Protein 4Q1V (pdb70)

Solvent-accessible surface area: 54930 Å² total

Foldseek 3Di:
DFADALLCFPFQRPNDFAWDDQAQFAFLFQWTWGWWQFDIWTANLQARDIHFDTQVLLQVQCVVVVNDGDRTDRADDRPHNPAQWWDDDPQKIWIARRVVGHTPDIAHEDPQWAPWDADPLVRWIWTDHDQWIDIGHDTLDDDDPQKHKFAFDPVCFLQTHTFWDAANNRQKIKGKMGLVADWDWFWAPVDPDIDTDTDHFHFPFDTFIWIKMAGPVVSDIDIAPPDGRGQKDWAAWDAQNVRQKIWTWIAGLLQAKIWIWIAGNVHNYTFTQKMWAPQHFRNNHHWAAQPQDSQKIWGWGQQQFATFTKIDGNCRSVDWDKAHHNLRIIMIHGDDMGTLDDDQKYFPFFQQDQNVQQWTKTKIFAAQWIDIWIARPPPSDILDDSVVTDRKDWDWHARNNRQWIFIWIFAAQFQIWTFIAGRVNRDTSGTPDRIDDSCPPHAFDKDKDWDDALVRPDTKIKIKAARVDDLVAAAAEEEEEQQAEPADQQHRGYNRNDGSLQSCSNVGYMIYIHQQLYDRRTDVSNLPCQLAQPVSSLRRVVSVLVVLVVRSRYDQQRYEYEYAESSLLLLCVLVVQVGHAEYEHELYAQFLQQAHSVSCSSNHCVVRVPNRCNSRNLNSLLSHDHEYEYEYESAASRRHCCRVVSVCSNVVSVHDYHYHYHYPAYSDDRHNCVSVVSVVVVVRSVVGD/DFADALLCFPAQRPNDFAWDDQAQFAFLFQWTWGWWQFDIWTANLQARDIHFDTQCLLQVQCVVVVNDGDRTPRADDRPHNPAQWWHDDPQKIWIARGVVGHTPDIAHEDPQWAPWDADPLVRWIWTDHPQWIDIRHDTLDDDDPFKHKFAFDPVCFLQTHTFWDAANNRQKIKGKMGLVADWDWFWAPVDPDTDTDTDHFHFPFDTFMWIKMAGPVVSDIDIAPPDGRGQKDWAAWDAQNVRQKIWTWIAGLLQQKIWIWIAGNVHNYTFTQKMWAPQHFRNNHHWAAQPQDSQKIWGWGQQQFATFTKIDGNCRSVDWDKAHHNLRIIMIHGDDMDTLDDDQKYWPFFQQDQNVQQWTKTKIFAAQWIDIWIARPPPSDILDDSVVTDRKDWDWHARNNRQWIFIWIFAAQFQIWTFIAGRNNRDTSGTPDRIDDSCPPHAFDKDKDWDDALVRPDTKIKIKAARVDDLVAAAAEEEEEQQAEPADQQHRGYNRNDRSLQSCSNVGYMIYIHQQLYDRRTDVSNLPCQLAQPPSSLRRVVSVLVVLVVRSRYPQQRYAYEYEESSLLLLCVLVVQVRHAAYEHELYAQFLQQAHSVSCSSNHCVVRVPNRCNSRSLNSLLSHPHEYEYEYESAESRRHCCRVVVVCSNVVSVHDYHYYYHYPAYSDDRHNCNSVVSVVVVVRSVVGD

CATH classification: 2.140.10.30 (+1 more: 3.40.50.1820)

Structure (mmCIF, N/CA/C/O backbone):
data_4Q1V
#
_entry.id   4Q1V
#
_cell.length_a   92.487
_cell.length_b   133.703
_cell.length_c   159.127
_cell.angle_alpha   90.000
_cell.angle_beta   90.000
_cell.angle_gamma   90.000
#
_symmetry.space_group_name_H-M   'P 21 21 21'
#
loop_
_entity.id
_entity.type
_entity.pdbx_description
1 polymer 'putative dipeptidyl aminopeptidase IV'
2 non-polymer DI(HYDROXYETHYL)ETHER
3 non-polymer 'MAGNESIUM ION'
4 water water
#
loop_
_atom_site.group_PDB
_atom_site.id
_atom_site.type_symbol
_atom_site.label_atom_id
_atom_site.label_alt_id
_atom_site.label_comp_id
_atom_site.label_asym_id
_atom_site.label_entity_id
_atom_site.label_seq_id
_atom_site.pdbx_PDB_ins_code
_atom_site.Cartn_x
_atom_site.Cartn_y
_atom_site.Cartn_z
_atom_site.occupancy
_atom_site.B_iso_or_equiv
_atom_site.auth_seq_id
_atom_site.auth_comp_id
_atom_site.auth_asym_id
_atom_site.auth_atom_id
_atom_site.pdbx_PDB_model_num
ATOM 1 N N . THR A 1 4 ? 95.070 42.831 26.959 1.00 61.53 26 THR A N 1
ATOM 2 C CA . THR A 1 4 ? 95.484 42.494 28.330 1.00 60.65 26 THR A CA 1
ATOM 3 C C . THR A 1 4 ? 95.982 43.736 29.107 1.00 60.27 26 THR A C 1
ATOM 4 O O . THR A 1 4 ? 95.864 43.731 30.337 1.00 61.62 26 THR A O 1
ATOM 8 N N . LYS A 1 5 ? 96.561 44.766 28.418 1.00 50.33 27 LYS A N 1
ATOM 9 C CA . LYS A 1 5 ? 97.043 45.971 29.109 1.00 46.52 27 LYS A CA 1
ATOM 10 C C . LYS A 1 5 ? 95.871 46.898 29.468 1.00 44.53 27 LYS A C 1
ATOM 11 O O . LYS A 1 5 ? 94.946 47.088 28.683 1.00 44.42 27 LYS A O 1
ATOM 17 N N . LYS A 1 6 ? 95.896 47.416 30.690 1.00 37.25 28 LYS A N 1
ATOM 18 C CA . LYS A 1 6 ? 94.889 48.319 31.228 1.00 35.55 28 LYS A CA 1
ATOM 19 C C . LYS A 1 6 ? 95.444 49.755 31.278 1.00 38.65 28 LYS A C 1
ATOM 20 O O . LYS A 1 6 ? 96.614 49.927 31.662 1.00 37.08 28 LYS A O 1
ATOM 26 N N . PRO A 1 7 ? 94.648 50.810 30.930 1.00 33.71 29 PRO A N 1
ATOM 27 C CA . PRO A 1 7 ? 95.186 52.178 31.027 1.00 32.31 29 PRO A CA 1
ATOM 28 C C . PRO A 1 7 ? 95.374 52.595 32.500 1.00 34.13 29 PRO A C 1
ATOM 29 O O . PRO A 1 7 ? 94.703 52.103 33.395 1.00 33.66 29 PRO A O 1
ATOM 33 N N . THR A 1 8 ? 96.350 53.464 32.720 1.00 30.65 30 THR A N 1
ATOM 34 C CA A THR A 1 8 ? 96.789 54.012 34.002 0.50 30.23 30 THR A CA 1
ATOM 35 C CA B THR A 1 8 ? 96.698 53.978 34.044 0.50 30.13 30 THR A CA 1
ATOM 36 C C . THR A 1 8 ? 96.009 55.306 34.230 1.00 33.10 30 THR A C 1
ATOM 37 O O . THR A 1 8 ? 95.420 55.821 33.277 1.00 32.99 30 THR A O 1
ATOM 44 N N . LEU A 1 9 ? 96.067 55.870 35.443 1.00 28.74 31 LEU A N 1
ATOM 45 C CA . LEU A 1 9 ? 95.472 57.168 35.745 1.00 28.63 31 LEU A CA 1
ATOM 46 C C . LEU A 1 9 ? 96.202 58.284 34.920 1.00 32.52 31 LEU A C 1
ATOM 47 O O . LEU A 1 9 ? 95.582 59.284 34.566 1.00 33.75 31 LEU A O 1
ATOM 52 N N . GLU A 1 10 ? 97.487 58.075 34.569 1.00 26.90 32 GLU A N 1
ATOM 53 C CA . GLU A 1 10 ? 98.259 59.005 33.733 1.00 25.55 32 GLU A CA 1
ATOM 54 C C . GLU A 1 10 ? 97.691 59.061 32.310 1.00 29.96 32 GLU A C 1
ATOM 55 O O . GLU A 1 10 ? 97.807 60.091 31.661 1.00 30.14 32 GLU A O 1
ATOM 61 N N . GLU A 1 11 ? 97.039 57.973 31.855 1.00 26.22 33 GLU A N 1
ATOM 62 C CA . GLU A 1 11 ? 96.429 57.869 30.535 1.00 26.91 33 GLU A CA 1
ATOM 63 C C . GLU A 1 11 ? 94.935 58.208 30.519 1.00 30.19 33 GLU A C 1
ATOM 64 O O . GLU A 1 11 ? 94.411 58.556 29.461 1.00 30.04 33 GLU A O 1
ATOM 70 N N . LEU A 1 12 ? 94.261 58.111 31.674 1.00 25.54 34 LEU A N 1
ATOM 71 C CA . LEU A 1 12 ? 92.822 58.309 31.800 1.00 24.52 34 LEU A CA 1
ATOM 72 C C . LEU A 1 12 ? 92.414 59.616 32.428 1.00 28.38 34 LEU A C 1
ATOM 73 O O . LEU A 1 12 ? 91.250 59.978 32.293 1.00 26.88 34 LEU A O 1
ATOM 78 N N . ILE A 1 13 ? 93.320 60.316 33.142 1.00 27.55 35 ILE A N 1
ATOM 79 C CA . ILE A 1 13 ? 92.944 61.563 33.831 1.00 27.47 35 ILE A CA 1
ATOM 80 C C . ILE A 1 13 ? 93.561 62.789 33.158 1.00 32.10 35 ILE A C 1
ATOM 81 O O . ILE A 1 13 ? 94.787 62.828 33.006 1.00 31.11 35 ILE A O 1
ATOM 86 N N . PRO A 1 14 ? 92.730 63.809 32.789 1.00 31.99 36 PRO A N 1
ATOM 87 C CA . PRO A 1 14 ? 93.299 65.065 32.218 1.00 32.76 36 PRO A CA 1
ATOM 88 C C . PRO A 1 14 ? 94.232 65.703 33.252 1.00 37.74 36 PRO A C 1
ATOM 89 O O . PRO A 1 14 ? 93.848 65.842 34.430 1.00 38.10 36 PRO A O 1
ATOM 93 N N . GLY A 1 15 ? 95.477 65.947 32.820 1.00 32.06 37 GLY A N 1
ATOM 94 C CA . GLY A 1 15 ? 96.581 66.387 33.662 1.00 30.67 37 GLY A CA 1
ATOM 95 C C . GLY A 1 15 ? 97.656 65.308 33.693 1.00 34.47 37 GLY A C 1
ATOM 96 O O . GLY A 1 15 ? 98.811 65.577 34.080 1.00 35.27 37 GLY A O 1
ATOM 97 N N . GLY A 1 16 ? 97.267 64.090 33.274 1.00 28.11 38 GLY A N 1
ATOM 98 C CA . GLY A 1 16 ? 98.162 62.949 33.127 1.00 27.99 38 GLY A CA 1
ATOM 99 C C . GLY A 1 16 ? 99.228 63.187 32.066 1.00 32.97 38 GLY A C 1
ATOM 100 O O . GLY A 1 16 ? 98.985 63.872 31.062 1.00 31.74 38 GLY A O 1
ATOM 101 N N . GLU A 1 17 ? 100.434 62.633 32.298 1.00 32.10 39 GLU A N 1
ATOM 102 C CA . GLU A 1 17 ? 101.602 62.765 31.426 1.00 32.56 39 GLU A CA 1
ATOM 103 C C . GLU A 1 17 ? 101.331 62.196 30.041 1.00 38.82 39 GLU A C 1
ATOM 104 O O . GLU A 1 17 ? 101.872 62.727 29.063 1.00 41.51 39 GLU A O 1
ATOM 110 N N . SER A 1 18 ? 100.512 61.117 29.950 1.00 31.75 40 SER A N 1
ATOM 111 C CA . SER A 1 18 ? 100.222 60.416 28.693 1.00 30.34 40 SER A CA 1
ATOM 112 C C . SER A 1 18 ? 98.709 60.278 28.452 1.00 34.10 40 SER A C 1
ATOM 113 O O . SER A 1 18 ? 98.231 59.263 27.938 1.00 32.41 40 SER A O 1
ATOM 116 N N . TYR A 1 19 ? 97.967 61.337 28.793 1.00 31.28 41 TYR A N 1
ATOM 117 C CA . TYR A 1 19 ? 96.518 61.396 28.677 1.00 30.56 41 TYR A CA 1
ATOM 118 C C . TYR A 1 19 ? 96.055 61.078 27.234 1.00 34.56 41 TYR A C 1
ATOM 119 O O . TYR A 1 19 ? 96.475 61.756 26.295 1.00 33.46 41 TYR A O 1
ATOM 128 N N . LEU A 1 20 ? 95.215 60.026 27.081 1.00 30.64 42 LEU A N 1
ATOM 129 C CA . LEU A 1 20 ? 94.713 59.584 25.778 1.00 30.50 42 LEU A CA 1
ATOM 130 C C . LEU A 1 20 ? 93.414 60.288 25.415 1.00 40.43 42 LEU A C 1
ATOM 131 O O . LEU A 1 20 ? 92.456 60.323 26.206 1.00 41.18 42 LEU A O 1
ATOM 136 N N . TYR A 1 21 ? 93.366 60.834 24.211 1.00 39.70 43 TYR A N 1
ATOM 137 C CA . TYR A 1 21 ? 92.145 61.478 23.757 1.00 41.26 43 TYR A CA 1
ATOM 138 C C . TYR A 1 21 ? 91.989 61.255 22.261 1.00 43.00 43 TYR A C 1
ATOM 139 O O . TYR A 1 21 ? 92.974 61.046 21.552 1.00 41.49 43 TYR A O 1
ATOM 148 N N . ALA A 1 22 ? 90.739 61.226 21.801 1.00 40.40 44 ALA A N 1
ATOM 149 C CA . ALA A 1 22 ? 90.398 61.018 20.390 1.00 39.51 44 ALA A CA 1
ATOM 150 C C . ALA A 1 22 ? 90.868 62.190 19.538 1.00 43.99 44 ALA A C 1
ATOM 151 O O . ALA A 1 22 ? 90.776 63.347 19.969 1.00 44.69 44 ALA A O 1
ATOM 153 N N . GLU A 1 23 ? 91.392 61.890 18.338 1.00 39.95 45 GLU A N 1
ATOM 154 C CA . GLU A 1 23 ? 91.867 62.906 17.393 1.00 39.48 45 GLU A CA 1
ATOM 155 C C . GLU A 1 23 ? 90.756 63.921 17.076 1.00 41.94 45 GLU A C 1
ATOM 156 O O . GLU A 1 23 ? 89.558 63.602 17.119 1.00 42.30 45 GLU A O 1
ATOM 162 N N . ASN A 1 24 ? 91.179 65.149 16.800 1.00 36.91 46 ASN A N 1
ATOM 163 C CA . ASN A 1 24 ? 90.318 66.287 16.538 1.00 36.29 46 ASN A CA 1
ATOM 164 C C . ASN A 1 24 ? 90.857 67.158 15.392 1.00 39.82 46 ASN A C 1
ATOM 165 O O . ASN A 1 24 ? 92.022 67.004 14.998 1.00 38.96 46 ASN A O 1
ATOM 170 N N . LEU A 1 25 ? 90.014 68.106 14.904 1.00 34.55 47 LEU A N 1
ATOM 171 C CA . LEU A 1 25 ? 90.376 69.115 13.919 1.00 33.37 47 LEU A CA 1
ATOM 172 C C . LEU A 1 25 ? 90.200 70.470 14.579 1.00 40.03 47 LEU A C 1
ATOM 173 O O . LEU A 1 25 ? 89.084 70.990 14.616 1.00 41.49 47 LEU A O 1
ATOM 178 N N . TYR A 1 26 ? 91.279 71.041 15.119 1.00 36.81 48 TYR A N 1
ATOM 179 C CA . TYR A 1 26 ? 91.208 72.342 15.796 1.00 36.82 48 TYR A CA 1
ATOM 180 C C . TYR A 1 26 ? 91.175 73.494 14.789 1.00 39.96 48 TYR A C 1
ATOM 181 O O . TYR A 1 26 ? 91.813 73.435 13.728 1.00 39.37 48 TYR A O 1
ATOM 190 N N . GLY A 1 27 ? 90.418 74.523 15.149 1.00 35.33 49 GLY A N 1
ATOM 191 C CA . GLY A 1 27 ? 90.281 75.759 14.393 1.00 34.67 49 GLY A CA 1
ATOM 192 C C . GLY A 1 27 ? 89.417 75.684 13.151 1.00 38.95 49 GLY A C 1
ATOM 193 O O . GLY A 1 27 ? 89.416 76.630 12.351 1.00 39.69 49 GLY A O 1
ATOM 194 N N . LEU A 1 28 ? 88.673 74.569 12.979 1.00 34.01 50 LEU A N 1
ATOM 195 C CA . LEU A 1 28 ? 87.787 74.307 11.849 1.00 33.83 50 LEU A CA 1
ATOM 196 C C . LEU A 1 28 ? 86.644 75.334 11.877 1.00 38.64 50 LEU A C 1
ATOM 197 O O . LEU A 1 28 ? 85.927 75.435 12.873 1.00 40.10 50 LEU A O 1
ATOM 202 N N . GLN A 1 29 ? 86.560 76.182 10.832 1.00 32.79 51 GLN A N 1
ATOM 203 C CA . GLN A 1 29 ? 85.618 77.283 10.803 1.00 30.92 51 GLN A CA 1
ATOM 204 C C . GLN A 1 29 ? 85.187 77.652 9.397 1.00 32.66 51 GLN A C 1
ATOM 205 O O . GLN A 1 29 ? 85.493 76.943 8.446 1.00 32.33 51 GLN A O 1
ATOM 211 N N . TRP A 1 30 ? 84.494 78.797 9.276 1.00 27.92 52 TRP A N 1
ATOM 212 C CA . TRP A 1 30 ? 83.983 79.295 8.014 1.00 27.73 52 TRP A CA 1
ATOM 213 C C . TRP A 1 30 ? 84.598 80.620 7.609 1.00 33.77 52 TRP A C 1
ATOM 214 O O . TRP A 1 30 ? 84.711 81.534 8.420 1.00 34.15 52 TRP A O 1
ATOM 225 N N . TRP A 1 31 ? 84.922 80.729 6.328 1.00 32.32 53 TRP A N 1
ATOM 226 C CA . TRP A 1 31 ? 85.304 81.956 5.642 1.00 33.37 53 TRP A CA 1
ATOM 227 C C . TRP A 1 31 ? 84.200 82.127 4.598 1.00 37.18 53 TRP A C 1
ATOM 228 O O . TRP A 1 31 ? 84.275 81.523 3.524 1.00 37.03 53 TRP A O 1
ATOM 239 N N . GLY A 1 32 ? 83.125 82.809 4.987 1.00 33.35 54 GLY A N 1
ATOM 240 C CA . GLY A 1 32 ? 81.929 82.924 4.166 1.00 33.52 54 GLY A CA 1
ATOM 241 C C . GLY A 1 32 ? 81.229 81.577 4.138 1.00 37.70 54 GLY A C 1
ATOM 242 O O . GLY A 1 32 ? 80.844 81.065 5.194 1.00 39.08 54 GLY A O 1
ATOM 243 N N . ASP A 1 33 ? 81.163 80.948 2.954 1.00 33.76 55 ASP A N 1
ATOM 244 C CA . ASP A 1 33 ? 80.586 79.618 2.773 1.00 34.64 55 ASP A CA 1
ATOM 245 C C . ASP A 1 33 ? 81.640 78.583 2.350 1.00 39.78 55 ASP A C 1
ATOM 246 O O . ASP A 1 33 ? 81.295 77.541 1.789 1.00 40.57 55 ASP A O 1
ATOM 251 N N . GLU A 1 34 ? 82.916 78.874 2.639 1.00 35.70 56 GLU A N 1
ATOM 252 C CA . GLU A 1 34 ? 84.055 77.994 2.425 1.00 35.43 56 GLU A CA 1
ATOM 253 C C . GLU A 1 34 ? 84.549 77.525 3.776 1.00 35.74 56 GLU A C 1
ATOM 254 O O . GLU A 1 34 ? 84.668 78.324 4.712 1.00 35.54 56 GLU A O 1
ATOM 260 N N . CYS A 1 35 ? 84.782 76.238 3.896 1.00 31.50 57 CYS A N 1
ATOM 261 C CA . CYS A 1 35 ? 85.239 75.641 5.147 1.00 33.00 57 CYS A CA 1
ATOM 262 C C . CYS A 1 35 ? 86.777 75.685 5.228 1.00 35.57 57 CYS A C 1
ATOM 263 O O . CYS A 1 35 ? 87.464 75.246 4.308 1.00 33.55 57 CYS A O 1
ATOM 266 N N . ILE A 1 36 ? 87.298 76.245 6.320 1.00 31.75 58 ILE A N 1
ATOM 267 C CA . ILE A 1 36 ? 88.736 76.381 6.541 1.00 31.35 58 ILE A CA 1
ATOM 268 C C . ILE A 1 36 ? 89.225 75.315 7.513 1.00 35.06 58 ILE A C 1
ATOM 269 O O . ILE A 1 36 ? 88.789 75.281 8.662 1.00 34.45 58 ILE A O 1
ATOM 274 N N . LYS A 1 37 ? 90.161 74.478 7.070 1.00 32.94 59 LYS A N 1
ATOM 275 C CA . LYS A 1 37 ? 90.763 73.442 7.915 1.00 32.30 59 LYS A CA 1
ATOM 276 C C . LYS A 1 37 ? 92.254 73.815 8.206 1.00 36.99 59 LYS A C 1
ATOM 277 O O . LYS A 1 37 ? 93.143 73.549 7.387 1.00 36.96 59 LYS A O 1
ATOM 283 N N . PRO A 1 38 ? 92.526 74.456 9.367 1.00 33.14 60 PRO A N 1
ATOM 284 C CA . PRO A 1 38 ? 93.916 74.749 9.749 1.00 32.16 60 PRO A CA 1
ATOM 285 C C . PRO A 1 38 ? 94.697 73.479 10.077 1.00 37.69 60 PRO A C 1
ATOM 286 O O . PRO A 1 38 ? 94.119 72.425 10.305 1.00 38.64 60 PRO A O 1
ATOM 290 N N . GLY A 1 39 ? 96.012 73.602 10.079 1.00 32.81 61 GLY A N 1
ATOM 291 C CA . GLY A 1 39 ? 96.944 72.540 10.416 1.00 30.93 61 GLY A CA 1
ATOM 292 C C . GLY A 1 39 ? 98.122 73.181 11.108 1.00 33.99 61 GLY A C 1
ATOM 293 O O . GLY A 1 39 ? 98.074 74.374 11.424 1.00 33.45 61 GLY A O 1
ATOM 294 N N . VAL A 1 40 ? 99.187 72.416 11.345 1.00 30.89 62 VAL A N 1
ATOM 295 C CA . VAL A 1 40 ? 100.406 72.958 11.954 1.00 30.15 62 VAL A CA 1
ATOM 296 C C . VAL A 1 40 ? 101.178 73.752 10.870 1.00 34.28 62 VAL A C 1
ATOM 297 O O . VAL A 1 40 ? 101.716 74.810 11.175 1.00 34.63 62 VAL A O 1
ATOM 301 N N . ASP A 1 41 ? 101.169 73.280 9.600 1.00 30.66 63 ASP A N 1
ATOM 302 C CA . ASP A 1 41 ? 101.973 73.887 8.542 1.00 30.65 63 ASP A CA 1
ATOM 303 C C . ASP A 1 41 ? 101.185 74.439 7.355 1.00 35.58 63 ASP A C 1
ATOM 304 O O . ASP A 1 41 ? 101.729 75.224 6.587 1.00 34.63 63 ASP A O 1
ATOM 309 N N . THR A 1 42 ? 99.927 74.053 7.196 1.00 34.47 64 THR A N 1
ATOM 310 C CA . THR A 1 42 ? 99.079 74.526 6.088 1.00 34.72 64 THR A CA 1
ATOM 311 C C . THR A 1 42 ? 97.662 74.845 6.540 1.00 36.34 64 THR A C 1
ATOM 312 O O . THR A 1 42 ? 97.210 74.387 7.588 1.00 34.01 64 THR A O 1
ATOM 316 N N . LEU A 1 43 ? 96.985 75.662 5.738 1.00 34.11 65 LEU A N 1
ATOM 317 C CA . LEU A 1 43 ? 95.570 75.997 5.838 1.00 34.08 65 LEU A CA 1
ATOM 318 C C . LEU A 1 43 ? 94.920 75.513 4.546 1.00 35.89 65 LEU A C 1
ATOM 319 O O . LEU A 1 43 ? 95.402 75.829 3.459 1.00 34.30 65 LEU A O 1
ATOM 324 N N . TYR A 1 44 ? 93.887 74.695 4.663 1.00 33.23 66 TYR A N 1
ATOM 325 C CA . TYR A 1 44 ? 93.155 74.228 3.504 1.00 34.09 66 TYR A CA 1
ATOM 326 C C . TYR A 1 44 ? 91.743 74.841 3.499 1.00 39.72 66 TYR A C 1
ATOM 327 O O . TYR A 1 44 ? 91.218 75.295 4.532 1.00 38.10 66 TYR A O 1
ATOM 336 N N . SER A 1 45 ? 91.164 74.885 2.304 1.00 37.82 67 SER A N 1
ATOM 337 C CA . SER A 1 45 ? 89.825 75.364 2.042 1.00 37.85 67 SER A CA 1
ATOM 338 C C . SER A 1 45 ? 89.058 74.193 1.546 1.00 42.21 67 SER A C 1
ATOM 339 O O . SER A 1 45 ? 89.604 73.426 0.762 1.00 43.25 67 SER A O 1
ATOM 342 N N . ILE A 1 46 ? 87.836 73.977 2.039 1.00 38.05 68 ILE A N 1
ATOM 343 C CA . ILE A 1 46 ? 87.036 72.842 1.580 1.00 36.47 68 ILE A CA 1
ATOM 344 C C . ILE A 1 46 ? 85.744 73.358 0.990 1.00 41.13 68 ILE A C 1
ATOM 345 O O . ILE A 1 46 ? 85.030 74.142 1.632 1.00 40.36 68 ILE A O 1
ATOM 350 N N . GLN A 1 47 ? 85.474 72.949 -0.263 1.00 37.90 69 GLN A N 1
ATOM 351 C CA . GLN A 1 47 ? 84.240 73.294 -0.933 1.00 37.36 69 GLN A CA 1
ATOM 352 C C . GLN A 1 47 ? 83.162 72.382 -0.335 1.00 40.06 69 GLN A C 1
ATOM 353 O O . GLN A 1 47 ? 83.276 71.160 -0.475 1.00 38.93 69 GLN A O 1
ATOM 359 N N . PRO A 1 48 ? 82.154 72.934 0.386 1.00 35.38 70 PRO A N 1
ATOM 360 C CA . PRO A 1 48 ? 81.155 72.058 1.033 1.00 35.50 70 PRO A CA 1
ATOM 361 C C . PRO A 1 48 ? 80.300 71.216 0.076 1.00 43.39 70 PRO A C 1
ATOM 362 O O . PRO A 1 48 ? 80.016 70.079 0.415 1.00 42.85 70 PRO A O 1
ATOM 366 N N . LYS A 1 49 ? 79.891 71.743 -1.100 1.00 42.36 71 LYS A N 1
ATOM 367 C CA . LYS A 1 49 ? 79.057 70.983 -2.036 1.00 42.46 71 LYS A CA 1
ATOM 368 C C . LYS A 1 49 ? 79.700 69.644 -2.423 1.00 44.98 71 LYS A C 1
ATOM 369 O O . LYS A 1 49 ? 79.059 68.599 -2.312 1.00 43.00 71 LYS A O 1
ATOM 375 N N . THR A 1 50 ? 80.992 69.687 -2.773 1.00 43.03 72 THR A N 1
ATOM 376 C CA . THR A 1 50 ? 81.790 68.558 -3.269 1.00 43.20 72 THR A CA 1
ATOM 377 C C . THR A 1 50 ? 82.668 67.849 -2.224 1.00 47.83 72 THR A C 1
ATOM 378 O O . THR A 1 50 ? 82.871 66.639 -2.338 1.00 49.33 72 THR A O 1
ATOM 382 N N . GLY A 1 51 ? 83.232 68.602 -1.281 1.00 42.19 73 GLY A N 1
ATOM 383 C CA . GLY A 1 51 ? 84.162 68.074 -0.292 1.00 41.11 73 GLY A CA 1
ATOM 384 C C . GLY A 1 51 ? 85.601 68.213 -0.749 1.00 44.63 73 GLY A C 1
ATOM 385 O O . GLY A 1 51 ? 86.504 67.720 -0.071 1.00 44.96 73 GLY A O 1
ATOM 386 N N . LYS A 1 52 ? 85.826 68.900 -1.896 1.00 40.51 74 LYS A N 1
ATOM 387 C CA . LYS A 1 52 ? 87.136 69.112 -2.498 1.00 40.49 74 LYS A CA 1
ATOM 388 C C . LYS A 1 52 ? 87.973 70.059 -1.653 1.00 45.24 74 LYS A C 1
ATOM 389 O O . LYS A 1 52 ? 87.548 71.191 -1.391 1.00 43.02 74 LYS A O 1
ATOM 395 N N . GLU A 1 53 ? 89.174 69.574 -1.241 1.00 44.14 75 GLU A N 1
ATOM 396 C CA . GLU A 1 53 ? 90.178 70.301 -0.452 1.00 45.11 75 GLU A CA 1
ATOM 397 C C . GLU A 1 53 ? 91.097 71.092 -1.385 1.00 47.85 75 GLU A C 1
ATOM 398 O O . GLU A 1 53 ? 91.592 70.530 -2.351 1.00 46.16 75 GLU A O 1
ATOM 404 N N . THR A 1 54 ? 91.288 72.399 -1.116 1.00 46.40 76 THR A N 1
ATOM 405 C CA . THR A 1 54 ? 92.162 73.317 -1.863 1.00 47.16 76 THR A CA 1
ATOM 406 C C . THR A 1 54 ? 93.135 73.982 -0.895 1.00 54.04 76 THR A C 1
ATOM 407 O O . THR A 1 54 ? 92.705 74.551 0.111 1.00 52.66 76 THR A O 1
ATOM 419 N N . VAL A 1 56 ? 95.293 76.848 0.646 1.00 48.71 78 VAL A N 1
ATOM 420 C CA . VAL A 1 56 ? 95.181 78.298 0.698 1.00 47.51 78 VAL A CA 1
ATOM 421 C C . VAL A 1 56 ? 96.578 78.878 0.903 1.00 50.37 78 VAL A C 1
ATOM 422 O O . VAL A 1 56 ? 97.054 79.649 0.062 1.00 50.87 78 VAL A O 1
ATOM 426 N N . ILE A 1 57 ? 97.236 78.498 2.029 1.00 42.51 79 ILE A N 1
ATOM 427 C CA . ILE A 1 57 ? 98.515 79.059 2.419 1.00 39.77 79 ILE A CA 1
ATOM 428 C C . ILE A 1 57 ? 99.305 78.112 3.339 1.00 39.13 79 ILE A C 1
ATOM 429 O O . ILE A 1 57 ? 98.745 77.210 3.958 1.00 37.90 79 ILE A O 1
ATOM 434 N N . THR A 1 58 ? 100.624 78.323 3.387 1.00 33.51 80 THR A N 1
ATOM 435 C CA . THR A 1 58 ? 101.552 77.597 4.244 1.00 31.43 80 THR A CA 1
ATOM 436 C C . THR A 1 58 ? 102.054 78.527 5.336 1.00 32.71 80 THR A C 1
ATOM 437 O O . THR A 1 58 ? 102.090 79.757 5.130 1.00 32.31 80 THR A O 1
ATOM 441 N N . ARG A 1 59 ? 102.467 77.941 6.482 1.00 28.25 81 ARG A N 1
ATOM 442 C CA A ARG A 1 59 ? 103.028 78.667 7.620 0.50 27.92 81 ARG A CA 1
ATOM 443 C CA B ARG A 1 59 ? 103.016 78.694 7.606 0.50 27.37 81 ARG A CA 1
ATOM 444 C C . ARG A 1 59 ? 104.337 79.343 7.205 1.00 32.46 81 ARG A C 1
ATOM 445 O O . ARG A 1 59 ? 104.580 80.475 7.616 1.00 33.94 81 ARG A O 1
ATOM 460 N N . GLU A 1 60 ? 105.172 78.649 6.372 1.00 29.34 82 GLU A N 1
ATOM 461 C CA . GLU A 1 60 ? 106.456 79.185 5.857 1.00 29.85 82 GLU A CA 1
ATOM 462 C C . GLU A 1 60 ? 106.210 80.500 5.121 1.00 31.95 82 GLU A C 1
ATOM 463 O O . GLU A 1 60 ? 106.956 81.453 5.342 1.00 32.59 82 GLU A O 1
ATOM 469 N N . GLN A 1 61 ? 105.178 80.540 4.248 1.00 26.63 83 GLN A N 1
ATOM 470 C CA . GLN A 1 61 ? 104.805 81.734 3.473 1.00 26.23 83 GLN A CA 1
ATOM 471 C C . GLN A 1 61 ? 104.463 82.892 4.406 1.00 30.83 83 GLN A C 1
ATOM 472 O O . GLN A 1 61 ? 105.035 83.973 4.247 1.00 31.48 83 GLN A O 1
ATOM 478 N N . ILE A 1 62 ? 103.628 82.635 5.436 1.00 27.17 84 ILE A N 1
ATOM 479 C CA . ILE A 1 62 ? 103.200 83.647 6.399 1.00 26.54 84 ILE A CA 1
ATOM 480 C C . ILE A 1 62 ? 104.411 84.135 7.220 1.00 31.90 84 ILE A C 1
ATOM 481 O O . ILE A 1 62 ? 104.655 85.339 7.276 1.00 32.54 84 ILE A O 1
ATOM 486 N N . ASN A 1 63 ? 105.205 83.215 7.778 1.00 29.07 85 ASN A N 1
ATOM 487 C CA . ASN A 1 63 ? 106.377 83.555 8.598 1.00 29.47 85 ASN A CA 1
ATOM 488 C C . ASN A 1 63 ? 107.418 84.349 7.821 1.00 36.18 85 ASN A C 1
ATOM 489 O O . ASN A 1 63 ? 108.072 85.232 8.401 1.00 36.21 85 ASN A O 1
ATOM 494 N N . LYS A 1 64 ? 107.523 84.088 6.497 1.00 32.43 86 LYS A N 1
ATOM 495 C CA . LYS A 1 64 ? 108.393 84.851 5.616 1.00 31.24 86 LYS A CA 1
ATOM 496 C C . LYS A 1 64 ? 107.960 86.334 5.667 1.00 34.93 86 LYS A C 1
ATOM 497 O O . LYS A 1 64 ? 108.786 87.178 5.990 1.00 34.44 86 LYS A O 1
ATOM 503 N N . VAL A 1 65 ? 106.649 86.626 5.445 1.00 30.85 87 VAL A N 1
ATOM 504 C CA . VAL A 1 65 ? 106.097 87.994 5.442 1.00 29.75 87 VAL A CA 1
ATOM 505 C C . VAL A 1 65 ? 106.149 88.613 6.869 1.00 33.37 87 VAL A C 1
ATOM 506 O O . VAL A 1 65 ? 106.480 89.791 7.005 1.00 32.13 87 VAL A O 1
ATOM 510 N N . LEU A 1 66 ? 105.904 87.819 7.912 1.00 30.99 88 LEU A N 1
ATOM 511 C CA . LEU A 1 66 ? 105.980 88.329 9.280 1.00 31.79 88 LEU A CA 1
ATOM 512 C C . LEU A 1 66 ? 107.405 88.798 9.619 1.00 39.82 88 LEU A C 1
ATOM 513 O O . LEU A 1 66 ? 107.542 89.863 10.213 1.00 40.40 88 LEU A O 1
ATOM 518 N N . GLU A 1 67 ? 108.451 88.046 9.202 1.00 38.44 89 GLU A N 1
ATOM 519 C CA . GLU A 1 67 ? 109.869 88.396 9.421 1.00 39.54 89 GLU A CA 1
ATOM 520 C C . GLU A 1 67 ? 110.277 89.678 8.649 1.00 46.90 89 GLU A C 1
ATOM 521 O O . GLU A 1 67 ? 111.095 90.457 9.150 1.00 46.93 89 GLU A O 1
ATOM 527 N N . GLU A 1 68 ? 109.697 89.910 7.463 1.00 45.70 90 GLU A N 1
ATOM 528 C CA . GLU A 1 68 ? 109.933 91.135 6.685 1.00 46.97 90 GLU A CA 1
ATOM 529 C C . GLU A 1 68 ? 109.316 92.358 7.409 1.00 52.41 90 GLU A C 1
ATOM 530 O O . GLU A 1 68 ? 109.718 93.488 7.146 1.00 52.77 90 GLU A O 1
ATOM 536 N N . ASN A 1 69 ? 108.344 92.119 8.314 1.00 48.94 91 ASN A N 1
ATOM 537 C CA . ASN A 1 69 ? 107.632 93.149 9.071 1.00 48.81 91 ASN A CA 1
ATOM 538 C C . ASN A 1 69 ? 108.056 93.181 10.539 1.00 54.23 91 ASN A C 1
ATOM 539 O O . ASN A 1 69 ? 107.524 93.989 11.315 1.00 53.57 91 ASN A O 1
ATOM 544 N N . LYS A 1 70 ? 108.996 92.273 10.922 1.00 51.50 92 LYS A N 1
ATOM 545 C CA . LYS A 1 70 ? 109.514 92.062 12.282 1.00 51.00 92 LYS A CA 1
ATOM 546 C C . LYS A 1 70 ? 108.318 91.900 13.267 1.00 53.20 92 LYS A C 1
ATOM 547 O O . LYS A 1 70 ? 108.267 92.510 14.347 1.00 53.00 92 LYS A O 1
ATOM 553 N N . ALA A 1 71 ? 107.332 91.093 12.837 1.00 47.37 93 ALA A N 1
ATOM 554 C CA . ALA A 1 71 ? 106.081 90.895 13.548 1.00 46.74 93 ALA A CA 1
ATOM 555 C C . ALA A 1 71 ? 106.071 89.613 14.378 1.00 50.30 93 ALA A C 1
ATOM 556 O O . ALA A 1 71 ? 105.131 89.381 15.152 1.00 50.90 93 ALA A O 1
ATOM 558 N N . GLY A 1 72 ? 107.115 88.807 14.225 1.00 45.17 94 GLY A N 1
ATOM 559 C CA . GLY A 1 72 ? 107.251 87.559 14.956 1.00 44.66 94 GLY A CA 1
ATOM 560 C C . GLY A 1 72 ? 107.155 86.318 14.094 1.00 47.78 94 GLY A C 1
ATOM 561 O O . GLY A 1 72 ? 107.497 86.350 12.906 1.00 46.95 94 GLY A O 1
ATOM 562 N N . LYS A 1 73 ? 106.679 85.213 14.710 1.00 43.37 95 LYS A N 1
ATOM 563 C CA . LYS A 1 73 ? 106.597 83.899 14.092 1.00 42.79 95 LYS A CA 1
ATOM 564 C C . LYS A 1 73 ? 105.435 83.068 14.662 1.00 46.35 95 LYS A C 1
ATOM 565 O O . LYS A 1 73 ? 105.205 83.074 15.879 1.00 45.77 95 LYS A O 1
ATOM 571 N N . LEU A 1 74 ? 104.724 82.333 13.775 1.00 41.34 96 LEU A N 1
ATOM 572 C CA . LEU A 1 74 ? 103.658 81.411 14.162 1.00 40.70 96 LEU A CA 1
ATOM 573 C C . LEU A 1 74 ? 104.245 80.019 14.330 1.00 45.56 96 LEU A C 1
ATOM 574 O O . LEU A 1 74 ? 105.102 79.614 13.532 1.00 45.83 96 LEU A O 1
ATOM 579 N N . SER A 1 75 ? 103.796 79.290 15.362 1.00 41.16 97 SER A N 1
ATOM 580 C CA . SER A 1 75 ? 104.245 77.921 15.627 1.00 39.96 97 SER A CA 1
ATOM 581 C C . SER A 1 75 ? 103.308 76.925 14.956 1.00 39.10 97 SER A C 1
ATOM 582 O O . SER A 1 75 ? 103.675 75.770 14.753 1.00 38.16 97 SER A O 1
ATOM 585 N N . HIS A 1 76 ? 102.086 77.381 14.633 1.00 33.32 98 HIS A N 1
ATOM 586 C CA . HIS A 1 76 ? 101.019 76.603 13.998 1.00 32.47 98 HIS A CA 1
ATOM 587 C C . HIS A 1 76 ? 99.935 77.563 13.486 1.00 34.00 98 HIS A C 1
ATOM 588 O O . HIS A 1 76 ? 99.936 78.748 13.844 1.00 33.16 98 HIS A O 1
ATOM 595 N N . LEU A 1 77 ? 99.007 77.051 12.663 1.00 29.61 99 LEU A N 1
ATOM 596 C CA . LEU A 1 77 ? 97.941 77.869 12.084 1.00 29.21 99 LEU A CA 1
ATOM 597 C C . LEU A 1 77 ? 96.590 77.588 12.738 1.00 35.43 99 LEU A C 1
ATOM 598 O O . LEU A 1 77 ? 95.581 78.039 12.223 1.00 34.81 99 LEU A O 1
ATOM 603 N N . TYR A 1 78 ? 96.559 76.903 13.902 1.00 34.07 100 TYR A N 1
ATOM 604 C CA . TYR A 1 78 ? 95.287 76.579 14.555 1.00 33.90 100 TYR A CA 1
ATOM 605 C C . TYR A 1 78 ? 94.573 77.793 15.193 1.00 37.36 100 TYR A C 1
ATOM 606 O O . TYR A 1 78 ? 93.362 77.723 15.388 1.00 38.41 100 TYR A O 1
ATOM 615 N N . SER A 1 79 ? 95.280 78.884 15.490 1.00 31.51 101 SER A N 1
ATOM 616 C CA . SER A 1 79 ? 94.636 80.002 16.162 1.00 31.58 101 SER A CA 1
ATOM 617 C C . SER A 1 79 ? 94.242 81.152 15.228 1.00 36.21 101 SER A C 1
ATOM 618 O O . SER A 1 79 ? 93.890 82.239 15.689 1.00 36.61 101 SER A O 1
ATOM 621 N N . VAL A 1 80 ? 94.229 80.897 13.930 1.00 32.86 102 VAL A N 1
ATOM 622 C CA A VAL A 1 80 ? 93.850 81.889 12.934 0.50 32.68 102 VAL A CA 1
ATOM 623 C CA B VAL A 1 80 ? 93.830 81.914 12.956 0.50 32.40 102 VAL A CA 1
ATOM 624 C C . VAL A 1 80 ? 92.299 82.018 12.905 1.00 37.11 102 VAL A C 1
ATOM 625 O O . VAL A 1 80 ? 91.592 81.034 13.179 1.00 37.59 102 VAL A O 1
ATOM 632 N N . ARG A 1 81 ? 91.786 83.216 12.565 1.00 31.91 103 ARG A N 1
ATOM 633 C CA . ARG A 1 81 ? 90.344 83.454 12.407 1.00 30.77 103 ARG A CA 1
ATOM 634 C C . ARG A 1 81 ? 90.122 84.158 11.073 1.00 33.48 103 ARG A C 1
ATOM 635 O O . ARG A 1 81 ? 91.003 84.864 10.580 1.00 31.63 103 ARG A O 1
ATOM 643 N N . PHE A 1 82 ? 88.927 83.987 10.521 1.00 31.92 104 PHE A N 1
ATOM 644 C CA . PHE A 1 82 ? 88.495 84.594 9.264 1.00 31.99 104 PHE A CA 1
ATOM 645 C C . PHE A 1 82 ? 87.176 85.356 9.493 1.00 37.28 104 PHE A C 1
ATOM 646 O O . PHE A 1 82 ? 86.149 84.933 8.980 1.00 37.20 104 PHE A O 1
ATOM 654 N N . PRO A 1 83 ? 87.175 86.482 10.246 1.00 36.32 105 PRO A N 1
ATOM 655 C CA . PRO A 1 83 ? 85.906 87.206 10.499 1.00 36.99 105 PRO A CA 1
ATOM 656 C C . PRO A 1 83 ? 85.326 88.066 9.338 1.00 43.05 105 PRO A C 1
ATOM 657 O O . PRO A 1 83 ? 84.228 88.602 9.517 1.00 44.36 105 PRO A O 1
ATOM 661 N N . TRP A 1 84 ? 86.001 88.188 8.166 1.00 38.67 106 TRP A N 1
ATOM 662 C CA . TRP A 1 84 ? 85.444 88.930 7.018 1.00 37.95 106 TRP A CA 1
ATOM 663 C C . TRP A 1 84 ? 85.045 87.966 5.914 1.00 46.60 106 TRP A C 1
ATOM 664 O O . TRP A 1 84 ? 85.873 87.203 5.436 1.00 47.94 106 TRP A O 1
ATOM 675 N N . THR A 1 85 ? 83.789 88.007 5.497 1.00 45.40 107 THR A N 1
ATOM 676 C CA . THR A 1 85 ? 83.243 87.154 4.445 1.00 46.19 107 THR A CA 1
ATOM 677 C C . THR A 1 85 ? 83.759 87.556 3.056 1.00 54.27 107 THR A C 1
ATOM 678 O O . THR A 1 85 ? 83.980 86.686 2.207 1.00 55.39 107 THR A O 1
ATOM 682 N N . ASP A 1 86 ? 83.938 88.871 2.834 1.00 52.60 108 ASP A N 1
ATOM 683 C CA . ASP A 1 86 ? 84.283 89.485 1.550 1.00 53.62 108 ASP A CA 1
ATOM 684 C C . ASP A 1 86 ? 85.760 89.925 1.400 1.00 56.19 108 ASP A C 1
ATOM 685 O O . ASP A 1 86 ? 86.201 90.206 0.279 1.00 57.15 108 ASP A O 1
ATOM 690 N N . LYS A 1 87 ? 86.516 89.988 2.501 1.00 49.14 109 LYS A N 1
ATOM 691 C CA . LYS A 1 87 ? 87.931 90.333 2.446 1.00 46.59 109 LYS A CA 1
ATOM 692 C C . LYS A 1 87 ? 88.739 89.055 2.574 1.00 47.01 109 LYS A C 1
ATOM 693 O O . LYS A 1 87 ? 88.407 88.224 3.421 1.00 46.49 109 LYS A O 1
ATOM 699 N N . ALA A 1 88 ? 89.801 88.885 1.754 1.00 41.23 110 ALA A N 1
ATOM 700 C CA . ALA A 1 88 ? 90.699 87.719 1.813 1.00 38.72 110 ALA A CA 1
ATOM 701 C C . ALA A 1 88 ? 91.733 87.953 2.896 1.00 41.14 110 ALA A C 1
ATOM 702 O O . ALA A 1 88 ? 92.933 87.935 2.627 1.00 41.77 110 ALA A O 1
ATOM 704 N N . GLN A 1 89 ? 91.250 88.215 4.129 1.00 35.98 111 GLN A N 1
ATOM 705 C CA . GLN A 1 89 ? 92.021 88.547 5.320 1.00 34.73 111 GLN A CA 1
ATOM 706 C C . GLN A 1 89 ? 91.840 87.523 6.446 1.00 40.50 111 GLN A C 1
ATOM 707 O O . GLN A 1 89 ? 90.769 86.923 6.593 1.00 39.50 111 GLN A O 1
ATOM 721 N N . LEU A 1 91 ? 93.037 86.825 10.854 1.00 35.68 113 LEU A N 1
ATOM 722 C CA . LEU A 1 91 ? 93.413 87.456 12.114 1.00 34.16 113 LEU A CA 1
ATOM 723 C C . LEU A 1 91 ? 94.110 86.440 12.982 1.00 36.88 113 LEU A C 1
ATOM 724 O O . LEU A 1 91 ? 93.649 85.297 13.100 1.00 35.40 113 LEU A O 1
ATOM 729 N N . PHE A 1 92 ? 95.219 86.861 13.593 1.00 34.40 114 PHE A N 1
ATOM 730 C CA . PHE A 1 92 ? 95.949 86.045 14.548 1.00 35.04 114 PHE A CA 1
ATOM 731 C C . PHE A 1 92 ? 96.660 86.928 15.554 1.00 41.41 114 PHE A C 1
ATOM 732 O O . PHE A 1 92 ? 96.716 88.141 15.386 1.00 40.36 114 PHE A O 1
ATOM 740 N N . THR A 1 93 ? 97.157 86.312 16.634 1.00 42.59 115 THR A N 1
ATOM 741 C CA . THR A 1 93 ? 97.910 86.970 17.697 1.00 43.52 115 THR A CA 1
ATOM 742 C C . THR A 1 93 ? 99.267 86.275 17.883 1.00 47.56 115 THR A C 1
ATOM 743 O O . THR A 1 93 ? 99.316 85.051 17.935 1.00 47.23 115 THR A O 1
ATOM 747 N N . ILE A 1 94 ? 100.355 87.061 17.937 1.00 45.32 116 ILE A N 1
ATOM 748 C CA . ILE A 1 94 ? 101.714 86.610 18.240 1.00 46.09 116 ILE A CA 1
ATOM 749 C C . ILE A 1 94 ? 102.169 87.432 19.440 1.00 54.38 116 ILE A C 1
ATOM 750 O O . ILE A 1 94 ? 102.389 88.640 19.290 1.00 55.14 116 ILE A O 1
ATOM 755 N N . ALA A 1 95 ? 102.289 86.789 20.633 1.00 52.81 117 ALA A N 1
ATOM 756 C CA . ALA A 1 95 ? 102.752 87.406 21.897 1.00 53.00 117 ALA A CA 1
ATOM 757 C C . ALA A 1 95 ? 101.978 88.710 22.227 1.00 58.13 117 ALA A C 1
ATOM 758 O O . ALA A 1 95 ? 102.577 89.783 22.437 1.00 58.10 117 ALA A O 1
ATOM 760 N N . GLY A 1 96 ? 100.650 88.595 22.232 1.00 54.30 118 GLY A N 1
ATOM 761 C CA . GLY A 1 96 ? 99.757 89.714 22.519 1.00 53.74 118 GLY A CA 1
ATOM 762 C C . GLY A 1 96 ? 99.498 90.685 21.374 1.00 54.78 118 GLY A C 1
ATOM 763 O O . GLY A 1 96 ? 98.634 91.548 21.502 1.00 55.85 118 GLY A O 1
ATOM 764 N N . LYS A 1 97 ? 100.231 90.568 20.260 1.00 46.95 119 LYS A N 1
ATOM 765 C CA . LYS A 1 97 ? 100.087 91.460 19.115 1.00 44.94 119 LYS A CA 1
ATOM 766 C C . LYS A 1 97 ? 99.097 90.870 18.102 1.00 46.24 119 LYS A C 1
ATOM 767 O O . LYS A 1 97 ? 99.269 89.734 17.650 1.00 45.65 119 LYS A O 1
ATOM 773 N N . PHE A 1 98 ? 98.036 91.629 17.788 1.00 39.99 120 PHE A N 1
ATOM 774 C CA . PHE A 1 98 ? 97.024 91.268 16.792 1.00 38.06 120 PHE A CA 1
ATOM 775 C C . PHE A 1 98 ? 97.571 91.572 15.406 1.00 38.16 120 PHE A C 1
ATOM 776 O O . PHE A 1 98 ? 98.096 92.668 15.196 1.00 36.32 120 PHE A O 1
ATOM 784 N N . ILE A 1 99 ? 97.458 90.629 14.456 1.00 33.46 121 ILE A N 1
ATOM 785 C CA . ILE A 1 99 ? 97.941 90.869 13.089 1.00 32.36 121 ILE A CA 1
ATOM 786 C C . ILE A 1 99 ? 96.812 90.596 12.096 1.00 33.04 121 ILE A C 1
ATOM 787 O O . ILE A 1 99 ? 96.160 89.553 12.161 1.00 32.43 121 ILE A O 1
ATOM 792 N N . VAL A 1 100 ? 96.600 91.524 11.171 1.00 27.93 122 VAL A N 1
ATOM 793 C CA . VAL A 1 100 ? 95.649 91.313 10.085 1.00 26.95 122 VAL A CA 1
ATOM 794 C C . VAL A 1 100 ? 96.512 91.011 8.874 1.00 32.03 122 VAL A C 1
ATOM 795 O O . VAL A 1 100 ? 97.424 91.796 8.580 1.00 31.07 122 VAL A O 1
ATOM 799 N N . TYR A 1 101 ? 96.285 89.833 8.228 1.00 28.91 123 TYR A N 1
ATOM 800 C CA . TYR A 1 101 ? 97.073 89.358 7.091 1.00 28.89 123 TYR A CA 1
ATOM 801 C C . TYR A 1 101 ? 96.214 89.079 5.852 1.00 34.18 123 TYR A C 1
ATOM 802 O O . TYR A 1 101 ? 95.241 88.313 5.921 1.00 32.76 123 TYR A O 1
ATOM 811 N N . ASN A 1 102 ? 96.625 89.632 4.701 1.00 33.02 124 ASN A N 1
ATOM 812 C CA . ASN A 1 102 ? 95.946 89.351 3.432 1.00 34.14 124 ASN A CA 1
ATOM 813 C C . ASN A 1 102 ? 96.559 88.091 2.811 1.00 38.04 124 ASN A C 1
ATOM 814 O O . ASN A 1 102 ? 97.769 88.077 2.564 1.00 35.44 124 ASN A O 1
ATOM 819 N N . PHE A 1 103 ? 95.747 87.034 2.555 1.00 35.87 125 PHE A N 1
ATOM 820 C CA . PHE A 1 103 ? 96.334 85.793 2.033 1.00 35.93 125 PHE A CA 1
ATOM 821 C C . PHE A 1 103 ? 96.351 85.701 0.496 1.00 42.42 125 PHE A C 1
ATOM 822 O O . PHE A 1 103 ? 96.895 84.724 -0.026 1.00 43.54 125 PHE A O 1
ATOM 830 N N . LYS A 1 104 ? 95.852 86.733 -0.217 1.00 40.08 126 LYS A N 1
ATOM 831 C CA . LYS A 1 104 ? 95.921 86.779 -1.684 1.00 40.97 126 LYS A CA 1
ATOM 832 C C . LYS A 1 104 ? 97.183 87.486 -2.126 1.00 45.75 126 LYS A C 1
ATOM 833 O O . LYS A 1 104 ? 97.791 87.063 -3.096 1.00 45.13 126 LYS A O 1
ATOM 839 N N . ASN A 1 105 ? 97.552 88.587 -1.441 1.00 43.83 127 ASN A N 1
ATOM 840 C CA . ASN A 1 105 ? 98.721 89.413 -1.761 1.00 43.73 127 ASN A CA 1
ATOM 841 C C . ASN A 1 105 ? 99.932 89.107 -0.870 1.00 45.62 127 ASN A C 1
ATOM 842 O O . ASN A 1 105 ? 101.014 89.647 -1.132 1.00 46.44 127 ASN A O 1
ATOM 847 N N . ASN A 1 106 ? 99.741 88.298 0.206 1.00 38.93 128 ASN A N 1
ATOM 848 C CA . ASN A 1 106 ? 100.738 87.959 1.240 1.00 36.80 128 ASN A CA 1
ATOM 849 C C . ASN A 1 106 ? 101.321 89.223 1.875 1.00 38.82 128 ASN A C 1
ATOM 850 O O . ASN A 1 106 ? 102.521 89.501 1.790 1.00 39.00 128 ASN A O 1
ATOM 855 N N . GLN A 1 107 ? 100.441 90.007 2.494 1.00 34.32 129 GLN A N 1
ATOM 856 C CA . GLN A 1 107 ? 100.820 91.267 3.118 1.00 34.03 129 GLN A CA 1
ATOM 857 C C . GLN A 1 107 ? 100.236 91.431 4.499 1.00 37.50 129 GLN A C 1
ATOM 858 O O . GLN A 1 107 ? 99.079 91.070 4.737 1.00 37.53 129 GLN A O 1
ATOM 864 N N . VAL A 1 108 ? 101.006 92.049 5.391 1.00 33.56 130 VAL A N 1
ATOM 865 C CA . VAL A 1 108 ? 100.500 92.434 6.705 1.00 33.21 130 VAL A CA 1
ATOM 866 C C . VAL A 1 108 ? 99.655 93.710 6.484 1.00 37.48 130 VAL A C 1
ATOM 867 O O . VAL A 1 108 ? 100.170 94.701 5.965 1.00 36.97 130 VAL A O 1
ATOM 871 N N . VAL A 1 109 ? 98.354 93.655 6.815 1.00 35.29 131 VAL A N 1
ATOM 872 C CA . VAL A 1 109 ? 97.415 94.773 6.638 1.00 34.86 131 VAL A CA 1
ATOM 873 C C . VAL A 1 109 ? 97.555 95.763 7.807 1.00 40.18 131 VAL A C 1
ATOM 874 O O . VAL A 1 109 ? 97.659 96.973 7.575 1.00 41.87 131 VAL A O 1
ATOM 878 N N . SER A 1 110 ? 97.608 95.243 9.048 1.00 35.34 132 SER A N 1
ATOM 879 C CA . SER A 1 110 ? 97.765 96.036 10.263 1.00 34.17 132 SER A CA 1
ATOM 880 C C . SER A 1 110 ? 98.199 95.171 11.451 1.00 37.73 132 SER A C 1
ATOM 881 O O . SER A 1 110 ? 98.056 93.949 11.445 1.00 37.28 132 SER A O 1
ATOM 884 N N . THR A 1 111 ? 98.764 95.828 12.461 1.00 35.19 133 THR A N 1
ATOM 885 C CA . THR A 1 111 ? 99.197 95.240 13.727 1.00 34.76 133 THR A CA 1
ATOM 886 C C . THR A 1 111 ? 98.711 96.138 14.831 1.00 38.23 133 THR A C 1
ATOM 887 O O . THR A 1 111 ? 98.698 97.369 14.684 1.00 36.83 133 THR A O 1
ATOM 891 N N . PHE A 1 112 ? 98.304 95.528 15.939 1.00 35.22 134 PHE A N 1
ATOM 892 C CA . PHE A 1 112 ? 97.899 96.280 17.100 1.00 35.00 134 PHE A CA 1
ATOM 893 C C . PHE A 1 112 ? 98.287 95.479 18.317 1.00 37.66 134 PHE A C 1
ATOM 894 O O . PHE A 1 112 ? 97.977 94.297 18.420 1.00 35.73 134 PHE A O 1
ATOM 902 N N . LYS A 1 113 ? 98.973 96.133 19.242 1.00 36.77 135 LYS A N 1
ATOM 903 C CA . LYS A 1 113 ? 99.402 95.506 20.483 1.00 37.29 135 LYS A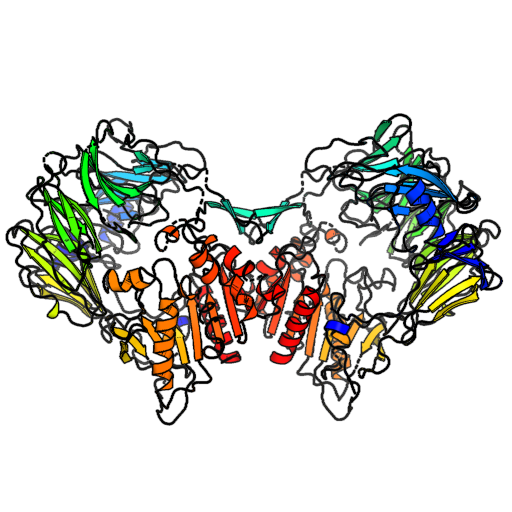 CA 1
ATOM 904 C C . LYS A 1 113 ? 98.715 96.212 21.672 1.00 41.68 135 LYS A C 1
ATOM 905 O O . LYS A 1 113 ? 99.112 97.326 22.044 1.00 41.13 135 LYS A O 1
ATOM 911 N N . PRO A 1 114 ? 97.688 95.572 22.288 1.00 38.82 136 PRO A N 1
ATOM 912 C CA . PRO A 1 114 ? 97.072 96.160 23.485 1.00 39.35 136 PRO A CA 1
ATOM 913 C C . PRO A 1 114 ? 98.085 96.297 24.639 1.00 46.41 136 PRO A C 1
ATOM 914 O O . PRO A 1 114 ? 99.144 95.670 24.582 1.00 46.29 136 PRO A O 1
ATOM 918 N N . LYS A 1 115 ? 97.764 97.098 25.688 1.00 44.93 137 LYS A N 1
ATOM 919 C CA . LYS A 1 115 ? 98.621 97.287 26.872 1.00 45.02 137 LYS A CA 1
ATOM 920 C C . LYS A 1 115 ? 98.904 95.950 27.558 1.00 49.95 137 LYS A C 1
ATOM 921 O O . LYS A 1 115 ? 98.104 95.025 27.449 1.00 50.05 137 LYS A O 1
ATOM 927 N N . ASP A 1 116 ? 100.049 95.844 28.245 1.00 47.93 138 ASP A N 1
ATOM 928 C CA . ASP A 1 116 ? 100.500 94.616 28.904 1.00 48.24 138 ASP A CA 1
ATOM 929 C C . ASP A 1 116 ? 99.583 94.214 30.047 1.00 49.70 138 ASP A C 1
ATOM 930 O O . ASP A 1 116 ? 99.164 95.046 30.858 1.00 47.99 138 ASP A O 1
ATOM 935 N N . GLY A 1 117 ? 99.262 92.927 30.072 1.00 45.34 139 GLY A N 1
ATOM 936 C CA . GLY A 1 117 ? 98.356 92.342 31.055 1.00 43.90 139 GLY A CA 1
ATOM 937 C C . GLY A 1 117 ? 96.916 92.269 30.578 1.00 43.13 139 GLY A C 1
ATOM 938 O O . GLY A 1 117 ? 96.020 92.055 31.390 1.00 42.02 139 GLY A O 1
ATOM 939 N N . ALA A 1 118 ? 96.694 92.441 29.259 1.00 38.03 140 ALA A N 1
ATOM 940 C CA . ALA A 1 118 ? 95.380 92.428 28.613 1.00 37.91 140 ALA A CA 1
ATOM 941 C C . ALA A 1 118 ? 94.707 91.075 28.724 1.00 43.59 140 ALA A C 1
ATOM 942 O O . ALA A 1 118 ? 95.351 90.048 28.485 1.00 45.99 140 ALA A O 1
ATOM 944 N N . ASN A 1 119 ? 93.419 91.081 29.124 1.00 37.94 141 ASN A N 1
ATOM 945 C CA . ASN A 1 119 ? 92.545 89.904 29.230 1.00 37.35 141 ASN A CA 1
ATOM 946 C C . ASN A 1 119 ? 91.207 90.185 28.563 1.00 39.43 141 ASN A C 1
ATOM 947 O O . ASN A 1 119 ? 90.890 91.348 28.302 1.00 39.48 141 ASN A O 1
ATOM 952 N N . ASN A 1 120 ? 90.385 89.134 28.379 1.00 33.94 142 ASN A N 1
ATOM 953 C CA . ASN A 1 120 ? 89.006 89.177 27.869 1.00 32.87 142 ASN A CA 1
ATOM 954 C C . ASN A 1 120 ? 88.895 89.984 26.557 1.00 36.52 142 ASN A C 1
ATOM 955 O O . ASN A 1 120 ? 87.941 90.744 26.371 1.00 36.48 142 ASN A O 1
ATOM 960 N N . GLU A 1 121 ? 89.884 89.818 25.664 1.00 32.64 143 GLU A N 1
ATOM 961 C CA . GLU A 1 121 ? 89.965 90.535 24.406 1.00 33.29 143 GLU A CA 1
ATOM 962 C C . GLU A 1 121 ? 88.763 90.200 23.549 1.00 41.17 143 GLU A C 1
ATOM 963 O O . GLU A 1 121 ? 88.419 89.028 23.387 1.00 42.40 143 GLU A O 1
ATOM 969 N N . ASP A 1 122 ? 88.063 91.242 23.088 1.00 38.21 144 ASP A N 1
ATOM 970 C CA . ASP A 1 122 ? 86.884 91.094 22.252 1.00 37.36 144 ASP A CA 1
ATOM 971 C C . ASP A 1 122 ? 87.053 92.001 21.051 1.00 40.08 144 ASP A C 1
ATOM 972 O O . ASP A 1 122 ? 86.907 93.217 21.152 1.00 39.22 144 ASP A O 1
ATOM 977 N N . TYR A 1 123 ? 87.449 91.391 19.930 1.00 36.46 145 TYR A N 1
ATOM 978 C CA . TYR A 1 123 ? 87.698 92.039 18.649 1.00 36.28 145 TYR A CA 1
ATOM 979 C C . TYR A 1 123 ? 86.425 92.154 17.810 1.00 41.34 145 TYR A C 1
ATOM 980 O O . TYR A 1 123 ? 85.665 91.181 17.672 1.00 41.09 145 TYR A O 1
ATOM 989 N N . CYS A 1 124 ? 86.217 93.339 17.217 1.00 37.78 146 CYS A N 1
ATOM 990 C CA . CYS A 1 124 ? 85.088 93.581 16.325 1.00 37.42 146 CYS A CA 1
ATOM 991 C C . CYS A 1 124 ? 85.591 93.825 14.908 1.00 36.25 146 CYS A C 1
ATOM 992 O O . CYS A 1 124 ? 86.058 94.910 14.589 1.00 31.29 146 CYS A O 1
ATOM 995 N N . ALA A 1 125 ? 85.534 92.784 14.081 1.00 36.14 147 ALA A N 1
ATOM 996 C CA . ALA A 1 125 ? 85.998 92.774 12.696 1.00 37.21 147 ALA A CA 1
ATOM 997 C C . ALA A 1 125 ? 85.382 93.885 11.812 1.00 41.79 147 ALA A C 1
ATOM 998 O O . ALA A 1 125 ? 86.062 94.379 10.912 1.00 43.08 147 ALA A O 1
ATOM 1000 N N . ALA A 1 126 ? 84.124 94.275 12.076 1.00 37.56 148 ALA A N 1
ATOM 1001 C CA . ALA A 1 126 ? 83.400 95.299 11.306 1.00 37.60 148 ALA A CA 1
ATOM 1002 C C . ALA A 1 126 ? 84.001 96.689 11.470 1.00 43.76 148 ALA A C 1
ATOM 1003 O O . ALA A 1 126 ? 84.019 97.455 10.510 1.00 45.56 148 ALA A O 1
ATOM 1005 N N . SER A 1 127 ? 84.504 97.013 12.657 1.00 39.61 149 SER A N 1
ATOM 1006 C CA . SER A 1 127 ? 85.063 98.330 12.914 1.00 39.23 149 SER A CA 1
ATOM 1007 C C . SER A 1 127 ? 86.581 98.315 13.141 1.00 40.35 149 SER A C 1
ATOM 1008 O O . SER A 1 127 ? 87.206 99.368 13.081 1.00 39.48 149 SER A O 1
ATOM 1011 N N . GLY A 1 128 ? 87.142 97.153 13.453 1.00 36.15 150 GLY A N 1
ATOM 1012 C CA . GLY A 1 128 ? 88.564 97.007 13.759 1.00 35.36 150 GLY A CA 1
ATOM 1013 C C . GLY A 1 128 ? 88.916 97.363 15.196 1.00 38.85 150 GLY A C 1
ATOM 1014 O O . GLY A 1 128 ? 90.091 97.368 15.554 1.00 40.93 150 GLY A O 1
ATOM 1015 N N . ASN A 1 129 ? 87.912 97.657 16.032 1.00 33.27 151 ASN A N 1
ATOM 1016 C CA . ASN A 1 129 ? 88.097 97.995 17.446 1.00 32.18 151 ASN A CA 1
ATOM 1017 C C . ASN A 1 129 ? 88.231 96.728 18.283 1.00 34.42 151 ASN A C 1
ATOM 1018 O O . ASN A 1 129 ? 87.650 95.691 17.944 1.00 32.89 151 ASN A O 1
ATOM 1023 N N . VAL A 1 130 ? 89.013 96.821 19.374 1.00 30.18 152 VAL A N 1
ATOM 1024 C CA . VAL A 1 130 ? 89.250 95.720 20.308 1.00 28.85 152 VAL A CA 1
ATOM 1025 C C . VAL A 1 130 ? 89.036 96.237 21.725 1.00 30.95 152 VAL A C 1
ATOM 1026 O O . VAL A 1 130 ? 89.556 97.297 22.077 1.00 31.60 152 VAL A O 1
ATOM 1030 N N . ALA A 1 131 ? 88.224 95.513 22.509 1.00 24.23 153 ALA A N 1
ATOM 1031 C CA . ALA A 1 131 ? 87.975 95.826 23.905 1.00 22.47 153 ALA A CA 1
ATOM 1032 C C . ALA A 1 131 ? 88.628 94.752 24.683 1.00 30.71 153 ALA A C 1
ATOM 1033 O O . ALA A 1 131 ? 88.649 93.596 24.244 1.00 31.34 153 ALA A O 1
ATOM 1035 N N . TYR A 1 132 ? 89.231 95.122 25.804 1.00 28.21 154 TYR A N 1
ATOM 1036 C CA . TYR A 1 132 ? 89.949 94.189 26.659 1.00 28.34 154 TYR A CA 1
ATOM 1037 C C . TYR A 1 132 ? 90.047 94.799 28.051 1.00 32.39 154 TYR A C 1
ATOM 1038 O O . TYR A 1 132 ? 89.822 95.996 28.219 1.00 30.86 154 TYR A O 1
ATOM 1047 N N . THR A 1 133 ? 90.394 93.982 29.040 1.00 30.67 155 THR A N 1
ATOM 1048 C CA . THR A 1 133 ? 90.498 94.478 30.399 1.00 31.31 155 THR A CA 1
ATOM 1049 C C . THR A 1 133 ? 91.921 94.328 30.932 1.00 36.69 155 THR A C 1
ATOM 1050 O O . THR A 1 133 ? 92.672 93.430 30.517 1.00 35.45 155 THR A O 1
ATOM 1054 N N . ILE A 1 134 ? 92.268 95.255 31.838 1.00 34.65 156 ILE A N 1
ATOM 1055 C CA A ILE A 1 134 ? 93.527 95.336 32.581 0.50 35.14 156 ILE A CA 1
ATOM 1056 C CA B ILE A 1 134 ? 93.522 95.277 32.588 0.50 34.99 156 ILE A CA 1
ATOM 1057 C C . ILE A 1 134 ? 93.102 95.457 34.035 1.00 39.49 156 ILE A C 1
ATOM 1058 O O . ILE A 1 134 ? 92.567 96.507 34.427 1.00 37.13 156 ILE A O 1
ATOM 1067 N N . ASP A 1 135 ? 93.268 94.374 34.807 1.00 38.59 157 ASP A N 1
ATOM 1068 C CA . ASP A 1 135 ? 92.855 94.264 36.202 1.00 38.21 157 ASP A CA 1
ATOM 1069 C C . ASP A 1 135 ? 91.307 94.423 36.249 1.00 36.85 157 ASP A C 1
ATOM 1070 O O . ASP A 1 135 ? 90.611 93.613 35.617 1.00 35.12 157 ASP A O 1
ATOM 1075 N N . ASN A 1 136 ? 90.791 95.487 36.915 1.00 30.04 158 ASN A N 1
ATOM 1076 C CA . ASN A 1 136 ? 89.351 95.726 37.097 1.00 28.55 158 ASN A CA 1
ATOM 1077 C C . ASN A 1 136 ? 88.751 96.729 36.071 1.00 31.51 158 ASN A C 1
ATOM 1078 O O . ASN A 1 136 ? 87.542 96.955 36.074 1.00 31.08 158 ASN A O 1
ATOM 1083 N N . ASN A 1 137 ? 89.584 97.296 35.189 1.00 28.59 159 ASN A N 1
ATOM 1084 C CA . ASN A 1 137 ? 89.174 98.337 34.247 1.00 28.30 159 ASN A CA 1
ATOM 1085 C C . ASN A 1 137 ? 89.093 97.864 32.819 1.00 30.33 159 ASN A C 1
ATOM 1086 O O . ASN A 1 137 ? 89.775 96.919 32.432 1.00 29.02 159 ASN A O 1
ATOM 1091 N N . LEU A 1 138 ? 88.254 98.570 32.033 1.00 25.69 160 LEU A N 1
ATOM 1092 C CA . LEU A 1 138 ? 87.975 98.305 30.621 1.00 23.91 160 LEU A CA 1
ATOM 1093 C C . LEU A 1 138 ? 88.751 99.272 29.717 1.00 30.26 160 LEU A C 1
ATOM 1094 O O . LEU A 1 138 ? 88.909 100.471 30.013 1.00 28.93 160 LEU A O 1
ATOM 1099 N N . TYR A 1 139 ? 89.223 98.719 28.605 1.00 28.49 161 TYR A N 1
ATOM 1100 C CA . TYR A 1 139 ? 90.000 99.416 27.593 1.00 28.29 161 TYR A CA 1
ATOM 1101 C C . TYR A 1 139 ? 89.465 99.124 26.221 1.00 30.78 161 TYR A C 1
ATOM 1102 O O . TYR A 1 139 ? 89.044 98.006 25.949 1.00 29.66 161 TYR A O 1
ATOM 1111 N N . VAL A 1 140 ? 89.492 100.128 25.355 1.00 28.08 162 VAL A N 1
ATOM 1112 C CA . VAL A 1 140 ? 89.171 99.994 23.943 1.00 27.79 162 VAL A CA 1
ATOM 1113 C C . VAL A 1 140 ? 90.370 100.579 23.186 1.00 35.39 162 VAL A C 1
ATOM 1114 O O . VAL A 1 140 ? 90.676 101.774 23.325 1.00 36.18 162 VAL A O 1
ATOM 1118 N N . ASN A 1 141 ? 91.041 99.731 22.389 1.00 32.89 163 ASN A N 1
ATOM 1119 C CA . ASN A 1 141 ? 92.203 100.095 21.584 1.00 32.42 163 ASN A CA 1
ATOM 1120 C C . ASN A 1 141 ? 93.326 100.598 22.519 1.00 37.90 163 ASN A C 1
ATOM 1121 O O . ASN A 1 141 ? 93.740 99.853 23.407 1.00 36.72 163 ASN A O 1
ATOM 1126 N N . GLU A 1 142 ? 93.777 101.855 22.359 1.00 36.84 164 GLU A N 1
ATOM 1127 C CA . GLU A 1 142 ? 94.873 102.443 23.149 1.00 37.34 164 GLU A CA 1
ATOM 1128 C C . GLU A 1 142 ? 94.391 103.175 24.433 1.00 42.13 164 GLU A C 1
ATOM 1129 O O . GLU A 1 142 ? 95.224 103.568 25.248 1.00 44.22 164 GLU A O 1
ATOM 1135 N N . LYS A 1 143 ? 93.074 103.343 24.612 1.00 36.85 165 LYS A N 1
ATOM 1136 C CA . LYS A 1 143 ? 92.481 104.129 25.695 1.00 36.00 165 LYS A CA 1
ATOM 1137 C C . LYS A 1 143 ? 91.745 103.320 26.760 1.00 40.42 165 LYS A C 1
ATOM 1138 O O . LYS A 1 143 ? 91.109 102.294 26.479 1.00 39.85 165 LYS A O 1
ATOM 1144 N N . ALA A 1 144 ? 91.762 103.864 27.986 1.00 35.79 166 ALA A N 1
ATOM 1145 C CA . ALA A 1 144 ? 91.026 103.345 29.121 1.00 34.30 166 ALA A CA 1
ATOM 1146 C C . ALA A 1 144 ? 89.616 103.874 29.049 1.00 36.20 166 ALA A C 1
ATOM 1147 O O . ALA A 1 144 ? 89.443 105.087 28.900 1.00 35.75 166 ALA A O 1
ATOM 1149 N N . VAL A 1 145 ? 88.606 102.979 29.104 1.00 32.41 167 VAL A N 1
ATOM 1150 C CA . VAL A 1 145 ? 87.198 103.381 29.115 1.00 32.09 167 VAL A CA 1
ATOM 1151 C C . VAL A 1 145 ? 86.844 103.799 30.549 1.00 37.40 167 VAL A C 1
ATOM 1152 O O . VAL A 1 145 ? 86.068 104.728 30.758 1.00 37.67 167 VAL A O 1
ATOM 1156 N N . THR A 1 146 ? 87.407 103.073 31.528 1.00 35.15 168 THR A N 1
ATOM 1157 C CA . THR A 1 146 ? 87.179 103.268 32.958 1.00 34.83 168 THR A CA 1
ATOM 1158 C C . THR A 1 146 ? 88.502 103.410 33.740 1.00 40.03 168 THR A C 1
ATOM 1159 O O . THR A 1 146 ? 89.546 102.893 33.330 1.00 37.95 168 THR A O 1
ATOM 1163 N N . ASN A 1 147 ? 88.419 104.099 34.892 1.00 40.02 169 ASN A N 1
ATOM 1164 C CA . ASN A 1 147 ? 89.480 104.307 35.888 1.00 40.97 169 ASN A CA 1
ATOM 1165 C C . ASN A 1 147 ? 88.815 104.184 37.247 1.00 44.96 169 ASN A C 1
ATOM 1166 O O . ASN A 1 147 ? 88.559 105.178 37.923 1.00 44.94 169 ASN A O 1
ATOM 1171 N N . GLU A 1 148 ? 88.445 102.948 37.593 1.00 41.48 170 GLU A N 1
ATOM 1172 C CA . GLU A 1 148 ? 87.676 102.637 38.776 1.00 41.70 170 GLU A CA 1
ATOM 1173 C C . GLU A 1 148 ? 88.511 102.050 39.911 1.00 45.38 170 GLU A C 1
ATOM 1174 O O . GLU A 1 148 ? 89.446 101.281 39.663 1.00 46.35 170 GLU A O 1
ATOM 1180 N N . PRO A 1 149 ? 88.151 102.381 41.172 1.00 40.65 171 PRO A N 1
ATOM 1181 C CA . PRO A 1 149 ? 88.883 101.811 42.319 1.00 40.92 171 PRO A CA 1
ATOM 1182 C C . PRO A 1 149 ? 88.561 100.325 42.579 1.00 46.38 171 PRO A C 1
ATOM 1183 O O . PRO A 1 149 ? 87.657 99.765 41.944 1.00 45.05 171 PRO A O 1
ATOM 1187 N N A GLU A 1 150 ? 89.220 99.760 43.626 0.50 43.57 172 GLU A N 1
ATOM 1188 N N B GLU A 1 150 ? 89.347 99.654 43.443 0.50 43.95 172 GLU A N 1
ATOM 1189 C CA A GLU A 1 150 ? 89.028 98.412 44.169 0.50 42.62 172 GLU A CA 1
ATOM 1190 C CA B GLU A 1 150 ? 89.093 98.244 43.753 0.50 43.18 172 GLU A CA 1
ATOM 1191 C C A GLU A 1 150 ? 87.562 98.252 44.534 0.50 43.71 172 GLU A C 1
ATOM 1192 C C B GLU A 1 150 ? 87.727 98.163 44.475 0.50 44.04 172 GLU A C 1
ATOM 1193 O O A GLU A 1 150 ? 87.004 99.138 45.193 0.50 42.34 172 GLU A O 1
ATOM 1194 O O B GLU A 1 150 ? 87.392 99.035 45.283 0.50 42.76 172 GLU A O 1
ATOM 1205 N N . GLY A 1 151 ? 86.936 97.171 44.070 1.00 39.17 173 GLY A N 1
ATOM 1206 C CA . GLY A 1 151 ? 85.535 96.934 44.428 1.00 37.28 173 GLY A CA 1
ATOM 1207 C C . GLY A 1 151 ? 84.598 97.175 43.253 1.00 36.86 173 GLY A C 1
ATOM 1208 O O . GLY A 1 151 ? 83.443 96.748 43.288 1.00 35.86 173 GLY A O 1
ATOM 1209 N N . ILE A 1 152 ? 85.093 97.880 42.207 1.00 31.32 174 ILE A N 1
ATOM 1210 C CA . ILE A 1 152 ? 84.382 98.124 40.959 1.00 30.95 174 ILE A CA 1
ATOM 1211 C C . ILE A 1 152 ? 85.069 97.307 39.878 1.00 34.26 174 ILE A C 1
ATOM 1212 O O . ILE A 1 152 ? 86.281 97.388 39.746 1.00 34.35 174 ILE A O 1
ATOM 1217 N N . VAL A 1 153 ? 84.303 96.508 39.126 1.00 30.98 175 VAL A N 1
ATOM 1218 C CA . VAL A 1 153 ? 84.797 95.635 38.041 1.00 29.40 175 VAL A CA 1
ATOM 1219 C C . VAL A 1 153 ? 84.072 96.023 36.776 1.00 34.07 175 VAL A C 1
ATOM 1220 O O . VAL A 1 153 ? 82.835 95.983 36.745 1.00 31.92 175 VAL A O 1
ATOM 1224 N N . CYS A 1 154 ? 84.833 96.401 35.730 1.00 33.90 176 CYS A N 1
ATOM 1225 C CA . CYS A 1 154 ? 84.263 96.862 34.464 1.00 34.59 176 CYS A CA 1
ATOM 1226 C C . CYS A 1 154 ? 84.636 95.984 33.305 1.00 35.29 176 CYS A C 1
ATOM 1227 O O . CYS A 1 154 ? 85.778 95.532 33.216 1.00 36.13 176 CYS A O 1
ATOM 1230 N N . GLY A 1 155 ? 83.671 95.790 32.412 1.00 29.53 177 GLY A N 1
ATOM 1231 C CA . GLY A 1 155 ? 83.812 95.025 31.172 1.00 29.00 177 GLY A CA 1
ATOM 1232 C C . GLY A 1 155 ? 84.006 93.534 31.348 1.00 33.51 177 GLY A C 1
ATOM 1233 O O . GLY A 1 155 ? 84.461 92.842 30.429 1.00 32.60 177 GLY A O 1
ATOM 1234 N N . GLN A 1 156 ? 83.658 93.029 32.527 1.00 30.54 178 GLN A N 1
ATOM 1235 C CA . GLN A 1 156 ? 83.828 91.611 32.843 1.00 30.84 178 GLN A CA 1
ATOM 1236 C C . GLN A 1 156 ? 82.489 91.004 33.250 1.00 34.99 178 GLN A C 1
ATOM 1237 O O . GLN A 1 156 ? 81.518 91.730 33.467 1.00 33.33 178 GLN A O 1
ATOM 1243 N N . THR A 1 157 ? 82.443 89.671 33.333 1.00 32.54 179 THR A N 1
ATOM 1244 C CA . THR A 1 157 ? 81.253 88.892 33.675 1.00 32.33 179 THR A CA 1
ATOM 1245 C C . THR A 1 157 ? 80.726 89.324 35.072 1.00 33.84 179 THR A C 1
ATOM 1246 O O . THR A 1 157 ? 81.486 89.788 35.907 1.00 33.32 179 THR A O 1
ATOM 1250 N N . VAL A 1 158 ? 79.414 89.298 35.239 1.00 29.10 180 VAL A N 1
ATOM 1251 C CA . VAL A 1 158 ? 78.731 89.720 36.451 1.00 28.63 180 VAL A CA 1
ATOM 1252 C C . VAL A 1 158 ? 77.774 88.628 36.871 1.00 28.80 180 VAL A C 1
ATOM 1253 O O . VAL A 1 158 ? 77.653 87.624 36.168 1.00 27.00 180 VAL A O 1
ATOM 1257 N N . HIS A 1 159 ? 77.088 88.833 38.009 1.00 24.64 181 HIS A N 1
ATOM 1258 C CA . HIS A 1 159 ? 76.106 87.890 38.596 1.00 24.37 181 HIS A CA 1
ATOM 1259 C C . HIS A 1 159 ? 76.648 86.453 38.647 1.00 29.81 181 HIS A C 1
ATOM 1260 O O . HIS A 1 159 ? 75.931 85.488 38.384 1.00 29.86 181 HIS A O 1
ATOM 1267 N N . ARG A 1 160 ? 77.947 86.338 38.913 1.00 28.14 182 ARG A N 1
ATOM 1268 C CA . ARG A 1 160 ? 78.678 85.081 39.064 1.00 28.18 182 ARG A CA 1
ATOM 1269 C C . ARG A 1 160 ? 78.398 84.074 37.909 1.00 31.16 182 ARG A C 1
ATOM 1270 O O . ARG A 1 160 ? 78.236 82.870 38.150 1.00 30.31 182 ARG A O 1
ATOM 1278 N N . ASN A 1 161 ? 78.376 84.592 36.657 1.00 27.65 183 ASN A N 1
ATOM 1279 C CA . ASN A 1 161 ? 78.176 83.833 35.406 1.00 28.84 183 ASN A CA 1
ATOM 1280 C C . ASN A 1 161 ? 76.806 83.141 35.290 1.00 32.70 183 ASN A C 1
ATOM 1281 O O . ASN A 1 161 ? 76.670 82.163 34.539 1.00 32.79 183 ASN A O 1
ATOM 1286 N N . GLU A 1 162 ? 75.794 83.669 35.994 1.00 27.96 184 GLU A N 1
ATOM 1287 C CA . GLU A 1 162 ? 74.427 83.143 35.945 1.00 26.19 184 GLU A CA 1
ATOM 1288 C C . GLU A 1 162 ? 73.686 83.784 34.769 1.00 27.71 184 GLU A C 1
ATOM 1289 O O . GLU A 1 162 ? 74.208 84.728 34.160 1.00 26.49 184 GLU A O 1
ATOM 1295 N N . PHE A 1 163 ? 72.480 83.262 34.438 1.00 23.35 185 PHE A N 1
ATOM 1296 C CA . PHE A 1 163 ? 71.602 83.745 33.371 1.00 23.14 185 PHE A CA 1
ATOM 1297 C C . PHE A 1 163 ? 72.299 83.821 32.025 1.00 30.30 185 PHE A C 1
ATOM 1298 O O . PHE A 1 163 ? 71.963 84.693 31.228 1.00 31.11 185 PHE A O 1
ATOM 1306 N N . GLY A 1 164 ? 73.246 82.905 31.786 1.00 28.33 186 GLY A N 1
ATOM 1307 C CA . GLY A 1 164 ? 74.024 82.815 30.555 1.00 27.32 186 GLY A CA 1
ATOM 1308 C C . GLY A 1 164 ? 75.077 83.891 30.336 1.00 30.87 186 GLY A C 1
ATOM 1309 O O . GLY A 1 164 ? 75.573 84.023 29.211 1.00 31.98 186 GLY A O 1
ATOM 1310 N N . ILE A 1 165 ? 75.436 84.665 31.384 1.00 25.63 187 ILE A N 1
ATOM 1311 C CA . ILE A 1 165 ? 76.471 85.722 31.298 1.00 25.45 187 ILE A CA 1
ATOM 1312 C C . ILE A 1 165 ? 77.883 85.066 31.299 1.00 29.77 187 ILE A C 1
ATOM 1313 O O . ILE A 1 165 ? 78.249 84.414 32.256 1.00 27.66 187 ILE A O 1
ATOM 1318 N N . ASN A 1 166 ? 78.647 85.225 30.233 1.00 29.21 188 ASN A N 1
ATOM 1319 C CA . ASN A 1 166 ? 79.970 84.621 30.170 1.00 31.24 188 ASN A CA 1
ATOM 1320 C C . ASN A 1 166 ? 81.063 85.673 29.827 1.00 38.15 188 ASN A C 1
ATOM 1321 O O . ASN A 1 166 ? 82.245 85.334 29.793 1.00 40.69 188 ASN A O 1
ATOM 1326 N N . LYS A 1 167 ? 80.664 86.938 29.618 1.00 31.77 189 LYS A N 1
ATOM 1327 C CA . LYS A 1 167 ? 81.530 88.071 29.291 1.00 30.13 189 LYS A CA 1
ATOM 1328 C C . LYS A 1 167 ? 80.821 89.393 29.714 1.00 33.04 189 LYS A C 1
ATOM 1329 O O . LYS A 1 167 ? 79.647 89.357 30.098 1.00 33.74 189 LYS A O 1
ATOM 1335 N N . GLY A 1 168 ? 81.529 90.521 29.642 1.00 27.25 190 GLY A N 1
ATOM 1336 C CA . GLY A 1 168 ? 81.002 91.824 30.026 1.00 25.84 190 GLY A CA 1
ATOM 1337 C C . GLY A 1 168 ? 81.196 92.919 29.007 1.00 29.27 190 GLY A C 1
ATOM 1338 O O . GLY A 1 168 ? 81.107 94.097 29.367 1.00 28.64 190 GLY A O 1
ATOM 1339 N N . THR A 1 169 ? 81.471 92.537 27.730 1.00 25.56 191 THR A N 1
ATOM 1340 C CA . THR A 1 169 ? 81.656 93.442 26.573 1.00 24.63 191 THR A CA 1
ATOM 1341 C C . THR A 1 169 ? 80.726 92.983 25.456 1.00 27.86 191 THR A C 1
ATOM 1342 O O . THR A 1 169 ? 80.658 91.789 25.167 1.00 26.75 191 THR A O 1
ATOM 1346 N N . PHE A 1 170 ? 79.972 93.915 24.861 1.00 24.44 192 PHE A N 1
ATOM 1347 C CA . PHE A 1 170 ? 78.984 93.607 23.820 1.00 23.43 192 PHE A CA 1
ATOM 1348 C C . PHE A 1 170 ? 79.032 94.672 22.708 1.00 29.24 192 PHE A C 1
ATOM 1349 O O . PHE A 1 170 ? 78.464 95.755 22.853 1.00 27.61 192 PHE A O 1
ATOM 1357 N N A TRP A 1 171 ? 79.707 94.358 21.601 0.50 27.88 193 TRP A N 1
ATOM 1358 N N B TRP A 1 171 ? 79.722 94.365 21.605 0.50 27.84 193 TRP A N 1
ATOM 1359 C CA A TRP A 1 171 ? 79.825 95.281 20.474 0.50 28.42 193 TRP A CA 1
ATOM 1360 C CA B TRP A 1 171 ? 79.842 95.287 20.473 0.50 28.36 193 TRP A CA 1
ATOM 1361 C C A TRP A 1 171 ? 78.519 95.418 19.689 0.50 32.31 193 TRP A C 1
ATOM 1362 C C B TRP A 1 171 ? 78.529 95.424 19.700 0.50 32.31 193 TRP A C 1
ATOM 1363 O O A TRP A 1 171 ? 77.791 94.440 19.508 0.50 31.16 193 TRP A O 1
ATOM 1364 O O B TRP A 1 171 ? 77.801 94.442 19.536 0.50 31.19 193 TRP A O 1
ATOM 1385 N N . SER A 1 172 ? 78.256 96.642 19.189 1.00 29.03 194 SER A N 1
ATOM 1386 C CA A SER A 1 172 ? 77.134 96.974 18.313 0.50 29.18 194 SER A CA 1
ATOM 1387 C CA B SER A 1 172 ? 77.095 96.924 18.354 0.50 28.24 194 SER A CA 1
ATOM 1388 C C . SER A 1 172 ? 77.238 96.136 17.035 1.00 34.51 194 SER A C 1
ATOM 1389 O O . SER A 1 172 ? 78.365 95.789 16.652 1.00 33.99 194 SER A O 1
ATOM 1394 N N . PRO A 1 173 ? 76.131 95.786 16.329 1.00 33.27 195 PRO A N 1
ATOM 1395 C CA . PRO A 1 173 ? 76.293 94.992 15.095 1.00 33.57 195 PRO A CA 1
ATOM 1396 C C . PRO A 1 173 ? 77.373 95.498 14.119 1.00 40.65 195 PRO A C 1
ATOM 1397 O O . PRO A 1 173 ? 78.052 94.654 13.523 1.00 41.98 195 PRO A O 1
ATOM 1401 N N . LYS A 1 174 ? 77.576 96.846 13.978 1.00 37.67 196 LYS A N 1
ATOM 1402 C CA . LYS A 1 174 ? 78.595 97.407 13.061 1.00 36.74 196 LYS A CA 1
ATOM 1403 C C . LYS A 1 174 ? 79.875 97.821 13.807 1.00 39.05 196 LYS A C 1
ATOM 1404 O O . LYS A 1 174 ? 80.793 98.341 13.181 1.00 41.07 196 LYS A O 1
ATOM 1410 N N . GLY A 1 175 ? 79.929 97.589 15.114 1.00 33.32 197 GLY A N 1
ATOM 1411 C CA . GLY A 1 175 ? 81.087 97.899 15.957 1.00 32.53 197 GLY A CA 1
ATOM 1412 C C . GLY A 1 175 ? 81.360 99.354 16.309 1.00 34.33 197 GLY A C 1
ATOM 1413 O O . GLY A 1 175 ? 82.494 99.701 16.669 1.00 34.10 197 GLY A O 1
ATOM 1414 N N . ASN A 1 176 ? 80.337 100.214 16.252 1.00 29.08 198 ASN A N 1
ATOM 1415 C CA . ASN A 1 176 ? 80.489 101.640 16.565 1.00 28.64 198 ASN A CA 1
ATOM 1416 C C . ASN A 1 176 ? 80.260 101.961 18.041 1.00 34.23 198 ASN A C 1
ATOM 1417 O O . ASN A 1 176 ? 80.663 103.035 18.493 1.00 35.76 198 ASN A O 1
ATOM 1422 N N . LEU A 1 177 ? 79.571 101.082 18.782 1.00 30.13 199 LEU A N 1
ATOM 1423 C CA . LEU A 1 177 ? 79.313 101.295 20.206 1.00 28.76 199 LEU A CA 1
ATOM 1424 C C . LEU A 1 177 ? 79.599 100.030 20.958 1.00 30.66 199 LEU A C 1
ATOM 1425 O O . LEU A 1 177 ? 79.441 98.937 20.435 1.00 29.99 199 LEU A O 1
ATOM 1430 N N . LEU A 1 178 ? 80.037 100.170 22.189 1.00 28.51 200 LEU A N 1
ATOM 1431 C CA . LEU A 1 178 ? 80.320 99.031 23.049 1.00 27.28 200 LEU A CA 1
ATOM 1432 C C . LEU A 1 178 ? 79.462 99.139 24.304 1.00 29.51 200 LEU A C 1
ATOM 1433 O O . LEU A 1 178 ? 79.515 100.162 24.990 1.00 27.63 200 LEU A O 1
ATOM 1438 N N . ALA A 1 179 ? 78.652 98.101 24.575 1.00 24.74 201 ALA A N 1
ATOM 1439 C CA . ALA A 1 179 ? 77.899 97.985 25.815 1.00 23.41 201 ALA A CA 1
ATOM 1440 C C . ALA A 1 179 ? 78.756 97.166 26.739 1.00 27.41 201 ALA A C 1
ATOM 1441 O O . ALA A 1 179 ? 79.422 96.219 26.301 1.00 26.82 201 ALA A O 1
ATOM 1443 N N . PHE A 1 180 ? 78.802 97.552 27.996 1.00 23.25 202 PHE A N 1
ATOM 1444 C CA . PHE A 1 180 ? 79.626 96.867 28.967 1.00 22.13 202 PHE A CA 1
ATOM 1445 C C . PHE A 1 180 ? 78.999 96.907 30.334 1.00 29.21 202 PHE A C 1
ATOM 1446 O O . PHE A 1 180 ? 78.251 97.831 30.658 1.00 29.03 202 PHE A O 1
ATOM 1454 N N . TYR A 1 181 ? 79.404 95.954 31.174 1.00 26.36 203 TYR A N 1
ATOM 1455 C CA . TYR A 1 181 ? 78.994 95.889 32.570 1.00 24.54 203 TYR A CA 1
ATOM 1456 C C . TYR A 1 181 ? 79.927 96.678 33.446 1.00 30.63 203 TYR A C 1
ATOM 1457 O O . TYR A 1 181 ? 81.125 96.721 33.195 1.00 29.83 203 TYR A O 1
ATOM 1466 N N . ARG A 1 182 ? 79.363 97.300 34.481 1.00 30.68 204 ARG A N 1
ATOM 1467 C CA . ARG A 1 182 ? 80.053 97.987 35.564 1.00 30.66 204 ARG A CA 1
ATOM 1468 C C . ARG A 1 182 ? 79.460 97.432 36.861 1.00 33.25 204 ARG A C 1
ATOM 1469 O O . ARG A 1 182 ? 78.294 97.655 37.157 1.00 34.17 204 ARG A O 1
ATOM 1485 N N . ASP A 1 184 ? 79.625 97.064 40.967 1.00 28.24 206 ASP A N 1
ATOM 1486 C CA . ASP A 1 184 ? 80.065 97.533 42.266 1.00 27.87 206 ASP A CA 1
ATOM 1487 C C . ASP A 1 184 ? 79.792 96.388 43.287 1.00 28.49 206 ASP A C 1
ATOM 1488 O O . ASP A 1 184 ? 78.637 95.999 43.492 1.00 24.83 206 ASP A O 1
ATOM 1493 N N . GLU A 1 185 ? 80.886 95.809 43.825 1.00 26.27 207 GLU A N 1
ATOM 1494 C CA . GLU A 1 185 ? 80.959 94.689 44.792 1.00 26.67 207 GLU A CA 1
ATOM 1495 C C . GLU A 1 185 ? 81.398 95.158 46.171 1.00 32.26 207 GLU A C 1
ATOM 1496 O O . GLU A 1 185 ? 81.478 94.331 47.086 1.00 33.18 207 GLU A O 1
ATOM 1502 N N . SER A 1 186 ? 81.734 96.464 46.309 1.00 28.46 208 SER A N 1
ATOM 1503 C CA A SER A 1 186 ? 82.239 97.077 47.544 0.50 27.72 208 SER A CA 1
ATOM 1504 C CA B SER A 1 186 ? 82.245 97.065 47.547 0.50 27.63 208 SER A CA 1
ATOM 1505 C C . SER A 1 186 ? 81.429 96.693 48.774 1.00 31.28 208 SER A C 1
ATOM 1506 O O . SER A 1 186 ? 82.005 96.564 49.849 1.00 33.40 208 SER A O 1
ATOM 1519 N N . VAL A 1 188 ? 79.703 93.795 49.220 1.00 31.42 210 VAL A N 1
ATOM 1520 C CA . VAL A 1 188 ? 79.674 92.333 49.398 1.00 29.67 210 VAL A CA 1
ATOM 1521 C C . VAL A 1 188 ? 80.802 91.932 50.340 1.00 33.50 210 VAL A C 1
ATOM 1522 O O . VAL A 1 188 ? 81.900 92.480 50.259 1.00 34.03 210 VAL A O 1
ATOM 1526 N N . THR A 1 189 ? 80.522 90.966 51.219 1.00 30.15 211 THR A N 1
ATOM 1527 C CA . THR A 1 189 ? 81.457 90.401 52.188 1.00 29.89 211 THR A CA 1
ATOM 1528 C C . THR A 1 189 ? 82.620 89.718 51.500 1.00 34.41 211 THR A C 1
ATOM 1529 O O . THR A 1 189 ? 82.444 89.026 50.495 1.00 34.41 211 THR A O 1
ATOM 1533 N N . GLN A 1 190 ? 83.803 89.906 52.054 1.00 31.92 212 GLN A N 1
ATOM 1534 C CA . GLN A 1 190 ? 85.017 89.278 51.553 1.00 30.78 212 GLN A CA 1
ATOM 1535 C C . GLN A 1 190 ? 85.281 87.990 52.343 1.00 32.31 212 GLN A C 1
ATOM 1536 O O . GLN A 1 190 ? 85.133 87.974 53.556 1.00 31.30 212 GLN A O 1
ATOM 1542 N N . TYR A 1 191 ? 85.560 86.894 51.638 1.00 29.67 213 TYR A N 1
ATOM 1543 C CA . TYR A 1 191 ? 85.901 85.618 52.263 1.00 29.41 213 TYR A CA 1
ATOM 1544 C C . TYR A 1 191 ? 87.428 85.510 52.271 1.00 33.98 213 TYR A C 1
ATOM 1545 O O . TYR A 1 191 ? 88.051 85.661 51.213 1.00 33.76 213 TYR A O 1
ATOM 1554 N N . PRO A 1 192 ? 88.051 85.244 53.439 1.00 29.95 214 PRO A N 1
ATOM 1555 C CA . PRO A 1 192 ? 89.520 85.197 53.484 1.00 29.20 214 PRO A CA 1
ATOM 1556 C C . PRO A 1 192 ? 90.139 83.847 53.085 1.00 35.94 214 PRO A C 1
ATOM 1557 O O . PRO A 1 192 ? 90.205 82.916 53.906 1.00 37.23 214 PRO A O 1
ATOM 1561 N N . LEU A 1 193 ? 90.637 83.738 51.848 1.00 30.10 215 LEU A N 1
ATOM 1562 C CA . LEU A 1 193 ? 91.402 82.541 51.498 1.00 28.96 215 LEU A CA 1
ATOM 1563 C C . LEU A 1 193 ? 92.849 82.846 51.928 1.00 33.03 215 LEU A C 1
ATOM 1564 O O . LEU A 1 193 ? 93.205 84.019 52.013 1.00 32.17 215 LEU A O 1
ATOM 1569 N N . VAL A 1 194 ? 93.640 81.827 52.286 1.00 29.37 216 VAL A N 1
ATOM 1570 C CA . VAL A 1 194 ? 94.993 82.015 52.799 1.00 28.96 216 VAL A CA 1
ATOM 1571 C C . VAL A 1 194 ? 96.001 81.329 51.875 1.00 34.16 216 VAL A C 1
ATOM 1572 O O . VAL A 1 194 ? 95.900 80.121 51.649 1.00 34.42 216 VAL A O 1
ATOM 1576 N N . ASP A 1 195 ? 96.973 82.100 51.355 1.00 30.72 217 ASP A N 1
ATOM 1577 C CA . ASP A 1 195 ? 98.027 81.610 50.460 1.00 30.04 217 ASP A CA 1
ATOM 1578 C C . ASP A 1 195 ? 99.195 81.085 51.337 1.00 34.57 217 ASP A C 1
ATOM 1579 O O . ASP A 1 195 ? 99.910 81.878 51.974 1.00 33.55 217 ASP A O 1
ATOM 1584 N N . ILE A 1 196 ? 99.373 79.754 51.379 1.00 30.26 218 ILE A N 1
ATOM 1585 C CA . ILE A 1 196 ? 100.409 79.174 52.230 1.00 31.09 218 ILE A CA 1
ATOM 1586 C C . ILE A 1 196 ? 101.792 79.073 51.515 1.00 38.74 218 ILE A C 1
ATOM 1587 O O . ILE A 1 196 ? 102.736 78.529 52.113 1.00 40.26 218 ILE A O 1
ATOM 1592 N N . THR A 1 197 ? 101.934 79.622 50.293 1.00 35.13 219 THR A N 1
ATOM 1593 C CA . THR A 1 197 ? 103.220 79.573 49.577 1.00 35.32 219 THR A CA 1
ATOM 1594 C C . THR A 1 197 ? 104.028 80.842 49.837 1.00 41.02 219 THR A C 1
ATOM 1595 O O . THR A 1 197 ? 105.238 80.850 49.583 1.00 41.95 219 THR A O 1
ATOM 1599 N N . ALA A 1 198 ? 103.370 81.905 50.364 1.00 36.53 220 ALA A N 1
ATOM 1600 C CA . ALA A 1 198 ? 104.019 83.172 50.728 1.00 34.78 220 ALA A CA 1
ATOM 1601 C C . ALA A 1 198 ? 104.991 82.949 51.909 1.00 38.36 220 ALA A C 1
ATOM 1602 O O . ALA A 1 198 ? 104.842 81.951 52.635 1.00 37.93 220 ALA A O 1
ATOM 1604 N N . ARG A 1 199 ? 106.008 83.848 52.075 1.00 33.79 221 ARG A N 1
ATOM 1605 C CA . ARG A 1 199 ? 107.003 83.781 53.159 1.00 32.98 221 ARG A CA 1
ATOM 1606 C C . ARG A 1 199 ? 106.284 83.592 54.504 1.00 35.41 221 ARG A C 1
ATOM 1607 O O . ARG A 1 199 ? 106.660 82.730 55.311 1.00 33.98 221 ARG A O 1
ATOM 1615 N N . VAL A 1 200 ? 105.236 84.393 54.704 1.00 31.39 222 VAL A N 1
ATOM 1616 C CA . VAL A 1 200 ? 104.292 84.330 55.826 1.00 31.09 222 VAL A CA 1
ATOM 1617 C C . VAL A 1 200 ? 102.916 84.191 55.197 1.00 36.07 222 VAL A C 1
ATOM 1618 O O . VAL A 1 200 ? 102.545 85.049 54.388 1.00 36.08 222 VAL A O 1
ATOM 1622 N N . GLY A 1 201 ? 102.189 83.126 55.530 1.00 32.61 223 GLY A N 1
ATOM 1623 C CA . GLY A 1 201 ? 100.840 82.899 55.014 1.00 31.95 223 GLY A CA 1
ATOM 1624 C C . GLY A 1 201 ? 100.043 84.187 54.975 1.00 36.35 223 GLY A C 1
ATOM 1625 O O . GLY A 1 201 ? 99.942 84.862 56.003 1.00 36.99 223 GLY A O 1
ATOM 1626 N N . GLU A 1 202 ? 99.632 84.623 53.764 1.00 32.71 224 GLU A N 1
ATOM 1627 C CA . GLU A 1 202 ? 98.869 85.864 53.537 1.00 32.47 224 GLU A CA 1
ATOM 1628 C C . GLU A 1 202 ? 97.435 85.577 53.175 1.00 35.44 224 GLU A C 1
ATOM 1629 O O . GLU A 1 202 ? 97.148 84.559 52.557 1.00 35.43 224 GLU A O 1
ATOM 1635 N N . VAL A 1 203 ? 96.575 86.552 53.418 1.00 32.13 225 VAL A N 1
ATOM 1636 C CA . VAL A 1 203 ? 95.167 86.536 53.070 1.00 32.59 225 VAL A CA 1
ATOM 1637 C C . VAL A 1 203 ? 95.005 86.910 51.598 1.00 37.80 225 VAL A C 1
ATOM 1638 O O . VAL A 1 203 ? 95.674 87.826 51.086 1.00 39.03 225 VAL A O 1
ATOM 1642 N N . ASN A 1 204 ? 94.139 86.165 50.916 1.00 33.27 226 ASN A N 1
ATOM 1643 C CA . ASN A 1 204 ? 93.712 86.369 49.540 1.00 31.63 226 ASN A CA 1
ATOM 1644 C C . ASN A 1 204 ? 92.217 86.496 49.587 1.00 34.67 226 ASN A C 1
ATOM 1645 O O . ASN A 1 204 ? 91.527 85.486 49.564 1.00 34.66 226 ASN A O 1
ATOM 1650 N N . ASN A 1 205 ? 91.710 87.711 49.769 1.00 31.72 227 ASN A N 1
ATOM 1651 C CA . ASN A 1 205 ? 90.267 87.931 49.892 1.00 31.89 227 ASN A CA 1
ATOM 1652 C C . ASN A 1 205 ? 89.536 87.788 48.564 1.00 36.16 227 ASN A C 1
ATOM 1653 O O . ASN A 1 205 ? 90.068 88.200 47.521 1.00 37.18 227 ASN A O 1
ATOM 1658 N N . VAL A 1 206 ? 88.306 87.234 48.608 1.00 30.13 228 VAL A N 1
ATOM 1659 C CA . VAL A 1 206 ? 87.430 87.140 47.431 1.00 29.03 228 VAL A CA 1
ATOM 1660 C C . VAL A 1 206 ? 86.039 87.647 47.828 1.00 32.86 228 VAL A C 1
ATOM 1661 O O . VAL A 1 206 ? 85.600 87.418 48.950 1.00 31.52 228 VAL A O 1
ATOM 1665 N N . ARG A 1 207 ? 85.362 88.358 46.931 1.00 31.33 229 ARG A N 1
ATOM 1666 C CA . ARG A 1 207 ? 83.991 88.798 47.206 1.00 31.55 229 ARG A CA 1
ATOM 1667 C C . ARG A 1 207 ? 83.083 87.586 47.048 1.00 35.16 229 ARG A C 1
ATOM 1668 O O . ARG A 1 207 ? 83.189 86.856 46.058 1.00 33.97 229 ARG A O 1
ATOM 1676 N N . TYR A 1 208 ? 82.302 87.288 48.078 1.00 31.50 230 TYR A N 1
ATOM 1677 C CA . TYR A 1 208 ? 81.423 86.141 48.005 1.00 30.87 230 TYR A CA 1
ATOM 1678 C C . TYR A 1 208 ? 80.056 86.506 48.638 1.00 35.15 230 TYR A C 1
ATOM 1679 O O . TYR A 1 208 ? 79.990 86.670 49.859 1.00 34.53 230 TYR A O 1
ATOM 1688 N N . PRO A 1 209 ? 78.977 86.692 47.823 1.00 31.15 231 PRO A N 1
ATOM 1689 C CA . PRO A 1 209 ? 77.667 87.059 48.406 1.00 30.56 231 PRO A CA 1
ATOM 1690 C C . PRO A 1 209 ? 76.878 85.811 48.777 1.00 32.97 231 PRO A C 1
ATOM 1691 O O . PRO A 1 209 ? 76.555 85.012 47.901 1.00 32.41 231 PRO A O 1
ATOM 1703 N N . ALA A 1 211 ? 73.704 83.461 50.358 1.00 28.12 233 ALA A N 1
ATOM 1704 C CA . ALA A 1 211 ? 72.238 83.423 50.358 1.00 27.91 233 ALA A CA 1
ATOM 1705 C C . ALA A 1 211 ? 71.649 84.233 51.537 1.00 33.61 233 ALA A C 1
ATOM 1706 O O . ALA A 1 211 ? 72.090 84.083 52.685 1.00 32.50 233 ALA A O 1
ATOM 1708 N N . GLY A 1 212 ? 70.737 85.143 51.206 1.00 31.44 234 GLY A N 1
ATOM 1709 C CA . GLY A 1 212 ? 70.084 86.007 52.178 1.00 31.79 234 GLY A CA 1
ATOM 1710 C C . GLY A 1 212 ? 70.810 87.276 52.574 1.00 35.31 234 GLY A C 1
ATOM 1711 O O . GLY A 1 212 ? 70.259 88.079 53.327 1.00 38.24 234 GLY A O 1
ATOM 1720 N N . THR A 1 214 ? 73.693 90.810 51.519 1.00 32.64 236 THR A N 1
ATOM 1721 C CA . THR A 1 214 ? 73.833 91.931 50.572 1.00 32.49 236 THR A CA 1
ATOM 1722 C C . THR A 1 214 ? 74.548 91.473 49.287 1.00 34.53 236 THR A C 1
ATOM 1723 O O . THR A 1 214 ? 75.638 90.905 49.325 1.00 34.78 236 THR A O 1
ATOM 1727 N N . SER A 1 215 ? 73.898 91.719 48.167 1.00 30.09 237 SER A N 1
ATOM 1728 C CA . SER A 1 215 ? 74.317 91.399 46.803 1.00 29.97 237 SER A CA 1
ATOM 1729 C C . SER A 1 215 ? 75.154 92.564 46.205 1.00 33.41 237 SER A C 1
ATOM 1730 O O . SER A 1 215 ? 75.285 93.621 46.833 1.00 33.21 237 SER A O 1
ATOM 1733 N N . HIS A 1 216 ? 75.723 92.361 45.009 1.00 29.32 238 HIS A N 1
ATOM 1734 C CA . HIS A 1 216 ? 76.478 93.379 44.273 1.00 29.77 238 HIS A CA 1
ATOM 1735 C C . HIS A 1 216 ? 75.502 94.185 43.366 1.00 34.07 238 HIS A C 1
ATOM 1736 O O . HIS A 1 216 ? 74.354 93.775 43.163 1.00 32.77 238 HIS A O 1
ATOM 1743 N N . GLN A 1 217 ? 75.948 95.327 42.840 1.00 32.21 239 GLN A N 1
ATOM 1744 C CA . GLN A 1 217 ? 75.095 96.179 42.000 1.00 32.13 239 GLN A CA 1
ATOM 1745 C C . GLN A 1 217 ? 75.668 96.287 40.619 1.00 34.30 239 GLN A C 1
ATOM 1746 O O . GLN A 1 217 ? 76.876 96.497 40.484 1.00 34.56 239 GLN A O 1
ATOM 1752 N N . VAL A 1 218 ? 74.821 96.117 39.596 1.00 28.82 240 VAL A N 1
ATOM 1753 C CA . VAL A 1 218 ? 75.267 96.114 38.217 1.00 28.16 240 VAL A CA 1
ATOM 1754 C C . VAL A 1 218 ? 74.628 97.272 37.452 1.00 33.92 240 VAL A C 1
ATOM 1755 O O . VAL A 1 218 ? 73.453 97.573 37.644 1.00 35.09 240 VAL A O 1
ATOM 1759 N N . LYS A 1 219 ? 75.441 97.934 36.611 1.00 28.51 241 LYS A N 1
ATOM 1760 C CA . LYS A 1 219 ? 75.078 99.015 35.709 1.00 27.16 241 LYS A CA 1
ATOM 1761 C C . LYS A 1 219 ? 75.609 98.660 34.323 1.00 29.84 241 LYS A C 1
ATOM 1762 O O . LYS A 1 219 ? 76.600 97.923 34.197 1.00 28.53 241 LYS A O 1
ATOM 1768 N N . VAL A 1 220 ? 74.915 99.149 33.283 1.00 23.80 242 VAL A N 1
ATOM 1769 C CA . VAL A 1 220 ? 75.263 98.923 31.895 1.00 21.55 242 VAL A CA 1
ATOM 1770 C C . VAL A 1 220 ? 75.703 100.257 31.322 1.00 27.85 242 VAL A C 1
ATOM 1771 O O . VAL A 1 220 ? 74.972 101.245 31.386 1.00 28.51 242 VAL A O 1
ATOM 1775 N N . GLY A 1 221 ? 76.908 100.276 30.792 1.00 24.77 243 GLY A N 1
ATOM 1776 C CA . GLY A 1 221 ? 77.459 101.455 30.154 1.00 24.48 243 GLY A CA 1
ATOM 1777 C C . GLY A 1 221 ? 77.506 101.271 28.659 1.00 30.16 243 GLY A C 1
ATOM 1778 O O . GLY A 1 221 ? 77.513 100.138 28.167 1.00 30.00 243 GLY A O 1
ATOM 1779 N N . ILE A 1 222 ? 77.490 102.387 27.923 1.00 27.60 244 ILE A N 1
ATOM 1780 C CA . ILE A 1 222 ? 77.599 102.402 26.464 1.00 26.95 244 ILE A CA 1
ATOM 1781 C C . ILE A 1 222 ? 78.713 103.367 26.100 1.00 30.55 244 ILE A C 1
ATOM 1782 O O . ILE A 1 222 ? 78.613 104.566 26.385 1.00 31.11 244 ILE A O 1
ATOM 1787 N N . TYR A 1 223 ? 79.798 102.827 25.515 1.00 25.44 245 TYR A N 1
ATOM 1788 C CA . TYR A 1 223 ? 80.990 103.590 25.129 1.00 24.91 245 TYR A CA 1
ATOM 1789 C C . TYR A 1 223 ? 81.115 103.749 23.608 1.00 30.57 245 TYR A C 1
ATOM 1790 O O . TYR A 1 223 ? 81.008 102.766 22.873 1.00 29.47 245 TYR A O 1
ATOM 1799 N N . ASN A 1 224 ? 81.386 104.989 23.156 1.00 30.74 246 ASN A N 1
ATOM 1800 C CA . ASN A 1 224 ? 81.591 105.334 21.735 1.00 31.90 246 ASN A CA 1
ATOM 1801 C C . ASN A 1 224 ? 83.112 105.535 21.467 1.00 36.38 246 ASN A C 1
ATOM 1802 O O . ASN A 1 224 ? 83.662 106.562 21.871 1.00 36.55 246 ASN A O 1
ATOM 1807 N N . PRO A 1 225 ? 83.804 104.597 20.779 1.00 32.02 247 PRO A N 1
ATOM 1808 C CA . PRO A 1 225 ? 85.263 104.751 20.586 1.00 31.78 247 PRO A CA 1
ATOM 1809 C C . PRO A 1 225 ? 85.685 105.981 19.775 1.00 37.18 247 PRO A C 1
ATOM 1810 O O . PRO A 1 225 ? 86.815 106.448 19.916 1.00 37.43 247 PRO A O 1
ATOM 1814 N N . ALA A 1 226 ? 84.775 106.518 18.958 1.00 33.90 248 ALA A N 1
ATOM 1815 C CA . ALA A 1 226 ? 85.025 107.690 18.135 1.00 33.08 248 ALA A CA 1
ATOM 1816 C C . ALA A 1 226 ? 84.968 108.990 18.963 1.00 38.22 248 ALA A C 1
ATOM 1817 O O . ALA A 1 226 ? 85.695 109.920 18.643 1.00 38.94 248 ALA A O 1
ATOM 1819 N N . THR A 1 227 ? 84.132 109.059 20.017 1.00 35.28 249 THR A N 1
ATOM 1820 C CA . THR A 1 227 ? 84.027 110.255 20.865 1.00 35.32 249 THR A CA 1
ATOM 1821 C C . THR A 1 227 ? 84.844 110.096 22.150 1.00 40.75 249 THR A C 1
ATOM 1822 O O . THR A 1 227 ? 85.343 111.076 22.694 1.00 40.43 249 THR A O 1
ATOM 1826 N N . GLY A 1 228 ? 84.976 108.858 22.612 1.00 37.99 250 GLY A N 1
ATOM 1827 C CA . GLY A 1 228 ? 85.687 108.531 23.837 1.00 36.70 250 GLY A CA 1
ATOM 1828 C C . GLY A 1 228 ? 84.841 108.794 25.069 1.00 40.06 250 GLY A C 1
ATOM 1829 O O . GLY A 1 228 ? 85.369 108.877 26.187 1.00 41.65 250 GLY A O 1
ATOM 1830 N N . LYS A 1 229 ? 83.518 108.909 24.881 1.00 33.52 251 LYS A N 1
ATOM 1831 C CA . LYS A 1 229 ? 82.587 109.197 25.971 1.00 32.50 251 LYS A CA 1
ATOM 1832 C C . LYS A 1 229 ? 81.662 108.015 26.210 1.00 36.70 251 LYS A C 1
ATOM 1833 O O . LYS A 1 229 ? 81.356 107.263 25.281 1.00 38.23 251 LYS A O 1
ATOM 1839 N N . SER A 1 230 ? 81.211 107.878 27.458 1.00 32.42 252 SER A N 1
ATOM 1840 C CA . SER A 1 230 ? 80.304 106.839 27.930 1.00 33.25 252 SER A CA 1
ATOM 1841 C C . SER A 1 230 ? 79.042 107.402 28.589 1.00 37.49 252 SER A C 1
ATOM 1842 O O . SER A 1 230 ? 79.088 108.423 29.266 1.00 38.41 252 SER A O 1
ATOM 1845 N N . ILE A 1 231 ? 77.943 106.679 28.446 1.00 32.96 253 ILE A N 1
ATOM 1846 C CA . ILE A 1 231 ? 76.664 106.916 29.106 1.00 32.27 253 ILE A CA 1
ATOM 1847 C C . ILE A 1 231 ? 76.285 105.594 29.812 1.00 36.25 253 ILE A C 1
ATOM 1848 O O . ILE A 1 231 ? 76.706 104.512 29.402 1.00 35.33 253 ILE A O 1
ATOM 1853 N N . TYR A 1 232 ? 75.483 105.694 30.851 1.00 33.24 254 TYR A N 1
ATOM 1854 C CA . TYR A 1 232 ? 75.025 104.550 31.607 1.00 32.78 254 TYR A CA 1
ATOM 1855 C C . TYR A 1 232 ? 73.536 104.478 31.487 1.00 34.86 254 TYR A C 1
ATOM 1856 O O . TYR A 1 232 ? 72.903 105.531 31.439 1.00 34.62 254 TYR A O 1
ATOM 1865 N N . LEU A 1 233 ? 72.970 103.253 31.346 1.00 30.26 255 LEU A N 1
ATOM 1866 C CA . LEU A 1 233 ? 71.524 103.096 31.227 1.00 28.63 255 LEU A CA 1
ATOM 1867 C C . LEU A 1 233 ? 70.864 103.530 32.515 1.00 34.84 255 LEU A C 1
ATOM 1868 O O . LEU A 1 233 ? 71.290 103.147 33.601 1.00 33.49 255 LEU A O 1
ATOM 1873 N N . ASN A 1 234 ? 69.859 104.389 32.382 1.00 33.56 256 ASN A N 1
ATOM 1874 C CA . ASN A 1 234 ? 69.103 104.946 33.486 1.00 33.65 256 ASN A CA 1
ATOM 1875 C C . ASN A 1 234 ? 68.009 103.954 33.901 1.00 36.48 256 ASN A C 1
ATOM 1876 O O . ASN A 1 234 ? 66.844 104.111 33.548 1.00 36.50 256 ASN A O 1
ATOM 1881 N N . ALA A 1 235 ? 68.398 102.920 34.638 1.00 33.58 257 ALA A N 1
ATOM 1882 C CA . ALA A 1 235 ? 67.470 101.871 35.059 1.00 33.72 257 ALA A CA 1
ATOM 1883 C C . ALA A 1 235 ? 66.928 102.054 36.487 1.00 38.50 257 ALA A C 1
ATOM 1884 O O . ALA A 1 235 ? 66.072 101.282 36.895 1.00 39.61 257 ALA A O 1
ATOM 1886 N N . GLY A 1 236 ? 67.395 103.064 37.222 1.00 35.09 258 GLY A N 1
ATOM 1887 C CA . GLY A 1 236 ? 66.958 103.306 38.596 1.00 34.26 258 GLY A CA 1
ATOM 1888 C C . GLY A 1 236 ? 67.906 102.675 39.593 1.00 39.91 258 GLY A C 1
ATOM 1889 O O . GLY A 1 236 ? 69.051 102.379 39.228 1.00 39.03 258 GLY A O 1
ATOM 1890 N N . ASP A 1 237 ? 67.441 102.435 40.860 1.00 38.82 259 ASP A N 1
ATOM 1891 C CA . ASP A 1 237 ? 68.295 101.822 41.893 1.00 39.07 259 ASP A CA 1
ATOM 1892 C C . ASP A 1 237 ? 68.545 100.356 41.507 1.00 43.19 259 ASP A C 1
ATOM 1893 O O . ASP A 1 237 ? 67.580 99.587 41.445 1.00 43.02 259 ASP A O 1
ATOM 1898 N N . PRO A 1 238 ? 69.831 99.975 41.229 1.00 38.35 260 PRO A N 1
ATOM 1899 C CA . PRO A 1 238 ? 70.118 98.599 40.783 1.00 37.55 260 PRO A CA 1
ATOM 1900 C C . PRO A 1 238 ? 70.104 97.549 41.891 1.00 41.24 260 PRO A C 1
ATOM 1901 O O . PRO A 1 238 ? 70.258 96.360 41.584 1.00 42.09 260 PRO A O 1
ATOM 1905 N N . THR A 1 239 ? 69.893 97.962 43.150 1.00 36.41 261 THR A N 1
ATOM 1906 C CA . THR A 1 239 ? 69.856 97.046 44.293 1.00 35.97 261 THR A CA 1
ATOM 1907 C C . THR A 1 239 ? 68.817 95.938 44.075 1.00 39.72 261 THR A C 1
ATOM 1908 O O . THR A 1 239 ? 67.666 96.221 43.715 1.00 39.47 261 THR A O 1
ATOM 1912 N N . ASP A 1 240 ? 69.272 94.671 44.261 1.00 35.19 262 ASP A N 1
ATOM 1913 C CA . ASP A 1 240 ? 68.498 93.420 44.202 1.00 33.75 262 ASP A CA 1
ATOM 1914 C C . ASP A 1 240 ? 67.814 93.160 42.829 1.00 34.09 262 ASP A C 1
ATOM 1915 O O . ASP A 1 240 ? 66.717 92.602 42.761 1.00 32.10 262 ASP A O 1
ATOM 1920 N N . ARG A 1 241 ? 68.508 93.507 41.745 1.00 29.91 263 ARG A N 1
ATOM 1921 C CA . ARG A 1 241 ? 68.025 93.319 40.376 1.00 28.69 263 ARG A CA 1
ATOM 1922 C C . ARG A 1 241 ? 69.139 92.736 39.526 1.00 30.03 263 ARG A C 1
ATOM 1923 O O . ARG A 1 241 ? 70.317 93.089 39.707 1.00 28.22 263 ARG A O 1
ATOM 1931 N N . TYR A 1 242 ? 68.773 91.820 38.613 1.00 26.74 264 TYR A N 1
ATOM 1932 C CA . TYR A 1 242 ? 69.742 91.214 37.689 1.00 25.58 264 TYR A CA 1
ATOM 1933 C C . TYR A 1 242 ? 69.572 91.796 36.281 1.00 30.84 264 TYR A C 1
ATOM 1934 O O . TYR A 1 242 ? 68.447 91.884 35.805 1.00 32.64 264 TYR A O 1
ATOM 1943 N N . PHE A 1 243 ? 70.683 92.213 35.636 1.00 25.90 265 PHE A N 1
ATOM 1944 C CA . PHE A 1 243 ? 70.700 92.779 34.298 1.00 25.90 265 PHE A CA 1
ATOM 1945 C C . PHE A 1 243 ? 71.424 91.797 33.430 1.00 30.48 265 PHE A C 1
ATOM 1946 O O . PHE A 1 243 ? 72.648 91.650 33.500 1.00 29.53 265 PHE A O 1
ATOM 1954 N N . THR A 1 244 ? 70.630 91.063 32.648 1.00 27.66 266 THR A N 1
ATOM 1955 C CA . THR A 1 244 ? 71.069 89.926 31.854 1.00 27.05 266 THR A CA 1
ATOM 1956 C C . THR A 1 244 ? 70.749 90.054 30.348 1.00 32.31 266 THR A C 1
ATOM 1957 O O . THR A 1 244 ? 69.958 90.903 29.932 1.00 31.04 266 THR A O 1
ATOM 1961 N N . ASN A 1 245 ? 71.359 89.150 29.549 1.00 30.36 267 ASN A N 1
ATOM 1962 C CA . ASN A 1 245 ? 71.134 88.892 28.128 1.00 30.06 267 ASN A CA 1
ATOM 1963 C C . ASN A 1 245 ? 71.043 90.159 27.258 1.00 35.65 267 ASN A C 1
ATOM 1964 O O . ASN A 1 245 ? 70.064 90.365 26.522 1.00 36.02 267 ASN A O 1
ATOM 1969 N N . ILE A 1 246 ? 72.100 90.987 27.327 1.00 30.81 268 ILE A N 1
ATOM 1970 C CA . ILE A 1 246 ? 72.236 92.217 26.563 1.00 28.50 268 ILE A CA 1
ATOM 1971 C C . ILE A 1 246 ? 72.301 91.856 25.080 1.00 34.18 268 ILE A C 1
ATOM 1972 O O . ILE A 1 246 ? 73.042 90.950 24.687 1.00 34.37 268 ILE A O 1
ATOM 1977 N N . SER A 1 247 ? 71.465 92.537 24.281 1.00 31.18 269 SER A N 1
ATOM 1978 C CA . SER A 1 247 ? 71.292 92.392 22.840 1.00 29.70 269 SER A CA 1
ATOM 1979 C C . SER A 1 247 ? 71.073 93.783 22.215 1.00 32.31 269 SER A C 1
ATOM 1980 O O . SER A 1 247 ? 70.454 94.639 22.833 1.00 31.75 269 SER A O 1
ATOM 1983 N N . TRP A 1 248 ? 71.587 94.001 20.998 1.00 28.06 270 TRP A N 1
ATOM 1984 C CA . TRP A 1 248 ? 71.488 95.260 20.261 1.00 27.05 270 TRP A CA 1
ATOM 1985 C C . TRP A 1 248 ? 70.432 95.264 19.172 1.00 29.50 270 TRP A C 1
ATOM 1986 O O . TRP A 1 248 ? 70.288 94.280 18.443 1.00 28.58 270 TRP A O 1
ATOM 1997 N N . ALA A 1 249 ? 69.779 96.420 18.981 1.00 27.18 271 ALA A N 1
ATOM 1998 C CA . ALA A 1 249 ? 68.879 96.611 17.837 1.00 28.27 271 ALA A CA 1
ATOM 1999 C C . ALA A 1 249 ? 69.726 96.544 16.544 1.00 34.65 271 ALA A C 1
ATOM 2000 O O . ALA A 1 249 ? 70.883 96.974 16.568 1.00 33.82 271 ALA A O 1
ATOM 2002 N N . PRO A 1 250 ? 69.234 95.990 15.421 1.00 33.48 272 PRO A N 1
ATOM 2003 C CA . PRO A 1 250 ? 70.081 95.930 14.208 1.00 33.81 272 PRO A CA 1
ATOM 2004 C C . PRO A 1 250 ? 70.621 97.317 13.728 1.00 36.55 272 PRO A C 1
ATOM 2005 O O . PRO A 1 250 ? 71.729 97.373 13.173 1.00 35.74 272 PRO A O 1
ATOM 2009 N N . ASP A 1 251 ? 69.881 98.423 13.990 1.00 30.87 273 ASP A N 1
ATOM 2010 C CA . ASP A 1 251 ? 70.273 99.780 13.593 1.00 30.75 273 ASP A CA 1
ATOM 2011 C C . ASP A 1 251 ? 71.227 100.473 14.614 1.00 36.19 273 ASP A C 1
ATOM 2012 O O . ASP A 1 251 ? 71.646 101.610 14.368 1.00 35.87 273 ASP A O 1
ATOM 2017 N N . GLU A 1 252 ? 71.540 99.802 15.761 1.00 32.07 274 GLU A N 1
ATOM 2018 C CA . GLU A 1 252 ? 72.446 100.267 16.839 1.00 30.05 274 GLU A CA 1
ATOM 2019 C C . GLU A 1 252 ? 71.874 101.477 17.636 1.00 30.84 274 GLU A C 1
ATOM 2020 O O . GLU A 1 252 ? 72.635 102.140 18.339 1.00 29.02 274 GLU A O 1
ATOM 2026 N N . LYS A 1 253 ? 70.559 101.751 17.544 1.00 27.69 275 LYS A N 1
ATOM 2027 C CA . LYS A 1 253 ? 69.934 102.913 18.188 1.00 28.12 275 LYS A CA 1
ATOM 2028 C C . LYS A 1 253 ? 69.374 102.604 19.572 1.00 33.33 275 LYS A C 1
ATOM 2029 O O . LYS A 1 253 ? 69.091 103.521 20.370 1.00 33.03 275 LYS A O 1
ATOM 2035 N N . SER A 1 254 ? 69.198 101.317 19.854 1.00 29.67 276 SER A N 1
ATOM 2036 C CA . SER A 1 254 ? 68.697 100.905 21.146 1.00 29.08 276 SER A CA 1
ATOM 2037 C C . SER A 1 254 ? 69.307 99.571 21.587 1.00 35.03 276 SER A C 1
ATOM 2038 O O . SER A 1 254 ? 69.861 98.794 20.790 1.00 34.90 276 SER A O 1
ATOM 2041 N N . LEU A 1 255 ? 69.214 99.334 22.886 1.00 32.72 277 LEU A N 1
ATOM 2042 C CA . LEU A 1 255 ? 69.756 98.142 23.518 1.00 32.11 277 LEU A CA 1
ATOM 2043 C C . LEU A 1 255 ? 68.631 97.426 24.272 1.00 33.31 277 LEU A C 1
ATOM 2044 O O . LEU A 1 255 ? 67.740 98.058 24.841 1.00 31.94 277 LEU A O 1
ATOM 2049 N N . TYR A 1 256 ? 68.655 96.112 24.229 1.00 29.46 278 TYR A N 1
ATOM 2050 C CA . TYR A 1 256 ? 67.698 95.268 24.926 1.00 28.87 278 TYR A CA 1
ATOM 2051 C C . TYR A 1 256 ? 68.411 94.461 25.986 1.00 33.77 278 TYR A C 1
ATOM 2052 O O . TYR A 1 256 ? 69.579 94.125 25.818 1.00 34.47 278 TYR A O 1
ATOM 2061 N N . LEU A 1 257 ? 67.728 94.166 27.080 1.00 29.97 279 LEU A N 1
ATOM 2062 C CA . LEU A 1 257 ? 68.226 93.300 28.148 1.00 29.63 279 LEU A CA 1
ATOM 2063 C C . LEU A 1 257 ? 67.029 92.646 28.801 1.00 31.60 279 LEU A C 1
ATOM 2064 O O . LEU A 1 257 ? 65.907 93.112 28.608 1.00 32.54 279 LEU A O 1
ATOM 2069 N N . ILE A 1 258 ? 67.259 91.585 29.575 1.00 24.76 280 ILE A N 1
ATOM 2070 C CA . ILE A 1 258 ? 66.221 90.922 30.357 1.00 22.69 280 ILE A CA 1
ATOM 2071 C C . ILE A 1 258 ? 66.564 91.167 31.824 1.00 28.08 280 ILE A C 1
ATOM 2072 O O . ILE A 1 258 ? 67.656 90.822 32.261 1.00 28.14 280 ILE A O 1
ATOM 2077 N N . GLU A 1 259 ? 65.662 91.831 32.549 1.00 27.04 281 GLU A N 1
ATOM 2078 C CA . GLU A 1 259 ? 65.790 92.149 33.975 1.00 26.80 281 GLU A CA 1
ATOM 2079 C C . GLU A 1 259 ? 65.075 91.081 34.754 1.00 30.33 281 GLU A C 1
ATOM 2080 O O . GLU A 1 259 ? 63.956 90.695 34.399 1.00 30.21 281 GLU A O 1
ATOM 2086 N N . VAL A 1 260 ? 65.738 90.567 35.790 1.00 25.49 282 VAL A N 1
ATOM 2087 C CA . VAL A 1 260 ? 65.199 89.534 36.667 1.00 24.35 282 VAL A CA 1
ATOM 2088 C C . VAL A 1 260 ? 65.252 90.113 38.064 1.00 29.43 282 VAL A C 1
ATOM 2089 O O . VAL A 1 260 ? 66.227 90.800 38.389 1.00 30.25 282 VAL A O 1
ATOM 2093 N N . ASN A 1 261 ? 64.189 89.909 38.866 1.00 25.29 283 ASN A N 1
ATOM 2094 C CA . ASN A 1 261 ? 64.147 90.394 40.252 1.00 25.09 283 ASN A CA 1
ATOM 2095 C C . ASN A 1 261 ? 64.986 89.463 41.164 1.00 29.67 283 ASN A C 1
ATOM 2096 O O . ASN A 1 261 ? 65.412 88.393 40.715 1.00 29.53 283 ASN A O 1
ATOM 2101 N N . ARG A 1 262 ? 65.207 89.861 42.435 1.00 27.55 284 ARG A N 1
ATOM 2102 C CA . ARG A 1 262 ? 65.955 89.056 43.398 1.00 27.37 284 ARG A CA 1
ATOM 2103 C C . ARG A 1 262 ? 65.231 87.749 43.696 1.00 31.99 284 ARG A C 1
ATOM 2104 O O . ARG A 1 262 ? 65.902 86.748 43.898 1.00 32.30 284 ARG A O 1
ATOM 2112 N N . ASP A 1 263 ? 63.891 87.726 43.687 1.00 30.64 285 ASP A N 1
ATOM 2113 C CA . ASP A 1 263 ? 63.166 86.474 43.942 1.00 30.72 285 ASP A CA 1
ATOM 2114 C C . ASP A 1 263 ? 63.220 85.526 42.718 1.00 32.32 285 ASP A C 1
ATOM 2115 O O . ASP A 1 263 ? 62.804 84.352 42.813 1.00 33.74 285 ASP A O 1
ATOM 2120 N N . GLN A 1 264 ? 63.768 86.017 41.585 1.00 25.36 286 GLN A N 1
ATOM 2121 C CA . GLN A 1 264 ? 63.985 85.231 40.354 1.00 25.38 286 GLN A CA 1
ATOM 2122 C C . GLN A 1 264 ? 62.720 84.511 39.866 1.00 31.17 286 GLN A C 1
ATOM 2123 O O . GLN A 1 264 ? 62.793 83.411 39.334 1.00 31.75 286 GLN A O 1
ATOM 2129 N N . ASN A 1 265 ? 61.580 85.155 40.012 1.00 29.03 287 ASN A N 1
ATOM 2130 C CA . ASN A 1 265 ? 60.284 84.620 39.602 1.00 29.52 287 ASN A CA 1
ATOM 2131 C C . ASN A 1 265 ? 59.561 85.619 38.662 1.00 32.43 287 ASN A C 1
ATOM 2132 O O . ASN A 1 265 ? 58.386 85.439 38.387 1.00 28.95 287 ASN A O 1
ATOM 2137 N N . HIS A 1 266 ? 60.258 86.701 38.235 1.00 31.59 288 HIS A N 1
ATOM 2138 C CA . HIS A 1 266 ? 59.698 87.717 37.347 1.00 32.48 288 HIS A CA 1
ATOM 2139 C C . HIS A 1 266 ? 60.790 88.297 36.449 1.00 36.38 288 HIS A C 1
ATOM 2140 O O . HIS A 1 266 ? 61.702 88.985 36.931 1.00 37.53 288 HIS A O 1
ATOM 2147 N N . ALA A 1 267 ? 60.669 88.043 35.128 1.00 30.58 289 ALA A N 1
ATOM 2148 C CA . ALA A 1 267 ? 61.597 88.539 34.099 1.00 28.71 289 ALA A CA 1
ATOM 2149 C C . ALA A 1 267 ? 60.902 89.580 33.199 1.00 31.26 289 ALA A C 1
ATOM 2150 O O . ALA A 1 267 ? 59.719 89.439 32.913 1.00 31.33 289 ALA A O 1
ATOM 2152 N N . LYS A 1 268 ? 61.641 90.599 32.747 1.00 27.40 290 LYS A N 1
ATOM 2153 C CA . LYS A 1 268 ? 61.140 91.680 31.886 1.00 27.31 290 LYS A CA 1
ATOM 2154 C C . LYS A 1 268 ? 62.081 91.950 30.707 1.00 32.84 290 LYS A C 1
ATOM 2155 O O . LYS A 1 268 ? 63.252 92.269 30.940 1.00 32.34 290 LYS A O 1
ATOM 2160 N N . LEU A 1 269 ? 61.569 91.897 29.457 1.00 29.21 291 LEU A N 1
ATOM 2161 C CA . LEU A 1 269 ? 62.367 92.274 28.294 1.00 29.40 291 LEU A CA 1
ATOM 2162 C C . LEU A 1 269 ? 62.259 93.795 28.148 1.00 36.49 291 LEU A C 1
ATOM 2163 O O . LEU A 1 269 ? 61.164 94.314 27.952 1.00 36.24 291 LEU A O 1
ATOM 2168 N N . CYS A 1 270 ? 63.385 94.499 28.305 1.00 35.63 292 CYS A N 1
ATOM 2169 C CA . CYS A 1 270 ? 63.472 95.965 28.315 1.00 36.48 292 CYS A CA 1
ATOM 2170 C C . CYS A 1 270 ? 64.273 96.519 27.160 1.00 37.00 292 CYS A C 1
ATOM 2171 O O . CYS A 1 270 ? 65.327 95.986 26.817 1.00 36.52 292 CYS A O 1
ATOM 2174 N N . GLN A 1 271 ? 63.852 97.697 26.683 1.00 30.41 293 GLN A N 1
ATOM 2175 C CA . GLN A 1 271 ? 64.538 98.452 25.660 1.00 27.68 293 GLN A CA 1
ATOM 2176 C C . GLN A 1 271 ? 65.084 99.746 26.272 1.00 31.18 293 GLN A C 1
ATOM 2177 O O . GLN A 1 271 ? 64.426 100.353 27.121 1.00 30.95 293 GLN A O 1
ATOM 2183 N N . TYR A 1 272 ? 66.297 100.146 25.862 1.00 26.11 294 TYR A N 1
ATOM 2184 C CA . TYR A 1 272 ? 66.944 101.376 26.311 1.00 24.64 294 TYR A CA 1
ATOM 2185 C C . TYR A 1 272 ? 67.520 102.128 25.118 1.00 30.66 294 TYR A C 1
ATOM 2186 O O . TYR A 1 272 ? 68.079 101.491 24.222 1.00 29.41 294 TYR A O 1
ATOM 2195 N N . ASN A 1 273 ? 67.413 103.469 25.111 1.00 28.82 295 ASN A N 1
ATOM 2196 C CA . ASN A 1 273 ? 68.006 104.303 24.055 1.00 29.95 295 ASN A CA 1
ATOM 2197 C C . ASN A 1 273 ? 69.539 104.253 24.167 1.00 35.72 295 ASN A C 1
ATOM 2198 O O . ASN A 1 273 ? 70.067 104.549 25.230 1.00 35.98 295 ASN A O 1
ATOM 2203 N N . ALA A 1 274 ? 70.247 103.879 23.089 1.00 33.26 296 ALA A N 1
ATOM 2204 C CA . ALA A 1 274 ? 71.710 103.741 23.089 1.00 33.50 296 ALA A CA 1
ATOM 2205 C C . ALA A 1 274 ? 72.466 105.092 23.170 1.00 39.76 296 ALA A C 1
ATOM 2206 O O . ALA A 1 274 ? 73.644 105.113 23.545 1.00 40.14 296 ALA A O 1
ATOM 2208 N N . GLU A 1 275 ? 71.807 106.196 22.804 1.00 37.20 297 GLU A N 1
ATOM 2209 C CA . GLU A 1 275 ? 72.409 107.528 22.810 1.00 37.25 297 GLU A CA 1
ATOM 2210 C C . GLU A 1 275 ? 72.236 108.217 24.161 1.00 39.32 297 GLU A C 1
ATOM 2211 O O . GLU A 1 275 ? 73.164 108.884 24.607 1.00 40.48 297 GLU A O 1
ATOM 2217 N N . THR A 1 276 ? 71.076 108.067 24.811 1.00 34.83 298 THR A N 1
ATOM 2218 C CA . THR A 1 276 ? 70.795 108.747 26.092 1.00 34.13 298 THR A CA 1
ATOM 2219 C C . THR A 1 276 ? 70.799 107.806 27.313 1.00 39.20 298 THR A C 1
ATOM 2220 O O . THR A 1 276 ? 70.945 108.272 28.442 1.00 39.71 298 THR A O 1
ATOM 2224 N N . GLY A 1 277 ? 70.567 106.519 27.094 1.00 36.35 299 GLY A N 1
ATOM 2225 C CA . GLY A 1 277 ? 70.476 105.548 28.183 1.00 35.98 299 GLY A CA 1
ATOM 2226 C C . GLY A 1 277 ? 69.104 105.509 28.831 1.00 37.90 299 GLY A C 1
ATOM 2227 O O . GLY A 1 277 ? 68.904 104.814 29.832 1.00 36.80 299 GLY A O 1
ATOM 2228 N N . GLU A 1 278 ? 68.144 106.246 28.251 1.00 33.77 300 GLU A N 1
ATOM 2229 C CA . GLU A 1 278 ? 66.781 106.320 28.754 1.00 33.46 300 GLU A CA 1
ATOM 2230 C C . GLU A 1 278 ? 65.960 105.067 28.439 1.00 35.60 300 GLU A C 1
ATOM 2231 O O . GLU A 1 278 ? 66.034 104.532 27.327 1.00 34.74 300 GLU A O 1
ATOM 2237 N N . PRO A 1 279 ? 65.135 104.613 29.406 1.00 31.95 301 PRO A N 1
ATOM 2238 C CA . PRO A 1 279 ? 64.269 103.448 29.139 1.00 31.72 301 PRO A CA 1
ATOM 2239 C C . PRO A 1 279 ? 63.225 103.778 28.079 1.00 37.26 301 PRO A C 1
ATOM 2240 O O . PRO A 1 279 ? 62.725 104.908 28.043 1.00 38.36 301 PRO A O 1
ATOM 2252 N N . GLY A 1 281 ? 60.608 101.294 27.326 1.00 34.93 303 GLY A N 1
ATOM 2253 C CA . GLY A 1 281 ? 59.477 100.391 27.503 1.00 34.83 303 GLY A CA 1
ATOM 2254 C C . GLY A 1 281 ? 59.803 98.935 27.753 1.00 37.94 303 GLY A C 1
ATOM 2255 O O . GLY A 1 281 ? 60.947 98.494 27.600 1.00 37.53 303 GLY A O 1
ATOM 2256 N N . VAL A 1 282 ? 58.775 98.189 28.166 1.00 32.54 304 VAL A N 1
ATOM 2257 C CA . VAL A 1 282 ? 58.853 96.764 28.443 1.00 30.70 304 VAL A CA 1
ATOM 2258 C C . VAL A 1 282 ? 58.033 96.084 27.377 1.00 33.94 304 VAL A C 1
ATOM 2259 O O . VAL A 1 282 ? 56.858 96.408 27.215 1.00 34.90 304 VAL A O 1
ATOM 2263 N N . LEU A 1 283 ? 58.675 95.199 26.611 1.00 29.50 305 LEU A N 1
ATOM 2264 C CA . LEU A 1 283 ? 58.080 94.469 25.495 1.00 29.27 305 LEU A CA 1
ATOM 2265 C C . LEU A 1 283 ? 57.357 93.182 25.923 1.00 33.92 305 LEU A C 1
ATOM 2266 O O . LEU A 1 283 ? 56.403 92.774 25.245 1.00 35.06 305 LEU A O 1
ATOM 2271 N N . TYR A 1 284 ? 57.842 92.516 26.997 1.00 27.10 306 TYR A N 1
ATOM 2272 C CA . TYR A 1 284 ? 57.332 91.221 27.449 1.00 25.99 306 TYR A CA 1
ATOM 2273 C C . TYR A 1 284 ? 57.728 90.978 28.888 1.00 30.95 306 TYR A C 1
ATOM 2274 O O . TYR A 1 284 ? 58.794 91.424 29.315 1.00 31.30 306 TYR A O 1
ATOM 2283 N N . GLU A 1 285 ? 56.878 90.249 29.630 1.00 26.27 307 GLU A N 1
ATOM 2284 C CA . GLU A 1 285 ? 57.121 89.893 31.030 1.00 25.07 307 GLU A CA 1
ATOM 2285 C C . GLU A 1 285 ? 56.803 88.435 31.236 1.00 27.11 307 GLU A C 1
ATOM 2286 O O . GLU A 1 285 ? 55.787 87.969 30.731 1.00 24.28 307 GLU A O 1
ATOM 2292 N N . GLU A 1 286 ? 57.652 87.705 31.977 1.00 25.19 308 GLU A N 1
ATOM 2293 C CA . GLU A 1 286 ? 57.432 86.283 32.258 1.00 24.50 308 GLU A CA 1
ATOM 2294 C C . GLU A 1 286 ? 57.523 86.053 33.753 1.00 28.51 308 GLU A C 1
ATOM 2295 O O . GLU A 1 286 ? 58.449 86.554 34.397 1.00 27.84 308 GLU A O 1
ATOM 2309 N N . HIS A 1 288 ? 56.690 83.042 37.167 1.00 24.17 310 HIS A N 1
ATOM 2310 C CA . HIS A 1 288 ? 56.534 81.626 37.547 1.00 24.00 310 HIS A CA 1
ATOM 2311 C C . HIS A 1 288 ? 56.548 81.541 39.064 1.00 27.80 310 HIS A C 1
ATOM 2312 O O . HIS A 1 288 ? 57.318 82.264 39.663 1.00 27.25 310 HIS A O 1
ATOM 2319 N N . PRO A 1 289 ? 55.675 80.748 39.728 1.00 25.41 311 PRO A N 1
ATOM 2320 C CA . PRO A 1 289 ? 55.681 80.740 41.214 1.00 24.93 311 PRO A CA 1
ATOM 2321 C C . PRO A 1 289 ? 57.017 80.292 41.819 1.00 31.03 311 PRO A C 1
ATOM 2322 O O . PRO A 1 289 ? 57.421 80.815 42.874 1.00 31.15 311 PRO A O 1
ATOM 2326 N N . LYS A 1 290 ? 57.728 79.365 41.108 1.00 27.82 312 LYS A N 1
ATOM 2327 C CA . LYS A 1 290 ? 59.043 78.814 41.479 1.00 25.88 312 LYS A CA 1
ATOM 2328 C C . LYS A 1 290 ? 60.156 79.747 40.937 1.00 29.47 312 LYS A C 1
ATOM 2329 O O . LYS A 1 290 ? 60.641 80.623 41.664 1.00 28.78 312 LYS A O 1
ATOM 2335 N N . TYR A 1 291 ? 60.516 79.613 39.665 1.00 25.63 313 TYR A N 1
ATOM 2336 C CA . TYR A 1 291 ? 61.505 80.525 39.115 1.00 25.47 313 TYR A CA 1
ATOM 2337 C C . TYR A 1 291 ? 61.390 80.631 37.613 1.00 29.64 313 TYR A C 1
ATOM 2338 O O . TYR A 1 291 ? 60.824 79.758 36.947 1.00 27.88 313 TYR A O 1
ATOM 2347 N N . VAL A 1 292 ? 61.931 81.745 37.110 1.00 27.71 314 VAL A N 1
ATOM 2348 C CA . VAL A 1 292 ? 62.127 82.111 35.714 1.00 27.68 314 VAL A CA 1
ATOM 2349 C C . VAL A 1 292 ? 63.634 82.248 35.525 1.00 30.49 314 VAL A C 1
ATOM 2350 O O . VAL A 1 292 ? 64.309 82.916 36.327 1.00 30.65 314 VAL A O 1
ATOM 2354 N N . GLU A 1 293 ? 64.158 81.647 34.462 1.00 26.24 315 GLU A N 1
ATOM 2355 C CA . GLU A 1 293 ? 65.579 81.698 34.237 1.00 26.34 315 GLU A CA 1
ATOM 2356 C C . GLU A 1 293 ? 65.930 82.046 32.784 1.00 30.48 315 GLU A C 1
ATOM 2357 O O . GLU A 1 293 ? 66.250 81.134 32.013 1.00 30.66 315 GLU A O 1
ATOM 2363 N N . PRO A 1 294 ? 65.925 83.359 32.393 1.00 26.32 316 PRO A N 1
ATOM 2364 C CA . PRO A 1 294 ? 66.398 83.725 31.038 1.00 26.34 316 PRO A CA 1
ATOM 2365 C C . PRO A 1 294 ? 67.902 83.438 30.906 1.00 32.10 316 PRO A C 1
ATOM 2366 O O . PRO A 1 294 ? 68.653 83.703 31.840 1.00 32.11 316 PRO A O 1
ATOM 2370 N N . GLN A 1 295 ? 68.314 82.810 29.800 1.00 30.25 317 GLN A N 1
ATOM 2371 C CA . GLN A 1 295 ? 69.707 82.401 29.539 1.00 30.13 317 GLN A CA 1
ATOM 2372 C C . GLN A 1 295 ? 70.191 82.805 28.138 1.00 33.48 317 GLN A C 1
ATOM 2373 O O . GLN A 1 295 ? 71.355 82.555 27.795 1.00 34.01 317 GLN A O 1
ATOM 2379 N N . ASN A 1 296 ? 69.307 83.419 27.326 1.00 28.32 318 ASN A N 1
ATOM 2380 C CA . ASN A 1 296 ? 69.663 83.784 25.950 1.00 27.83 318 ASN A CA 1
ATOM 2381 C C . ASN A 1 296 ? 69.137 85.126 25.552 1.00 31.96 318 ASN A C 1
ATOM 2382 O O . ASN A 1 296 ? 67.980 85.430 25.824 1.00 32.09 318 ASN A O 1
ATOM 2387 N N . PRO A 1 297 ? 69.955 85.935 24.842 1.00 28.51 319 PRO A N 1
ATOM 2388 C CA . PRO A 1 297 ? 69.450 87.230 24.353 1.00 27.07 319 PRO A CA 1
ATOM 2389 C C . PRO A 1 297 ? 68.479 87.041 23.184 1.00 31.11 319 PRO A C 1
ATOM 2390 O O . PRO A 1 297 ? 68.395 85.943 22.620 1.00 31.14 319 PRO A O 1
ATOM 2394 N N . ILE A 1 298 ? 67.759 88.108 22.803 1.00 27.84 320 ILE A N 1
ATOM 2395 C CA . ILE A 1 298 ? 66.850 88.055 21.650 1.00 26.64 320 ILE A CA 1
ATOM 2396 C C . ILE A 1 298 ? 67.699 88.191 20.369 1.00 30.89 320 ILE A C 1
ATOM 2397 O O . ILE A 1 298 ? 68.751 88.852 20.407 1.00 29.28 320 ILE A O 1
ATOM 2402 N N . VAL A 1 299 ? 67.262 87.531 19.270 1.00 27.19 321 VAL A N 1
ATOM 2403 C CA A VAL A 1 299 ? 67.943 87.570 17.968 0.50 26.73 321 VAL A CA 1
ATOM 2404 C CA B VAL A 1 299 ? 67.946 87.595 17.973 0.50 27.09 321 VAL A CA 1
ATOM 2405 C C . VAL A 1 299 ? 66.963 88.088 16.929 1.00 32.08 321 VAL A C 1
ATOM 2406 O O . VAL A 1 299 ? 65.903 87.484 16.730 1.00 32.75 321 VAL A O 1
ATOM 2413 N N . PHE A 1 300 ? 67.315 89.184 16.256 1.00 28.38 322 PHE A N 1
ATOM 2414 C CA . PHE A 1 300 ? 66.477 89.773 15.197 1.00 26.56 322 PHE A CA 1
ATOM 2415 C C . PHE A 1 300 ? 66.626 88.989 13.926 1.00 30.79 322 PHE A C 1
ATOM 2416 O O . PHE A 1 300 ? 67.682 88.376 13.713 1.00 29.89 322 PHE A O 1
ATOM 2424 N N . LEU A 1 301 ? 65.574 88.991 13.075 1.00 28.42 323 LEU A N 1
ATOM 2425 C CA . LEU A 1 301 ? 65.626 88.298 11.787 1.00 27.92 323 LEU A CA 1
ATOM 2426 C C . LEU A 1 301 ? 66.521 89.099 10.892 1.00 33.09 323 LEU A C 1
ATOM 2427 O O . LEU A 1 301 ? 66.347 90.322 10.831 1.00 31.99 323 LEU A O 1
ATOM 2432 N N . PRO A 1 302 ? 67.523 88.484 10.232 1.00 32.34 324 PRO A N 1
ATOM 2433 C CA . PRO A 1 302 ? 68.427 89.287 9.370 1.00 33.58 324 PRO A CA 1
ATOM 2434 C C . PRO A 1 302 ? 67.716 89.957 8.174 1.00 39.54 324 PRO A C 1
ATOM 2435 O O . PRO A 1 302 ? 68.182 90.996 7.709 1.00 41.76 324 PRO A O 1
ATOM 2439 N N . TRP A 1 303 ? 66.577 89.401 7.716 1.00 34.57 325 TRP A N 1
ATOM 2440 C CA . TRP A 1 303 ? 65.782 89.923 6.588 1.00 33.36 325 TRP A CA 1
ATOM 2441 C C . TRP A 1 303 ? 64.632 90.864 7.051 1.00 39.29 325 TRP A C 1
ATOM 2442 O O . TRP A 1 303 ? 64.053 91.542 6.204 1.00 39.59 325 TRP A O 1
ATOM 2453 N N . ASP A 1 304 ? 64.300 90.901 8.370 1.00 34.74 326 ASP A N 1
ATOM 2454 C CA . ASP A 1 304 ? 63.214 91.731 8.905 1.00 33.39 326 ASP A CA 1
ATOM 2455 C C . ASP A 1 304 ? 63.516 92.222 10.333 1.00 38.72 326 ASP A C 1
ATOM 2456 O O . ASP A 1 304 ? 63.197 91.525 11.297 1.00 38.52 326 ASP A O 1
ATOM 2461 N N . PRO A 1 305 ? 64.031 93.462 10.505 1.00 36.87 327 PRO A N 1
ATOM 2462 C CA . PRO A 1 305 ? 64.324 93.958 11.874 1.00 36.28 327 PRO A CA 1
ATOM 2463 C C . PRO A 1 305 ? 63.081 94.316 12.704 1.00 38.38 327 PRO A C 1
ATOM 2464 O O . PRO A 1 305 ? 63.234 94.775 13.848 1.00 38.40 327 PRO A O 1
ATOM 2468 N N . THR A 1 306 ? 61.859 94.111 12.155 1.00 33.29 328 THR A N 1
ATOM 2469 C CA . THR A 1 306 ? 60.627 94.416 12.903 1.00 32.73 328 THR A CA 1
ATOM 2470 C C . THR A 1 306 ? 60.215 93.200 13.744 1.00 35.69 328 THR A C 1
ATOM 2471 O O . THR A 1 306 ? 59.243 93.279 14.486 1.00 36.37 328 THR A O 1
ATOM 2475 N N . LYS A 1 307 ? 60.968 92.092 13.638 1.00 30.61 329 LYS A N 1
ATOM 2476 C CA . LYS A 1 307 ? 60.710 90.846 14.333 1.00 30.15 329 LYS A CA 1
ATOM 2477 C C . LYS A 1 307 ? 62.002 90.217 14.907 1.00 34.41 329 LYS A C 1
ATOM 2478 O O . LYS A 1 307 ? 63.079 90.326 14.304 1.00 34.19 329 LYS A O 1
ATOM 2484 N N . PHE A 1 308 ? 61.864 89.531 16.071 1.00 29.29 330 PHE A N 1
ATOM 2485 C CA . PHE A 1 308 ? 62.958 88.850 16.765 1.00 27.74 330 PHE A CA 1
ATOM 2486 C C . PHE A 1 308 ? 62.496 87.542 17.408 1.00 29.08 330 PHE A C 1
ATOM 2487 O O . PHE A 1 308 ? 61.305 87.362 17.709 1.00 26.92 330 PHE A O 1
ATOM 2495 N N . ILE A 1 309 ? 63.470 86.645 17.650 1.00 25.27 331 ILE A N 1
ATOM 2496 C CA . ILE A 1 309 ? 63.231 85.373 18.298 1.00 24.59 331 ILE A CA 1
ATOM 2497 C C . ILE A 1 309 ? 63.635 85.468 19.759 1.00 31.43 331 ILE A C 1
ATOM 2498 O O . ILE A 1 309 ? 64.766 85.865 20.084 1.00 33.09 331 ILE A O 1
ATOM 2503 N N . TYR A 1 310 ? 62.688 85.128 20.635 1.00 27.55 332 TYR A N 1
ATOM 2504 C CA . TYR A 1 310 ? 62.877 85.060 22.077 1.00 27.47 332 TYR A CA 1
ATOM 2505 C C . TYR A 1 310 ? 62.843 83.575 22.452 1.00 31.16 332 TYR A C 1
ATOM 2506 O O . TYR A 1 310 ? 62.020 82.826 21.910 1.00 31.64 332 TYR A O 1
ATOM 2515 N N . GLN A 1 311 ? 63.742 83.150 23.352 1.00 28.02 333 GLN A N 1
ATOM 2516 C CA . GLN A 1 311 ? 63.872 81.767 23.841 1.00 27.49 333 GLN A CA 1
ATOM 2517 C C . GLN A 1 311 ? 63.198 81.634 25.200 1.00 29.41 333 GLN A C 1
ATOM 2518 O O . GLN A 1 311 ? 63.535 82.378 26.116 1.00 29.34 333 GLN A O 1
ATOM 2524 N N . SER A 1 312 ? 62.203 80.740 25.319 1.00 25.07 334 SER A N 1
ATOM 2525 C CA . SER A 1 312 ? 61.442 80.603 26.569 1.00 24.98 334 SER A CA 1
ATOM 2526 C C . SER A 1 312 ? 61.053 79.181 26.871 1.00 29.50 334 SER A C 1
ATOM 2527 O O . SER A 1 312 ? 60.782 78.410 25.955 1.00 29.78 334 SER A O 1
ATOM 2530 N N . GLN A 1 313 ? 60.980 78.853 28.168 1.00 27.86 335 GLN A N 1
ATOM 2531 C CA . GLN A 1 313 ? 60.519 77.547 28.670 1.00 28.73 335 GLN A CA 1
ATOM 2532 C C . GLN A 1 313 ? 59.105 77.630 29.222 1.00 32.87 335 GLN A C 1
ATOM 2533 O O . GLN A 1 313 ? 58.700 76.726 29.954 1.00 33.36 335 GLN A O 1
ATOM 2539 N N . ARG A 1 314 ? 58.372 78.721 28.942 1.00 29.76 336 ARG A N 1
ATOM 2540 C CA . ARG A 1 314 ? 57.027 78.952 29.487 1.00 29.98 336 ARG A CA 1
ATOM 2541 C C . ARG A 1 314 ? 56.046 77.783 29.240 1.00 32.35 336 ARG A C 1
ATOM 2542 O O . ARG A 1 314 ? 55.165 77.590 30.057 1.00 32.80 336 ARG A O 1
ATOM 2550 N N . ASP A 1 315 ? 56.221 76.988 28.196 1.00 28.87 337 ASP A N 1
ATOM 2551 C CA . ASP A 1 315 ? 55.321 75.840 27.969 1.00 29.57 337 ASP A CA 1
ATOM 2552 C C . ASP A 1 315 ? 55.902 74.543 28.585 1.00 32.81 337 ASP A C 1
ATOM 2553 O O . ASP A 1 315 ? 55.261 73.487 28.477 1.00 33.28 337 ASP A O 1
ATOM 2558 N N . GLY A 1 316 ? 57.105 74.641 29.195 1.00 26.82 338 GLY A N 1
ATOM 2559 C CA . GLY A 1 316 ? 57.775 73.523 29.857 1.00 26.00 338 GLY A CA 1
ATOM 2560 C C . GLY A 1 316 ? 59.078 73.092 29.218 1.00 30.23 338 GLY A C 1
ATOM 2561 O O . GLY A 1 316 ? 59.836 72.325 29.821 1.00 30.69 338 GLY A O 1
ATOM 2562 N N . TYR A 1 317 ? 59.346 73.555 27.982 1.00 25.97 339 TYR A N 1
ATOM 2563 C CA . TYR A 1 317 ? 60.591 73.250 27.272 1.00 25.68 339 TYR A CA 1
ATOM 2564 C C . TYR A 1 317 ? 61.109 74.512 26.607 1.00 29.03 339 TYR A C 1
ATOM 2565 O O . TYR A 1 317 ? 60.311 75.369 26.230 1.00 29.30 339 TYR A O 1
ATOM 2574 N N . ASN A 1 318 ? 62.437 74.661 26.497 1.00 24.81 340 ASN A N 1
ATOM 2575 C CA . ASN A 1 318 ? 62.981 75.837 25.843 1.00 23.72 340 ASN A CA 1
ATOM 2576 C C . ASN A 1 318 ? 62.618 75.792 24.388 1.00 25.76 340 ASN A C 1
ATOM 2577 O O . ASN A 1 318 ? 63.018 74.848 23.702 1.00 24.31 340 ASN A O 1
ATOM 2582 N N . HIS A 1 319 ? 61.844 76.800 23.923 1.00 21.10 341 HIS A N 1
ATOM 2583 C CA . HIS A 1 319 ? 61.389 76.877 22.535 1.00 20.31 341 HIS A CA 1
ATOM 2584 C C . HIS A 1 319 ? 61.511 78.272 21.993 1.00 26.96 341 HIS A C 1
ATOM 2585 O O . HIS A 1 319 ? 61.672 79.252 22.747 1.00 25.26 341 HIS A O 1
ATOM 2592 N N . LEU A 1 320 ? 61.462 78.359 20.649 1.00 25.89 342 LEU A N 1
ATOM 2593 C CA . LEU A 1 320 ? 61.593 79.628 19.937 1.00 25.25 342 LEU A CA 1
ATOM 2594 C C . LEU A 1 320 ? 60.255 80.294 19.736 1.00 28.91 342 LEU A C 1
ATOM 2595 O O . LEU A 1 320 ? 59.288 79.658 19.323 1.00 28.97 342 LEU A O 1
ATOM 2600 N N . TYR A 1 321 ? 60.204 81.586 20.038 1.00 25.06 343 TYR A N 1
ATOM 2601 C CA . TYR A 1 321 ? 58.995 82.378 19.860 1.00 24.47 343 TYR A CA 1
ATOM 2602 C C . TYR A 1 321 ? 59.287 83.597 19.028 1.00 29.05 343 TYR A C 1
ATOM 2603 O O . TYR A 1 321 ? 60.243 84.319 19.320 1.00 30.59 343 TYR A O 1
ATOM 2612 N N . LEU A 1 322 ? 58.454 83.853 18.018 1.00 24.92 344 LEU A N 1
ATOM 2613 C CA . LEU A 1 322 ? 58.636 85.018 17.168 1.00 24.63 344 LEU A CA 1
ATOM 2614 C C . LEU A 1 322 ? 57.777 86.205 17.668 1.00 28.99 344 LEU A C 1
ATOM 2615 O O . LEU A 1 322 ? 56.555 86.137 17.694 1.00 29.09 344 LEU A O 1
ATOM 2620 N N . PHE A 1 323 ? 58.449 87.275 18.089 1.00 25.55 345 PHE A N 1
ATOM 2621 C CA . PHE A 1 323 ? 57.843 88.487 18.618 1.00 26.07 345 PHE A CA 1
ATOM 2622 C C . PHE A 1 323 ? 57.968 89.661 17.661 1.00 33.49 345 PHE A C 1
ATOM 2623 O O . PHE A 1 323 ? 58.825 89.639 16.785 1.00 32.39 345 PHE A O 1
ATOM 2631 N N . GLU A 1 324 ? 57.154 90.712 17.873 1.00 34.66 346 GLU A N 1
ATOM 2632 C CA . GLU A 1 324 ? 57.176 91.971 17.108 1.00 36.87 346 GLU A CA 1
ATOM 2633 C C . GLU A 1 324 ? 57.967 93.034 17.886 1.00 42.28 346 GLU A C 1
ATOM 2634 O O . GLU A 1 324 ? 57.811 93.136 19.105 1.00 41.63 346 GLU A O 1
ATOM 2640 N N . THR A 1 325 ? 58.818 93.819 17.196 1.00 39.79 347 THR A N 1
ATOM 2641 C CA . THR A 1 325 ? 59.650 94.861 17.812 1.00 39.37 347 THR A CA 1
ATOM 2642 C C . THR A 1 325 ? 58.779 95.958 18.443 1.00 44.61 347 THR A C 1
ATOM 2643 O O . THR A 1 325 ? 59.131 96.461 19.517 1.00 44.29 347 THR A O 1
ATOM 2647 N N . ASN A 1 326 ? 57.623 96.278 17.832 1.00 43.21 348 ASN A N 1
ATOM 2648 C CA . ASN A 1 326 ? 56.712 97.326 18.331 1.00 44.60 348 ASN A CA 1
ATOM 2649 C C . ASN A 1 326 ? 55.814 96.874 19.543 1.00 50.09 348 ASN A C 1
ATOM 2650 O O . ASN A 1 326 ? 54.844 97.565 19.861 1.00 48.90 348 ASN A O 1
ATOM 2655 N N . ALA A 1 327 ? 56.157 95.752 20.230 1.00 48.69 349 ALA A N 1
ATOM 2656 C CA . ALA A 1 327 ? 55.370 95.156 21.322 1.00 49.46 349 ALA A CA 1
ATOM 2657 C C . ALA A 1 327 ? 55.144 96.099 22.531 1.00 57.15 349 ALA A C 1
ATOM 2658 O O . ALA A 1 327 ? 54.023 96.142 23.050 1.00 57.59 349 ALA A O 1
ATOM 2660 N N . ALA A 1 328 ? 56.168 96.881 22.947 1.00 54.94 350 ALA A N 1
ATOM 2661 C CA . ALA A 1 328 ? 56.043 97.829 24.071 1.00 54.91 350 ALA A CA 1
ATOM 2662 C C . ALA A 1 328 ? 54.926 98.893 23.842 1.00 61.44 350 ALA A C 1
ATOM 2663 O O . ALA A 1 328 ? 54.332 99.367 24.820 1.00 62.50 350 ALA A O 1
ATOM 2665 N N . ASN A 1 329 ? 54.636 99.240 22.557 1.00 57.61 351 ASN A N 1
ATOM 2666 C CA . ASN A 1 329 ? 53.643 100.245 22.134 1.00 56.94 351 ASN A CA 1
ATOM 2667 C C . ASN A 1 329 ? 52.346 99.603 21.609 1.00 62.30 351 ASN A C 1
ATOM 2668 O O . ASN A 1 329 ? 51.701 100.154 20.713 1.00 62.56 351 ASN A O 1
ATOM 2681 N N . LYS A 1 331 ? 48.777 96.687 22.893 1.00 56.88 353 LYS A N 1
ATOM 2682 C CA . LYS A 1 331 ? 47.958 96.294 24.040 1.00 55.94 353 LYS A CA 1
ATOM 2683 C C . LYS A 1 331 ? 48.381 94.933 24.579 1.00 57.14 353 LYS A C 1
ATOM 2684 O O . LYS A 1 331 ? 48.307 93.920 23.874 1.00 56.16 353 LYS A O 1
ATOM 2690 N N . GLY A 1 332 ? 48.778 94.943 25.849 1.00 52.51 354 GLY A N 1
ATOM 2691 C CA . GLY A 1 332 ? 49.225 93.763 26.576 1.00 51.36 354 GLY A CA 1
ATOM 2692 C C . GLY A 1 332 ? 48.134 93.084 27.367 1.00 52.89 354 GLY A C 1
ATOM 2693 O O . GLY A 1 332 ? 47.301 93.749 27.983 1.00 51.82 354 GLY A O 1
ATOM 2694 N N . GLU A 1 333 ? 48.155 91.746 27.364 1.00 49.21 355 GLU A N 1
ATOM 2695 C CA . GLU A 1 333 ? 47.226 90.859 28.083 1.00 48.18 355 GLU A CA 1
ATOM 2696 C C . GLU A 1 333 ? 48.017 89.820 28.868 1.00 47.59 355 GLU A C 1
ATOM 2697 O O . GLU A 1 333 ? 49.086 89.409 28.418 1.00 46.66 355 GLU A O 1
ATOM 2703 N N . THR A 1 334 ? 47.483 89.363 30.007 1.00 41.58 356 THR A N 1
ATOM 2704 C CA . THR A 1 334 ? 48.106 88.332 30.840 1.00 39.88 356 THR A CA 1
ATOM 2705 C C . THR A 1 334 ? 47.544 86.974 30.431 1.00 43.10 356 THR A C 1
ATOM 2706 O O . THR A 1 334 ? 46.350 86.872 30.176 1.00 43.68 356 THR A O 1
ATOM 2710 N N . TYR A 1 335 ? 48.406 85.943 30.348 1.00 38.26 357 TYR A N 1
ATOM 2711 C CA . TYR A 1 335 ? 48.070 84.557 29.991 1.00 37.04 357 TYR A CA 1
ATOM 2712 C C . TYR A 1 335 ? 48.713 83.577 30.951 1.00 38.29 357 TYR A C 1
ATOM 2713 O O . TYR A 1 335 ? 49.784 83.856 31.483 1.00 36.73 357 TYR A O 1
ATOM 2722 N N . ASN A 1 336 ? 48.107 82.404 31.112 1.00 34.74 358 ASN A N 1
ATOM 2723 C CA . ASN A 1 336 ? 48.685 81.330 31.907 1.00 34.42 358 ASN A CA 1
ATOM 2724 C C . ASN A 1 336 ? 49.521 80.473 30.974 1.00 37.30 358 ASN A C 1
ATOM 2725 O O . ASN A 1 336 ? 49.221 80.422 29.774 1.00 36.46 358 ASN A O 1
ATOM 2730 N N . SER A 1 337 ? 50.606 79.857 31.485 1.00 31.90 359 SER A N 1
ATOM 2731 C CA . SER A 1 337 ? 51.450 79.039 30.620 1.00 30.42 359 SER A CA 1
ATOM 2732 C C . SER A 1 337 ? 51.438 77.581 31.099 1.00 34.52 359 SER A C 1
ATOM 2733 O O . SER A 1 337 ? 51.121 77.312 32.257 1.00 32.54 359 SER A O 1
ATOM 2736 N N . ALA A 1 338 ? 51.726 76.636 30.173 1.00 32.28 360 ALA A N 1
ATOM 2737 C CA . ALA A 1 338 ? 51.680 75.195 30.433 1.00 31.79 360 ALA A CA 1
ATOM 2738 C C . ALA A 1 338 ? 52.617 74.740 31.586 1.00 37.30 360 ALA A C 1
ATOM 2739 O O . ALA A 1 338 ? 52.298 73.729 32.235 1.00 37.77 360 ALA A O 1
ATOM 2741 N N . ASN A 1 339 ? 53.714 75.505 31.885 1.00 32.20 361 ASN A N 1
ATOM 2742 C CA . ASN A 1 339 ? 54.653 75.201 32.989 1.00 30.76 361 ASN A CA 1
ATOM 2743 C C . ASN A 1 339 ? 54.107 75.644 34.382 1.00 34.09 361 ASN A C 1
ATOM 2744 O O . ASN A 1 339 ? 54.812 75.524 35.381 1.00 32.71 361 ASN A O 1
ATOM 2749 N N . GLY A 1 340 ? 52.878 76.170 34.423 1.00 30.48 362 GLY A N 1
ATOM 2750 C CA . GLY A 1 340 ? 52.256 76.627 35.659 1.00 29.05 362 GLY A CA 1
ATOM 2751 C C . GLY A 1 340 ? 52.529 78.078 35.963 1.00 30.41 362 GLY A C 1
ATOM 2752 O O . GLY A 1 340 ? 52.143 78.578 37.007 1.00 30.04 362 GLY A O 1
ATOM 2753 N N . GLY A 1 341 ? 53.159 78.759 35.039 1.00 28.67 363 GLY A N 1
ATOM 2754 C CA . GLY A 1 341 ? 53.450 80.175 35.180 1.00 28.90 363 GLY A CA 1
ATOM 2755 C C . GLY A 1 341 ? 52.473 81.058 34.437 1.00 32.74 363 GLY A C 1
ATOM 2756 O O . GLY A 1 341 ? 51.382 80.632 34.053 1.00 34.27 363 GLY A O 1
ATOM 2757 N N . SER A 1 342 ? 52.870 82.294 34.232 1.00 28.22 364 SER A N 1
ATOM 2758 C CA . SER A 1 342 ? 52.074 83.283 33.541 1.00 27.88 364 SER A CA 1
ATOM 2759 C C . SER A 1 342 ? 52.985 84.217 32.728 1.00 33.60 364 SER A C 1
ATOM 2760 O O . SER A 1 342 ? 54.198 84.222 32.927 1.00 33.48 364 SER A O 1
ATOM 2763 N N . TYR A 1 343 ? 52.409 84.995 31.804 1.00 30.14 365 TYR A N 1
ATOM 2764 C CA . TYR A 1 343 ? 53.191 85.956 31.020 1.00 28.27 365 TYR A CA 1
ATOM 2765 C C . TYR A 1 343 ? 52.330 87.132 30.552 1.00 33.03 365 TYR A C 1
ATOM 2766 O O . TYR A 1 343 ? 51.126 87.001 30.393 1.00 32.17 365 TYR A O 1
ATOM 2775 N N . PHE A 1 344 ? 52.954 88.290 30.386 1.00 32.51 366 PHE A N 1
ATOM 2776 C CA . PHE A 1 344 ? 52.300 89.516 29.937 1.00 33.16 366 PHE A CA 1
ATOM 2777 C C . PHE A 1 344 ? 52.834 89.809 28.542 1.00 35.25 366 PHE A C 1
ATOM 2778 O O . PHE A 1 344 ? 54.028 90.055 28.349 1.00 35.19 366 PHE A O 1
ATOM 2786 N N . GLN A 1 345 ? 51.958 89.656 27.562 1.00 30.75 367 GLN A N 1
ATOM 2787 C CA . GLN A 1 345 ? 52.325 89.723 26.171 1.00 30.09 367 GLN A CA 1
ATOM 2788 C C . GLN A 1 345 ? 51.438 90.664 25.355 1.00 38.11 367 GLN A C 1
ATOM 2789 O O . GLN A 1 345 ? 50.215 90.684 25.519 1.00 37.66 367 GLN A O 1
ATOM 2795 N N . ALA A 1 346 ? 52.076 91.400 24.427 1.00 37.34 368 ALA A N 1
ATOM 2796 C CA . ALA A 1 346 ? 51.450 92.312 23.466 1.00 37.52 368 ALA A CA 1
ATOM 2797 C C . ALA A 1 346 ? 51.861 91.928 22.057 1.00 44.79 368 ALA A C 1
ATOM 2798 O O . ALA A 1 346 ? 52.999 91.493 21.821 1.00 44.75 368 ALA A O 1
ATOM 2800 N N . GLY A 1 347 ? 50.949 92.128 21.123 1.00 43.41 369 GLY A N 1
ATOM 2801 C CA . GLY A 1 347 ? 51.204 91.845 19.716 1.00 43.91 369 GLY A CA 1
ATOM 2802 C C . GLY A 1 347 ? 51.020 90.393 19.332 1.00 48.43 369 GLY A C 1
ATOM 2803 O O . GLY A 1 347 ? 50.606 89.563 20.147 1.00 47.76 369 GLY A O 1
ATOM 2804 N N . LYS A 1 348 ? 51.307 90.087 18.074 1.00 44.58 370 LYS A N 1
ATOM 2805 C CA . LYS A 1 348 ? 51.185 88.721 17.615 1.00 44.87 370 LYS A CA 1
ATOM 2806 C C . LYS A 1 348 ? 52.483 87.973 17.944 1.00 46.70 370 LYS A C 1
ATOM 2807 O O . LYS A 1 348 ? 53.585 88.437 17.602 1.00 47.45 370 LYS A O 1
ATOM 2813 N N . VAL A 1 349 ? 52.347 86.835 18.638 1.00 38.34 371 VAL A N 1
ATOM 2814 C CA . VAL A 1 349 ? 53.483 85.994 18.983 1.00 35.84 371 VAL A CA 1
ATOM 2815 C C . VAL A 1 349 ? 53.243 84.632 18.360 1.00 38.43 371 VAL A C 1
ATOM 2816 O O . VAL A 1 349 ? 52.128 84.129 18.443 1.00 40.46 371 VAL A O 1
ATOM 2820 N N . LYS A 1 350 ? 54.268 84.070 17.684 1.00 31.78 372 LYS A N 1
ATOM 2821 C CA . LYS A 1 350 ? 54.201 82.777 17.011 1.00 30.42 372 LYS A CA 1
ATOM 2822 C C . LYS A 1 350 ? 55.217 81.787 17.627 1.00 34.22 372 LYS A C 1
ATOM 2823 O O . LYS A 1 350 ? 56.433 82.038 17.643 1.00 34.12 372 LYS A O 1
ATOM 2829 N N . GLN A 1 351 ? 54.713 80.636 18.092 1.00 29.27 373 GLN A N 1
ATOM 2830 C CA . GLN A 1 351 ? 55.593 79.597 18.602 1.00 27.91 373 GLN A CA 1
ATOM 2831 C C . GLN A 1 351 ? 56.162 78.826 17.405 1.00 31.88 373 GLN A C 1
ATOM 2832 O O . GLN A 1 351 ? 55.429 78.093 16.733 1.00 32.75 373 GLN A O 1
ATOM 2838 N N . LEU A 1 352 ? 57.470 79.012 17.140 1.00 26.06 374 LEU A N 1
ATOM 2839 C CA . LEU A 1 352 ? 58.138 78.392 15.999 1.00 25.48 374 LEU A CA 1
ATOM 2840 C C . LEU A 1 352 ? 58.475 76.943 16.240 1.00 30.96 374 LEU A C 1
ATOM 2841 O O . LEU A 1 352 ? 58.404 76.154 15.307 1.00 35.20 374 LEU A O 1
ATOM 2846 N N . THR A 1 353 ? 58.861 76.569 17.456 1.00 25.35 375 THR A N 1
ATOM 2847 C CA . THR A 1 353 ? 59.201 75.168 17.737 1.00 24.11 375 THR A CA 1
ATOM 2848 C C . THR A 1 353 ? 58.277 74.666 18.838 1.00 26.94 375 THR A C 1
ATOM 2849 O O . THR A 1 353 ? 57.940 75.433 19.735 1.00 25.05 375 THR A O 1
ATOM 2853 N N . LYS A 1 354 ? 57.854 73.400 18.772 1.00 25.89 376 LYS A N 1
ATOM 2854 C CA . LYS A 1 354 ? 56.966 72.814 19.794 1.00 27.31 376 LYS A CA 1
ATOM 2855 C C . LYS A 1 354 ? 57.234 71.309 19.918 1.00 30.03 376 LYS A C 1
ATOM 2856 O O . LYS A 1 354 ? 57.553 70.669 18.907 1.00 30.68 376 LYS A O 1
ATOM 2862 N N . GLY A 1 355 ? 57.048 70.759 21.124 1.00 23.93 377 GLY A N 1
ATOM 2863 C CA . GLY A 1 355 ? 57.228 69.328 21.391 1.00 23.94 377 GLY A CA 1
ATOM 2864 C C . GLY A 1 355 ? 57.921 69.052 22.710 1.00 30.63 377 GLY A C 1
ATOM 2865 O O . GLY A 1 355 ? 58.412 69.987 23.355 1.00 30.12 377 GLY A O 1
ATOM 2866 N N . ASN A 1 356 ? 57.984 67.773 23.117 1.00 28.36 378 ASN A N 1
ATOM 2867 C CA . ASN A 1 356 ? 58.644 67.364 24.369 1.00 28.81 378 ASN A CA 1
ATOM 2868 C C . ASN A 1 356 ? 60.144 67.177 24.132 1.00 32.86 378 ASN A C 1
ATOM 2869 O O . ASN A 1 356 ? 60.662 66.061 24.209 1.00 32.76 378 ASN A O 1
ATOM 2874 N N . TRP A 1 357 ? 60.813 68.297 23.795 1.00 27.76 379 TRP A N 1
ATOM 2875 C CA . TRP A 1 357 ? 62.227 68.473 23.535 1.00 26.21 379 TRP A CA 1
ATOM 2876 C C . TRP A 1 357 ? 62.539 69.951 23.633 1.00 31.44 379 TRP A C 1
ATOM 2877 O O . TRP A 1 357 ? 61.616 70.773 23.629 1.00 32.59 379 TRP A O 1
ATOM 2888 N N . LEU A 1 358 ? 63.823 70.307 23.764 1.00 27.15 380 LEU A N 1
ATOM 2889 C CA . LEU A 1 358 ? 64.215 71.707 23.920 1.00 26.29 380 LEU A CA 1
ATOM 2890 C C . LEU A 1 358 ? 65.269 72.130 22.915 1.00 30.48 380 LEU A C 1
ATOM 2891 O O . LEU A 1 358 ? 66.073 71.326 22.476 1.00 31.08 380 LEU A O 1
ATOM 2896 N N . VAL A 1 359 ? 65.277 73.406 22.579 1.00 27.70 381 VAL A N 1
ATOM 2897 C CA . VAL A 1 359 ? 66.264 74.043 21.714 1.00 26.33 381 VAL A CA 1
ATOM 2898 C C . VAL A 1 359 ? 67.487 74.344 22.585 1.00 29.85 381 VAL A C 1
ATOM 2899 O O . VAL A 1 359 ? 67.377 75.108 23.551 1.00 29.27 381 VAL A O 1
ATOM 2903 N N . SER A 1 360 ? 68.639 73.716 22.269 1.00 27.93 382 SER A N 1
ATOM 2904 C CA . SER A 1 360 ? 69.894 73.930 23.012 1.00 27.97 382 SER A CA 1
ATOM 2905 C C . SER A 1 360 ? 70.748 75.076 22.408 1.00 35.75 382 SER A C 1
ATOM 2906 O O . SER A 1 360 ? 71.557 75.682 23.133 1.00 38.06 382 SER A O 1
ATOM 2909 N N . GLU A 1 361 ? 70.555 75.399 21.111 1.00 31.11 383 GLU A N 1
ATOM 2910 C CA . GLU A 1 361 ? 71.315 76.478 20.476 1.00 31.08 383 GLU A CA 1
ATOM 2911 C C . GLU A 1 361 ? 70.680 76.953 19.175 1.00 33.77 383 GLU A C 1
ATOM 2912 O O . GLU A 1 361 ? 70.230 76.139 18.373 1.00 32.80 383 GLU A O 1
ATOM 2918 N N . ILE A 1 362 ? 70.674 78.269 18.974 1.00 28.97 384 ILE A N 1
ATOM 2919 C CA . ILE A 1 362 ? 70.321 78.907 17.714 1.00 27.75 384 ILE A CA 1
ATOM 2920 C C . ILE A 1 362 ? 71.653 78.995 16.957 1.00 31.27 384 ILE A C 1
ATOM 2921 O O . ILE A 1 362 ? 72.545 79.739 17.370 1.00 31.19 384 ILE A O 1
ATOM 2926 N N . LEU A 1 363 ? 71.801 78.209 15.898 1.00 26.30 385 LEU A N 1
ATOM 2927 C CA . LEU A 1 363 ? 73.023 78.186 15.115 1.00 26.17 385 LEU A CA 1
ATOM 2928 C C . LEU A 1 363 ? 73.152 79.417 14.207 1.00 30.84 385 LEU A C 1
ATOM 2929 O O . LEU A 1 363 ? 74.264 79.880 13.934 1.00 29.90 385 LEU A O 1
ATOM 2934 N N . GLY A 1 364 ? 72.015 79.949 13.779 1.00 28.39 386 GLY A N 1
ATOM 2935 C CA . GLY A 1 364 ? 71.935 81.109 12.901 1.00 26.51 386 GLY A CA 1
ATOM 2936 C C . GLY A 1 364 ? 70.795 81.001 11.915 1.00 29.50 386 GLY A C 1
ATOM 2937 O O . GLY A 1 364 ? 69.793 80.326 12.176 1.00 27.05 386 GLY A O 1
ATOM 2938 N N . PHE A 1 365 ? 70.958 81.642 10.754 1.00 28.36 387 PHE A N 1
ATOM 2939 C CA . PHE A 1 365 ? 69.900 81.701 9.758 1.00 28.04 387 PHE A CA 1
ATOM 2940 C C . PHE A 1 365 ? 70.346 81.407 8.348 1.00 38.41 387 PHE A C 1
ATOM 2941 O O . PHE A 1 365 ? 71.501 81.662 7.988 1.00 39.99 387 PHE A O 1
ATOM 2949 N N . ASN A 1 366 ? 69.391 80.905 7.532 1.00 37.26 388 ASN A N 1
ATOM 2950 C CA . ASN A 1 366 ? 69.456 80.826 6.079 1.00 37.96 388 ASN A CA 1
ATOM 2951 C C . ASN A 1 366 ? 68.519 81.949 5.599 1.00 44.95 388 ASN A C 1
ATOM 2952 O O . ASN A 1 366 ? 67.304 81.790 5.659 1.00 44.33 388 ASN A O 1
ATOM 2957 N N . THR A 1 367 ? 69.087 83.116 5.251 1.00 44.85 389 THR A N 1
ATOM 2958 C CA . THR A 1 367 ? 68.359 84.336 4.884 1.00 46.10 389 THR A CA 1
ATOM 2959 C C . THR A 1 367 ? 67.577 84.152 3.584 1.00 53.35 389 THR A C 1
ATOM 2960 O O . THR A 1 367 ? 66.457 84.659 3.478 1.00 55.51 389 THR A O 1
ATOM 2964 N N . LYS A 1 368 ? 68.141 83.420 2.614 1.00 49.12 390 LYS A N 1
ATOM 2965 C CA . LYS A 1 368 ? 67.479 83.163 1.338 1.00 48.27 390 LYS A CA 1
ATOM 2966 C C . LYS A 1 368 ? 66.185 82.309 1.539 1.00 48.84 390 LYS A C 1
ATOM 2967 O O . LYS A 1 368 ? 65.128 82.691 1.024 1.00 50.84 390 LYS A O 1
ATOM 2973 N N A ARG A 1 369 ? 66.279 81.195 2.301 0.50 42.10 391 ARG A N 1
ATOM 2974 N N B ARG A 1 369 ? 66.274 81.197 2.299 0.50 41.87 391 ARG A N 1
ATOM 2975 C CA A ARG A 1 369 ? 65.176 80.268 2.584 0.50 39.58 391 ARG A CA 1
ATOM 2976 C CA B ARG A 1 369 ? 65.155 80.285 2.558 0.50 39.24 391 ARG A CA 1
ATOM 2977 C C A ARG A 1 369 ? 64.264 80.740 3.748 0.50 40.46 391 ARG A C 1
ATOM 2978 C C B ARG A 1 369 ? 64.250 80.752 3.733 0.50 40.29 391 ARG A C 1
ATOM 2979 O O A ARG A 1 369 ? 63.206 80.136 3.955 0.50 40.08 391 ARG A O 1
ATOM 2980 O O B ARG A 1 369 ? 63.187 80.156 3.936 0.50 39.87 391 ARG A O 1
ATOM 2995 N N . LYS A 1 370 ? 64.645 81.837 4.459 1.00 34.70 392 LYS A N 1
ATOM 2996 C CA . LYS A 1 370 ? 63.950 82.445 5.639 1.00 32.37 392 LYS A CA 1
ATOM 2997 C C . LYS A 1 370 ? 63.787 81.423 6.792 1.00 32.74 392 LYS A C 1
ATOM 2998 O O . LYS A 1 370 ? 62.716 81.301 7.390 1.00 30.14 392 LYS A O 1
ATOM 3004 N N . GLU A 1 371 ? 64.862 80.683 7.083 1.00 28.96 393 GLU A N 1
ATOM 3005 C CA . GLU A 1 371 ? 64.873 79.664 8.130 1.00 28.18 393 GLU A CA 1
ATOM 3006 C C . GLU A 1 371 ? 65.802 80.029 9.280 1.00 31.22 393 GLU A C 1
ATOM 3007 O O . GLU A 1 371 ? 66.786 80.733 9.091 1.00 30.89 393 GLU A O 1
ATOM 3013 N N . VAL A 1 372 ? 65.485 79.541 10.475 1.00 26.91 394 VAL A N 1
ATOM 3014 C CA . VAL A 1 372 ? 66.333 79.629 11.642 1.00 25.17 394 VAL A CA 1
ATOM 3015 C C . VAL A 1 372 ? 66.794 78.196 11.802 1.00 28.17 394 VAL A C 1
ATOM 3016 O O . VAL A 1 372 ? 65.964 77.281 11.693 1.00 25.74 394 VAL A O 1
ATOM 3020 N N . ILE A 1 373 ? 68.131 78.001 11.893 1.00 24.30 395 ILE A N 1
ATOM 3021 C CA . ILE A 1 373 ? 68.788 76.704 12.080 1.00 23.29 395 ILE A CA 1
ATOM 3022 C C . ILE A 1 373 ? 69.095 76.600 13.575 1.00 26.67 395 ILE A C 1
ATOM 3023 O O . ILE A 1 373 ? 69.537 77.579 14.191 1.00 26.11 395 ILE A O 1
ATOM 3028 N N . PHE A 1 374 ? 68.896 75.424 14.156 1.00 23.15 396 PHE A N 1
ATOM 3029 C CA . PHE A 1 374 ? 69.086 75.239 15.595 1.00 22.35 396 PHE A CA 1
ATOM 3030 C C . PHE A 1 374 ? 69.409 73.787 15.970 1.00 26.23 396 PHE A C 1
ATOM 3031 O O . PHE A 1 374 ? 69.176 72.882 15.182 1.00 23.85 396 PHE A O 1
ATOM 3039 N N . THR A 1 375 ? 69.914 73.569 17.208 1.00 25.77 397 THR A N 1
ATOM 3040 C CA . THR A 1 375 ? 70.177 72.229 17.758 1.00 24.52 397 THR A CA 1
ATOM 3041 C C . THR A 1 375 ? 69.079 71.964 18.754 1.00 29.49 397 THR A C 1
ATOM 3042 O O . THR A 1 375 ? 68.680 72.873 19.484 1.00 28.17 397 THR A O 1
ATOM 3046 N N . ALA A 1 376 ? 68.586 70.737 18.786 1.00 28.57 398 ALA A N 1
ATOM 3047 C CA . ALA A 1 376 ? 67.546 70.332 19.733 1.00 29.17 398 ALA A CA 1
ATOM 3048 C C . ALA A 1 376 ? 68.004 69.110 20.479 1.00 33.38 398 ALA A C 1
ATOM 3049 O O . ALA A 1 376 ? 68.705 68.281 19.907 1.00 33.91 398 ALA A O 1
ATOM 3051 N N . VAL A 1 377 ? 67.639 69.007 21.759 1.00 30.15 399 VAL A N 1
ATOM 3052 C CA . VAL A 1 377 ? 68.017 67.884 22.615 1.00 30.06 399 VAL A CA 1
ATOM 3053 C C . VAL A 1 377 ? 66.846 67.433 23.473 1.00 32.74 399 VAL A C 1
ATOM 3054 O O . VAL A 1 377 ? 65.919 68.200 23.736 1.00 33.19 399 VAL A O 1
ATOM 3058 N N . GLU A 1 378 ? 66.950 66.197 23.958 1.00 26.70 400 GLU A N 1
ATOM 3059 C CA . GLU A 1 378 ? 66.102 65.597 24.954 1.00 27.09 400 GLU A CA 1
ATOM 3060 C C . GLU A 1 378 ? 66.762 64.302 25.383 1.00 32.51 400 GLU A C 1
ATOM 3061 O O . GLU A 1 378 ? 67.088 63.481 24.533 1.00 34.24 400 GLU A O 1
ATOM 3067 N N . GLY A 1 379 ? 67.008 64.164 26.682 1.00 28.11 401 GLY A N 1
ATOM 3068 C CA . GLY A 1 379 ? 67.651 62.990 27.245 1.00 27.49 401 GLY A CA 1
ATOM 3069 C C . GLY A 1 379 ? 68.975 62.735 26.573 1.00 31.44 401 GLY A C 1
ATOM 3070 O O . GLY A 1 379 ? 69.814 63.634 26.495 1.00 32.07 401 GLY A O 1
ATOM 3071 N N . LEU A 1 380 ? 69.114 61.544 25.977 1.00 26.34 402 LEU A N 1
ATOM 3072 C CA . LEU A 1 380 ? 70.316 61.083 25.265 1.00 24.19 402 LEU A CA 1
ATOM 3073 C C . LEU A 1 380 ? 70.290 61.423 23.757 1.00 27.59 402 LEU A C 1
ATOM 3074 O O . LEU A 1 380 ? 71.246 61.091 23.028 1.00 27.21 402 LEU A O 1
ATOM 3079 N N A ARG A 1 381 ? 69.203 62.068 23.292 0.50 24.04 403 ARG A N 1
ATOM 3080 N N B ARG A 1 381 ? 69.213 62.074 23.288 0.50 24.20 403 ARG A N 1
ATOM 3081 C CA A ARG A 1 381 ? 68.995 62.377 21.873 0.50 24.08 403 ARG A CA 1
ATOM 3082 C CA B ARG A 1 381 ? 69.049 62.355 21.861 0.50 24.33 403 ARG A CA 1
ATOM 3083 C C A ARG A 1 381 ? 69.318 63.805 21.536 0.50 28.45 403 ARG A C 1
ATOM 3084 C C B ARG A 1 381 ? 69.281 63.794 21.515 0.50 28.38 403 ARG A C 1
ATOM 3085 O O A ARG A 1 381 ? 68.988 64.706 22.303 0.50 28.95 403 ARG A O 1
ATOM 3086 O O B ARG A 1 381 ? 68.859 64.685 22.248 0.50 28.63 403 ARG A O 1
ATOM 3101 N N . SER A 1 382 ? 69.916 64.011 20.354 1.00 25.42 404 SER A N 1
ATOM 3102 C CA . SER A 1 382 ? 70.335 65.320 19.832 1.00 26.07 404 SER A CA 1
ATOM 3103 C C . SER A 1 382 ? 70.188 65.385 18.319 1.00 30.15 404 SER A C 1
ATOM 3104 O O . SER A 1 382 ? 70.260 64.341 17.669 1.00 32.02 404 SER A O 1
ATOM 3107 N N . GLY A 1 383 ? 70.125 66.587 17.755 1.00 25.05 405 GLY A N 1
ATOM 3108 C CA . GLY A 1 383 ? 70.104 66.755 16.301 1.00 24.12 405 GLY A CA 1
ATOM 3109 C C . GLY A 1 383 ? 70.068 68.189 15.835 1.00 26.69 405 GLY A C 1
ATOM 3110 O O . GLY A 1 383 ? 69.776 69.072 16.635 1.00 26.72 405 GLY A O 1
ATOM 3111 N N . HIS A 1 384 ? 70.338 68.437 14.538 1.00 24.62 406 HIS A N 1
ATOM 3112 C CA . HIS A 1 384 ? 70.271 69.793 13.952 1.00 25.16 406 HIS A CA 1
ATOM 3113 C C . HIS A 1 384 ? 68.977 69.972 13.140 1.00 31.69 406 HIS A C 1
ATOM 3114 O O . HIS A 1 384 ? 68.507 69.020 12.507 1.00 33.04 406 HIS A O 1
ATOM 3121 N N . PHE A 1 385 ? 68.342 71.156 13.242 1.00 27.77 407 PHE A N 1
ATOM 3122 C CA . PHE A 1 385 ? 67.059 71.397 12.580 1.00 27.20 407 PHE A CA 1
ATOM 3123 C C . PHE A 1 385 ? 66.900 72.794 12.029 1.00 30.61 407 PHE A C 1
ATOM 3124 O O . PHE A 1 385 ? 67.506 73.724 12.517 1.00 30.22 407 PHE A O 1
ATOM 3132 N N . ALA A 1 386 ? 66.001 72.941 11.055 1.00 28.52 408 ALA A N 1
ATOM 3133 C CA . ALA A 1 386 ? 65.585 74.211 10.479 1.00 27.95 408 ALA A CA 1
ATOM 3134 C C . ALA A 1 386 ? 64.086 74.320 10.585 1.00 33.73 408 ALA A C 1
ATOM 3135 O O . ALA A 1 386 ? 63.376 73.314 10.477 1.00 34.50 408 ALA A O 1
ATOM 3137 N N . VAL A 1 387 ? 63.604 75.526 10.848 1.00 30.25 409 VAL A N 1
ATOM 3138 C CA . VAL A 1 387 ? 62.191 75.845 10.848 1.00 30.18 409 VAL A CA 1
ATOM 3139 C C . VAL A 1 387 ? 62.053 77.092 9.972 1.00 35.97 409 VAL A C 1
ATOM 3140 O O . VAL A 1 387 ? 62.849 78.019 10.075 1.00 35.63 409 VAL A O 1
ATOM 3144 N N . ASN A 1 388 ? 61.091 77.076 9.058 1.00 33.75 410 ASN A N 1
ATOM 3145 C CA . ASN A 1 388 ? 60.777 78.227 8.241 1.00 33.12 410 ASN A CA 1
ATOM 3146 C C . ASN A 1 388 ? 60.058 79.219 9.158 1.00 34.77 410 ASN A C 1
ATOM 3147 O O . ASN A 1 388 ? 59.087 78.858 9.807 1.00 33.41 410 ASN A O 1
ATOM 3152 N N . VAL A 1 389 ? 60.579 80.427 9.285 1.00 33.37 411 VAL A N 1
ATOM 3153 C CA . VAL A 1 389 ? 60.018 81.450 10.181 1.00 34.26 411 VAL A CA 1
ATOM 3154 C C . VAL A 1 389 ? 58.621 81.917 9.714 1.00 43.34 411 VAL A C 1
ATOM 3155 O O . VAL A 1 389 ? 57.755 82.198 10.556 1.00 45.72 411 VAL A O 1
ATOM 3159 N N . SER A 1 390 ? 58.370 81.940 8.409 1.00 40.81 412 SER A N 1
ATOM 3160 C CA . SER A 1 390 ? 57.073 82.388 7.917 1.00 41.23 412 SER A CA 1
ATOM 3161 C C . SER A 1 390 ? 55.927 81.396 8.226 1.00 45.84 412 SER A C 1
ATOM 3162 O O . SER A 1 390 ? 54.926 81.804 8.830 1.00 45.57 412 SER A O 1
ATOM 3165 N N . ASN A 1 391 ? 56.062 80.118 7.793 1.00 41.32 413 ASN A N 1
ATOM 3166 C CA . ASN A 1 391 ? 54.985 79.133 7.929 1.00 40.36 413 ASN A CA 1
ATOM 3167 C C . ASN A 1 391 ? 55.155 78.092 9.073 1.00 44.84 413 ASN A C 1
ATOM 3168 O O . ASN A 1 391 ? 54.235 77.297 9.310 1.00 45.22 413 ASN A O 1
ATOM 3173 N N . GLY A 1 392 ? 56.295 78.102 9.763 1.00 40.07 414 GLY A N 1
ATOM 3174 C CA . GLY A 1 392 ? 56.549 77.216 10.894 1.00 39.08 414 GLY A CA 1
ATOM 3175 C C . GLY A 1 392 ? 56.841 75.767 10.544 1.00 42.30 414 GLY A C 1
ATOM 3176 O O . GLY A 1 392 ? 56.840 74.912 11.431 1.00 42.19 414 GLY A O 1
ATOM 3177 N N . LYS A 1 393 ? 57.111 75.470 9.268 1.00 38.46 415 LYS A N 1
ATOM 3178 C CA . LYS A 1 393 ? 57.399 74.102 8.845 1.00 37.79 415 LYS A CA 1
ATOM 3179 C C . LYS A 1 393 ? 58.818 73.695 9.314 1.00 40.26 415 LYS A C 1
ATOM 3180 O O . LYS A 1 393 ? 59.792 74.369 8.979 1.00 38.39 415 LYS A O 1
ATOM 3186 N N . ILE A 1 394 ? 58.906 72.598 10.092 1.00 36.81 416 ILE A N 1
ATOM 3187 C CA . ILE A 1 394 ? 60.163 72.064 10.608 1.00 36.75 416 ILE A CA 1
ATOM 3188 C C . ILE A 1 394 ? 60.767 71.103 9.572 1.00 40.19 416 ILE A C 1
ATOM 3189 O O . ILE A 1 394 ? 60.031 70.401 8.890 1.00 41.73 416 ILE A O 1
ATOM 3194 N N . SER A 1 395 ? 62.100 71.107 9.433 1.00 35.54 417 SER A N 1
ATOM 3195 C CA . SER A 1 395 ? 62.846 70.259 8.499 1.00 34.21 417 SER A CA 1
ATOM 3196 C C . SER A 1 395 ? 62.478 68.765 8.658 1.00 39.24 417 SER A C 1
ATOM 3197 O O . SER A 1 395 ? 62.241 68.095 7.647 1.00 40.90 417 SER A O 1
ATOM 3200 N N . GLN A 1 396 ? 62.387 68.257 9.900 1.00 34.71 418 GLN A N 1
ATOM 3201 C CA . GLN A 1 396 ? 61.990 66.866 10.181 1.00 34.69 418 GLN A CA 1
ATOM 3202 C C . GLN A 1 396 ? 61.566 66.741 11.642 1.00 38.95 418 GLN A C 1
ATOM 3203 O O . GLN A 1 396 ? 61.964 67.580 12.454 1.00 38.93 418 GLN A O 1
ATOM 3209 N N . PRO A 1 397 ? 60.722 65.748 12.009 1.00 35.75 419 PRO A N 1
ATOM 3210 C CA . PRO A 1 397 ? 60.295 65.651 13.424 1.00 34.30 419 PRO A CA 1
ATOM 3211 C C . PRO A 1 397 ? 61.457 65.267 14.339 1.00 35.62 419 PRO A C 1
ATOM 3212 O O . PRO A 1 397 ? 62.345 64.528 13.900 1.00 33.97 419 PRO A O 1
ATOM 3216 N N . PHE A 1 398 ? 61.438 65.738 15.617 1.00 32.20 420 PHE A N 1
ATOM 3217 C CA . PHE A 1 398 ? 62.489 65.416 16.600 1.00 31.51 420 PHE A CA 1
ATOM 3218 C C . PHE A 1 398 ? 62.656 63.898 16.780 1.00 37.52 420 PHE A C 1
ATOM 3219 O O . PHE A 1 398 ? 63.780 63.439 17.008 1.00 35.79 420 PHE A O 1
ATOM 3227 N N . GLU A 1 399 ? 61.568 63.130 16.584 1.00 36.99 421 GLU A N 1
ATOM 3228 C CA . GLU A 1 399 ? 61.550 61.672 16.705 1.00 38.49 421 GLU A CA 1
ATOM 3229 C C . GLU A 1 399 ? 62.556 60.948 15.766 1.00 43.70 421 GLU A C 1
ATOM 3230 O O . GLU A 1 399 ? 62.955 59.827 16.075 1.00 42.41 421 GLU A O 1
ATOM 3236 N N . ASN A 1 400 ? 63.032 61.600 14.690 1.00 43.14 422 ASN A N 1
ATOM 3237 C CA . ASN A 1 400 ? 64.021 60.996 13.792 1.00 44.01 422 ASN A CA 1
ATOM 3238 C C . ASN A 1 400 ? 65.457 60.977 14.405 1.00 49.79 422 ASN A C 1
ATOM 3239 O O . ASN A 1 400 ? 66.353 60.340 13.841 1.00 48.79 422 ASN A O 1
ATOM 3244 N N . CYS A 1 401 ? 65.650 61.642 15.566 1.00 47.54 423 CYS A N 1
ATOM 3245 C CA . CYS A 1 401 ? 66.914 61.728 16.303 1.00 47.57 423 CYS A CA 1
ATOM 3246 C C . CYS A 1 401 ? 67.362 60.406 16.842 1.00 46.90 423 CYS A C 1
ATOM 3247 O O . CYS A 1 401 ? 66.571 59.702 17.459 1.00 47.48 423 CYS A O 1
ATOM 3250 N N . LYS A 1 402 ? 68.669 60.155 16.755 1.00 39.58 424 LYS A N 1
ATOM 3251 C CA . LYS A 1 402 ? 69.315 58.981 17.338 1.00 37.35 424 LYS A CA 1
ATOM 3252 C C . LYS A 1 402 ? 70.006 59.405 18.643 1.00 37.53 424 LYS A C 1
ATOM 3253 O O . LYS A 1 402 ? 70.137 60.609 18.908 1.00 36.06 424 LYS A O 1
ATOM 3259 N N . GLU A 1 403 ? 70.427 58.435 19.469 1.00 32.75 425 GLU A N 1
ATOM 3260 C CA . GLU A 1 403 ? 71.198 58.728 20.688 1.00 30.84 425 GLU A CA 1
ATOM 3261 C C . GLU A 1 403 ? 72.568 59.240 20.239 1.00 32.88 425 GLU A C 1
ATOM 3262 O O . GLU A 1 403 ? 73.276 58.513 19.545 1.00 31.85 425 GLU A O 1
ATOM 3268 N N . SER A 1 404 ? 72.888 60.516 20.555 1.00 28.16 426 SER A N 1
ATOM 3269 C CA . SER A 1 404 ? 74.122 61.178 20.130 1.00 28.36 426 SER A CA 1
ATOM 3270 C C . SER A 1 404 ? 74.295 62.540 20.793 1.00 31.57 426 SER A C 1
ATOM 3271 O O . SER A 1 404 ? 73.381 63.072 21.419 1.00 32.03 426 SER A O 1
ATOM 3274 N N . GLU A 1 405 ? 75.485 63.098 20.649 1.00 26.81 427 GLU A N 1
ATOM 3275 C CA . GLU A 1 405 ? 75.821 64.398 21.197 1.00 25.87 427 GLU A CA 1
ATOM 3276 C C . GLU A 1 405 ? 76.295 65.249 20.026 1.00 27.12 427 GLU A C 1
ATOM 3277 O O . GLU A 1 405 ? 77.359 64.988 19.498 1.00 25.56 427 GLU A O 1
ATOM 3283 N N . HIS A 1 406 ? 75.428 66.149 19.522 1.00 24.13 428 HIS A N 1
ATOM 3284 C CA . HIS A 1 406 ? 75.692 67.009 18.366 1.00 23.70 428 HIS A CA 1
ATOM 3285 C C . HIS A 1 406 ? 76.048 68.409 18.757 1.00 29.50 428 HIS A C 1
ATOM 3286 O O . HIS A 1 406 ? 75.443 69.004 19.657 1.00 30.24 428 HIS A O 1
ATOM 3293 N N . SER A 1 407 ? 76.986 68.956 17.993 1.00 26.74 429 SER A N 1
ATOM 3294 C CA . SER A 1 407 ? 77.490 70.319 18.062 1.00 26.17 429 SER A CA 1
ATOM 3295 C C . SER A 1 407 ? 77.622 70.843 16.629 1.00 31.53 429 SER A C 1
ATOM 3296 O O . SER A 1 407 ? 77.989 70.086 15.722 1.00 30.30 429 SER A O 1
ATOM 3299 N N . GLY A 1 408 ? 77.278 72.107 16.417 1.00 29.54 430 GLY A N 1
ATOM 3300 C CA . GLY A 1 408 ? 77.326 72.678 15.083 1.00 29.35 430 GLY A CA 1
ATOM 3301 C C . GLY A 1 408 ? 77.842 74.096 14.956 1.00 32.67 430 GLY A C 1
ATOM 3302 O O . GLY A 1 408 ? 77.726 74.896 15.886 1.00 31.21 430 GLY A O 1
ATOM 3303 N N . THR A 1 409 ? 78.352 74.421 13.747 1.00 29.62 431 THR A N 1
ATOM 3304 C CA . THR A 1 409 ? 78.831 75.753 13.349 1.00 29.32 431 THR A CA 1
ATOM 3305 C C . THR A 1 409 ? 78.270 76.009 11.945 1.00 31.66 431 THR A C 1
ATOM 3306 O O . THR A 1 409 ? 78.505 75.214 11.035 1.00 29.64 431 THR A O 1
ATOM 3310 N N . LEU A 1 410 ? 77.462 77.069 11.804 1.00 27.35 432 LEU A N 1
ATOM 3311 C CA . LEU A 1 410 ? 76.769 77.361 10.561 1.00 26.43 432 LEU A CA 1
ATOM 3312 C C . LEU A 1 410 ? 77.566 78.294 9.676 1.00 29.09 432 LEU A C 1
ATOM 3313 O O . LEU A 1 410 ? 78.202 79.220 10.192 1.00 28.16 432 LEU A O 1
ATOM 3318 N N . SER A 1 411 ? 77.501 78.090 8.335 1.00 25.25 433 SER A N 1
ATOM 3319 C CA . SER A 1 411 ? 78.195 78.999 7.401 1.00 25.75 433 SER A CA 1
ATOM 3320 C C . SER A 1 411 ? 77.480 80.368 7.327 1.00 33.67 433 SER A C 1
ATOM 3321 O O . SER A 1 411 ? 76.334 80.492 7.760 1.00 34.17 433 SER A O 1
ATOM 3324 N N . ALA A 1 412 ? 78.149 81.385 6.761 1.00 30.97 434 ALA A N 1
ATOM 3325 C CA . ALA A 1 412 ? 77.629 82.751 6.627 1.00 29.99 434 ALA A CA 1
ATOM 3326 C C . ALA A 1 412 ? 76.232 82.855 5.929 1.00 34.04 434 ALA A C 1
ATOM 3327 O O . ALA A 1 412 ? 75.441 83.726 6.300 1.00 34.76 434 ALA A O 1
ATOM 3329 N N . SER A 1 413 ? 75.944 82.014 4.923 1.00 30.48 435 SER A N 1
ATOM 3330 C CA . SER A 1 413 ? 74.657 82.019 4.193 1.00 29.97 435 SER A CA 1
ATOM 3331 C C . SER A 1 413 ? 73.628 81.069 4.804 1.00 35.90 435 SER A C 1
ATOM 3332 O O . SER A 1 413 ? 72.468 81.073 4.368 1.00 36.47 435 SER A O 1
ATOM 3335 N N . GLY A 1 414 ? 74.078 80.236 5.759 1.00 31.63 436 GLY A N 1
ATOM 3336 C CA . GLY A 1 414 ? 73.259 79.242 6.441 1.00 29.35 436 GLY A CA 1
ATOM 3337 C C . GLY A 1 414 ? 72.947 78.073 5.542 1.00 32.02 436 GLY A C 1
ATOM 3338 O O . GLY A 1 414 ? 71.943 77.397 5.744 1.00 31.17 436 GLY A O 1
ATOM 3339 N N . THR A 1 415 ? 73.792 77.843 4.515 1.00 28.52 437 THR A N 1
ATOM 3340 C CA . THR A 1 415 ? 73.625 76.772 3.522 1.00 27.22 437 THR A CA 1
ATOM 3341 C C . THR A 1 415 ? 74.294 75.497 4.010 1.00 30.36 437 THR A C 1
ATOM 3342 O O . THR A 1 415 ? 73.813 74.404 3.730 1.00 28.42 437 THR A O 1
ATOM 3346 N N . TYR A 1 416 ? 75.405 75.635 4.756 1.00 27.78 438 TYR A N 1
ATOM 3347 C CA . TYR A 1 416 ? 76.137 74.484 5.275 1.00 26.94 438 TYR A CA 1
ATOM 3348 C C . TYR A 1 416 ? 76.440 74.658 6.754 1.00 29.04 438 TYR A C 1
ATOM 3349 O O . TYR A 1 416 ? 76.416 75.752 7.322 1.00 27.62 438 TYR A O 1
ATOM 3358 N N . LEU A 1 417 ? 76.745 73.529 7.354 1.00 27.57 439 LEU A N 1
ATOM 3359 C CA A LEU A 1 417 ? 76.956 73.352 8.779 0.50 27.00 439 LEU A CA 1
ATOM 3360 C CA B LEU A 1 417 ? 76.971 73.359 8.773 0.50 26.98 439 LEU A CA 1
ATOM 3361 C C . LEU A 1 417 ? 78.143 72.423 9.033 1.00 31.29 439 LEU A C 1
ATOM 3362 O O . LEU A 1 417 ? 78.307 71.446 8.309 1.00 32.02 439 LEU A O 1
ATOM 3371 N N . ILE A 1 418 ? 78.974 72.729 10.053 1.00 27.58 440 ILE A N 1
ATOM 3372 C CA . ILE A 1 418 ? 80.062 71.859 10.494 1.00 26.61 440 ILE A CA 1
ATOM 3373 C C . ILE A 1 418 ? 79.397 71.040 11.588 1.00 30.94 440 ILE A C 1
ATOM 3374 O O . ILE A 1 418 ? 78.977 71.625 12.584 1.00 32.13 440 ILE A O 1
ATOM 3379 N N . ASP A 1 419 ? 79.205 69.733 11.392 1.00 26.08 441 ASP A N 1
ATOM 3380 C CA . ASP A 1 419 ? 78.544 68.907 12.394 1.00 24.79 441 ASP A CA 1
ATOM 3381 C C . ASP A 1 419 ? 79.560 68.053 13.167 1.00 31.07 441 ASP A C 1
ATOM 3382 O O . ASP A 1 419 ? 80.126 67.114 12.612 1.00 33.27 441 ASP A O 1
ATOM 3387 N N . ARG A 1 420 ? 79.761 68.355 14.452 1.00 25.17 442 ARG A N 1
ATOM 3388 C CA . ARG A 1 420 ? 80.631 67.556 15.313 1.00 24.48 442 ARG A CA 1
ATOM 3389 C C . ARG A 1 420 ? 79.763 66.719 16.206 1.00 29.27 442 ARG A C 1
ATOM 3390 O O . ARG A 1 420 ? 78.940 67.265 16.951 1.00 30.16 442 ARG A O 1
ATOM 3398 N N . TYR A 1 421 ? 79.916 65.408 16.165 1.00 25.12 443 TYR A N 1
ATOM 3399 C CA . TYR A 1 421 ? 79.121 64.598 17.069 1.00 24.35 443 TYR A CA 1
ATOM 3400 C C . TYR A 1 421 ? 79.917 63.403 17.588 1.00 30.25 443 TYR A C 1
ATOM 3401 O O . TYR A 1 421 ? 81.046 63.164 17.153 1.00 29.29 443 TYR A O 1
ATOM 3410 N N . SER A 1 422 ? 79.328 62.688 18.561 1.00 28.51 444 SER A N 1
ATOM 3411 C CA . SER A 1 422 ? 79.824 61.444 19.151 1.00 27.35 444 SER A CA 1
ATOM 3412 C C . SER A 1 422 ? 78.622 60.557 19.524 1.00 32.29 444 SER A C 1
ATOM 3413 O O . SER A 1 422 ? 77.506 61.056 19.723 1.00 31.86 444 SER A O 1
ATOM 3416 N N . THR A 1 423 ? 78.837 59.239 19.516 1.00 29.78 445 THR A N 1
ATOM 3417 C CA . THR A 1 423 ? 77.860 58.217 19.893 1.00 30.22 445 THR A CA 1
ATOM 3418 C C . THR A 1 423 ? 78.601 57.269 20.811 1.00 35.83 445 THR A C 1
ATOM 3419 O O . THR A 1 423 ? 79.819 57.390 20.894 1.00 35.77 445 THR A O 1
ATOM 3423 N N . LYS A 1 424 ? 77.903 56.322 21.474 1.00 34.12 446 LYS A N 1
ATOM 3424 C CA . LYS A 1 424 ? 78.482 55.365 22.416 1.00 34.37 446 LYS A CA 1
ATOM 3425 C C . LYS A 1 424 ? 79.863 54.867 22.010 1.00 42.19 446 LYS A C 1
ATOM 3426 O O . LYS A 1 424 ? 80.793 54.955 22.822 1.00 43.82 446 LYS A O 1
ATOM 3432 N N . ASP A 1 425 ? 79.997 54.366 20.767 1.00 39.96 447 ASP A N 1
ATOM 3433 C CA . ASP A 1 425 ? 81.220 53.764 20.246 1.00 40.63 447 ASP A CA 1
ATOM 3434 C C . ASP A 1 425 ? 82.012 54.627 19.201 1.00 45.60 447 ASP A C 1
ATOM 3435 O O . ASP A 1 425 ? 83.117 54.210 18.828 1.00 49.46 447 ASP A O 1
ATOM 3440 N N A GLN A 1 426 ? 81.482 55.789 18.743 0.50 39.54 448 GLN A N 1
ATOM 3441 N N B GLN A 1 426 ? 81.480 55.799 18.779 0.50 38.72 448 GLN A N 1
ATOM 3442 C CA A GLN A 1 426 ? 82.202 56.674 17.811 0.50 37.72 448 GLN A CA 1
ATOM 3443 C CA B GLN A 1 426 ? 82.148 56.714 17.841 0.50 36.48 448 GLN A CA 1
ATOM 3444 C C A GLN A 1 426 ? 82.726 57.893 18.601 0.50 39.16 448 GLN A C 1
ATOM 3445 C C B GLN A 1 426 ? 82.721 57.899 18.631 0.50 38.63 448 GLN A C 1
ATOM 3446 O O A GLN A 1 426 ? 81.921 58.748 18.977 0.50 38.90 448 GLN A O 1
ATOM 3447 O O B GLN A 1 426 ? 81.938 58.769 19.025 0.50 38.38 448 GLN A O 1
ATOM 3458 N N . PRO A 1 427 ? 84.051 57.958 18.918 1.00 33.60 449 PRO A N 1
ATOM 3459 C CA . PRO A 1 427 ? 84.572 59.075 19.743 1.00 32.00 449 PRO A CA 1
ATOM 3460 C C . PRO A 1 427 ? 84.383 60.493 19.192 1.00 36.54 449 PRO A C 1
ATOM 3461 O O . PRO A 1 427 ? 84.109 61.396 19.990 1.00 36.97 449 PRO A O 1
ATOM 3465 N N . ARG A 1 428 ? 84.552 60.704 17.862 1.00 32.57 450 ARG A N 1
ATOM 3466 C CA . ARG A 1 428 ? 84.421 62.022 17.216 1.00 31.96 450 ARG A CA 1
ATOM 3467 C C . ARG A 1 428 ? 84.238 61.882 15.701 1.00 34.09 450 ARG A C 1
ATOM 3468 O O . ARG A 1 428 ? 85.068 61.273 15.029 1.00 34.78 450 ARG A O 1
ATOM 3476 N N . VAL A 1 429 ? 83.146 62.446 15.183 1.00 27.03 451 VAL A N 1
ATOM 3477 C CA . VAL A 1 429 ? 82.814 62.440 13.768 1.00 26.39 451 VAL A CA 1
ATOM 3478 C C . VAL A 1 429 ? 82.574 63.882 13.393 1.00 30.74 451 VAL A C 1
ATOM 3479 O O . VAL A 1 429 ? 81.838 64.561 14.107 1.00 32.90 451 VAL A O 1
ATOM 3483 N N . ILE A 1 430 ? 83.228 64.371 12.326 1.00 24.29 452 ILE A N 1
ATOM 3484 C CA . ILE A 1 430 ? 83.043 65.733 11.836 1.00 23.99 452 ILE A CA 1
ATOM 3485 C C . ILE A 1 430 ? 82.666 65.655 10.370 1.00 31.67 452 ILE A C 1
ATOM 3486 O O . ILE A 1 430 ? 83.422 65.127 9.556 1.00 31.22 452 ILE A O 1
ATOM 3491 N N . ASN A 1 431 ? 81.477 66.168 10.042 1.00 30.69 453 ASN A N 1
ATOM 3492 C CA . ASN A 1 431 ? 80.943 66.205 8.685 1.00 29.84 453 ASN A CA 1
ATOM 3493 C C . ASN A 1 431 ? 80.554 67.599 8.300 1.00 32.71 453 ASN A C 1
ATOM 3494 O O . ASN A 1 431 ? 80.257 68.417 9.169 1.00 32.32 453 ASN A O 1
ATOM 3499 N N . LEU A 1 432 ? 80.478 67.851 6.989 1.00 28.61 454 LEU A N 1
ATOM 3500 C CA . LEU A 1 432 ? 79.894 69.062 6.433 1.00 27.58 454 LEU A CA 1
ATOM 3501 C C . LEU A 1 432 ? 78.495 68.643 6.037 1.00 32.95 454 LEU A C 1
ATOM 3502 O O . LEU A 1 432 ? 78.310 67.544 5.513 1.00 34.78 454 LEU A O 1
ATOM 3507 N N . VAL A 1 433 ? 77.497 69.412 6.433 1.00 30.26 455 VAL A N 1
ATOM 3508 C CA . VAL A 1 433 ? 76.088 69.057 6.224 1.00 29.83 455 VAL A CA 1
ATOM 3509 C C . VAL A 1 433 ? 75.364 70.169 5.435 1.00 34.99 455 VAL A C 1
ATOM 3510 O O . VAL A 1 433 ? 75.529 71.353 5.733 1.00 34.64 455 VAL A O 1
ATOM 3514 N N . ASP A 1 434 ? 74.558 69.771 4.451 1.00 32.60 456 ASP A N 1
ATOM 3515 C CA . ASP A 1 434 ? 73.711 70.656 3.647 1.00 32.84 456 ASP A CA 1
ATOM 3516 C C . ASP A 1 434 ? 72.469 70.988 4.464 1.00 34.31 456 ASP A C 1
ATOM 3517 O O . ASP A 1 434 ? 71.730 70.067 4.821 1.00 34.44 456 ASP A O 1
ATOM 3522 N N . THR A 1 435 ? 72.211 72.265 4.781 1.00 30.29 457 THR A N 1
ATOM 3523 C CA . THR A 1 435 ? 71.033 72.572 5.624 1.00 29.98 457 THR A CA 1
ATOM 3524 C C . THR A 1 435 ? 69.672 72.553 4.846 1.00 36.17 457 THR A C 1
ATOM 3525 O O . THR A 1 435 ? 68.622 72.755 5.458 1.00 36.38 457 THR A O 1
ATOM 3529 N N . LYS A 1 436 ? 69.681 72.299 3.531 1.00 33.95 458 LYS A N 1
ATOM 3530 C CA . LYS A 1 436 ? 68.444 72.196 2.755 1.00 35.05 458 LYS A CA 1
ATOM 3531 C C . LYS A 1 436 ? 67.720 70.852 3.044 1.00 38.67 458 LYS A C 1
ATOM 3532 O O . LYS A 1 436 ? 66.496 70.817 3.075 1.00 38.94 458 LYS A O 1
ATOM 3538 N N . ASN A 1 437 ? 68.472 69.771 3.247 1.00 34.72 459 ASN A N 1
ATOM 3539 C CA . ASN A 1 437 ? 67.938 68.424 3.466 1.00 35.40 459 ASN A CA 1
ATOM 3540 C C . ASN A 1 437 ? 68.645 67.713 4.625 1.00 41.53 459 ASN A C 1
ATOM 3541 O O . ASN A 1 437 ? 68.333 66.554 4.913 1.00 42.93 459 ASN A O 1
ATOM 3546 N N . PHE A 1 438 ? 69.625 68.394 5.259 1.00 36.19 460 PHE A N 1
ATOM 3547 C CA . PHE A 1 438 ? 70.419 67.897 6.387 1.00 34.91 460 PHE A CA 1
ATOM 3548 C C . PHE A 1 438 ? 71.127 66.578 6.040 1.00 39.96 460 PHE A C 1
ATOM 3549 O O . PHE A 1 438 ? 71.258 65.679 6.874 1.00 39.38 460 PHE A O 1
ATOM 3557 N N . LYS A 1 439 ? 71.639 66.514 4.809 1.00 37.09 461 LYS A N 1
ATOM 3558 C CA . LYS A 1 439 ? 72.410 65.381 4.315 1.00 37.37 461 LYS A CA 1
ATOM 3559 C C . LYS A 1 439 ? 73.887 65.707 4.379 1.00 39.91 461 LYS A C 1
ATOM 3560 O O . LYS A 1 439 ? 74.295 66.819 4.061 1.00 38.66 461 LYS A O 1
ATOM 3566 N N . GLU A 1 440 ? 74.678 64.719 4.783 1.00 38.64 462 GLU A N 1
ATOM 3567 C CA . GLU A 1 440 ? 76.133 64.795 4.852 1.00 39.46 462 GLU A CA 1
ATOM 3568 C C . GLU A 1 440 ? 76.662 64.991 3.438 1.00 44.98 462 GLU A C 1
ATOM 3569 O O . GLU A 1 440 ? 76.240 64.313 2.485 1.00 43.91 462 GLU A O 1
ATOM 3575 N N . THR A 1 441 ? 77.551 65.953 3.304 1.00 42.02 463 THR A N 1
ATOM 3576 C CA . THR A 1 441 ? 78.101 66.348 2.029 1.00 40.98 463 THR A CA 1
ATOM 3577 C C . THR A 1 441 ? 79.563 65.868 1.932 1.00 43.69 463 THR A C 1
ATOM 3578 O O . THR A 1 441 ? 80.063 65.654 0.828 1.00 44.48 463 THR A O 1
ATOM 3582 N N . ALA A 1 442 ? 80.229 65.674 3.095 1.00 38.24 464 ALA A N 1
ATOM 3583 C CA . ALA A 1 442 ? 81.629 65.230 3.206 1.00 36.64 464 ALA A CA 1
ATOM 3584 C C . ALA A 1 442 ? 81.982 64.890 4.646 1.00 39.05 464 ALA A C 1
ATOM 3585 O O . ALA A 1 442 ? 81.544 65.587 5.553 1.00 38.62 464 ALA A O 1
ATOM 3587 N N . ASN A 1 443 ? 82.795 63.845 4.852 1.00 34.51 465 ASN A N 1
ATOM 3588 C CA . ASN A 1 443 ? 83.329 63.461 6.156 1.00 32.94 465 ASN A CA 1
ATOM 3589 C C . ASN A 1 443 ? 84.707 64.072 6.324 1.00 34.08 465 ASN A C 1
ATOM 3590 O O . ASN A 1 443 ? 85.616 63.731 5.573 1.00 34.08 465 ASN A O 1
ATOM 3595 N N . LEU A 1 444 ? 84.871 64.974 7.287 1.00 29.68 466 LEU A N 1
ATOM 3596 C CA . LEU A 1 444 ? 86.166 65.612 7.547 1.00 29.19 466 LEU A CA 1
ATOM 3597 C C . LEU A 1 444 ? 87.024 64.778 8.518 1.00 33.92 466 LEU A C 1
ATOM 3598 O O . LEU A 1 444 ? 88.241 64.728 8.365 1.00 35.70 466 LEU A O 1
ATOM 3603 N N . LEU A 1 445 ? 86.396 64.094 9.472 1.00 30.63 467 LEU A N 1
ATOM 3604 C CA . LEU A 1 445 ? 87.065 63.239 10.458 1.00 30.72 467 LEU A CA 1
ATOM 3605 C C . LEU A 1 445 ? 86.131 62.151 10.960 1.00 35.83 467 LEU A C 1
ATOM 3606 O O . LEU A 1 445 ? 84.938 62.383 11.137 1.00 34.68 467 LEU A O 1
ATOM 3611 N N . THR A 1 446 ? 86.686 60.969 11.188 1.00 35.53 468 THR A N 1
ATOM 3612 C CA . THR A 1 446 ? 86.048 59.827 11.862 1.00 36.02 468 THR A CA 1
ATOM 3613 C C . THR A 1 446 ? 87.141 59.313 12.748 1.00 39.65 468 THR A C 1
ATOM 3614 O O . THR A 1 446 ? 87.941 58.491 12.298 1.00 40.46 468 THR A O 1
ATOM 3618 N N . ALA A 1 447 ? 87.276 59.915 13.945 1.00 34.49 469 ALA A N 1
ATOM 3619 C CA . ALA A 1 447 ? 88.323 59.565 14.887 1.00 34.41 469 ALA A CA 1
ATOM 3620 C C . ALA A 1 447 ? 88.301 58.093 15.239 1.00 39.10 469 ALA A C 1
ATOM 3621 O O . ALA A 1 447 ? 87.236 57.501 15.394 1.00 38.54 469 ALA A O 1
ATOM 3623 N N . GLU A 1 448 ? 89.484 57.508 15.347 1.00 37.59 470 GLU A N 1
ATOM 3624 C CA . GLU A 1 448 ? 89.648 56.135 15.804 1.00 39.12 470 GLU A CA 1
ATOM 3625 C C . GLU A 1 448 ? 89.606 56.117 17.336 1.00 38.63 470 GLU A C 1
ATOM 3626 O O . GLU A 1 448 ? 89.934 57.116 17.976 1.00 36.79 470 GLU A O 1
ATOM 3632 N N . ASN A 1 449 ? 89.182 54.992 17.910 1.00 34.46 471 ASN A N 1
ATOM 3633 C CA . ASN A 1 449 ? 89.113 54.759 19.353 1.00 33.32 471 ASN A CA 1
ATOM 3634 C C . ASN A 1 449 ? 90.504 54.933 19.969 1.00 36.30 471 ASN A C 1
ATOM 3635 O O . ASN A 1 449 ? 91.424 54.192 19.617 1.00 34.24 471 ASN A O 1
ATOM 3640 N N . PRO A 1 450 ? 90.680 55.890 20.908 1.00 33.33 472 PRO A N 1
ATOM 3641 C CA . PRO A 1 450 ? 92.022 56.082 21.503 1.00 32.71 472 PRO A CA 1
ATOM 3642 C C . PRO A 1 450 ? 92.456 54.944 22.441 1.00 37.14 472 PRO A C 1
ATOM 3643 O O . PRO A 1 450 ? 93.651 54.837 22.756 1.00 37.46 472 PRO A O 1
ATOM 3647 N N . TYR A 1 451 ? 91.515 54.064 22.833 1.00 32.80 473 TYR A N 1
ATOM 3648 C CA . TYR A 1 451 ? 91.804 52.946 23.707 1.00 33.02 473 TYR A CA 1
ATOM 3649 C C . TYR A 1 451 ? 92.013 51.657 22.932 1.00 42.91 473 TYR A C 1
ATOM 3650 O O . TYR A 1 451 ? 91.930 50.571 23.517 1.00 44.21 473 TYR A O 1
ATOM 3659 N N . ASP A 1 452 ? 92.326 51.760 21.627 1.00 42.45 474 ASP A N 1
ATOM 3660 C CA . ASP A 1 452 ? 92.580 50.581 20.798 1.00 43.94 474 ASP A CA 1
ATOM 3661 C C . ASP A 1 452 ? 93.846 49.867 21.289 1.00 47.05 474 ASP A C 1
ATOM 3662 O O . ASP A 1 452 ? 94.896 50.504 21.469 1.00 46.10 474 ASP A O 1
ATOM 3667 N N . GLY A 1 453 ? 93.697 48.570 21.558 1.00 42.91 475 GLY A N 1
ATOM 3668 C CA . GLY A 1 453 ? 94.774 47.742 22.077 1.00 42.60 475 GLY A CA 1
ATOM 3669 C C . GLY A 1 453 ? 94.801 47.650 23.592 1.00 46.46 475 GLY A C 1
ATOM 3670 O O . GLY A 1 453 ? 95.744 47.091 24.158 1.00 46.99 475 GLY A O 1
ATOM 3671 N N . TYR A 1 454 ? 93.782 48.205 24.267 1.00 41.66 476 TYR A N 1
ATOM 3672 C CA . TYR A 1 454 ? 93.686 48.159 25.727 1.00 41.04 476 TYR A CA 1
ATOM 3673 C C . TYR A 1 454 ? 92.537 47.305 26.157 1.00 42.73 476 TYR A C 1
ATOM 3674 O O . TYR A 1 454 ? 91.560 47.179 25.424 1.00 42.78 476 TYR A O 1
ATOM 3683 N N . GLN A 1 455 ? 92.625 46.757 27.360 1.00 38.43 477 GLN A N 1
ATOM 3684 C CA . GLN A 1 455 ? 91.518 46.039 27.984 1.00 38.74 477 GLN A CA 1
ATOM 3685 C C . GLN A 1 455 ? 90.558 47.130 28.508 1.00 40.93 477 GLN A C 1
ATOM 3686 O O . GLN A 1 455 ? 91.004 48.086 29.152 1.00 40.90 477 GLN A O 1
ATOM 3700 N N . PRO A 1 457 ? 86.468 48.169 30.097 1.00 29.83 479 PRO A N 1
ATOM 3701 C CA . PRO A 1 457 ? 85.217 47.686 30.683 1.00 30.09 479 PRO A CA 1
ATOM 3702 C C . PRO A 1 457 ? 84.028 47.818 29.716 1.00 33.74 479 PRO A C 1
ATOM 3703 O O . PRO A 1 457 ? 84.095 48.571 28.736 1.00 33.18 479 PRO A O 1
ATOM 3707 N N . SER A 1 458 ? 82.932 47.114 30.015 1.00 29.39 480 SER A N 1
ATOM 3708 C CA . SER A 1 458 ? 81.710 47.196 29.223 1.00 28.16 480 SER A CA 1
ATOM 3709 C C . SER A 1 458 ? 80.830 48.346 29.739 1.00 32.04 480 SER A C 1
ATOM 3710 O O . SER A 1 458 ? 80.922 48.712 30.912 1.00 31.17 480 SER A O 1
ATOM 3713 N N . ILE A 1 459 ? 80.019 48.938 28.854 1.00 29.47 481 ILE A N 1
ATOM 3714 C CA . ILE A 1 459 ? 79.120 50.043 29.191 1.00 30.13 481 ILE A CA 1
ATOM 3715 C C . ILE A 1 459 ? 77.719 49.681 28.711 1.00 36.98 481 ILE A C 1
ATOM 3716 O O . ILE A 1 459 ? 77.541 49.257 27.572 1.00 38.44 481 ILE A O 1
ATOM 3721 N N . GLU A 1 460 ? 76.744 49.832 29.607 1.00 33.33 482 GLU A N 1
ATOM 3722 C CA . GLU A 1 460 ? 75.320 49.599 29.406 1.00 33.26 482 GLU A CA 1
ATOM 3723 C C . GLU A 1 460 ? 74.539 50.797 29.897 1.00 34.84 482 GLU A C 1
ATOM 3724 O O . GLU A 1 460 ? 74.876 51.344 30.950 1.00 32.70 482 GLU A O 1
ATOM 3730 N N . THR A 1 461 ? 73.479 51.175 29.161 1.00 31.05 483 THR A N 1
ATOM 3731 C CA . THR A 1 461 ? 72.546 52.221 29.556 1.00 30.90 483 THR A CA 1
ATOM 3732 C C . THR A 1 461 ? 71.131 51.674 29.557 1.00 33.23 483 THR A C 1
ATOM 3733 O O . THR A 1 461 ? 70.812 50.733 28.836 1.00 33.05 483 THR A O 1
ATOM 3737 N N . GLY A 1 462 ? 70.288 52.278 30.366 1.00 29.17 484 GLY A N 1
ATOM 3738 C CA . GLY A 1 462 ? 68.896 51.884 30.457 1.00 28.80 484 GLY A CA 1
ATOM 3739 C C . GLY A 1 462 ? 68.109 52.918 31.207 1.00 32.87 484 GLY A C 1
ATOM 3740 O O . GLY A 1 462 ? 68.592 54.032 31.400 1.00 33.16 484 GLY A O 1
ATOM 3741 N N . THR A 1 463 ? 66.882 52.555 31.609 1.00 29.41 485 THR A N 1
ATOM 3742 C CA . THR A 1 463 ? 65.992 53.434 32.371 1.00 28.56 485 THR A CA 1
ATOM 3743 C C . THR A 1 463 ? 65.331 52.647 33.497 1.00 32.23 485 THR A C 1
ATOM 3744 O O . THR A 1 463 ? 65.202 51.414 33.424 1.00 32.69 485 THR A O 1
ATOM 3748 N N . ILE A 1 464 ? 65.010 53.365 34.576 1.00 27.80 486 ILE A N 1
ATOM 3749 C CA . ILE A 1 464 ? 64.233 52.918 35.733 1.00 27.46 486 ILE A CA 1
ATOM 3750 C C . ILE A 1 464 ? 63.315 54.090 36.102 1.00 30.65 486 ILE A C 1
ATOM 3751 O O . ILE A 1 464 ? 63.558 55.230 35.701 1.00 29.20 486 ILE A O 1
ATOM 3756 N N . LYS A 1 465 ? 62.265 53.810 36.856 1.00 27.84 487 LYS A N 1
ATOM 3757 C CA . LYS A 1 465 ? 61.349 54.848 37.279 1.00 27.62 487 LYS A CA 1
ATOM 3758 C C . LYS A 1 465 ? 61.894 55.621 38.472 1.00 33.25 487 LYS A C 1
ATOM 3759 O O . LYS A 1 465 ? 62.471 55.030 39.385 1.00 32.84 487 LYS A O 1
ATOM 3765 N N . ALA A 1 466 ? 61.656 56.945 38.480 1.00 30.94 488 ALA A N 1
ATOM 3766 C CA . ALA A 1 466 ? 62.019 57.847 39.580 1.00 31.32 488 ALA A CA 1
ATOM 3767 C C . ALA A 1 466 ? 61.207 57.496 40.856 1.00 35.27 488 ALA A C 1
ATOM 3768 O O . ALA A 1 466 ? 60.342 56.619 40.805 1.00 34.95 488 ALA A O 1
ATOM 3770 N N . ALA A 1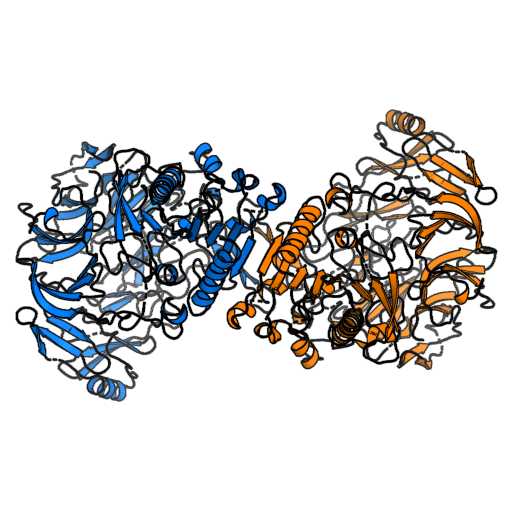 467 ? 61.483 58.167 41.987 1.00 31.59 489 ALA A N 1
ATOM 3771 C CA . ALA A 1 467 ? 60.766 57.928 43.247 1.00 31.15 489 ALA A CA 1
ATOM 3772 C C . ALA A 1 467 ? 59.257 58.354 43.135 1.00 36.35 489 ALA A C 1
ATOM 3773 O O . ALA A 1 467 ? 58.448 57.979 43.987 1.00 37.44 489 ALA A O 1
ATOM 3775 N N . ASP A 1 468 ? 58.882 59.062 42.046 1.00 31.80 490 ASP A N 1
ATOM 3776 C CA . ASP A 1 468 ? 57.504 59.488 41.780 1.00 31.36 490 ASP A CA 1
ATOM 3777 C C . ASP A 1 468 ? 56.667 58.373 41.101 1.00 36.85 490 ASP A C 1
ATOM 3778 O O . ASP A 1 468 ? 55.440 58.478 41.055 1.00 37.33 490 ASP A O 1
ATOM 3783 N N . GLY A 1 469 ? 57.341 57.340 40.590 1.00 33.78 491 GLY A N 1
ATOM 3784 C CA . GLY A 1 469 ? 56.733 56.188 39.933 1.00 33.50 491 GLY A CA 1
ATOM 3785 C C . GLY A 1 469 ? 56.354 56.377 38.479 1.00 38.42 491 GLY A C 1
ATOM 3786 O O . GLY A 1 469 ? 55.894 55.429 37.838 1.00 37.12 491 GLY A O 1
ATOM 3787 N N . THR A 1 470 ? 56.543 57.595 37.928 1.00 36.03 492 THR A N 1
ATOM 3788 C CA . THR A 1 470 ? 56.128 57.867 36.543 1.00 34.48 492 THR A CA 1
ATOM 3789 C C . THR A 1 470 ? 57.278 58.297 35.649 1.00 34.11 492 THR A C 1
ATOM 3790 O O . THR A 1 470 ? 57.311 57.886 34.501 1.00 32.58 492 THR A O 1
ATOM 3794 N N . THR A 1 471 ? 58.198 59.155 36.157 1.00 30.31 493 THR A N 1
ATOM 3795 C CA . THR A 1 471 ? 59.335 59.701 35.407 1.00 27.97 493 THR A CA 1
ATOM 3796 C C . THR A 1 471 ? 60.379 58.615 35.147 1.00 32.03 493 THR A C 1
ATOM 3797 O O . THR A 1 471 ? 60.728 57.869 36.074 1.00 33.12 493 THR A O 1
ATOM 3801 N N . ASP A 1 472 ? 60.877 58.530 33.890 1.00 26.63 494 ASP A N 1
ATOM 3802 C CA . ASP A 1 472 ? 61.932 57.595 33.474 1.00 25.58 494 ASP A CA 1
ATOM 3803 C C . ASP A 1 472 ? 63.291 58.232 33.639 1.00 31.75 494 ASP A C 1
ATOM 3804 O O . ASP A 1 472 ? 63.528 59.356 33.172 1.00 31.90 494 ASP A O 1
ATOM 3809 N N . LEU A 1 473 ? 64.187 57.527 34.343 1.00 28.51 495 LEU A N 1
ATOM 3810 C CA . LEU A 1 473 ? 65.540 58.027 34.596 1.00 26.33 495 LEU A CA 1
ATOM 3811 C C . LEU A 1 473 ? 66.545 57.227 33.834 1.00 28.17 495 LEU A C 1
ATOM 3812 O O . LEU A 1 473 ? 66.483 56.003 33.861 1.00 25.48 495 LEU A O 1
ATOM 3817 N N . HIS A 1 474 ? 67.491 57.907 33.165 1.00 26.03 496 HIS A N 1
ATOM 3818 C CA . HIS A 1 474 ? 68.570 57.232 32.421 1.00 24.53 496 HIS A CA 1
ATOM 3819 C C . HIS A 1 474 ? 69.709 56.898 33.361 1.00 26.68 496 HIS A C 1
ATOM 3820 O O . HIS A 1 474 ? 70.077 57.717 34.198 1.00 25.21 496 HIS A O 1
ATOM 3827 N N . TYR A 1 475 ? 70.245 55.691 33.248 1.00 24.10 497 TYR A N 1
ATOM 3828 C CA . TYR A 1 475 ? 71.398 55.254 34.031 1.00 23.57 497 TYR A CA 1
ATOM 3829 C C . TYR A 1 475 ? 72.462 54.664 33.098 1.00 27.80 497 TYR A C 1
ATOM 3830 O O . TYR A 1 475 ? 72.132 54.128 32.032 1.00 26.38 497 TYR A O 1
ATOM 3839 N N . ARG A 1 476 ? 73.722 54.666 33.554 1.00 23.97 498 ARG A N 1
ATOM 3840 C CA . ARG A 1 476 ? 74.833 54.021 32.869 1.00 22.72 498 ARG A CA 1
ATOM 3841 C C . ARG A 1 476 ? 75.462 53.021 33.881 1.00 27.25 498 ARG A C 1
ATOM 3842 O O . ARG A 1 476 ? 75.691 53.359 35.043 1.00 24.84 498 ARG A O 1
ATOM 3850 N N . LEU A 1 477 ? 75.679 51.787 33.438 1.00 26.58 499 LEU A N 1
ATOM 3851 C CA . LEU A 1 477 ? 76.260 50.702 34.235 1.00 27.47 499 LEU A CA 1
ATOM 3852 C C . LEU A 1 477 ? 77.541 50.184 33.571 1.00 33.68 499 LEU A C 1
ATOM 3853 O O . LEU A 1 477 ? 77.516 49.759 32.423 1.00 33.76 499 LEU A O 1
ATOM 3866 N N . LYS A 1 479 ? 80.903 47.503 33.857 1.00 28.92 501 LYS A N 1
ATOM 3867 C CA . LYS A 1 479 ? 81.432 46.255 34.424 1.00 29.13 501 LYS A CA 1
ATOM 3868 C C . LYS A 1 479 ? 82.887 45.988 33.997 1.00 34.85 501 LYS A C 1
ATOM 3869 O O . LYS A 1 479 ? 83.221 46.309 32.856 1.00 34.65 501 LYS A O 1
ATOM 3875 N N . PRO A 1 480 ? 83.733 45.301 34.822 1.00 31.85 502 PRO A N 1
ATOM 3876 C CA . PRO A 1 480 ? 85.083 44.915 34.336 1.00 31.87 502 PRO A CA 1
ATOM 3877 C C . PRO A 1 480 ? 85.007 44.010 33.096 1.00 38.48 502 PRO A C 1
ATOM 3878 O O . PRO A 1 480 ? 84.024 43.300 32.917 1.00 37.58 502 PRO A O 1
ATOM 3882 N N . ALA A 1 481 ? 86.045 44.023 32.257 1.00 38.03 503 ALA A N 1
ATOM 3883 C CA . ALA A 1 481 ? 86.117 43.242 31.017 1.00 38.32 503 ALA A CA 1
ATOM 3884 C C . ALA A 1 481 ? 85.946 41.716 31.236 1.00 43.48 503 ALA A C 1
ATOM 3885 O O . ALA A 1 481 ? 85.297 41.051 30.427 1.00 43.11 503 ALA A O 1
ATOM 3887 N N . ASN A 1 482 ? 86.501 41.176 32.328 1.00 40.82 504 ASN A N 1
ATOM 3888 C CA . ASN A 1 482 ? 86.451 39.744 32.671 1.00 40.52 504 ASN A CA 1
ATOM 3889 C C . ASN A 1 482 ? 85.224 39.391 33.565 1.00 42.84 504 ASN A C 1
ATOM 3890 O O . ASN A 1 482 ? 85.241 38.409 34.314 1.00 41.26 504 ASN A O 1
ATOM 3895 N N . PHE A 1 483 ? 84.165 40.195 33.453 1.00 39.27 505 PHE A N 1
ATOM 3896 C CA . PHE A 1 483 ? 82.937 40.099 34.223 1.00 38.16 505 PHE A CA 1
ATOM 3897 C C . PHE A 1 483 ? 82.334 38.700 34.171 1.00 42.92 505 PHE A C 1
ATOM 3898 O O . PHE A 1 483 ? 82.143 38.141 33.091 1.00 41.71 505 PHE A O 1
ATOM 3906 N N . ASP A 1 484 ? 82.016 38.164 35.364 1.00 41.68 506 ASP A N 1
ATOM 3907 C CA . ASP A 1 484 ? 81.407 36.857 35.568 1.00 42.19 506 ASP A CA 1
ATOM 3908 C C . ASP A 1 484 ? 80.119 37.046 36.372 1.00 46.93 506 ASP A C 1
ATOM 3909 O O . ASP A 1 484 ? 80.186 37.493 37.519 1.00 48.12 506 ASP A O 1
ATOM 3914 N N . PRO A 1 485 ? 78.940 36.719 35.804 1.00 42.51 507 PRO A N 1
ATOM 3915 C CA . PRO A 1 485 ? 77.676 36.994 36.527 1.00 42.66 507 PRO A CA 1
ATOM 3916 C C . PRO A 1 485 ? 77.365 36.025 37.676 1.00 49.19 507 PRO A C 1
ATOM 3917 O O . PRO A 1 485 ? 76.301 36.153 38.323 1.00 49.26 507 PRO A O 1
ATOM 3921 N N . ALA A 1 486 ? 78.307 35.078 37.941 1.00 46.28 508 ALA A N 1
ATOM 3922 C CA . ALA A 1 486 ? 78.257 34.075 39.011 1.00 45.97 508 ALA A CA 1
ATOM 3923 C C . ALA A 1 486 ? 78.926 34.616 40.289 1.00 50.65 508 ALA A C 1
ATOM 3924 O O . ALA A 1 486 ? 78.617 34.142 41.376 1.00 51.58 508 ALA A O 1
ATOM 3925 N N . LYS A 1 487 ? 79.833 35.604 40.151 1.00 45.99 509 LYS A N 1
ATOM 3926 C CA . LYS A 1 487 ? 80.577 36.257 41.237 1.00 45.11 509 LYS A CA 1
ATOM 3927 C C . LYS A 1 487 ? 79.838 37.511 41.747 1.00 47.48 509 LYS A C 1
ATOM 3928 O O . LYS A 1 487 ? 78.984 38.038 41.053 1.00 47.70 509 LYS A O 1
ATOM 3932 N N . LYS A 1 488 ? 80.186 37.992 42.945 1.00 42.66 510 LYS A N 1
ATOM 3933 C CA . LYS A 1 488 ? 79.623 39.191 43.570 1.00 41.54 510 LYS A CA 1
ATOM 3934 C C . LYS A 1 488 ? 80.634 40.322 43.463 1.00 44.16 510 LYS A C 1
ATOM 3935 O O . LYS A 1 488 ? 81.827 40.112 43.726 1.00 44.67 510 LYS A O 1
ATOM 3941 N N . TYR A 1 489 ? 80.163 41.520 43.079 1.00 37.19 511 TYR A N 1
ATOM 3942 C CA . TYR A 1 489 ? 81.043 42.666 42.887 1.00 34.55 511 TYR A CA 1
ATOM 3943 C C . TYR A 1 489 ? 80.698 43.870 43.764 1.00 35.24 511 TYR A C 1
ATOM 3944 O O . TYR A 1 489 ? 79.516 44.174 43.947 1.00 33.48 511 TYR A O 1
ATOM 3953 N N . PRO A 1 490 ? 81.716 44.622 44.251 1.00 31.14 512 PRO A N 1
ATOM 3954 C CA . PRO A 1 490 ? 81.415 45.887 44.943 1.00 30.10 512 PRO A CA 1
ATOM 3955 C C . PRO A 1 490 ? 80.957 46.940 43.927 1.00 30.66 512 PRO A C 1
ATOM 3956 O O . PRO A 1 490 ? 81.266 46.818 42.734 1.00 27.65 512 PRO A O 1
ATOM 3960 N N . VAL A 1 491 ? 80.181 47.947 44.381 1.00 27.46 513 VAL A N 1
ATOM 3961 C CA . VAL A 1 491 ? 79.637 48.971 43.491 1.00 27.46 513 VAL A CA 1
ATOM 3962 C C . VAL A 1 491 ? 80.034 50.341 43.978 1.00 31.80 513 VAL A C 1
ATOM 3963 O O . VAL A 1 491 ? 80.046 50.588 45.185 1.00 31.76 513 VAL A O 1
ATOM 3967 N N . ILE A 1 492 ? 80.356 51.233 43.037 1.00 28.08 514 ILE A N 1
ATOM 3968 C CA . ILE A 1 492 ? 80.602 52.637 43.354 1.00 28.86 514 ILE A CA 1
ATOM 3969 C C . ILE A 1 492 ? 79.635 53.447 42.500 1.00 31.58 514 ILE A C 1
ATOM 3970 O O . ILE A 1 492 ? 79.656 53.367 41.263 1.00 30.18 514 ILE A O 1
ATOM 3975 N N . VAL A 1 493 ? 78.775 54.204 43.174 1.00 26.91 515 VAL A N 1
ATOM 3976 C CA . VAL A 1 493 ? 77.833 55.106 42.539 1.00 24.52 515 VAL A CA 1
ATOM 3977 C C . VAL A 1 493 ? 78.542 56.442 42.317 1.00 28.28 515 VAL A C 1
ATOM 3978 O O . VAL A 1 493 ? 78.995 57.058 43.271 1.00 28.40 515 VAL A O 1
ATOM 3982 N N . TYR A 1 494 ? 78.689 56.872 41.069 1.00 27.14 516 TYR A N 1
ATOM 3983 C CA . TYR A 1 494 ? 79.185 58.224 40.792 1.00 26.86 516 TYR A CA 1
ATOM 3984 C C . TYR A 1 494 ? 77.958 59.129 40.710 1.00 28.28 516 TYR A C 1
ATOM 3985 O O . TYR A 1 494 ? 77.042 58.837 39.919 1.00 27.11 516 TYR A O 1
ATOM 3994 N N . VAL A 1 495 ? 77.910 60.197 41.544 1.00 22.73 517 VAL A N 1
ATOM 3995 C CA . VAL A 1 495 ? 76.760 61.091 41.573 1.00 22.03 517 VAL A CA 1
ATOM 3996 C C . VAL A 1 495 ? 77.176 62.551 41.333 1.00 26.31 517 VAL A C 1
ATOM 3997 O O . VAL A 1 495 ? 78.245 62.959 41.744 1.00 26.65 517 VAL A O 1
ATOM 4001 N N . TYR A 1 496 ? 76.328 63.312 40.627 1.00 25.44 518 TYR A N 1
ATOM 4002 C CA . TYR A 1 496 ? 76.350 64.773 40.525 1.00 26.17 518 TYR A CA 1
ATOM 4003 C C . TYR A 1 496 ? 74.955 65.196 41.002 1.00 31.97 518 TYR A C 1
ATOM 4004 O O . TYR A 1 496 ? 74.780 65.475 42.203 1.00 30.32 518 TYR A O 1
ATOM 4013 N N . GLY A 1 497 ? 73.964 65.066 40.109 1.00 29.37 519 GLY A N 1
ATOM 4014 C CA . GLY A 1 497 ? 72.547 65.248 40.422 1.00 29.07 519 GLY A CA 1
ATOM 4015 C C . GLY A 1 497 ? 72.008 66.646 40.604 1.00 33.58 519 GLY A C 1
ATOM 4016 O O . GLY A 1 497 ? 70.866 66.819 41.022 1.00 34.31 519 GLY A O 1
ATOM 4017 N N . GLY A 1 498 ? 72.804 67.639 40.294 1.00 30.18 520 GLY A N 1
ATOM 4018 C CA . GLY A 1 498 ? 72.359 69.011 40.431 1.00 29.40 520 GLY A CA 1
ATOM 4019 C C . GLY A 1 498 ? 71.859 69.566 39.127 1.00 31.17 520 GLY A C 1
ATOM 4020 O O . GLY A 1 498 ? 72.034 68.934 38.094 1.00 29.04 520 GLY A O 1
ATOM 4021 N N . PRO A 1 499 ? 71.256 70.770 39.138 1.00 29.92 521 PRO A N 1
ATOM 4022 C CA . PRO A 1 499 ? 70.782 71.364 37.872 1.00 29.67 521 PRO A CA 1
ATOM 4023 C C . PRO A 1 499 ? 71.927 71.810 36.958 1.00 36.53 521 PRO A C 1
ATOM 4024 O O . PRO A 1 499 ? 73.069 71.960 37.407 1.00 36.09 521 PRO A O 1
ATOM 4028 N N . HIS A 1 500 ? 71.600 72.060 35.675 1.00 35.44 522 HIS A N 1
ATOM 4029 C CA . HIS A 1 500 ? 72.515 72.515 34.621 1.00 36.43 522 HIS A CA 1
ATOM 4030 C C . HIS A 1 500 ? 73.535 71.441 34.238 1.00 38.98 522 HIS A C 1
ATOM 4031 O O . HIS A 1 500 ? 74.551 71.770 33.621 1.00 39.47 522 HIS A O 1
ATOM 4038 N N . ALA A 1 501 ? 73.284 70.168 34.577 1.00 33.81 523 ALA A N 1
ATOM 4039 C CA . ALA A 1 501 ? 74.233 69.105 34.219 1.00 33.11 523 ALA A CA 1
ATOM 4040 C C . ALA A 1 501 ? 73.524 67.811 33.958 1.00 35.87 523 ALA A C 1
ATOM 4041 O O . ALA A 1 501 ? 72.460 67.559 34.538 1.00 35.82 523 ALA A O 1
ATOM 4043 N N . GLN A 1 502 ? 74.136 66.983 33.103 1.00 30.68 524 GLN A N 1
ATOM 4044 C CA . GLN A 1 502 ? 73.653 65.661 32.744 1.00 30.68 524 GLN A CA 1
ATOM 4045 C C . GLN A 1 502 ? 74.870 64.723 32.625 1.00 38.20 524 GLN A C 1
ATOM 4046 O O . GLN A 1 502 ? 75.816 65.018 31.894 1.00 38.95 524 GLN A O 1
ATOM 4052 N N . CYS A 1 503 ? 74.866 63.624 33.395 1.00 35.47 525 CYS A N 1
ATOM 4053 C CA . CYS A 1 503 ? 75.974 62.677 33.445 1.00 35.76 525 CYS A CA 1
ATOM 4054 C C . CYS A 1 503 ? 75.880 61.601 32.380 1.00 35.33 525 CYS A C 1
ATOM 4055 O O . CYS A 1 503 ? 76.918 61.228 31.818 1.00 34.36 525 CYS A O 1
ATOM 4058 N N . VAL A 1 504 ? 74.658 61.057 32.136 1.00 28.03 526 VAL A N 1
ATOM 4059 C CA . VAL A 1 504 ? 74.429 59.991 31.164 1.00 24.79 526 VAL A CA 1
ATOM 4060 C C . VAL A 1 504 ? 73.998 60.646 29.854 1.00 28.72 526 VAL A C 1
ATOM 4061 O O . VAL A 1 504 ? 72.927 61.247 29.788 1.00 29.44 526 VAL A O 1
ATOM 4065 N N . THR A 1 505 ? 74.866 60.558 28.828 1.00 24.06 527 THR A N 1
ATOM 4066 C CA . THR A 1 505 ? 74.657 61.150 27.519 1.00 22.94 527 THR A CA 1
ATOM 4067 C C . THR A 1 505 ? 74.550 60.083 26.476 1.00 27.14 527 THR A C 1
ATOM 4068 O O . THR A 1 505 ? 74.876 58.920 26.736 1.00 26.31 527 THR A O 1
ATOM 4072 N N . GLY A 1 506 ? 74.145 60.500 25.278 1.00 24.73 528 GLY A N 1
ATOM 4073 C CA . GLY A 1 506 ? 74.101 59.652 24.088 1.00 23.56 528 GLY A CA 1
ATOM 4074 C C . GLY A 1 506 ? 75.432 59.684 23.350 1.00 26.83 528 GLY A C 1
ATOM 4075 O O . GLY A 1 506 ? 75.615 58.972 22.360 1.00 27.38 528 GLY A O 1
ATOM 4076 N N . GLY A 1 507 ? 76.358 60.516 23.826 1.00 22.82 529 GLY A N 1
ATOM 4077 C CA . GLY A 1 507 ? 77.702 60.663 23.277 1.00 23.20 529 GLY A CA 1
ATOM 4078 C C . GLY A 1 507 ? 78.682 59.555 23.641 1.00 27.66 529 GLY A C 1
ATOM 4079 O O . GLY A 1 507 ? 78.293 58.495 24.142 1.00 26.48 529 GLY A O 1
ATOM 4080 N N . TRP A 1 508 ? 79.974 59.804 23.370 1.00 26.73 530 TRP A N 1
ATOM 4081 C CA . TRP A 1 508 ? 81.103 58.870 23.537 1.00 27.80 530 TRP A CA 1
ATOM 4082 C C . TRP A 1 508 ? 81.184 58.277 24.978 1.00 31.39 530 TRP A C 1
ATOM 4083 O O . TRP A 1 508 ? 81.292 59.019 25.967 1.00 30.87 530 TRP A O 1
ATOM 4094 N N . GLN A 1 509 ? 81.064 56.924 25.060 1.00 27.33 531 GLN A N 1
ATOM 4095 C CA . GLN A 1 509 ? 81.067 56.093 26.293 1.00 26.16 531 GLN A CA 1
ATOM 4096 C C . GLN A 1 509 ? 79.904 56.474 27.208 1.00 30.84 531 GLN A C 1
ATOM 4097 O O . GLN A 1 509 ? 79.996 56.299 28.421 1.00 31.72 531 GLN A O 1
ATOM 4103 N N . ASN A 1 510 ? 78.829 57.042 26.627 1.00 26.35 532 ASN A N 1
ATOM 4104 C CA . ASN A 1 510 ? 77.634 57.512 27.317 1.00 25.85 532 ASN A CA 1
ATOM 4105 C C . ASN A 1 510 ? 77.987 58.463 28.484 1.00 28.68 532 ASN A C 1
ATOM 4106 O O . ASN A 1 510 ? 77.310 58.506 29.516 1.00 27.38 532 ASN A O 1
ATOM 4111 N N . GLY A 1 511 ? 79.039 59.242 28.276 1.00 26.94 533 GLY A N 1
ATOM 4112 C CA . GLY A 1 511 ? 79.513 60.230 29.242 1.00 26.63 533 GLY A CA 1
ATOM 4113 C C . GLY A 1 511 ? 80.421 59.718 30.340 1.00 31.76 533 GLY A C 1
ATOM 4114 O O . GLY A 1 511 ? 80.711 60.473 31.274 1.00 33.56 533 GLY A O 1
ATOM 4115 N N . ALA A 1 512 ? 80.876 58.439 30.259 1.00 27.65 534 ALA A N 1
ATOM 4116 C CA . ALA A 1 512 ? 81.795 57.862 31.250 1.00 27.37 534 ALA A CA 1
ATOM 4117 C C . ALA A 1 512 ? 83.040 58.727 31.398 1.00 33.50 534 ALA A C 1
ATOM 4118 O O . ALA A 1 512 ? 83.479 59.355 30.426 1.00 34.23 534 ALA A O 1
ATOM 4120 N N . ARG A 1 513 ? 83.587 58.797 32.616 1.00 30.20 535 ARG A N 1
ATOM 4121 C CA . ARG A 1 513 ? 84.790 59.579 32.879 1.00 29.58 535 ARG A CA 1
ATOM 4122 C C . ARG A 1 513 ? 85.940 58.616 33.051 1.00 32.43 535 ARG A C 1
ATOM 4123 O O . ARG A 1 513 ? 85.699 57.403 33.140 1.00 32.74 535 ARG A O 1
ATOM 4131 N N . GLY A 1 514 ? 87.174 59.144 33.042 1.00 27.29 536 GLY A N 1
ATOM 4132 C CA . GLY A 1 514 ? 88.388 58.350 33.173 1.00 26.00 536 GLY A CA 1
ATOM 4133 C C . GLY A 1 514 ? 88.420 57.490 34.418 1.00 29.87 536 GLY A C 1
ATOM 4134 O O . GLY A 1 514 ? 88.734 56.305 34.333 1.00 31.21 536 GLY A O 1
ATOM 4135 N N . TRP A 1 515 ? 88.072 58.058 35.576 1.00 26.63 537 TRP A N 1
ATOM 4136 C CA . TRP A 1 515 ? 88.090 57.306 36.838 1.00 27.63 537 TRP A CA 1
ATOM 4137 C C . TRP A 1 515 ? 87.037 56.192 36.839 1.00 32.75 537 TRP A C 1
ATOM 4138 O O . TRP A 1 515 ? 87.321 55.142 37.396 1.00 33.78 537 TRP A O 1
ATOM 4149 N N . ASP A 1 516 ? 85.884 56.372 36.146 1.00 30.84 538 ASP A N 1
ATOM 4150 C CA . ASP A 1 516 ? 84.868 55.314 35.946 1.00 30.89 538 ASP A CA 1
ATOM 4151 C C . ASP A 1 516 ? 85.535 54.095 35.321 1.00 33.25 538 ASP A C 1
ATOM 4152 O O . ASP A 1 516 ? 85.495 52.999 35.882 1.00 33.47 538 ASP A O 1
ATOM 4157 N N . THR A 1 517 ? 86.234 54.326 34.192 1.00 29.01 539 THR A N 1
ATOM 4158 C CA . THR A 1 517 ? 86.976 53.328 33.420 1.00 27.53 539 THR A CA 1
ATOM 4159 C C . THR A 1 517 ? 87.995 52.634 34.312 1.00 31.01 539 THR A C 1
ATOM 4160 O O . THR A 1 517 ? 88.025 51.402 34.357 1.00 30.17 539 THR A O 1
ATOM 4164 N N . TYR A 1 518 ? 88.805 53.434 35.046 1.00 26.51 540 TYR A N 1
ATOM 4165 C CA . TYR A 1 518 ? 89.830 52.948 35.958 1.00 26.28 540 TYR A CA 1
ATOM 4166 C C . TYR A 1 518 ? 89.271 51.983 37.024 1.00 31.58 540 TYR A C 1
ATOM 4167 O O . TYR A 1 518 ? 89.801 50.883 37.178 1.00 33.76 540 TYR A O 1
ATOM 4184 N N . ALA A 1 520 ? 86.245 50.448 37.121 1.00 33.13 542 ALA A N 1
ATOM 4185 C CA . ALA A 1 520 ? 85.568 49.300 36.494 1.00 34.53 542 ALA A CA 1
ATOM 4186 C C . ALA A 1 520 ? 86.588 48.221 36.114 1.00 41.64 542 ALA A C 1
ATOM 4187 O O . ALA A 1 520 ? 86.356 47.055 36.379 1.00 42.91 542 ALA A O 1
ATOM 4189 N N . SER A 1 521 ? 87.754 48.616 35.623 1.00 39.94 543 SER A N 1
ATOM 4190 C CA . SER A 1 521 ? 88.817 47.689 35.250 1.00 41.16 543 SER A CA 1
ATOM 4191 C C . SER A 1 521 ? 89.553 47.105 36.477 1.00 46.52 543 SER A C 1
ATOM 4192 O O . SER A 1 521 ? 90.268 46.104 36.339 1.00 47.82 543 SER A O 1
ATOM 4195 N N . LYS A 1 522 ? 89.354 47.710 37.680 1.00 40.03 544 LYS A N 1
ATOM 4196 C CA . LYS A 1 522 ? 89.934 47.259 38.943 1.00 36.68 544 LYS A CA 1
ATOM 4197 C C . LYS A 1 522 ? 88.996 46.252 39.669 1.00 40.76 544 LYS A C 1
ATOM 4198 O O . LYS A 1 522 ? 89.346 45.781 40.755 1.00 43.60 544 LYS A O 1
ATOM 4204 N N . GLY A 1 523 ? 87.827 45.935 39.077 1.00 34.55 545 GLY A N 1
ATOM 4205 C CA . GLY A 1 523 ? 86.855 44.975 39.607 1.00 32.29 545 GLY A CA 1
ATOM 4206 C C . GLY A 1 523 ? 85.626 45.546 40.292 1.00 35.15 545 GLY A C 1
ATOM 4207 O O . GLY A 1 523 ? 84.880 44.806 40.948 1.00 32.81 545 GLY A O 1
ATOM 4208 N N . TYR A 1 524 ? 85.419 46.878 40.168 1.00 31.40 546 TYR A N 1
ATOM 4209 C CA . TYR A 1 524 ? 84.278 47.600 40.748 1.00 30.37 546 TYR A CA 1
ATOM 4210 C C . TYR A 1 524 ? 83.227 47.906 39.698 1.00 33.80 546 TYR A C 1
ATOM 4211 O O . TYR A 1 524 ? 83.555 48.445 38.645 1.00 33.90 546 TYR A O 1
ATOM 4220 N N . ILE A 1 525 ? 81.967 47.601 39.983 1.00 29.98 547 ILE A N 1
ATOM 4221 C CA . ILE A 1 525 ? 80.876 48.000 39.102 1.00 29.57 547 ILE A CA 1
ATOM 4222 C C . ILE A 1 525 ? 80.706 49.502 39.314 1.00 32.00 547 ILE A C 1
ATOM 4223 O O . ILE A 1 525 ? 80.675 49.959 40.462 1.00 33.38 547 ILE A O 1
ATOM 4236 N N . PHE A 1 527 ? 78.233 52.828 38.650 1.00 23.29 549 PHE A N 1
ATOM 4237 C CA . PHE A 1 527 ? 76.851 53.176 38.351 1.00 21.72 549 PHE A CA 1
ATOM 4238 C C . PHE A 1 527 ? 76.627 54.666 38.485 1.00 26.84 549 PHE A C 1
ATOM 4239 O O . PHE A 1 527 ? 77.134 55.284 39.423 1.00 24.98 549 PHE A O 1
ATOM 4247 N N . THR A 1 528 ? 75.871 55.243 37.527 1.00 25.25 550 THR A N 1
ATOM 4248 C CA . THR A 1 528 ? 75.466 56.657 37.517 1.00 24.77 550 THR A CA 1
ATOM 4249 C C . THR A 1 528 ? 74.023 56.736 37.013 1.00 27.73 550 THR A C 1
ATOM 4250 O O . THR A 1 528 ? 73.686 56.078 36.038 1.00 26.55 550 THR A O 1
ATOM 4254 N N . ILE A 1 529 ? 73.184 57.514 37.683 1.00 24.67 551 ILE A N 1
ATOM 4255 C CA . ILE A 1 529 ? 71.796 57.723 37.269 1.00 24.81 551 ILE A CA 1
ATOM 4256 C C . ILE A 1 529 ? 71.517 59.226 37.235 1.00 31.38 551 ILE A C 1
ATOM 4257 O O . ILE A 1 529 ? 71.931 59.948 38.146 1.00 31.40 551 ILE A O 1
ATOM 4262 N N . ASP A 1 530 ? 70.853 59.711 36.183 1.00 29.73 552 ASP A N 1
ATOM 4263 C CA . ASP A 1 530 ? 70.509 61.133 36.141 1.00 30.32 552 ASP A CA 1
ATOM 4264 C C . ASP A 1 530 ? 69.121 61.339 36.768 1.00 31.58 552 ASP A C 1
ATOM 4265 O O . ASP A 1 530 ? 68.086 61.069 36.157 1.00 30.95 552 ASP A O 1
ATOM 4270 N N . ASN A 1 531 ? 69.119 61.748 38.027 1.00 27.95 553 ASN A N 1
ATOM 4271 C CA . ASN A 1 531 ? 67.914 61.960 38.829 1.00 27.22 553 ASN A CA 1
ATOM 4272 C C . ASN A 1 531 ? 67.154 63.205 38.418 1.00 29.01 553 ASN A C 1
ATOM 4273 O O . ASN A 1 531 ? 67.706 64.027 37.686 1.00 27.89 553 ASN A O 1
ATOM 4278 N N . ARG A 1 532 ? 65.909 63.370 38.929 1.00 25.94 554 ARG A N 1
ATOM 4279 C CA . ARG A 1 532 ? 65.091 64.566 38.721 1.00 26.18 554 ARG A CA 1
ATOM 4280 C C . ARG A 1 532 ? 65.846 65.756 39.305 1.00 36.02 554 ARG A C 1
ATOM 4281 O O . ARG A 1 532 ? 66.428 65.644 40.386 1.00 38.39 554 ARG A O 1
ATOM 4289 N N . GLY A 1 533 ? 65.886 66.855 38.565 1.00 33.30 555 GLY A N 1
ATOM 4290 C CA . GLY A 1 533 ? 66.672 68.030 38.923 1.00 32.60 555 GLY A CA 1
ATOM 4291 C C . GLY A 1 533 ? 67.761 68.283 37.895 1.00 34.44 555 GLY A C 1
ATOM 4292 O O . GLY A 1 533 ? 68.110 69.429 37.649 1.00 35.24 555 GLY A O 1
ATOM 4293 N N . SER A 1 534 ? 68.263 67.222 37.239 1.00 29.60 556 SER A N 1
ATOM 4294 C CA . SER A 1 534 ? 69.287 67.297 36.199 1.00 28.71 556 SER A CA 1
ATOM 4295 C C . SER A 1 534 ? 68.691 67.919 34.895 1.00 32.96 556 SER A C 1
ATOM 4296 O O . SER A 1 534 ? 67.477 68.134 34.806 1.00 34.07 556 SER A O 1
ATOM 4299 N N . SER A 1 535 ? 69.541 68.225 33.907 1.00 28.53 557 SER A N 1
ATOM 4300 C CA . SER A 1 535 ? 69.130 68.970 32.705 1.00 28.19 557 SER A CA 1
ATOM 4301 C C . SER A 1 535 ? 68.782 68.134 31.468 1.00 32.12 557 SER A C 1
ATOM 4302 O O . SER A 1 535 ? 68.955 66.919 31.449 1.00 31.40 557 SER A O 1
ATOM 4305 N N . ASN A 1 536 ? 68.289 68.839 30.420 1.00 28.70 558 ASN A N 1
ATOM 4306 C CA . ASN A 1 536 ? 67.940 68.351 29.079 1.00 27.96 558 ASN A CA 1
ATOM 4307 C C . ASN A 1 536 ? 66.737 67.423 29.084 1.00 28.88 558 ASN A C 1
ATOM 4308 O O . ASN A 1 536 ? 66.633 66.552 28.203 1.00 28.39 558 ASN A O 1
ATOM 4313 N N . ARG A 1 537 ? 65.792 67.670 30.029 1.00 22.87 559 ARG A N 1
ATOM 4314 C CA . ARG A 1 537 ? 64.564 66.893 30.221 1.00 22.01 559 ARG A CA 1
ATOM 4315 C C . ARG A 1 537 ? 63.325 67.776 30.449 1.00 29.29 559 ARG A C 1
ATOM 4316 O O . ARG A 1 537 ? 62.239 67.254 30.752 1.00 29.05 559 ARG A O 1
ATOM 4324 N N . GLY A 1 538 ? 63.494 69.091 30.286 1.00 27.55 560 GLY A N 1
ATOM 4325 C CA . GLY A 1 538 ? 62.429 70.060 30.522 1.00 27.50 560 GLY A CA 1
ATOM 4326 C C . GLY A 1 538 ? 62.388 70.580 31.951 1.00 32.83 560 GLY A C 1
ATOM 4327 O O . GLY A 1 538 ? 63.015 70.019 32.856 1.00 32.19 560 GLY A O 1
ATOM 4328 N N . LEU A 1 539 ? 61.608 71.647 32.154 1.00 30.02 561 LEU A N 1
ATOM 4329 C CA . LEU A 1 539 ? 61.450 72.343 33.418 1.00 29.76 561 LEU A CA 1
ATOM 4330 C C . LEU A 1 539 ? 60.742 71.527 34.515 1.00 35.74 561 LEU A C 1
ATOM 4331 O O . LEU A 1 539 ? 61.121 71.673 35.675 1.00 36.07 561 LEU A O 1
ATOM 4336 N N . THR A 1 540 ? 59.710 70.720 34.185 1.00 33.11 562 THR A N 1
ATOM 4337 C CA . THR A 1 540 ? 58.977 69.953 35.215 1.00 33.08 562 THR A CA 1
ATOM 4338 C C . THR A 1 540 ? 59.905 68.946 35.904 1.00 34.63 562 THR A C 1
ATOM 4339 O O . THR A 1 540 ? 59.888 68.841 37.134 1.00 35.10 562 THR A O 1
ATOM 4343 N N . PHE A 1 541 ? 60.722 68.236 35.105 1.00 29.05 563 PHE A N 1
ATOM 4344 C CA . PHE A 1 541 ? 61.731 67.277 35.558 1.00 27.60 563 PHE A CA 1
ATOM 4345 C C . PHE A 1 541 ? 62.737 67.964 36.475 1.00 32.98 563 PHE A C 1
ATOM 4346 O O . PHE A 1 541 ? 63.212 67.372 37.451 1.00 31.92 563 PHE A O 1
ATOM 4354 N N . GLU A 1 542 ? 63.032 69.230 36.164 1.00 30.97 564 GLU A N 1
ATOM 4355 C CA . GLU A 1 542 ? 64.026 70.011 36.860 1.00 31.55 564 GLU A CA 1
ATOM 4356 C C . GLU A 1 542 ? 63.511 70.652 38.160 1.00 38.26 564 GLU A C 1
ATOM 4357 O O . GLU A 1 542 ? 64.161 70.470 39.192 1.00 39.90 564 GLU A O 1
ATOM 4363 N N . ASN A 1 543 ? 62.413 71.437 38.126 1.00 34.85 565 ASN A N 1
ATOM 4364 C CA . ASN A 1 543 ? 61.981 72.176 39.322 1.00 33.81 565 ASN A CA 1
ATOM 4365 C C . ASN A 1 543 ? 61.205 71.321 40.360 1.00 38.05 565 ASN A C 1
ATOM 4366 O O . ASN A 1 543 ? 60.599 71.877 41.275 1.00 37.57 565 ASN A O 1
ATOM 4371 N N . ALA A 1 544 ? 61.303 69.982 40.279 1.00 35.78 566 ALA A N 1
ATOM 4372 C CA . ALA A 1 544 ? 60.670 69.061 41.234 1.00 35.18 566 ALA A CA 1
ATOM 4373 C C . ALA A 1 544 ? 61.369 69.140 42.613 1.00 39.43 566 ALA A C 1
ATOM 4374 O O . ALA A 1 544 ? 60.798 68.807 43.649 1.00 40.09 566 ALA A O 1
ATOM 4376 N N . THR A 1 545 ? 62.611 69.607 42.590 1.00 35.17 567 THR A N 1
ATOM 4377 C CA . THR A 1 545 ? 63.520 69.771 43.716 1.00 33.92 567 THR A CA 1
ATOM 4378 C C . THR A 1 545 ? 63.415 71.148 44.397 1.00 35.03 567 THR A C 1
ATOM 4379 O O . THR A 1 545 ? 64.125 71.385 45.370 1.00 34.39 567 THR A O 1
ATOM 4383 N N . PHE A 1 546 ? 62.553 72.058 43.889 1.00 29.06 568 PHE A N 1
ATOM 4384 C CA . PHE A 1 546 ? 62.446 73.430 44.383 1.00 26.57 568 PHE A CA 1
ATOM 4385 C C . PHE A 1 546 ? 62.233 73.502 45.887 1.00 30.57 568 PHE A C 1
ATOM 4386 O O . PHE A 1 546 ? 61.373 72.812 46.424 1.00 31.50 568 PHE A O 1
ATOM 4394 N N . ARG A 1 547 ? 63.066 74.331 46.562 1.00 26.62 569 ARG A N 1
ATOM 4395 C CA . ARG A 1 547 ? 63.058 74.668 47.996 1.00 26.31 569 ARG A CA 1
ATOM 4396 C C . ARG A 1 547 ? 63.528 73.509 48.910 1.00 31.93 569 ARG A C 1
ATOM 4397 O O . ARG A 1 547 ? 63.618 73.703 50.127 1.00 30.84 569 ARG A O 1
ATOM 4405 N N . ARG A 1 548 ? 63.906 72.350 48.326 1.00 29.92 570 ARG A N 1
ATOM 4406 C CA . ARG A 1 548 ? 64.397 71.197 49.080 1.00 30.11 570 ARG A CA 1
ATOM 4407 C C . ARG A 1 548 ? 65.506 70.479 48.311 1.00 35.02 570 ARG A C 1
ATOM 4408 O O . ARG A 1 548 ? 65.377 69.284 48.046 1.00 36.08 570 ARG A O 1
ATOM 4416 N N . LEU A 1 549 ? 66.579 71.197 47.929 1.00 32.27 571 LEU A N 1
ATOM 4417 C CA . LEU A 1 549 ? 67.714 70.663 47.155 1.00 32.61 571 LEU A CA 1
ATOM 4418 C C . LEU A 1 549 ? 68.343 69.409 47.808 1.00 37.28 571 LEU A C 1
ATOM 4419 O O . LEU A 1 549 ? 68.588 69.378 49.006 1.00 37.53 571 LEU A O 1
ATOM 4424 N N . GLY A 1 550 ? 68.553 68.377 47.018 1.00 34.17 572 GLY A N 1
ATOM 4425 C CA . GLY A 1 550 ? 69.118 67.120 47.499 1.00 32.53 572 GLY A CA 1
ATOM 4426 C C . GLY A 1 550 ? 68.127 66.056 47.908 1.00 35.15 572 GLY A C 1
ATOM 4427 O O . GLY A 1 550 ? 68.469 64.881 47.817 1.00 34.59 572 GLY A O 1
ATOM 4428 N N . ILE A 1 551 ? 66.890 66.438 48.366 1.00 32.66 573 ILE A N 1
ATOM 4429 C CA . ILE A 1 551 ? 65.885 65.484 48.895 1.00 32.09 573 ILE A CA 1
ATOM 4430 C C . ILE A 1 551 ? 65.327 64.517 47.825 1.00 38.16 573 ILE A C 1
ATOM 4431 O O . ILE A 1 551 ? 65.424 63.295 48.005 1.00 38.75 573 ILE A O 1
ATOM 4436 N N . GLU A 1 552 ? 64.713 65.041 46.754 1.00 34.62 574 GLU A N 1
ATOM 4437 C CA . GLU A 1 552 ? 64.132 64.182 45.720 1.00 34.70 574 GLU A CA 1
ATOM 4438 C C . GLU A 1 552 ? 65.230 63.482 44.923 1.00 37.71 574 GLU A C 1
ATOM 4439 O O . GLU A 1 552 ? 65.018 62.368 44.433 1.00 37.37 574 GLU A O 1
ATOM 4445 N N . GLU A 1 553 ? 66.412 64.127 44.849 1.00 33.66 575 GLU A N 1
ATOM 4446 C CA . GLU A 1 553 ? 67.638 63.644 44.206 1.00 33.56 575 GLU A CA 1
ATOM 4447 C C . GLU A 1 553 ? 68.137 62.378 44.921 1.00 36.28 575 GLU A C 1
ATOM 4448 O O . GLU A 1 553 ? 68.448 61.383 44.264 1.00 36.93 575 GLU A O 1
ATOM 4454 N N . GLY A 1 554 ? 68.154 62.420 46.256 1.00 30.15 576 GLY A N 1
ATOM 4455 C CA . GLY A 1 554 ? 68.539 61.293 47.093 1.00 29.26 576 GLY A CA 1
ATOM 4456 C C . GLY A 1 554 ? 67.595 60.123 46.929 1.00 31.02 576 GLY A C 1
ATOM 4457 O O . GLY A 1 554 ? 68.042 58.994 46.727 1.00 28.94 576 GLY A O 1
ATOM 4458 N N . LYS A 1 555 ? 66.282 60.413 46.943 1.00 28.04 577 LYS A N 1
ATOM 4459 C CA . LYS A 1 555 ? 65.213 59.421 46.760 1.00 27.44 577 LYS A CA 1
ATOM 4460 C C . LYS A 1 555 ? 65.390 58.683 45.448 1.00 31.60 577 LYS A C 1
ATOM 4461 O O . LYS A 1 555 ? 65.319 57.457 45.432 1.00 31.34 577 LYS A O 1
ATOM 4467 N N . ASP A 1 556 ? 65.720 59.418 44.370 1.00 28.86 578 ASP A N 1
ATOM 4468 C CA . ASP A 1 556 ? 65.977 58.852 43.038 1.00 28.74 578 ASP A CA 1
ATOM 4469 C C . ASP A 1 556 ? 67.287 58.034 43.000 1.00 31.81 578 ASP A C 1
ATOM 4470 O O . ASP A 1 556 ? 67.320 56.981 42.362 1.00 30.68 578 ASP A O 1
ATOM 4475 N N . GLN A 1 557 ? 68.350 58.494 43.707 1.00 29.10 579 GLN A N 1
ATOM 4476 C CA . GLN A 1 557 ? 69.626 57.754 43.806 1.00 28.23 579 GLN A CA 1
ATOM 4477 C C . GLN A 1 557 ? 69.420 56.423 44.539 1.00 33.23 579 GLN A C 1
ATOM 4478 O O . GLN A 1 557 ? 70.050 55.422 44.195 1.00 34.04 579 GLN A O 1
ATOM 4484 N N . VAL A 1 558 ? 68.510 56.414 45.527 1.00 30.12 580 VAL A N 1
ATOM 4485 C CA . VAL A 1 558 ? 68.167 55.224 46.302 1.00 29.80 580 VAL A CA 1
ATOM 4486 C C . VAL A 1 558 ? 67.361 54.232 45.421 1.00 32.31 580 VAL A C 1
ATOM 4487 O O . VAL A 1 558 ? 67.560 53.028 45.550 1.00 32.61 580 VAL A O 1
ATOM 4491 N N . LYS A 1 559 ? 66.546 54.734 44.473 1.00 27.37 581 LYS A N 1
ATOM 4492 C CA . LYS A 1 559 ? 65.824 53.888 43.519 1.00 26.34 581 LYS A CA 1
ATOM 4493 C C . LYS A 1 559 ? 66.826 53.204 42.608 1.00 30.54 581 LYS A C 1
ATOM 4494 O O . LYS A 1 559 ? 66.598 52.065 42.209 1.00 30.24 581 LYS A O 1
ATOM 4500 N N . GLY A 1 560 ? 67.926 53.898 42.303 1.00 27.45 582 GLY A N 1
ATOM 4501 C CA . GLY A 1 560 ? 69.029 53.355 41.516 1.00 27.18 582 GLY A CA 1
ATOM 4502 C C . GLY A 1 560 ? 69.722 52.220 42.242 1.00 32.81 582 GLY A C 1
ATOM 4503 O O . GLY A 1 560 ? 70.068 51.204 41.640 1.00 34.06 582 GLY A O 1
ATOM 4504 N N . VAL A 1 561 ? 69.915 52.378 43.552 1.00 30.77 583 VAL A N 1
ATOM 4505 C CA . VAL A 1 561 ? 70.535 51.373 44.422 1.00 31.01 583 VAL A CA 1
ATOM 4506 C C . VAL A 1 561 ? 69.598 50.163 44.559 1.00 34.31 583 VAL A C 1
ATOM 4507 O O . VAL A 1 561 ? 70.082 49.044 44.480 1.00 36.24 583 VAL A O 1
ATOM 4511 N N . GLU A 1 562 ? 68.269 50.376 44.713 1.00 29.96 584 GLU A N 1
ATOM 4512 C CA . GLU A 1 562 ? 67.262 49.295 44.797 1.00 30.05 584 GLU A CA 1
ATOM 4513 C C . GLU A 1 562 ? 67.256 48.445 43.503 1.00 34.91 584 GLU A C 1
ATOM 4514 O O . GLU A 1 562 ? 66.989 47.240 43.552 1.00 36.28 584 GLU A O 1
ATOM 4520 N N . PHE A 1 563 ? 67.605 49.070 42.364 1.00 29.78 585 PHE A N 1
ATOM 4521 C CA . PHE A 1 563 ? 67.758 48.407 41.073 1.00 28.22 585 PHE A CA 1
ATOM 4522 C C . PHE A 1 563 ? 69.011 47.512 41.131 1.00 32.09 585 PHE A C 1
ATOM 4523 O O . PHE A 1 563 ? 68.907 46.325 40.826 1.00 30.77 585 PHE A O 1
ATOM 4531 N N . LEU A 1 564 ? 70.175 48.077 41.565 1.00 30.27 586 LEU A N 1
ATOM 4532 C CA . LEU A 1 564 ? 71.470 47.369 41.705 1.00 30.66 586 LEU A CA 1
ATOM 4533 C C . LEU A 1 564 ? 71.327 46.152 42.604 1.00 36.00 586 LEU A C 1
ATOM 4534 O O . LEU A 1 564 ? 71.842 45.085 42.263 1.00 34.89 586 LEU A O 1
ATOM 4539 N N . LYS A 1 565 ? 70.605 46.318 43.748 1.00 33.41 587 LYS A N 1
ATOM 4540 C CA . LYS A 1 565 ? 70.382 45.267 44.748 1.00 33.42 587 LYS A CA 1
ATOM 4541 C C . LYS A 1 565 ? 69.553 44.125 44.162 1.00 39.06 587 LYS A C 1
ATOM 4542 O O . LYS A 1 565 ? 69.636 43.014 44.668 1.00 40.97 587 LYS A O 1
ATOM 4548 N N . SER A 1 566 ? 68.798 44.386 43.077 1.00 34.47 588 SER A N 1
ATOM 4549 C CA . SER A 1 566 ? 67.979 43.395 42.388 1.00 33.48 588 SER A CA 1
ATOM 4550 C C . SER A 1 566 ? 68.829 42.549 41.390 1.00 39.74 588 SER A C 1
ATOM 4551 O O . SER A 1 566 ? 68.304 41.588 40.810 1.00 41.01 588 SER A O 1
ATOM 4554 N N . LEU A 1 567 ? 70.123 42.928 41.179 1.00 34.67 589 LEU A N 1
ATOM 4555 C CA . LEU A 1 567 ? 71.076 42.219 40.312 1.00 33.35 589 LEU A CA 1
ATOM 4556 C C . LEU A 1 567 ? 71.853 41.208 41.150 1.00 37.91 589 LEU A C 1
ATOM 4557 O O . LEU A 1 567 ? 72.410 41.581 42.184 1.00 38.14 589 LEU A O 1
ATOM 4562 N N . PRO A 1 568 ? 71.869 39.920 40.757 1.00 37.08 590 PRO A N 1
ATOM 4563 C CA . PRO A 1 568 ? 72.506 38.899 41.620 1.00 37.99 590 PRO A CA 1
ATOM 4564 C C . PRO A 1 568 ? 74.040 38.995 41.746 1.00 43.60 590 PRO A C 1
ATOM 4565 O O . PRO A 1 568 ? 74.580 38.461 42.716 1.00 46.13 590 PRO A O 1
ATOM 4569 N N . TYR A 1 569 ? 74.730 39.695 40.825 1.00 37.44 591 TYR A N 1
ATOM 4570 C CA . TYR A 1 569 ? 76.189 39.872 40.848 1.00 35.57 591 TYR A CA 1
ATOM 4571 C C . TYR A 1 569 ? 76.632 41.109 41.623 1.00 36.89 591 TYR A C 1
ATOM 4572 O O . TYR A 1 569 ? 77.824 41.415 41.680 1.00 36.46 591 TYR A O 1
ATOM 4581 N N . VAL A 1 570 ? 75.688 41.808 42.235 1.00 33.04 592 VAL A N 1
ATOM 4582 C CA . VAL A 1 570 ? 75.994 42.964 43.063 1.00 32.63 592 VAL A CA 1
ATOM 4583 C C . VAL A 1 570 ? 76.068 42.509 44.536 1.00 39.63 592 VAL A C 1
ATOM 4584 O O . VAL A 1 570 ? 75.139 41.869 45.049 1.00 39.95 592 VAL A O 1
ATOM 4588 N N . ASP A 1 571 ? 77.174 42.858 45.204 1.00 37.46 593 ASP A N 1
ATOM 4589 C CA . ASP A 1 571 ? 77.336 42.665 46.637 1.00 37.72 593 ASP A CA 1
ATOM 4590 C C . ASP A 1 571 ? 76.702 43.882 47.304 1.00 42.71 593 ASP A C 1
ATOM 4591 O O . ASP A 1 571 ? 77.321 44.953 47.359 1.00 41.03 593 ASP A O 1
ATOM 4596 N N . SER A 1 572 ? 75.446 43.720 47.777 1.00 41.63 594 SER A N 1
ATOM 4597 C CA . SER A 1 572 ? 74.607 44.744 48.440 1.00 41.82 594 SER A CA 1
ATOM 4598 C C . SER A 1 572 ? 75.256 45.378 49.673 1.00 44.31 594 SER A C 1
ATOM 4599 O O . SER A 1 572 ? 74.815 46.446 50.096 1.00 44.41 594 SER A O 1
ATOM 4602 N N . GLU A 1 573 ? 76.255 44.704 50.271 1.00 39.23 595 GLU A N 1
ATOM 4603 C CA . GLU A 1 573 ? 76.924 45.143 51.497 1.00 39.01 595 GLU A CA 1
ATOM 4604 C C . GLU A 1 573 ? 78.222 45.938 51.228 1.00 41.31 595 GLU A C 1
ATOM 4605 O O . GLU A 1 573 ? 78.915 46.349 52.168 1.00 42.27 595 GLU A O 1
ATOM 4611 N N . ARG A 1 574 ? 78.548 46.146 49.947 1.00 33.88 596 ARG A N 1
ATOM 4612 C CA . ARG A 1 574 ? 79.749 46.851 49.508 1.00 31.28 596 ARG A CA 1
ATOM 4613 C C . ARG A 1 574 ? 79.376 47.923 48.457 1.00 32.71 596 ARG A C 1
ATOM 4614 O O . ARG A 1 574 ? 79.772 47.814 47.304 1.00 30.27 596 ARG A O 1
ATOM 4622 N N . ILE A 1 575 ? 78.576 48.941 48.874 1.00 29.69 597 ILE A N 1
ATOM 4623 C CA . ILE A 1 575 ? 78.153 50.054 48.034 1.00 29.03 597 ILE A CA 1
ATOM 4624 C C . ILE A 1 575 ? 78.808 51.340 48.549 1.00 30.42 597 ILE A C 1
ATOM 4625 O O . ILE A 1 575 ? 78.564 51.756 49.680 1.00 30.60 597 ILE A O 1
ATOM 4630 N N . GLY A 1 576 ? 79.605 51.947 47.678 1.00 24.67 598 GLY A N 1
ATOM 4631 C CA . GLY A 1 576 ? 80.279 53.216 47.883 1.00 23.66 598 GLY A CA 1
ATOM 4632 C C . GLY A 1 576 ? 79.658 54.296 47.014 1.00 29.16 598 GLY A C 1
ATOM 4633 O O . GLY A 1 576 ? 78.845 54.012 46.122 1.00 30.80 598 GLY A O 1
ATOM 4634 N N . VAL A 1 577 ? 80.043 55.543 47.246 1.00 23.47 599 VAL A N 1
ATOM 4635 C CA . VAL A 1 577 ? 79.500 56.671 46.513 1.00 22.18 599 VAL A CA 1
ATOM 4636 C C . VAL A 1 577 ? 80.573 57.787 46.418 1.00 27.43 599 VAL A C 1
ATOM 4637 O O . VAL A 1 577 ? 81.346 58.002 47.350 1.00 28.98 599 VAL A O 1
ATOM 4641 N N . HIS A 1 578 ? 80.616 58.478 45.279 1.00 23.24 600 HIS A N 1
ATOM 4642 C CA . HIS A 1 578 ? 81.567 59.552 45.050 1.00 23.02 600 HIS A CA 1
ATOM 4643 C C . HIS A 1 578 ? 80.938 60.633 44.153 1.00 26.44 600 HIS A C 1
ATOM 4644 O O . HIS A 1 578 ? 80.187 60.321 43.232 1.00 27.29 600 HIS A O 1
ATOM 4651 N N . GLY A 1 579 ? 81.219 61.886 44.470 1.00 21.72 601 GLY A N 1
ATOM 4652 C CA . GLY A 1 579 ? 80.778 63.045 43.704 1.00 20.89 601 GLY A CA 1
ATOM 4653 C C . GLY A 1 579 ? 81.585 64.279 44.054 1.00 24.54 601 GLY A C 1
ATOM 4654 O O . GLY A 1 579 ? 82.260 64.293 45.079 1.00 23.36 601 GLY A O 1
ATOM 4655 N N . TRP A 1 580 ? 81.526 65.319 43.206 1.00 22.40 602 TRP A N 1
ATOM 4656 C CA . TRP A 1 580 ? 82.179 66.613 43.408 1.00 22.99 602 TRP A CA 1
ATOM 4657 C C . TRP A 1 580 ? 81.170 67.734 43.333 1.00 27.63 602 TRP A C 1
ATOM 4658 O O . TRP A 1 580 ? 80.276 67.634 42.513 1.00 26.29 602 TRP A O 1
ATOM 4669 N N . SER A 1 581 ? 81.307 68.809 44.158 1.00 28.09 603 SER A N 1
ATOM 4670 C CA . SER A 1 581 ? 80.467 70.034 44.126 1.00 29.99 603 SER A CA 1
ATOM 4671 C C . SER A 1 581 ? 79.029 69.704 44.636 1.00 34.67 603 SER A C 1
ATOM 4672 O O . SER A 1 581 ? 78.897 69.375 45.822 1.00 34.54 603 SER A O 1
ATOM 4675 N N . PHE A 1 582 ? 77.983 69.737 43.755 1.00 29.86 604 PHE A N 1
ATOM 4676 C CA . PHE A 1 582 ? 76.629 69.289 44.102 1.00 28.25 604 PHE A CA 1
ATOM 4677 C C . PHE A 1 582 ? 76.695 67.785 44.451 1.00 29.37 604 PHE A C 1
ATOM 4678 O O . PHE A 1 582 ? 76.026 67.317 45.377 1.00 27.60 604 PHE A O 1
ATOM 4686 N N . GLY A 1 583 ? 77.554 67.066 43.741 1.00 25.47 605 GLY A N 1
ATOM 4687 C CA . GLY A 1 583 ? 77.772 65.639 43.958 1.00 25.30 605 GLY A CA 1
ATOM 4688 C C . GLY A 1 583 ? 78.431 65.337 45.287 1.00 27.76 605 GLY A C 1
ATOM 4689 O O . GLY A 1 583 ? 78.298 64.227 45.800 1.00 29.93 605 GLY A O 1
ATOM 4690 N N . GLY A 1 584 ? 79.172 66.300 45.806 1.00 22.65 606 GLY A N 1
ATOM 4691 C CA . GLY A 1 584 ? 79.830 66.221 47.104 1.00 23.19 606 GLY A CA 1
ATOM 4692 C C . GLY A 1 584 ? 78.782 66.327 48.188 1.00 28.05 606 GLY A C 1
ATOM 4693 O O . GLY A 1 584 ? 78.816 65.580 49.172 1.00 28.59 606 GLY A O 1
ATOM 4694 N N . HIS A 1 585 ? 77.803 67.234 47.968 1.00 25.33 607 HIS A N 1
ATOM 4695 C CA . HIS A 1 585 ? 76.629 67.424 48.834 1.00 24.35 607 HIS A CA 1
ATOM 4696 C C . HIS A 1 585 ? 75.852 66.126 48.865 1.00 28.21 607 HIS A C 1
ATOM 4697 O O . HIS A 1 585 ? 75.522 65.633 49.936 1.00 27.04 607 HIS A O 1
ATOM 4712 N N . THR A 1 587 ? 76.871 62.984 48.005 1.00 25.79 609 THR A N 1
ATOM 4713 C CA . THR A 1 587 ? 77.650 61.929 48.645 1.00 24.31 609 THR A CA 1
ATOM 4714 C C . THR A 1 587 ? 77.497 62.021 50.173 1.00 27.29 609 THR A C 1
ATOM 4715 O O . THR A 1 587 ? 77.209 60.996 50.802 1.00 26.66 609 THR A O 1
ATOM 4719 N N . THR A 1 588 ? 77.669 63.245 50.762 1.00 22.25 610 THR A N 1
ATOM 4720 C CA . THR A 1 588 ? 77.541 63.452 52.205 1.00 21.67 610 THR A CA 1
ATOM 4721 C C . THR A 1 588 ? 76.123 63.169 52.633 1.00 26.29 610 THR A C 1
ATOM 4722 O O . THR A 1 588 ? 75.955 62.361 53.537 1.00 25.97 610 THR A O 1
ATOM 4726 N N . ALA A 1 589 ? 75.106 63.750 51.939 1.00 23.64 611 ALA A N 1
ATOM 4727 C CA . ALA A 1 589 ? 73.666 63.560 52.230 1.00 23.19 611 ALA A CA 1
ATOM 4728 C C . ALA A 1 589 ? 73.253 62.076 52.165 1.00 26.90 611 ALA A C 1
ATOM 4729 O O . ALA A 1 589 ? 72.587 61.598 53.075 1.00 26.26 611 ALA A O 1
ATOM 4731 N N . LEU A 1 590 ? 73.677 61.347 51.119 1.00 24.09 612 LEU A N 1
ATOM 4732 C CA . LEU A 1 590 ? 73.364 59.926 50.995 1.00 24.59 612 LEU A CA 1
ATOM 4733 C C . LEU A 1 590 ? 73.944 59.108 52.184 1.00 33.09 612 LEU A C 1
ATOM 4734 O O . LEU A 1 590 ? 73.285 58.192 52.678 1.00 32.33 612 LEU A O 1
ATOM 4747 N N . LEU A 1 592 ? 74.548 60.320 55.227 1.00 28.80 614 LEU A N 1
ATOM 4748 C CA . LEU A 1 592 ? 73.853 60.758 56.439 1.00 28.04 614 LEU A CA 1
ATOM 4749 C C . LEU A 1 592 ? 72.358 60.378 56.501 1.00 33.23 614 LEU A C 1
ATOM 4750 O O . LEU A 1 592 ? 71.873 60.104 57.609 1.00 33.36 614 LEU A O 1
ATOM 4755 N N . ARG A 1 593 ? 71.636 60.368 55.352 1.00 28.96 615 ARG A N 1
ATOM 4756 C CA . ARG A 1 593 ? 70.193 60.073 55.309 1.00 28.85 615 ARG A CA 1
ATOM 4757 C C . ARG A 1 593 ? 69.896 58.590 55.114 1.00 31.51 615 ARG A C 1
ATOM 4758 O O . ARG A 1 593 ? 68.804 58.140 55.447 1.00 29.57 615 ARG A O 1
ATOM 4766 N N . TYR A 1 594 ? 70.846 57.845 54.547 1.00 28.67 616 TYR A N 1
ATOM 4767 C CA . TYR A 1 594 ? 70.707 56.415 54.260 1.00 28.93 616 TYR A CA 1
ATOM 4768 C C . TYR A 1 594 ? 71.956 55.689 54.769 1.00 33.36 616 TYR A C 1
ATOM 4769 O O . TYR A 1 594 ? 72.665 55.067 53.967 1.00 31.87 616 TYR A O 1
ATOM 4778 N N . PRO A 1 595 ? 72.245 55.757 56.101 1.00 31.34 617 PRO A N 1
ATOM 4779 C CA . PRO A 1 595 ? 73.508 55.202 56.617 1.00 31.27 617 PRO A CA 1
ATOM 4780 C C . PRO A 1 595 ? 73.596 53.689 56.572 1.00 37.00 617 PRO A C 1
ATOM 4781 O O . PRO A 1 595 ? 74.695 53.149 56.702 1.00 37.26 617 PRO A O 1
ATOM 4785 N N . GLU A 1 596 ? 72.465 53.018 56.326 1.00 35.09 618 GLU A N 1
ATOM 4786 C CA . GLU A 1 596 ? 72.400 51.566 56.208 1.00 35.41 618 GLU A CA 1
ATOM 4787 C C . GLU A 1 596 ? 72.657 51.116 54.775 1.00 42.81 618 GLU A C 1
ATOM 4788 O O . GLU A 1 596 ? 72.794 49.915 54.551 1.00 43.70 618 GLU A O 1
ATOM 4794 N N . ILE A 1 597 ? 72.762 52.071 53.801 1.00 39.66 619 ILE A N 1
ATOM 4795 C CA . ILE A 1 597 ? 72.973 51.720 52.393 1.00 38.39 619 ILE A CA 1
ATOM 4796 C C . ILE A 1 597 ? 74.451 51.871 51.960 1.00 40.54 619 ILE A C 1
ATOM 4797 O O . ILE A 1 597 ? 75.027 50.885 51.491 1.00 40.74 619 ILE A O 1
ATOM 4802 N N . PHE A 1 598 ? 75.053 53.082 52.099 1.00 34.17 620 PHE A N 1
ATOM 4803 C CA . PHE A 1 598 ? 76.396 53.371 51.595 1.00 32.01 620 PHE A CA 1
ATOM 4804 C C . PHE A 1 598 ? 77.444 53.141 52.652 1.00 36.15 620 PHE A C 1
ATOM 4805 O O . PHE A 1 598 ? 77.399 53.711 53.744 1.00 36.53 620 PHE A O 1
ATOM 4813 N N . LYS A 1 599 ? 78.389 52.274 52.322 1.00 30.77 621 LYS A N 1
ATOM 4814 C CA . LYS A 1 599 ? 79.425 51.817 53.233 1.00 28.81 621 LYS A CA 1
ATOM 4815 C C . LYS A 1 599 ? 80.581 52.835 53.295 1.00 33.64 621 LYS A C 1
ATOM 4816 O O . LYS A 1 599 ? 81.101 53.121 54.379 1.00 33.88 621 LYS A O 1
ATOM 4822 N N . VAL A 1 600 ? 80.980 53.379 52.125 1.00 29.10 622 VAL A N 1
ATOM 4823 C CA . VAL A 1 600 ? 82.104 54.300 51.982 1.00 27.31 622 VAL A CA 1
ATOM 4824 C C . VAL A 1 600 ? 81.721 55.436 51.026 1.00 31.40 622 VAL A C 1
ATOM 4825 O O . VAL A 1 600 ? 81.051 55.198 50.036 1.00 31.62 622 VAL A O 1
ATOM 4829 N N . GLY A 1 601 ? 82.174 56.646 51.310 1.00 27.03 623 GLY A N 1
ATOM 4830 C CA . GLY A 1 601 ? 81.916 57.785 50.450 1.00 26.44 623 GLY A CA 1
ATOM 4831 C C . GLY A 1 601 ? 83.090 58.733 50.335 1.00 29.02 623 GLY A C 1
ATOM 4832 O O . GLY A 1 601 ? 83.846 58.900 51.291 1.00 30.27 623 GLY A O 1
ATOM 4833 N N . VAL A 1 602 ? 83.263 59.339 49.161 1.00 22.15 624 VAL A N 1
ATOM 4834 C CA . VAL A 1 602 ? 84.277 60.363 48.945 1.00 22.27 624 VAL A CA 1
ATOM 4835 C C . VAL A 1 602 ? 83.567 61.597 48.357 1.00 28.89 624 VAL A C 1
ATOM 4836 O O . VAL A 1 602 ? 83.008 61.516 47.258 1.00 29.06 624 VAL A O 1
ATOM 4840 N N . ALA A 1 603 ? 83.572 62.715 49.111 1.00 23.21 625 ALA A N 1
ATOM 4841 C CA . ALA A 1 603 ? 82.942 63.962 48.720 1.00 22.86 625 ALA A CA 1
ATOM 4842 C C . ALA A 1 603 ? 83.992 65.050 48.465 1.00 28.14 625 ALA A C 1
ATOM 4843 O O . ALA A 1 603 ? 84.798 65.375 49.338 1.00 27.64 625 ALA A O 1
ATOM 4845 N N . GLY A 1 604 ? 83.978 65.602 47.271 1.00 25.70 626 GLY A N 1
ATOM 4846 C CA . GLY A 1 604 ? 84.890 66.674 46.915 1.00 26.52 626 GLY A CA 1
ATOM 4847 C C . GLY A 1 604 ? 84.185 68.012 46.803 1.00 30.90 626 GLY A C 1
ATOM 4848 O O . GLY A 1 604 ? 83.061 68.056 46.310 1.00 30.19 626 GLY A O 1
ATOM 4849 N N . GLY A 1 605 ? 84.845 69.070 47.310 1.00 28.61 627 GLY A N 1
ATOM 4850 C CA . GLY A 1 605 ? 84.412 70.468 47.348 1.00 27.87 627 GLY A CA 1
ATOM 4851 C C . GLY A 1 605 ? 82.923 70.577 47.529 1.00 33.54 627 GLY A C 1
ATOM 4852 O O . GLY A 1 605 ? 82.240 71.093 46.648 1.00 34.07 627 GLY A O 1
ATOM 4853 N N . PRO A 1 606 ? 82.353 70.000 48.603 1.00 31.17 628 PRO A N 1
ATOM 4854 C CA . PRO A 1 606 ? 80.890 69.970 48.691 1.00 30.16 628 PRO A CA 1
ATOM 4855 C C . PRO A 1 606 ? 80.234 71.233 49.198 1.00 34.04 628 PRO A C 1
ATOM 4856 O O . PRO A 1 606 ? 80.875 72.095 49.793 1.00 35.31 628 PRO A O 1
ATOM 4860 N N . VAL A 1 607 ? 78.923 71.313 48.963 1.00 28.31 629 VAL A N 1
ATOM 4861 C CA . VAL A 1 607 ? 78.052 72.271 49.606 1.00 27.68 629 VAL A CA 1
ATOM 4862 C C . VAL A 1 607 ? 77.607 71.531 50.884 1.00 30.66 629 VAL A C 1
ATOM 4863 O O . VAL A 1 607 ? 77.202 70.364 50.779 1.00 28.93 629 VAL A O 1
ATOM 4867 N N . ILE A 1 608 ? 77.751 72.144 52.076 1.00 26.12 630 ILE A N 1
ATOM 4868 C CA . ILE A 1 608 ? 77.315 71.484 53.315 1.00 24.81 630 ILE A CA 1
ATOM 4869 C C . ILE A 1 608 ? 76.049 72.203 53.816 1.00 30.21 630 ILE A C 1
ATOM 4870 O O . ILE A 1 608 ? 75.039 71.562 54.110 1.00 30.26 630 ILE A O 1
ATOM 4875 N N . ASP A 1 609 ? 76.102 73.532 53.849 1.00 27.33 631 ASP A N 1
ATOM 4876 C CA . ASP A 1 609 ? 75.028 74.404 54.278 1.00 27.34 631 ASP A CA 1
ATOM 4877 C C . ASP A 1 609 ? 74.809 75.413 53.151 1.00 32.35 631 ASP A C 1
ATOM 4878 O O . ASP A 1 609 ? 75.746 76.137 52.754 1.00 30.48 631 ASP A O 1
ATOM 4883 N N . TRP A 1 610 ? 73.563 75.443 52.617 1.00 29.27 632 TRP A N 1
ATOM 4884 C CA . TRP A 1 610 ? 73.165 76.325 51.524 1.00 28.26 632 TRP A CA 1
ATOM 4885 C C . TRP A 1 610 ? 73.254 77.821 51.911 1.00 30.84 632 TRP A C 1
ATOM 4886 O O . TRP A 1 610 ? 73.384 78.663 51.036 1.00 30.20 632 TRP A O 1
ATOM 4897 N N . GLY A 1 611 ? 73.323 78.114 53.208 1.00 28.01 633 GLY A N 1
ATOM 4898 C CA . GLY A 1 611 ? 73.521 79.455 53.747 1.00 26.95 633 GLY A CA 1
ATOM 4899 C C . GLY A 1 611 ? 74.926 79.980 53.512 1.00 30.87 633 GLY A C 1
ATOM 4900 O O . GLY A 1 611 ? 75.172 81.178 53.669 1.00 30.93 633 GLY A O 1
ATOM 4901 N N . TYR A 1 612 ? 75.862 79.101 53.111 1.00 26.23 634 TYR A N 1
ATOM 4902 C CA . TYR A 1 612 ? 77.208 79.523 52.764 1.00 26.04 634 TYR A CA 1
ATOM 4903 C C . TYR A 1 612 ? 77.343 79.662 51.259 1.00 29.81 634 TYR A C 1
ATOM 4904 O O . TYR A 1 612 ? 78.395 80.100 50.775 1.00 31.42 634 TYR A O 1
ATOM 4913 N N . TYR A 1 613 ? 76.305 79.241 50.503 1.00 23.98 635 TYR A N 1
ATOM 4914 C CA . TYR A 1 613 ? 76.357 79.262 49.060 1.00 22.79 635 TYR A CA 1
ATOM 4915 C C . TYR A 1 613 ? 75.915 80.612 48.504 1.00 29.25 635 TYR A C 1
ATOM 4916 O O . TYR A 1 613 ? 75.233 81.357 49.197 1.00 31.60 635 TYR A O 1
ATOM 4925 N N . GLU A 1 614 ? 76.341 80.937 47.268 1.00 26.49 636 GLU A N 1
ATOM 4926 C CA . GLU A 1 614 ? 76.072 82.204 46.562 1.00 26.68 636 GLU A CA 1
ATOM 4927 C C . GLU A 1 614 ? 74.558 82.511 46.413 1.00 30.02 636 GLU A C 1
ATOM 4928 O O . GLU A 1 614 ? 73.727 81.600 46.289 1.00 29.09 636 GLU A O 1
ATOM 4934 N N . ILE A 1 615 ? 74.234 83.817 46.420 1.00 26.56 637 ILE A N 1
ATOM 4935 C CA . ILE A 1 615 ? 72.887 84.358 46.262 1.00 26.13 637 ILE A CA 1
ATOM 4936 C C . ILE A 1 615 ? 72.238 83.873 44.956 1.00 32.44 637 ILE A C 1
ATOM 4937 O O . ILE A 1 615 ? 71.219 83.207 45.029 1.00 34.04 637 ILE A O 1
ATOM 4950 N N . TYR A 1 617 ? 72.703 81.520 42.299 1.00 30.60 639 TYR A N 1
ATOM 4951 C CA . TYR A 1 617 ? 72.321 80.112 42.132 1.00 30.03 639 TYR A CA 1
ATOM 4952 C C . TYR A 1 617 ? 71.465 79.592 43.334 1.00 34.72 639 TYR A C 1
ATOM 4953 O O . TYR A 1 617 ? 70.469 78.889 43.123 1.00 35.61 639 TYR A O 1
ATOM 4962 N N . GLY A 1 618 ? 71.870 79.924 44.554 1.00 30.68 640 GLY A N 1
ATOM 4963 C CA . GLY A 1 618 ? 71.220 79.438 45.763 1.00 30.07 640 GLY A CA 1
ATOM 4964 C C . GLY A 1 618 ? 69.770 79.820 45.911 1.00 33.08 640 GLY A C 1
ATOM 4965 O O . GLY A 1 618 ? 68.909 78.954 46.098 1.00 31.10 640 GLY A O 1
ATOM 4966 N N . GLU A 1 619 ? 69.497 81.133 45.856 1.00 30.71 641 GLU A N 1
ATOM 4967 C CA . GLU A 1 619 ? 68.138 81.672 46.024 1.00 29.78 641 GLU A CA 1
ATOM 4968 C C . GLU A 1 619 ? 67.209 81.237 44.898 1.00 28.87 641 GLU A C 1
ATOM 4969 O O . GLU A 1 619 ? 66.035 81.115 45.150 1.00 27.95 641 GLU A O 1
ATOM 4975 N N . ARG A 1 620 ? 67.728 80.909 43.714 1.00 24.79 642 ARG A N 1
ATOM 4976 C CA . ARG A 1 620 ? 66.882 80.413 42.636 1.00 24.70 642 ARG A CA 1
ATOM 4977 C C . ARG A 1 620 ? 66.146 79.146 43.078 1.00 27.33 642 ARG A C 1
ATOM 4978 O O . ARG A 1 620 ? 64.920 79.107 42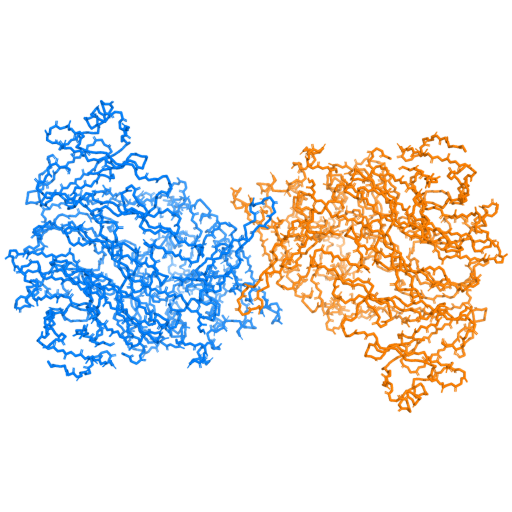.996 1.00 27.19 642 ARG A O 1
ATOM 4986 N N . TYR A 1 621 ? 66.874 78.150 43.591 1.00 23.61 643 TYR A N 1
ATOM 4987 C CA . TYR A 1 621 ? 66.268 76.858 43.958 1.00 23.67 643 TYR A CA 1
ATOM 4988 C C . TYR A 1 621 ? 65.862 76.752 45.404 1.00 27.83 643 TYR A C 1
ATOM 4989 O O . TYR A 1 621 ? 65.066 75.884 45.725 1.00 28.41 643 TYR A O 1
ATOM 5006 N N . ASP A 1 623 ? 65.205 79.700 47.571 1.00 28.70 645 ASP A N 1
ATOM 5007 C CA . ASP A 1 623 ? 64.652 80.981 48.024 1.00 29.43 645 ASP A CA 1
ATOM 5008 C C . ASP A 1 623 ? 65.657 81.523 49.109 1.00 35.01 645 ASP A C 1
ATOM 5009 O O . ASP A 1 623 ? 66.830 81.137 49.055 1.00 34.92 645 ASP A O 1
ATOM 5014 N N . THR A 1 624 ? 65.237 82.378 50.060 1.00 30.68 646 THR A N 1
ATOM 5015 C CA . THR A 1 624 ? 66.155 82.901 51.075 1.00 30.04 646 THR A CA 1
ATOM 5016 C C . THR A 1 624 ? 66.062 82.109 52.381 1.00 36.27 646 THR A C 1
ATOM 5017 O O . THR A 1 624 ? 65.005 81.535 52.635 1.00 37.35 646 THR A O 1
ATOM 5021 N N . PRO A 1 625 ? 67.100 82.122 53.271 1.00 32.66 647 PRO A N 1
ATOM 5022 C CA . PRO A 1 625 ? 66.952 81.471 54.591 1.00 32.70 647 PRO A CA 1
ATOM 5023 C C . PRO A 1 625 ? 65.754 82.011 55.411 1.00 40.32 647 PRO A C 1
ATOM 5024 O O . PRO A 1 625 ? 65.165 81.272 56.202 1.00 42.01 647 PRO A O 1
ATOM 5028 N N . GLU A 1 626 ? 65.379 83.282 55.193 1.00 36.81 648 GLU A N 1
ATOM 5029 C CA . GLU A 1 626 ? 64.268 83.956 55.852 1.00 36.83 648 GLU A CA 1
ATOM 5030 C C . GLU A 1 626 ? 62.915 83.486 55.217 1.00 39.45 648 GLU A C 1
ATOM 5031 O O . GLU A 1 626 ? 61.935 83.273 55.941 1.00 39.76 648 GLU A O 1
ATOM 5037 N N . SER A 1 627 ? 62.881 83.268 53.884 1.00 34.53 649 SER A N 1
ATOM 5038 C CA . SER A 1 627 ? 61.679 82.805 53.151 1.00 33.08 649 SER A CA 1
ATOM 5039 C C . SER A 1 627 ? 61.456 81.272 53.237 1.00 35.63 649 SER A C 1
ATOM 5040 O O . SER A 1 627 ? 60.318 80.826 53.095 1.00 34.46 649 SER A O 1
ATOM 5043 N N . ASN A 1 628 ? 62.546 80.472 53.395 1.00 32.33 650 ASN A N 1
ATOM 5044 C CA . ASN A 1 628 ? 62.517 79.000 53.448 1.00 31.59 650 ASN A CA 1
ATOM 5045 C C . ASN A 1 628 ? 63.334 78.512 54.658 1.00 37.48 650 ASN A C 1
ATOM 5046 O O . ASN A 1 628 ? 64.371 77.862 54.486 1.00 38.44 650 ASN A O 1
ATOM 5051 N N . PRO A 1 629 ? 62.916 78.810 55.909 1.00 34.24 651 PRO A N 1
ATOM 5052 C CA . PRO A 1 629 ? 63.712 78.340 57.060 1.00 33.22 651 PRO A CA 1
ATOM 5053 C C . PRO A 1 629 ? 63.732 76.807 57.186 1.00 37.92 651 PRO A C 1
ATOM 5054 O O . PRO A 1 629 ? 64.758 76.270 57.608 1.00 39.11 651 PRO A O 1
ATOM 5058 N N . GLU A 1 630 ? 62.631 76.115 56.800 1.00 34.31 652 GLU A N 1
ATOM 5059 C CA . GLU A 1 630 ? 62.507 74.648 56.883 1.00 35.36 652 GLU A CA 1
ATOM 5060 C C . GLU A 1 630 ? 63.396 73.944 55.883 1.00 39.05 652 GLU A C 1
ATOM 5061 O O . GLU A 1 630 ? 63.979 72.911 56.204 1.00 39.56 652 GLU A O 1
ATOM 5067 N N . GLY A 1 631 ? 63.459 74.489 54.670 1.00 35.61 653 GLY A N 1
ATOM 5068 C CA . GLY A 1 631 ? 64.271 73.953 53.587 1.00 34.35 653 GLY A CA 1
ATOM 5069 C C . GLY A 1 631 ? 65.739 74.026 53.927 1.00 35.48 653 GLY A C 1
ATOM 5070 O O . GLY A 1 631 ? 66.470 73.049 53.744 1.00 34.99 653 GLY A O 1
ATOM 5071 N N . TYR A 1 632 ? 66.161 75.174 54.470 1.00 29.94 654 TYR A N 1
ATOM 5072 C CA . TYR A 1 632 ? 67.544 75.395 54.839 1.00 30.36 654 TYR A CA 1
ATOM 5073 C C . TYR A 1 632 ? 67.956 74.533 56.017 1.00 35.89 654 TYR A C 1
ATOM 5074 O O . TYR A 1 632 ? 69.091 74.066 56.021 1.00 36.26 654 TYR A O 1
ATOM 5083 N N . LYS A 1 633 ? 67.054 74.297 56.999 1.00 32.51 655 LYS A N 1
ATOM 5084 C CA . LYS A 1 633 ? 67.333 73.439 58.165 1.00 31.44 655 LYS A CA 1
ATOM 5085 C C . LYS A 1 633 ? 67.544 71.961 57.714 1.00 35.46 655 LYS A C 1
ATOM 5086 O O . LYS A 1 633 ? 68.583 71.357 58.006 1.00 36.56 655 LYS A O 1
ATOM 5092 N N . GLU A 1 634 ? 66.588 71.436 56.937 1.00 30.62 656 GLU A N 1
ATOM 5093 C CA . GLU A 1 634 ? 66.539 70.083 56.386 1.00 30.65 656 GLU A CA 1
ATOM 5094 C C . GLU A 1 634 ? 67.757 69.751 55.499 1.00 37.69 656 GLU A C 1
ATOM 5095 O O . GLU A 1 634 ? 68.258 68.619 55.562 1.00 38.29 656 GLU A O 1
ATOM 5101 N N . CYS A 1 635 ? 68.212 70.726 54.680 1.00 34.66 657 CYS A N 1
ATOM 5102 C CA . CYS A 1 635 ? 69.302 70.562 53.723 1.00 35.42 657 CYS A CA 1
ATOM 5103 C C . CYS A 1 635 ? 70.657 71.033 54.277 1.00 36.21 657 CYS A C 1
ATOM 5104 O O . CYS A 1 635 ? 71.636 71.012 53.541 1.00 35.30 657 CYS A O 1
ATOM 5107 N N . ASN A 1 636 ? 70.716 71.437 55.554 1.00 32.66 658 ASN A N 1
ATOM 5108 C CA . ASN A 1 636 ? 71.952 71.801 56.254 1.00 32.25 658 ASN A CA 1
ATOM 5109 C C . ASN A 1 636 ? 72.512 70.510 56.860 1.00 35.70 658 ASN A C 1
ATOM 5110 O O . ASN A 1 636 ? 72.011 70.036 57.887 1.00 34.62 658 ASN A O 1
ATOM 5115 N N . LEU A 1 637 ? 73.550 69.950 56.211 1.00 32.54 659 LEU A N 1
ATOM 5116 C CA . LEU A 1 637 ? 74.135 68.649 56.550 1.00 31.71 659 LEU A CA 1
ATOM 5117 C C . LEU A 1 637 ? 74.847 68.646 57.889 1.00 35.11 659 LEU A C 1
ATOM 5118 O O . LEU A 1 637 ? 75.074 67.559 58.427 1.00 35.58 659 LEU A O 1
ATOM 5123 N N . LYS A 1 638 ? 75.133 69.835 58.475 1.00 30.45 660 LYS A N 1
ATOM 5124 C CA . LYS A 1 638 ? 75.705 69.923 59.818 1.00 28.91 660 LYS A CA 1
ATOM 5125 C C . LYS A 1 638 ? 74.684 69.373 60.836 1.00 37.86 660 LYS A C 1
ATOM 5126 O O . LYS A 1 638 ? 75.074 68.806 61.865 1.00 39.01 660 LYS A O 1
ATOM 5132 N N . ASN A 1 639 ? 73.368 69.489 60.514 1.00 34.79 661 ASN A N 1
ATOM 5133 C CA . ASN A 1 639 ? 72.285 69.026 61.382 1.00 34.93 661 ASN A CA 1
ATOM 5134 C C . ASN A 1 639 ? 72.199 67.516 61.467 1.00 38.45 661 ASN A C 1
ATOM 5135 O O . ASN A 1 639 ? 71.653 67.006 62.434 1.00 38.80 661 ASN A O 1
ATOM 5140 N N . LEU A 1 640 ? 72.793 66.807 60.508 1.00 35.07 662 LEU A N 1
ATOM 5141 C CA . LEU A 1 640 ? 72.773 65.346 60.437 1.00 34.35 662 LEU A CA 1
ATOM 5142 C C . LEU A 1 640 ? 74.131 64.716 60.786 1.00 38.44 662 LEU A C 1
ATOM 5143 O O . LEU A 1 640 ? 74.268 63.503 60.678 1.00 39.24 662 LEU A O 1
ATOM 5148 N N . ALA A 1 641 ? 75.130 65.529 61.191 1.00 34.53 663 ALA A N 1
ATOM 5149 C CA . ALA A 1 641 ? 76.497 65.091 61.538 1.00 34.06 663 ALA A CA 1
ATOM 5150 C C . ALA A 1 641 ? 76.552 63.830 62.437 1.00 37.62 663 ALA A C 1
ATOM 5151 O O . ALA A 1 641 ? 77.451 63.012 62.258 1.00 38.77 663 ALA A O 1
ATOM 5153 N N . ASP A 1 642 ? 75.590 63.664 63.365 1.00 32.27 664 ASP A N 1
ATOM 5154 C CA . ASP A 1 642 ? 75.538 62.552 64.322 1.00 31.28 664 ASP A CA 1
ATOM 5155 C C . ASP A 1 642 ? 75.133 61.223 63.660 1.00 34.62 664 ASP A C 1
ATOM 5156 O O . ASP A 1 642 ? 75.254 60.176 64.304 1.00 35.00 664 ASP A O 1
ATOM 5161 N N . GLN A 1 643 ? 74.706 61.253 62.375 1.00 28.58 665 GLN A N 1
ATOM 5162 C CA . GLN A 1 643 ? 74.262 60.063 61.642 1.00 27.87 665 GLN A CA 1
ATOM 5163 C C . GLN A 1 643 ? 75.365 59.305 60.932 1.00 32.17 665 GLN A C 1
ATOM 5164 O O . GLN A 1 643 ? 75.080 58.237 60.384 1.00 31.92 665 GLN A O 1
ATOM 5170 N N . LEU A 1 644 ? 76.599 59.829 60.918 1.00 28.82 666 LEU A N 1
ATOM 5171 C CA . LEU A 1 644 ? 77.695 59.167 60.217 1.00 28.83 666 LEU A CA 1
ATOM 5172 C C . LEU A 1 644 ? 78.133 57.855 60.917 1.00 33.15 666 LEU A C 1
ATOM 5173 O O . LEU A 1 644 ? 78.619 57.871 62.041 1.00 34.29 666 LEU A O 1
ATOM 5178 N N . LYS A 1 645 ? 77.963 56.739 60.208 1.00 30.64 667 LYS A N 1
ATOM 5179 C CA . LYS A 1 645 ? 78.261 55.339 60.576 1.00 31.06 667 LYS A CA 1
ATOM 5180 C C . LYS A 1 645 ? 79.444 54.786 59.767 1.00 36.41 667 LYS A C 1
ATOM 5181 O O . LYS A 1 645 ? 80.189 53.942 60.264 1.00 35.31 667 LYS A O 1
ATOM 5186 N N . GLY A 1 646 ? 79.528 55.191 58.490 1.00 33.08 668 GLY A N 1
ATOM 5187 C CA . GLY A 1 646 ? 80.533 54.693 57.564 1.00 32.18 668 GLY A CA 1
ATOM 5188 C C . GLY A 1 646 ? 81.756 55.557 57.403 1.00 36.01 668 GLY A C 1
ATOM 5189 O O . GLY A 1 646 ? 81.932 56.540 58.129 1.00 36.44 668 GLY A O 1
ATOM 5190 N N . HIS A 1 647 ? 82.598 55.189 56.418 1.00 31.68 669 HIS A N 1
ATOM 5191 C CA . HIS A 1 647 ? 83.840 55.872 56.084 1.00 30.94 669 HIS A CA 1
ATOM 5192 C C . HIS A 1 647 ? 83.574 56.994 55.081 1.00 32.01 669 HIS A C 1
ATOM 5193 O O . HIS A 1 647 ? 83.226 56.731 53.934 1.00 32.34 669 HIS A O 1
ATOM 5200 N N . LEU A 1 648 ? 83.703 58.245 55.523 1.00 25.83 670 LEU A N 1
ATOM 5201 C CA . LEU A 1 648 ? 83.498 59.395 54.662 1.00 23.82 670 LEU A CA 1
ATOM 5202 C C . LEU A 1 648 ? 84.748 60.260 54.622 1.00 27.02 670 LEU A C 1
ATOM 5203 O O . LEU A 1 648 ? 85.220 60.725 55.659 1.00 26.37 670 LEU A O 1
ATOM 5208 N N . LEU A 1 649 ? 85.274 60.465 53.407 1.00 23.30 671 LEU A N 1
ATOM 5209 C CA . LEU A 1 649 ? 86.411 61.323 53.135 1.00 22.04 671 LEU A CA 1
ATOM 5210 C C . LEU A 1 649 ? 85.916 62.569 52.443 1.00 28.31 671 LEU A C 1
ATOM 5211 O O . LEU A 1 649 ? 85.244 62.472 51.412 1.00 28.49 671 LEU A O 1
ATOM 5216 N N . ILE A 1 650 ? 86.226 63.731 53.025 1.00 26.54 672 ILE A N 1
ATOM 5217 C CA . ILE A 1 650 ? 85.892 65.035 52.464 1.00 27.29 672 ILE A CA 1
ATOM 5218 C C . ILE A 1 650 ? 87.172 65.683 51.960 1.00 31.95 672 ILE A C 1
ATOM 5219 O O . ILE A 1 650 ? 88.067 65.985 52.748 1.00 31.30 672 ILE A O 1
ATOM 5224 N N . ILE A 1 651 ? 87.229 65.941 50.647 1.00 28.77 673 ILE A N 1
ATOM 5225 C CA . ILE A 1 651 ? 88.334 66.637 50.000 1.00 26.58 673 ILE A CA 1
ATOM 5226 C C . ILE A 1 651 ? 87.861 68.056 49.651 1.00 30.76 673 ILE A C 1
ATOM 5227 O O . ILE A 1 651 ? 86.809 68.231 49.037 1.00 29.33 673 ILE A O 1
ATOM 5232 N N . HIS A 1 652 ? 88.629 69.064 50.064 1.00 28.55 674 HIS A N 1
ATOM 5233 C CA . HIS A 1 652 ? 88.334 70.459 49.757 1.00 27.98 674 HIS A CA 1
ATOM 5234 C C . HIS A 1 652 ? 89.622 71.167 49.340 1.00 30.92 674 HIS A C 1
ATOM 5235 O O . HIS A 1 652 ? 90.694 70.823 49.828 1.00 30.54 674 HIS A O 1
ATOM 5242 N N . ASP A 1 653 ? 89.527 72.108 48.392 1.00 28.38 675 ASP A N 1
ATOM 5243 C CA . ASP A 1 653 ? 90.677 72.860 47.866 1.00 28.07 675 ASP A CA 1
ATOM 5244 C C . ASP A 1 653 ? 90.751 74.203 48.595 1.00 32.27 675 ASP A C 1
ATOM 5245 O O . ASP A 1 653 ? 89.729 74.874 48.710 1.00 32.06 675 ASP A O 1
ATOM 5250 N N . ASP A 1 654 ? 91.932 74.580 49.126 1.00 29.57 676 ASP A N 1
ATOM 5251 C CA . ASP A 1 654 ? 92.106 75.781 49.976 1.00 29.18 676 ASP A CA 1
ATOM 5252 C C . ASP A 1 654 ? 91.790 77.140 49.274 1.00 33.57 676 ASP A C 1
ATOM 5253 O O . ASP A 1 654 ? 91.528 78.115 49.976 1.00 32.39 676 ASP A O 1
ATOM 5258 N N . HIS A 1 655 ? 91.798 77.197 47.922 1.00 30.91 677 HIS A N 1
ATOM 5259 C CA . HIS A 1 655 ? 91.478 78.430 47.182 1.00 30.28 677 HIS A CA 1
ATOM 5260 C C . HIS A 1 655 ? 90.172 78.271 46.399 1.00 31.96 677 HIS A C 1
ATOM 5261 O O . HIS A 1 655 ? 89.957 78.942 45.400 1.00 30.70 677 HIS A O 1
ATOM 5268 N N . ASP A 1 656 ? 89.275 77.413 46.904 1.00 29.02 678 ASP A N 1
ATOM 5269 C CA . ASP A 1 656 ? 87.944 77.213 46.331 1.00 28.40 678 ASP A CA 1
ATOM 5270 C C . ASP A 1 656 ? 87.060 78.455 46.635 1.00 33.84 678 ASP A C 1
ATOM 5271 O O . ASP A 1 656 ? 86.756 78.729 47.797 1.00 32.11 678 ASP A O 1
ATOM 5276 N N . ASP A 1 657 ? 86.677 79.197 45.580 1.00 32.66 679 ASP A N 1
ATOM 5277 C CA . ASP A 1 657 ? 85.817 80.383 45.675 1.00 33.42 679 ASP A CA 1
ATOM 5278 C C . ASP A 1 657 ? 84.403 80.120 45.054 1.00 36.48 679 ASP A C 1
ATOM 5279 O O . ASP A 1 657 ? 83.645 81.058 44.806 1.00 35.17 679 ASP A O 1
ATOM 5284 N N . THR A 1 658 ? 84.072 78.845 44.822 1.00 32.45 680 THR A N 1
ATOM 5285 C CA . THR A 1 658 ? 82.763 78.386 44.365 1.00 31.85 680 THR A CA 1
ATOM 5286 C C . THR A 1 658 ? 82.090 77.901 45.639 1.00 36.18 680 THR A C 1
ATOM 5287 O O . THR A 1 658 ? 81.054 78.436 46.010 1.00 36.92 680 THR A O 1
ATOM 5291 N N . CYS A 1 659 ? 82.716 76.921 46.338 1.00 33.03 681 CYS A N 1
ATOM 5292 C CA . CYS A 1 659 ? 82.300 76.414 47.655 1.00 32.53 681 CYS A CA 1
ATOM 5293 C C . CYS A 1 659 ? 83.355 76.836 48.606 1.00 34.87 681 CYS A C 1
ATOM 5294 O O . CYS A 1 659 ? 84.429 76.233 48.607 1.00 35.22 681 CYS A O 1
ATOM 5297 N N . VAL A 1 660 ? 83.105 77.872 49.404 1.00 29.84 682 VAL A N 1
ATOM 5298 C CA . VAL A 1 660 ? 84.142 78.333 50.329 1.00 28.96 682 VAL A CA 1
ATOM 5299 C C . VAL A 1 660 ? 84.610 77.185 51.265 1.00 32.07 682 VAL A C 1
ATOM 5300 O O . VAL A 1 660 ? 83.826 76.296 51.566 1.00 30.31 682 VAL A O 1
ATOM 5304 N N . PRO A 1 661 ? 85.909 77.140 51.649 1.00 30.65 683 PRO A N 1
ATOM 5305 C CA . PRO A 1 661 ? 86.394 76.049 52.528 1.00 30.53 683 PRO A CA 1
ATOM 5306 C C . PRO A 1 661 ? 85.654 75.956 53.873 1.00 36.17 683 PRO A C 1
ATOM 5307 O O . PRO A 1 661 ? 85.638 74.874 54.470 1.00 37.53 683 PRO A O 1
ATOM 5311 N N . GLN A 1 662 ? 84.957 77.050 54.295 1.00 31.25 684 GLN A N 1
ATOM 5312 C CA . GLN A 1 662 ? 84.097 77.093 55.483 1.00 30.83 684 GLN A CA 1
ATOM 5313 C C . GLN A 1 662 ? 83.107 75.895 55.536 1.00 33.37 684 GLN A C 1
ATOM 5314 O O . GLN A 1 662 ? 82.898 75.371 56.639 1.00 33.51 684 GLN A O 1
ATOM 5320 N N . HIS A 1 663 ? 82.523 75.472 54.367 1.00 26.39 685 HIS A N 1
ATOM 5321 C CA . HIS A 1 663 ? 81.592 74.324 54.250 1.00 26.29 685 HIS A CA 1
ATOM 5322 C C . HIS A 1 663 ? 82.121 73.063 54.970 1.00 32.12 685 HIS A C 1
ATOM 5323 O O . HIS A 1 663 ? 81.480 72.540 55.874 1.00 31.40 685 HIS A O 1
ATOM 5330 N N . THR A 1 664 ? 83.302 72.596 54.553 1.00 30.02 686 THR A N 1
ATOM 5331 C CA . THR A 1 664 ? 83.942 71.392 55.049 1.00 30.46 686 THR A CA 1
ATOM 5332 C C . THR A 1 664 ? 84.458 71.560 56.483 1.00 35.39 686 THR A C 1
ATOM 5333 O O . THR A 1 664 ? 84.280 70.642 57.282 1.00 35.20 686 THR A O 1
ATOM 5337 N N . LEU A 1 665 ? 85.084 72.693 56.803 1.00 32.07 687 LEU A N 1
ATOM 5338 C CA . LEU A 1 665 ? 85.602 72.908 58.144 1.00 33.63 687 LEU A CA 1
ATOM 5339 C C . LEU A 1 665 ? 84.470 72.998 59.154 1.00 38.37 687 LEU A C 1
ATOM 5340 O O . LEU A 1 665 ? 84.582 72.367 60.213 1.00 40.27 687 LEU A O 1
ATOM 5345 N N . SER A 1 666 ? 83.344 73.677 58.808 1.00 32.40 688 SER A N 1
ATOM 5346 C CA . SER A 1 666 ? 82.193 73.728 59.716 1.00 31.22 688 SER A CA 1
ATOM 5347 C C . SER A 1 666 ? 81.570 72.333 59.843 1.00 32.09 688 SER A C 1
ATOM 5348 O O . SER A 1 666 ? 81.113 71.994 60.933 1.00 31.85 688 SER A O 1
ATOM 5351 N N . PHE A 1 667 ? 81.655 71.490 58.793 1.00 26.52 689 PHE A N 1
ATOM 5352 C CA . PHE A 1 667 ? 81.179 70.092 58.881 1.00 25.75 689 PHE A CA 1
ATOM 5353 C C . PHE A 1 667 ? 82.088 69.242 59.812 1.00 29.47 689 PHE A C 1
ATOM 5354 O O . PHE A 1 667 ? 81.574 68.385 60.541 1.00 28.96 689 PHE A O 1
ATOM 5370 N N . LYS A 1 669 ? 83.813 70.413 62.422 1.00 27.13 691 LYS A N 1
ATOM 5371 C CA . LYS A 1 669 ? 83.475 70.860 63.757 1.00 27.39 691 LYS A CA 1
ATOM 5372 C C . LYS A 1 669 ? 82.192 70.184 64.252 1.00 32.46 691 LYS A C 1
ATOM 5373 O O . LYS A 1 669 ? 82.155 69.711 65.389 1.00 33.26 691 LYS A O 1
ATOM 5379 N N . ALA A 1 670 ? 81.165 70.099 63.390 1.00 26.95 692 ALA A N 1
ATOM 5380 C CA . ALA A 1 670 ? 79.904 69.477 63.753 1.00 25.90 692 ALA A CA 1
ATOM 5381 C C . ALA A 1 670 ? 80.071 67.989 64.070 1.00 26.92 692 ALA A C 1
ATOM 5382 O O . ALA A 1 670 ? 79.429 67.506 64.989 1.00 25.50 692 ALA A O 1
ATOM 5384 N N . CYS A 1 671 ? 80.952 67.275 63.356 1.00 25.71 693 CYS A N 1
ATOM 5385 C CA . CYS A 1 671 ? 81.215 65.852 63.605 1.00 26.18 693 CYS A CA 1
ATOM 5386 C C . CYS A 1 671 ? 82.014 65.672 64.882 1.00 29.60 693 CYS A C 1
ATOM 5387 O O . CYS A 1 671 ? 81.784 64.704 65.604 1.00 29.69 693 CYS A O 1
ATOM 5390 N N . VAL A 1 672 ? 82.976 66.581 65.167 1.00 24.37 694 VAL A N 1
ATOM 5391 C CA . VAL A 1 672 ? 83.774 66.514 66.400 1.00 22.17 694 VAL A CA 1
ATOM 5392 C C . VAL A 1 672 ? 82.804 66.586 67.580 1.00 28.25 694 VAL A C 1
ATOM 5393 O O . VAL A 1 672 ? 82.793 65.692 68.417 1.00 29.68 694 VAL A O 1
ATOM 5397 N N . ASP A 1 673 ? 81.903 67.576 67.558 1.00 27.05 695 ASP A N 1
ATOM 5398 C CA . ASP A 1 673 ? 80.879 67.825 68.577 1.00 27.42 695 ASP A CA 1
ATOM 5399 C C . ASP A 1 673 ? 79.924 66.647 68.750 1.00 31.56 695 ASP A C 1
ATOM 5400 O O . ASP A 1 673 ? 79.581 66.326 69.889 1.00 31.23 695 ASP A O 1
ATOM 5405 N N . ALA A 1 674 ? 79.519 66.001 67.636 1.00 28.89 696 ALA A N 1
ATOM 5406 C CA . ALA A 1 674 ? 78.580 64.864 67.601 1.00 28.65 696 ALA A CA 1
ATOM 5407 C C . ALA A 1 674 ? 79.273 63.516 67.843 1.00 33.93 696 ALA A C 1
ATOM 5408 O O . ALA A 1 674 ? 78.596 62.493 67.950 1.00 34.95 696 ALA A O 1
ATOM 5410 N N . ARG A 1 675 ? 80.623 63.527 67.923 1.00 29.69 697 ARG A N 1
ATOM 5411 C CA . ARG A 1 675 ? 81.519 62.383 68.095 1.00 28.30 697 ARG A CA 1
ATOM 5412 C C . ARG A 1 675 ? 81.404 61.407 66.928 1.00 30.56 697 ARG A C 1
ATOM 5413 O O . ARG A 1 675 ? 81.308 60.190 67.121 1.00 31.11 697 ARG A O 1
ATOM 5421 N N . THR A 1 676 ? 81.458 61.942 65.702 1.00 26.33 698 THR A N 1
ATOM 5422 C CA . THR A 1 676 ? 81.504 61.118 64.482 1.00 25.54 698 THR A CA 1
ATOM 5423 C C . THR A 1 676 ? 82.887 61.367 63.845 1.00 28.33 698 THR A C 1
ATOM 5424 O O . THR A 1 676 ? 83.555 62.375 64.134 1.00 23.70 698 THR A O 1
ATOM 5428 N N . TYR A 1 677 ? 83.358 60.392 63.050 1.00 26.93 699 TYR A N 1
ATOM 5429 C CA . TYR A 1 677 ? 84.731 60.431 62.578 1.00 26.00 699 TYR A CA 1
ATOM 5430 C C . TYR A 1 677 ? 84.908 60.447 61.054 1.00 30.91 699 TYR A C 1
ATOM 5431 O O . TYR A 1 677 ? 85.452 59.502 60.477 1.00 29.40 699 TYR A O 1
ATOM 5440 N N . PRO A 1 678 ? 84.610 61.578 60.396 1.00 30.22 700 PRO A N 1
ATOM 5441 C CA . PRO A 1 678 ? 84.923 61.670 58.965 1.00 30.47 700 PRO A CA 1
ATOM 5442 C C . PRO A 1 678 ? 86.424 61.924 58.762 1.00 32.26 700 PRO A C 1
ATOM 5443 O O . PRO A 1 678 ? 87.105 62.349 59.705 1.00 31.70 700 PRO A O 1
ATOM 5447 N N . ASP A 1 679 ? 86.931 61.700 57.534 1.00 25.85 701 ASP A N 1
ATOM 5448 C CA . ASP A 1 679 ? 88.322 61.998 57.200 1.00 24.19 701 ASP A CA 1
ATOM 5449 C C . ASP A 1 679 ? 88.321 63.220 56.297 1.00 28.61 701 ASP A C 1
ATOM 5450 O O . ASP A 1 679 ? 87.295 63.539 55.679 1.00 29.05 701 ASP A O 1
ATOM 5455 N N . LEU A 1 680 ? 89.457 63.890 56.215 1.00 24.36 702 LEU A N 1
ATOM 5456 C CA . LEU A 1 680 ? 89.603 65.124 55.457 1.00 23.72 702 LEU A CA 1
ATOM 5457 C C . LEU A 1 680 ? 90.895 65.169 54.640 1.00 26.24 702 LEU A C 1
ATOM 5458 O O . LEU A 1 680 ? 91.855 64.503 54.975 1.00 24.67 702 LEU A O 1
ATOM 5463 N N . PHE A 1 681 ? 90.906 65.958 53.568 1.00 24.39 703 PHE A N 1
ATOM 5464 C CA . PHE A 1 681 ? 92.085 66.291 52.777 1.00 24.35 703 PHE A CA 1
ATOM 5465 C C . PHE A 1 681 ? 91.908 67.681 52.155 1.00 30.23 703 PHE A C 1
ATOM 5466 O O . PHE A 1 681 ? 90.820 68.028 51.682 1.00 28.63 703 PHE A O 1
ATOM 5474 N N . ILE A 1 682 ? 92.973 68.492 52.213 1.00 29.08 704 ILE A N 1
ATOM 5475 C CA . ILE A 1 682 ? 92.979 69.831 51.622 1.00 28.59 704 ILE A CA 1
ATOM 5476 C C . ILE A 1 682 ? 94.056 69.883 50.541 1.00 31.31 704 ILE A C 1
ATOM 5477 O O . ILE A 1 682 ? 95.203 69.547 50.816 1.00 31.49 704 ILE A O 1
ATOM 5482 N N . TYR A 1 683 ? 93.687 70.275 49.318 1.00 26.51 705 TYR A N 1
ATOM 5483 C CA . TYR A 1 683 ? 94.657 70.516 48.255 1.00 25.37 705 TYR A CA 1
ATOM 5484 C C . TYR A 1 683 ? 95.002 71.992 48.285 1.00 31.15 705 TYR A C 1
ATOM 5485 O O . TYR A 1 683 ? 94.159 72.797 47.910 1.00 29.98 705 TYR A O 1
ATOM 5494 N N . PRO A 1 684 ? 96.189 72.411 48.786 1.00 31.14 706 PRO A N 1
ATOM 5495 C CA . PRO A 1 684 ? 96.488 73.850 48.803 1.00 31.39 706 PRO A CA 1
ATOM 5496 C C . PRO A 1 684 ? 96.744 74.345 47.385 1.00 38.30 706 PRO A C 1
ATOM 5497 O O . PRO A 1 684 ? 97.158 73.553 46.539 1.00 40.79 706 PRO A O 1
ATOM 5501 N N . CYS A 1 685 ? 96.440 75.620 47.107 1.00 36.22 707 CYS A N 1
ATOM 5502 C CA . CYS A 1 685 ? 96.655 76.295 45.811 1.00 38.47 707 CYS A CA 1
ATOM 5503 C C . CYS A 1 685 ? 95.838 75.712 44.666 1.00 39.41 707 CYS A C 1
ATOM 5504 O O . CYS A 1 685 ? 96.303 75.738 43.527 1.00 40.76 707 CYS A O 1
ATOM 5507 N N . HIS A 1 686 ? 94.649 75.205 44.941 1.00 32.20 708 HIS A N 1
ATOM 5508 C CA . HIS A 1 686 ? 93.773 74.734 43.894 1.00 30.91 708 HIS A CA 1
ATOM 5509 C C . HIS A 1 686 ? 92.448 75.436 44.054 1.00 35.78 708 HIS A C 1
ATOM 5510 O O . HIS A 1 686 ? 92.066 75.749 45.187 1.00 34.66 708 HIS A O 1
ATOM 5517 N N . LYS A 1 687 ? 91.760 75.710 42.920 1.00 33.27 709 LYS A N 1
ATOM 5518 C CA . LYS A 1 687 ? 90.453 76.380 42.894 1.00 32.60 709 LYS A CA 1
ATOM 5519 C C . LYS A 1 687 ? 89.381 75.308 43.107 1.00 34.95 709 LYS A C 1
ATOM 5520 O O . LYS A 1 687 ? 89.722 74.296 43.687 1.00 35.09 709 LYS A O 1
ATOM 5526 N N . HIS A 1 688 ? 88.107 75.509 42.719 1.00 31.42 710 HIS A N 1
ATOM 5527 C CA . HIS A 1 688 ? 87.031 74.513 42.945 1.00 30.62 710 HIS A CA 1
ATOM 5528 C C . HIS A 1 688 ? 87.437 73.075 42.594 1.00 35.50 710 HIS A C 1
ATOM 5529 O O . HIS A 1 688 ? 87.219 72.157 43.392 1.00 36.05 710 HIS A O 1
ATOM 5536 N N . ASN A 1 689 ? 88.046 72.891 41.416 1.00 32.10 711 ASN A N 1
ATOM 5537 C CA . ASN A 1 689 ? 88.559 71.593 40.964 1.00 31.13 711 ASN A CA 1
ATOM 5538 C C . ASN A 1 689 ? 90.081 71.567 40.902 1.00 31.67 711 ASN A C 1
ATOM 5539 O O . ASN A 1 689 ? 90.715 72.574 40.576 1.00 30.80 711 ASN A O 1
ATOM 5544 N N . VAL A 1 690 ? 90.662 70.395 41.207 1.00 27.02 712 VAL A N 1
ATOM 5545 C CA . VAL A 1 690 ? 92.099 70.138 41.107 1.00 25.22 712 VAL A CA 1
ATOM 5546 C C . VAL A 1 690 ? 92.397 69.986 39.613 1.00 32.74 712 VAL A C 1
ATOM 5547 O O . VAL A 1 690 ? 91.844 69.091 38.966 1.00 33.07 712 VAL A O 1
ATOM 5551 N N . ALA A 1 691 ? 93.203 70.895 39.054 1.00 30.50 713 ALA A N 1
ATOM 5552 C CA . ALA A 1 691 ? 93.576 70.891 37.637 1.00 30.38 713 ALA A CA 1
ATOM 5553 C C . ALA A 1 691 ? 95.081 70.599 37.454 1.00 34.85 713 ALA A C 1
ATOM 5554 O O . ALA A 1 691 ? 95.865 70.798 38.391 1.00 34.79 713 ALA A O 1
ATOM 5556 N N . GLY A 1 692 ? 95.483 70.152 36.256 1.00 30.44 714 GLY A N 1
ATOM 5557 C CA . GLY A 1 692 ? 96.891 69.850 35.995 1.00 29.43 714 GLY A CA 1
ATOM 5558 C C . GLY A 1 692 ? 97.340 68.522 36.579 1.00 32.94 714 GLY A C 1
ATOM 5559 O O . GLY A 1 692 ? 96.499 67.706 36.973 1.00 33.24 714 GLY A O 1
ATOM 5560 N N . ARG A 1 693 ? 98.667 68.297 36.664 1.00 28.70 715 ARG A N 1
ATOM 5561 C CA . ARG A 1 693 ? 99.262 67.025 37.120 1.00 28.73 715 ARG A CA 1
ATOM 5562 C C . ARG A 1 693 ? 98.737 66.523 38.471 1.00 31.32 715 ARG A C 1
ATOM 5563 O O . ARG A 1 693 ? 98.649 65.306 38.648 1.00 31.71 715 ARG A O 1
ATOM 5571 N N . ASP A 1 694 ? 98.356 67.444 39.396 1.00 25.90 716 ASP A N 1
ATOM 5572 C CA . ASP A 1 694 ? 97.823 67.090 40.722 1.00 24.63 716 ASP A CA 1
ATOM 5573 C C . ASP A 1 694 ? 96.457 66.394 40.657 1.00 25.75 716 ASP A C 1
ATOM 5574 O O . ASP A 1 694 ? 96.074 65.757 41.629 1.00 26.32 716 ASP A O 1
ATOM 5579 N N . ARG A 1 695 ? 95.757 66.422 39.502 1.00 20.78 717 ARG A N 1
ATOM 5580 C CA . ARG A 1 695 ? 94.481 65.713 39.349 1.00 19.83 717 ARG A CA 1
ATOM 5581 C C . ARG A 1 695 ? 94.688 64.189 39.397 1.00 25.49 717 ARG A C 1
ATOM 5582 O O . ARG A 1 695 ? 93.778 63.457 39.775 1.00 27.68 717 ARG A O 1
ATOM 5590 N N . VAL A 1 696 ? 95.881 63.717 39.008 1.00 21.81 718 VAL A N 1
ATOM 5591 C CA . VAL A 1 696 ? 96.274 62.303 39.050 1.00 21.18 718 VAL A CA 1
ATOM 5592 C C . VAL A 1 696 ? 96.477 61.932 40.510 1.00 24.57 718 VAL A C 1
ATOM 5593 O O . VAL A 1 696 ? 96.031 60.871 40.934 1.00 24.28 718 VAL A O 1
ATOM 5597 N N . HIS A 1 697 ? 97.106 62.840 41.302 1.00 22.33 719 HIS A N 1
ATOM 5598 C CA . HIS A 1 697 ? 97.312 62.626 42.735 1.00 21.76 719 HIS A CA 1
ATOM 5599 C C . HIS A 1 697 ? 95.937 62.478 43.407 1.00 26.41 719 HIS A C 1
ATOM 5600 O O . HIS A 1 697 ? 95.723 61.554 44.196 1.00 25.67 719 HIS A O 1
ATOM 5607 N N . LEU A 1 698 ? 94.986 63.369 43.030 1.00 22.52 720 LEU A N 1
ATOM 5608 C CA . LEU A 1 698 ? 93.628 63.349 43.555 1.00 21.60 720 LEU A CA 1
ATOM 5609 C C . LEU A 1 698 ? 92.936 62.003 43.301 1.00 25.91 720 LEU A C 1
ATOM 5610 O O . LEU A 1 698 ? 92.334 61.462 44.229 1.00 27.40 720 LEU A O 1
ATOM 5615 N N . HIS A 1 699 ? 93.043 61.456 42.078 1.00 20.32 721 HIS A N 1
ATOM 5616 C CA . HIS A 1 699 ? 92.367 60.203 41.750 1.00 20.07 721 HIS A CA 1
ATOM 5617 C C . HIS A 1 699 ? 93.046 58.962 42.331 1.00 24.39 721 HIS A C 1
ATOM 5618 O O . HIS A 1 699 ? 92.366 57.962 42.571 1.00 24.26 721 HIS A O 1
ATOM 5625 N N . GLU A 1 700 ? 94.334 59.053 42.652 1.00 22.72 722 GLU A N 1
ATOM 5626 C CA . GLU A 1 700 ? 95.046 57.976 43.331 1.00 22.84 722 GLU A CA 1
ATOM 5627 C C . GLU A 1 700 ? 94.583 57.948 44.790 1.00 26.49 722 GLU A C 1
ATOM 5628 O O . GLU A 1 700 ? 94.342 56.871 45.331 1.00 27.24 722 GLU A O 1
ATOM 5634 N N . LYS A 1 701 ? 94.424 59.135 45.399 1.00 22.43 723 LYS A N 1
ATOM 5635 C CA . LYS A 1 701 ? 93.950 59.272 46.776 1.00 23.28 723 LYS A CA 1
ATOM 5636 C C . LYS A 1 701 ? 92.499 58.711 46.904 1.00 27.58 723 LYS A C 1
ATOM 5637 O O . LYS A 1 701 ? 92.220 57.953 47.832 1.00 26.72 723 LYS A O 1
ATOM 5643 N N . ILE A 1 702 ? 91.614 59.048 45.951 1.00 25.12 724 ILE A N 1
ATOM 5644 C CA . ILE A 1 702 ? 90.226 58.570 45.916 1.00 25.12 724 ILE A CA 1
ATOM 5645 C C . ILE A 1 702 ? 90.204 57.024 45.737 1.00 28.88 724 ILE A C 1
ATOM 5646 O O . ILE A 1 702 ? 89.508 56.335 46.491 1.00 27.24 724 ILE A O 1
ATOM 5651 N N . THR A 1 703 ? 90.978 56.489 44.754 1.00 26.54 725 THR A N 1
ATOM 5652 C CA . THR A 1 703 ? 91.094 55.044 44.520 1.00 26.36 725 THR A CA 1
ATOM 5653 C C . THR A 1 703 ? 91.513 54.340 45.825 1.00 32.31 725 THR A C 1
ATOM 5654 O O . THR A 1 703 ? 90.851 53.386 46.223 1.00 32.63 725 THR A O 1
ATOM 5658 N N . ARG A 1 704 ? 92.599 54.837 46.489 1.00 28.37 726 ARG A N 1
ATOM 5659 C CA . ARG A 1 704 ? 93.178 54.297 47.722 1.00 28.24 726 ARG A CA 1
ATOM 5660 C C . ARG A 1 704 ? 92.189 54.223 48.851 1.00 31.27 726 ARG A C 1
ATOM 5661 O O . ARG A 1 704 ? 92.181 53.224 49.563 1.00 31.32 726 ARG A O 1
ATOM 5669 N N . TYR A 1 705 ? 91.339 55.258 49.003 1.00 26.43 727 TYR A N 1
ATOM 5670 C CA . TYR A 1 705 ? 90.295 55.290 50.026 1.00 25.13 727 TYR A CA 1
ATOM 5671 C C . TYR A 1 705 ? 89.267 54.175 49.821 1.00 28.80 727 TYR A C 1
ATOM 5672 O O . TYR A 1 705 ? 88.900 53.522 50.800 1.00 28.96 727 TYR A O 1
ATOM 5681 N N . PHE A 1 706 ? 88.834 53.928 48.564 1.00 25.16 728 PHE A N 1
ATOM 5682 C CA . PHE A 1 706 ? 87.859 52.870 48.273 1.00 25.48 728 PHE A CA 1
ATOM 5683 C C . PHE A 1 706 ? 88.469 51.474 48.400 1.00 31.60 728 PHE A C 1
ATOM 5684 O O . PHE A 1 706 ? 87.802 50.577 48.920 1.00 31.79 728 PHE A O 1
ATOM 5692 N N . GLU A 1 707 ? 89.744 51.300 48.002 1.00 29.62 729 GLU A N 1
ATOM 5693 C CA . GLU A 1 707 ? 90.452 50.011 48.117 1.00 29.81 729 GLU A CA 1
ATOM 5694 C C . GLU A 1 707 ? 90.656 49.629 49.578 1.00 35.45 729 GLU A C 1
ATOM 5695 O O . GLU A 1 707 ? 90.549 48.456 49.922 1.00 36.77 729 GLU A O 1
ATOM 5701 N N . GLN A 1 708 ? 90.931 50.607 50.442 1.00 32.50 730 GLN A N 1
ATOM 5702 C CA . GLN A 1 708 ? 91.142 50.299 51.852 1.00 32.19 730 GLN A CA 1
ATOM 5703 C C . GLN A 1 708 ? 89.837 50.030 52.610 1.00 35.71 730 GLN A C 1
ATOM 5704 O O . GLN A 1 708 ? 89.847 49.198 53.513 1.00 34.39 730 GLN A O 1
ATOM 5710 N N . ASN A 1 709 ? 88.732 50.727 52.267 1.00 33.09 731 ASN A N 1
ATOM 5711 C CA . ASN A 1 709 ? 87.507 50.660 53.057 1.00 32.19 731 ASN A CA 1
ATOM 5712 C C . ASN A 1 709 ? 86.271 49.985 52.417 1.00 36.53 731 ASN A C 1
ATOM 5713 O O . ASN A 1 709 ? 85.346 49.645 53.163 1.00 35.90 731 ASN A O 1
ATOM 5718 N N . LEU A 1 710 ? 86.208 49.822 51.084 1.00 32.31 732 LEU A N 1
ATOM 5719 C CA . LEU A 1 710 ? 85.034 49.184 50.473 1.00 31.52 732 LEU A CA 1
ATOM 5720 C C . LEU A 1 710 ? 85.299 47.710 50.177 1.00 59.62 732 LEU A C 1
ATOM 5721 O O . LEU A 1 710 ? 86.335 47.392 49.538 1.00 71.20 732 LEU A O 1
ATOM 5727 N N . THR B 1 4 ? 89.840 42.695 85.702 1.00 54.42 26 THR B N 1
ATOM 5728 C CA . THR B 1 4 ? 89.431 42.366 84.323 1.00 53.90 26 THR B CA 1
ATOM 5729 C C . THR B 1 4 ? 88.945 43.613 83.540 1.00 55.60 26 THR B C 1
ATOM 5730 O O . THR B 1 4 ? 89.070 43.610 82.311 1.00 56.50 26 THR B O 1
ATOM 5734 N N . LYS B 1 5 ? 88.362 44.642 84.228 1.00 47.42 27 LYS B N 1
ATOM 5735 C CA . LYS B 1 5 ? 87.880 45.849 83.547 1.00 44.19 27 LYS B CA 1
ATOM 5736 C C . LYS B 1 5 ? 89.057 46.773 83.202 1.00 42.78 27 LYS B C 1
ATOM 5737 O O . LYS B 1 5 ? 89.979 46.956 83.991 1.00 42.42 27 LYS B O 1
ATOM 5743 N N . LYS B 1 6 ? 89.033 47.297 81.988 1.00 36.24 28 LYS B N 1
ATOM 5744 C CA . LYS B 1 6 ? 90.035 48.208 81.458 1.00 34.51 28 LYS B CA 1
ATOM 5745 C C . LYS B 1 6 ? 89.482 49.636 81.417 1.00 38.02 28 LYS B C 1
ATOM 5746 O O . LYS B 1 6 ? 88.312 49.807 81.030 1.00 37.09 28 LYS B O 1
ATOM 5752 N N . PRO B 1 7 ? 90.272 50.692 81.767 1.00 33.65 29 PRO B N 1
ATOM 5753 C CA . PRO B 1 7 ? 89.721 52.059 81.678 1.00 32.39 29 PRO B CA 1
ATOM 5754 C C . PRO B 1 7 ? 89.559 52.490 80.209 1.00 34.06 29 PRO B C 1
ATOM 5755 O O . PRO B 1 7 ? 90.256 52.014 79.332 1.00 33.53 29 PRO B O 1
ATOM 5759 N N . THR B 1 8 ? 88.572 53.323 79.947 1.00 31.10 30 THR B N 1
ATOM 5760 C CA . THR B 1 8 ? 88.259 53.839 78.613 1.00 30.75 30 THR B CA 1
ATOM 5761 C C . THR B 1 8 ? 88.953 55.187 78.447 1.00 33.63 30 THR B C 1
ATOM 5762 O O . THR B 1 8 ? 89.472 55.716 79.434 1.00 33.90 30 THR B O 1
ATOM 5766 N N . LEU B 1 9 ? 88.927 55.776 77.226 1.00 28.09 31 LEU B N 1
ATOM 5767 C CA . LEU B 1 9 ? 89.484 57.110 76.979 1.00 27.15 31 LEU B CA 1
ATOM 5768 C C . LEU B 1 9 ? 88.729 58.172 77.817 1.00 32.37 31 LEU B C 1
ATOM 5769 O O . LEU B 1 9 ? 89.324 59.186 78.175 1.00 34.15 31 LEU B O 1
ATOM 5774 N N . GLU B 1 10 ? 87.427 57.939 78.139 1.00 27.91 32 GLU B N 1
ATOM 5775 C CA . GLU B 1 10 ? 86.627 58.837 78.996 1.00 26.47 32 GLU B CA 1
ATOM 5776 C C . GLU B 1 10 ? 87.210 58.891 80.431 1.00 30.17 32 GLU B C 1
ATOM 5777 O O . GLU B 1 10 ? 87.185 59.951 81.064 1.00 29.28 32 GLU B O 1
ATOM 5783 N N . GLU B 1 11 ? 87.831 57.784 80.901 1.00 26.24 33 GLU B N 1
ATOM 5784 C CA . GLU B 1 11 ? 88.455 57.746 82.230 1.00 25.45 33 GLU B CA 1
ATOM 5785 C C . GLU B 1 11 ? 89.967 58.084 82.211 1.00 29.30 33 GLU B C 1
ATOM 5786 O O . GLU B 1 11 ? 90.510 58.473 83.243 1.00 30.01 33 GLU B O 1
ATOM 5792 N N . LEU B 1 12 ? 90.627 57.996 81.049 1.00 25.38 34 LEU B N 1
ATOM 5793 C CA . LEU B 1 12 ? 92.077 58.226 80.942 1.00 24.85 34 LEU B CA 1
ATOM 5794 C C . LEU B 1 12 ? 92.498 59.550 80.329 1.00 31.91 34 LEU B C 1
ATOM 5795 O O . LEU B 1 12 ? 93.662 59.916 80.513 1.00 32.61 34 LEU B O 1
ATOM 5800 N N . ILE B 1 13 ? 91.618 60.234 79.559 1.00 28.47 35 ILE B N 1
ATOM 5801 C CA . ILE B 1 13 ? 92.029 61.476 78.883 1.00 28.13 35 ILE B CA 1
ATOM 5802 C C . ILE B 1 13 ? 91.405 62.693 79.562 1.00 30.02 35 ILE B C 1
ATOM 5803 O O . ILE B 1 13 ? 90.193 62.730 79.740 1.00 28.79 35 ILE B O 1
ATOM 5808 N N . PRO B 1 14 ? 92.233 63.684 79.960 1.00 27.96 36 PRO B N 1
ATOM 5809 C CA . PRO B 1 14 ? 91.672 64.928 80.549 1.00 28.69 36 PRO B CA 1
ATOM 5810 C C . PRO B 1 14 ? 90.741 65.591 79.523 1.00 34.86 36 PRO B C 1
ATOM 5811 O O . PRO B 1 14 ? 91.135 65.758 78.358 1.00 34.90 36 PRO B O 1
ATOM 5815 N N . GLY B 1 15 ? 89.494 65.826 79.942 1.00 30.43 37 GLY B N 1
ATOM 5816 C CA . GLY B 1 15 ? 88.404 66.275 79.088 1.00 29.94 37 GLY B CA 1
ATOM 5817 C C . GLY B 1 15 ? 87.324 65.204 79.042 1.00 35.21 37 GLY B C 1
ATOM 5818 O O . GLY B 1 15 ? 86.184 65.463 78.616 1.00 35.65 37 GLY B O 1
ATOM 5819 N N . GLY B 1 16 ? 87.694 63.993 79.490 1.00 30.03 38 GLY B N 1
ATOM 5820 C CA . GLY B 1 16 ? 86.805 62.847 79.611 1.00 29.72 38 GLY B CA 1
ATOM 5821 C C . GLY B 1 16 ? 85.738 63.073 80.667 1.00 36.32 38 GLY B C 1
ATOM 5822 O O . GLY B 1 16 ? 85.987 63.732 81.684 1.00 36.48 38 GLY B O 1
ATOM 5823 N N . GLU B 1 17 ? 84.534 62.541 80.419 1.00 35.26 39 GLU B N 1
ATOM 5824 C CA . GLU B 1 17 ? 83.355 62.663 81.286 1.00 36.39 39 GLU B CA 1
ATOM 5825 C C . GLU B 1 17 ? 83.612 62.074 82.677 1.00 41.22 39 GLU B C 1
ATOM 5826 O O . GLU B 1 17 ? 83.085 62.604 83.659 1.00 41.40 39 GLU B O 1
ATOM 5832 N N . SER B 1 18 ? 84.424 60.989 82.760 1.00 35.75 40 SER B N 1
ATOM 5833 C CA . SER B 1 18 ? 84.700 60.278 84.008 1.00 34.86 40 SER B CA 1
ATOM 5834 C C . SER B 1 18 ? 86.202 60.121 84.271 1.00 37.53 40 SER B C 1
ATOM 5835 O O . SER B 1 18 ? 86.646 59.112 84.824 1.00 37.29 40 SER B O 1
ATOM 5838 N N . TYR B 1 19 ? 86.968 61.154 83.914 1.00 34.13 41 TYR B N 1
ATOM 5839 C CA . TYR B 1 19 ? 88.417 61.210 84.046 1.00 32.91 41 TYR B CA 1
ATOM 5840 C C . TYR B 1 19 ? 88.869 60.894 85.492 1.00 35.46 41 TYR B C 1
ATOM 5841 O O . TYR B 1 19 ? 88.450 61.561 86.433 1.00 34.83 41 TYR B O 1
ATOM 5850 N N . LEU B 1 20 ? 89.703 59.859 85.651 1.00 31.68 42 LEU B N 1
ATOM 5851 C CA . LEU B 1 20 ? 90.199 59.422 86.963 1.00 31.25 42 LEU B CA 1
ATOM 5852 C C . LEU B 1 20 ? 91.502 60.125 87.327 1.00 39.34 42 LEU B C 1
ATOM 5853 O O . LEU B 1 20 ? 92.453 60.154 86.542 1.00 39.44 42 LEU B O 1
ATOM 5858 N N . TYR B 1 21 ? 91.557 60.677 88.523 1.00 39.09 43 TYR B N 1
ATOM 5859 C CA . TYR B 1 21 ? 92.779 61.333 88.969 1.00 40.34 43 TYR B CA 1
ATOM 5860 C C . TYR B 1 21 ? 92.949 61.114 90.456 1.00 40.60 43 TYR B C 1
ATOM 5861 O O . TYR B 1 21 ? 91.965 60.892 91.170 1.00 39.38 43 TYR B O 1
ATOM 5870 N N . ALA B 1 22 ? 94.210 61.091 90.905 1.00 36.34 44 ALA B N 1
ATOM 5871 C CA . ALA B 1 22 ? 94.540 60.866 92.320 1.00 34.83 44 ALA B CA 1
ATOM 5872 C C . ALA B 1 22 ? 94.063 62.033 93.183 1.00 36.67 44 ALA B C 1
ATOM 5873 O O . ALA B 1 22 ? 94.134 63.194 92.757 1.00 35.93 44 ALA B O 1
ATOM 5875 N N . GLU B 1 23 ? 93.542 61.724 94.378 1.00 33.41 45 GLU B N 1
ATOM 5876 C CA . GLU B 1 23 ? 93.062 62.747 95.319 1.00 33.92 45 GLU B CA 1
ATOM 5877 C C . GLU B 1 23 ? 94.176 63.764 95.633 1.00 37.45 45 GLU B C 1
ATOM 5878 O O . GLU B 1 23 ? 95.372 63.439 95.588 1.00 38.19 45 GLU B O 1
ATOM 5884 N N . ASN B 1 24 ? 93.762 64.996 95.906 1.00 32.41 46 ASN B N 1
ATOM 5885 C CA . ASN B 1 24 ? 94.627 66.129 96.163 1.00 31.71 46 ASN B CA 1
ATOM 5886 C C . ASN B 1 24 ? 94.090 67.005 97.299 1.00 37.08 46 ASN B C 1
ATOM 5887 O O . ASN B 1 24 ? 92.928 66.851 97.700 1.00 36.93 46 ASN B O 1
ATOM 5892 N N . LEU B 1 25 ? 94.928 67.950 97.785 1.00 32.53 47 LEU B N 1
ATOM 5893 C CA . LEU B 1 25 ? 94.563 68.965 98.767 1.00 32.24 47 LEU B CA 1
ATOM 5894 C C . LEU B 1 25 ? 94.746 70.332 98.096 1.00 39.67 47 LEU B C 1
ATOM 5895 O O . LEU B 1 25 ? 95.860 70.849 98.056 1.00 40.19 47 LEU B O 1
ATOM 5900 N N . TYR B 1 26 ? 93.676 70.900 97.543 1.00 37.89 48 TYR B N 1
ATOM 5901 C CA . TYR B 1 26 ? 93.752 72.200 96.861 1.00 38.54 48 TYR B CA 1
ATOM 5902 C C . TYR B 1 26 ? 93.789 73.367 97.857 1.00 41.85 48 TYR B C 1
ATOM 5903 O O . TYR B 1 26 ? 93.170 73.311 98.929 1.00 42.14 48 TYR B O 1
ATOM 5912 N N . GLY B 1 27 ? 94.530 74.405 97.480 1.00 36.43 49 GLY B N 1
ATOM 5913 C CA . GLY B 1 27 ? 94.670 75.635 98.251 1.00 35.43 49 GLY B CA 1
ATOM 5914 C C . GLY B 1 27 ? 95.518 75.558 99.498 1.00 38.91 49 GLY B C 1
ATOM 5915 O O . GLY B 1 27 ? 95.550 76.511 100.290 1.00 38.69 49 GLY B O 1
ATOM 5916 N N . LEU B 1 28 ? 96.151 74.408 99.716 1.00 35.77 50 LEU B N 1
ATOM 5917 C CA . LEU B 1 28 ? 97.018 74.150 100.858 1.00 35.86 50 LEU B CA 1
ATOM 5918 C C . LEU B 1 28 ? 98.167 75.179 100.830 1.00 40.18 50 LEU B C 1
ATOM 5919 O O . LEU B 1 28 ? 98.864 75.269 99.823 1.00 41.91 50 LEU B O 1
ATOM 5924 N N . GLN B 1 29 ? 98.271 76.037 101.877 1.00 34.18 51 GLN B N 1
ATOM 5925 C CA . GLN B 1 29 ? 99.225 77.146 101.925 1.00 31.28 51 GLN B CA 1
ATOM 5926 C C . GLN B 1 29 ? 99.620 77.539 103.338 1.00 32.58 51 GLN B C 1
ATOM 5927 O O . GLN B 1 29 ? 99.134 76.947 104.290 1.00 32.57 51 GLN B O 1
ATOM 5933 N N . TRP B 1 30 ? 100.454 78.599 103.463 1.00 28.04 52 TRP B N 1
ATOM 5934 C CA . TRP B 1 30 ? 100.973 79.119 104.718 1.00 27.62 52 TRP B CA 1
ATOM 5935 C C . TRP B 1 30 ? 100.380 80.457 105.110 1.00 36.65 52 TRP B C 1
ATOM 5936 O O . TRP B 1 30 ? 100.255 81.358 104.294 1.00 37.48 52 TRP B O 1
ATOM 5947 N N . TRP B 1 31 ? 100.051 80.581 106.395 1.00 36.56 53 TRP B N 1
ATOM 5948 C CA . TRP B 1 31 ? 99.671 81.807 107.086 1.00 36.20 53 TRP B CA 1
ATOM 5949 C C . TRP B 1 31 ? 100.759 81.962 108.135 1.00 40.16 53 TRP B C 1
ATOM 5950 O O . TRP B 1 31 ? 100.677 81.350 109.205 1.00 41.03 53 TRP B O 1
ATOM 5961 N N . GLY B 1 32 ? 101.836 82.638 107.758 1.00 36.35 54 GLY B N 1
ATOM 5962 C CA . GLY B 1 32 ? 103.035 82.741 108.579 1.00 36.39 54 GLY B CA 1
ATOM 5963 C C . GLY B 1 32 ? 103.732 81.389 108.598 1.00 40.76 54 GLY B C 1
ATOM 5964 O O . GLY B 1 32 ? 104.113 80.872 107.540 1.00 41.23 54 GLY B O 1
ATOM 5965 N N . ASP B 1 33 ? 103.790 80.753 109.784 1.00 37.40 55 ASP B N 1
ATOM 5966 C CA . ASP B 1 33 ? 104.364 79.418 109.966 1.00 36.59 55 ASP B CA 1
ATOM 5967 C C . ASP B 1 33 ? 103.303 78.399 110.385 1.00 41.33 55 ASP B C 1
ATOM 5968 O O . ASP B 1 33 ? 103.640 77.355 110.943 1.00 42.14 55 ASP B O 1
ATOM 5973 N N . GLU B 1 34 ? 102.028 78.698 110.086 1.00 37.04 56 GLU B N 1
ATOM 5974 C CA . GLU B 1 34 ? 100.886 77.824 110.297 1.00 36.87 56 GLU B CA 1
ATOM 5975 C C . GLU B 1 34 ? 100.396 77.355 108.947 1.00 38.21 56 GLU B C 1
ATOM 5976 O O . GLU B 1 34 ? 100.292 78.148 108.009 1.00 36.41 56 GLU B O 1
ATOM 5982 N N . CYS B 1 35 ? 100.153 76.063 108.830 1.00 35.56 57 CYS B N 1
ATOM 5983 C CA . CYS B 1 35 ? 99.706 75.463 107.581 1.00 36.32 57 CYS B CA 1
ATOM 5984 C C . CYS B 1 35 ? 98.180 75.499 107.499 1.00 38.84 57 CYS B C 1
ATOM 5985 O O . CYS B 1 35 ? 97.490 75.078 108.418 1.00 38.08 57 CYS B O 1
ATOM 5988 N N . ILE B 1 36 ? 97.665 76.008 106.393 1.00 34.47 58 ILE B N 1
ATOM 5989 C CA . ILE B 1 36 ? 96.241 76.153 106.160 1.00 32.80 58 ILE B CA 1
ATOM 5990 C C . ILE B 1 36 ? 95.761 75.106 105.188 1.00 39.57 58 ILE B C 1
ATOM 5991 O O . ILE B 1 36 ? 96.240 75.042 104.053 1.00 40.56 58 ILE B O 1
ATOM 5996 N N . LYS B 1 37 ? 94.806 74.289 105.628 1.00 37.59 59 LYS B N 1
ATOM 5997 C CA . LYS B 1 37 ? 94.202 73.255 104.790 1.00 36.60 59 LYS B CA 1
ATOM 5998 C C . LYS B 1 37 ? 92.719 73.640 104.484 1.00 39.21 59 LYS B C 1
ATOM 5999 O O . LYS B 1 37 ? 91.822 73.386 105.295 1.00 37.97 59 LYS B O 1
ATOM 6005 N N . PRO B 1 38 ? 92.458 74.273 103.315 1.00 34.88 60 PRO B N 1
ATOM 6006 C CA . PRO B 1 38 ? 91.072 74.580 102.936 1.00 34.12 60 PRO B CA 1
ATOM 6007 C C . PRO B 1 38 ? 90.287 73.328 102.599 1.00 40.45 60 PRO B C 1
ATOM 6008 O O . PRO B 1 38 ? 90.869 72.280 102.352 1.00 42.18 60 PRO B O 1
ATOM 6012 N N . GLY B 1 39 ? 88.970 73.452 102.602 1.00 36.88 61 GLY B N 1
ATOM 6013 C CA . GLY B 1 39 ? 88.034 72.388 102.265 1.00 35.36 61 GLY B CA 1
ATOM 6014 C C . GLY B 1 39 ? 86.855 73.033 101.575 1.00 38.72 61 GLY B C 1
ATOM 6015 O O . GLY B 1 39 ? 86.902 74.231 101.261 1.00 38.26 61 GLY B O 1
ATOM 6016 N N . VAL B 1 40 ? 85.788 72.264 101.341 1.00 34.99 62 VAL B N 1
ATOM 6017 C CA . VAL B 1 40 ? 84.569 72.805 100.734 1.00 33.89 62 VAL B CA 1
ATOM 6018 C C . VAL B 1 40 ? 83.792 73.588 101.828 1.00 39.45 62 VAL B C 1
ATOM 6019 O O . VAL B 1 40 ? 83.235 74.643 101.538 1.00 39.77 62 VAL B O 1
ATOM 6023 N N . ASP B 1 41 ? 83.795 73.101 103.082 1.00 36.42 63 ASP B N 1
ATOM 6024 C CA . ASP B 1 41 ? 82.987 73.703 104.136 1.00 36.47 63 ASP B CA 1
ATOM 6025 C C . ASP B 1 41 ? 83.782 74.254 105.331 1.00 41.88 63 ASP B C 1
ATOM 6026 O O . ASP B 1 41 ? 83.226 75.026 106.107 1.00 42.64 63 ASP B O 1
ATOM 6031 N N . THR B 1 42 ? 85.048 73.867 105.493 1.00 38.85 64 THR B N 1
ATOM 6032 C CA . THR B 1 42 ? 85.890 74.342 106.599 1.00 39.51 64 THR B CA 1
ATOM 6033 C C . THR B 1 42 ? 87.311 74.674 106.144 1.00 41.71 64 THR B C 1
ATOM 6034 O O . THR B 1 42 ? 87.766 74.220 105.096 1.00 41.13 64 THR B O 1
ATOM 6038 N N . LEU B 1 43 ? 87.994 75.472 106.948 1.00 37.31 65 LEU B N 1
ATOM 6039 C CA . LEU B 1 43 ? 89.395 75.832 106.816 1.00 37.23 65 LEU B CA 1
ATOM 6040 C C . LEU B 1 43 ? 90.069 75.400 108.109 1.00 37.71 65 LEU B C 1
ATOM 6041 O O . LEU B 1 43 ? 89.629 75.811 109.188 1.00 36.79 65 LEU B O 1
ATOM 6046 N N . TYR B 1 44 ? 91.068 74.528 108.021 1.00 34.19 66 TYR B N 1
ATOM 6047 C CA . TYR B 1 44 ? 91.802 74.068 109.191 1.00 35.57 66 TYR B CA 1
ATOM 6048 C C . TYR B 1 44 ? 93.215 74.682 109.205 1.00 42.57 66 TYR B C 1
ATOM 6049 O O . TYR B 1 44 ? 93.755 75.119 108.169 1.00 42.38 66 TYR B O 1
ATOM 6058 N N . SER B 1 45 ? 93.780 74.738 110.402 1.00 39.77 67 SER B N 1
ATOM 6059 C CA . SER B 1 45 ? 95.116 75.214 110.674 1.00 40.05 67 SER B CA 1
ATOM 6060 C C . SER B 1 45 ? 95.887 74.031 111.184 1.00 43.59 67 SER B C 1
ATOM 6061 O O . SER B 1 45 ? 95.338 73.263 111.969 1.00 42.97 67 SER B O 1
ATOM 6064 N N . ILE B 1 46 ? 97.110 73.813 110.695 1.00 39.11 68 ILE B N 1
ATOM 6065 C CA . ILE B 1 46 ? 97.906 72.686 111.156 1.00 37.68 68 ILE B CA 1
ATOM 6066 C C . ILE B 1 46 ? 99.199 73.201 111.743 1.00 42.45 68 ILE B C 1
ATOM 6067 O O . ILE B 1 46 ? 99.916 73.981 111.100 1.00 42.64 68 ILE B O 1
ATOM 6072 N N . GLN B 1 47 ? 99.472 72.792 112.989 1.00 38.69 69 GLN B N 1
ATOM 6073 C CA . GLN B 1 47 ? 100.708 73.133 113.657 1.00 38.70 69 GLN B CA 1
ATOM 6074 C C . GLN B 1 47 ? 101.778 72.217 113.064 1.00 40.27 69 GLN B C 1
ATOM 6075 O O . GLN B 1 47 ? 101.658 71.002 113.210 1.00 38.39 69 GLN B O 1
ATOM 6081 N N . PRO B 1 48 ? 102.791 72.758 112.341 1.00 37.23 70 PRO B N 1
ATOM 6082 C CA . PRO B 1 48 ? 103.789 71.876 111.702 1.00 37.40 70 PRO B CA 1
ATOM 6083 C C . PRO B 1 48 ? 104.637 71.033 112.661 1.00 44.05 70 PRO B C 1
ATOM 6084 O O . PRO B 1 48 ? 104.920 69.894 112.332 1.00 42.51 70 PRO B O 1
ATOM 6088 N N . LYS B 1 49 ? 105.046 71.566 113.830 1.00 43.95 71 LYS B N 1
ATOM 6089 C CA . LYS B 1 49 ? 105.874 70.812 114.780 1.00 44.71 71 LYS B CA 1
ATOM 6090 C C . LYS B 1 49 ? 105.226 69.474 115.164 1.00 50.02 71 LYS B C 1
ATOM 6091 O O . LYS B 1 49 ? 105.871 68.426 115.064 1.00 50.39 71 LYS B O 1
ATOM 6097 N N . THR B 1 50 ? 103.934 69.518 115.508 1.00 47.28 72 THR B N 1
ATOM 6098 C CA . THR B 1 50 ? 103.131 68.392 116.005 1.00 47.42 72 THR B CA 1
ATOM 6099 C C . THR B 1 50 ? 102.247 67.685 114.954 1.00 52.40 72 THR B C 1
ATOM 6100 O O . THR B 1 50 ? 102.037 66.475 115.057 1.00 53.77 72 THR B O 1
ATOM 6104 N N . GLY B 1 51 ? 101.674 68.443 114.027 1.00 46.68 73 GLY B N 1
ATOM 6105 C CA . GLY B 1 51 ? 100.743 67.919 113.037 1.00 45.39 73 GLY B CA 1
ATOM 6106 C C . GLY B 1 51 ? 99.301 68.072 113.498 1.00 48.76 73 GLY B C 1
ATOM 6107 O O . GLY B 1 51 ? 98.381 67.595 112.826 1.00 48.39 73 GLY B O 1
ATOM 6108 N N . LYS B 1 52 ? 99.094 68.757 114.645 1.00 43.95 74 LYS B N 1
ATOM 6109 C CA . LYS B 1 52 ? 97.785 68.976 115.248 1.00 43.93 74 LYS B CA 1
ATOM 6110 C C . LYS B 1 52 ? 96.946 69.928 114.399 1.00 50.40 74 LYS B C 1
ATOM 6111 O O . LYS B 1 52 ? 97.378 71.058 114.136 1.00 49.77 74 LYS B O 1
ATOM 6117 N N . GLU B 1 53 ? 95.734 69.459 113.994 1.00 48.68 75 GLU B N 1
ATOM 6118 C CA . GLU B 1 53 ? 94.739 70.196 113.202 1.00 49.53 75 GLU B CA 1
ATOM 6119 C C . GLU B 1 53 ? 93.796 70.976 114.113 1.00 54.38 75 GLU B C 1
ATOM 6120 O O . GLU B 1 53 ? 93.197 70.401 115.018 1.00 53.52 75 GLU B O 1
ATOM 6126 N N . THR B 1 54 ? 93.647 72.274 113.851 1.00 52.31 76 THR B N 1
ATOM 6127 C CA . THR B 1 54 ? 92.766 73.181 114.582 1.00 52.71 76 THR B CA 1
ATOM 6128 C C . THR B 1 54 ? 91.807 73.839 113.603 1.00 60.12 76 THR B C 1
ATOM 6129 O O . THR B 1 54 ? 92.246 74.405 112.597 1.00 59.47 76 THR B O 1
ATOM 6141 N N . VAL B 1 56 ? 89.648 76.696 112.022 1.00 52.54 78 VAL B N 1
ATOM 6142 C CA . VAL B 1 56 ? 89.767 78.147 111.962 1.00 51.00 78 VAL B CA 1
ATOM 6143 C C . VAL B 1 56 ? 88.373 78.739 111.774 1.00 52.30 78 VAL B C 1
ATOM 6144 O O . VAL B 1 56 ? 87.888 79.472 112.644 1.00 53.49 78 VAL B O 1
ATOM 6148 N N . ILE B 1 57 ? 87.739 78.433 110.630 1.00 43.53 79 ILE B N 1
ATOM 6149 C CA . ILE B 1 57 ? 86.442 78.981 110.272 1.00 40.67 79 ILE B CA 1
ATOM 6150 C C . ILE B 1 57 ? 85.672 78.007 109.360 1.00 39.57 79 ILE B C 1
ATOM 6151 O O . ILE B 1 57 ? 86.272 77.133 108.744 1.00 38.46 79 ILE B O 1
ATOM 6156 N N . THR B 1 58 ? 84.338 78.145 109.324 1.00 33.66 80 THR B N 1
ATOM 6157 C CA . THR B 1 58 ? 83.422 77.405 108.456 1.00 31.98 80 THR B CA 1
ATOM 6158 C C . THR B 1 58 ? 82.925 78.328 107.345 1.00 32.75 80 THR B C 1
ATOM 6159 O O . THR B 1 58 ? 82.893 79.552 107.556 1.00 30.49 80 THR B O 1
ATOM 6163 N N . ARG B 1 59 ? 82.524 77.740 106.169 1.00 29.31 81 ARG B N 1
ATOM 6164 C CA A ARG B 1 59 ? 81.980 78.504 105.045 0.50 29.19 81 ARG B CA 1
ATOM 6165 C CA B ARG B 1 59 ? 81.977 78.493 105.036 0.50 28.58 81 ARG B CA 1
ATOM 6166 C C . ARG B 1 59 ? 80.637 79.147 105.444 1.00 33.86 81 ARG B C 1
ATOM 6167 O O . ARG B 1 59 ? 80.365 80.270 105.016 1.00 33.59 81 ARG B O 1
ATOM 6182 N N . GLU B 1 60 ? 79.806 78.455 106.305 1.00 31.82 82 GLU B N 1
ATOM 6183 C CA . GLU B 1 60 ? 78.527 79.015 106.803 1.00 33.02 82 GLU B CA 1
ATOM 6184 C C . GLU B 1 60 ? 78.791 80.334 107.535 1.00 36.25 82 GLU B C 1
ATOM 6185 O O . GLU B 1 60 ? 78.080 81.307 107.293 1.00 36.74 82 GLU B O 1
ATOM 6191 N N . GLN B 1 61 ? 79.827 80.369 108.405 1.00 31.98 83 GLN B N 1
ATOM 6192 C CA . GLN B 1 61 ? 80.203 81.572 109.175 1.00 31.83 83 GLN B CA 1
ATOM 6193 C C . GLN B 1 61 ? 80.552 82.724 108.247 1.00 35.76 83 GLN B C 1
ATOM 6194 O O . GLN B 1 61 ? 79.966 83.801 108.391 1.00 37.91 83 GLN B O 1
ATOM 6200 N N . ILE B 1 62 ? 81.480 82.499 107.291 1.00 30.19 84 ILE B N 1
ATOM 6201 C CA . ILE B 1 62 ? 81.896 83.497 106.307 1.00 29.90 84 ILE B CA 1
ATOM 6202 C C . ILE B 1 62 ? 80.692 83.969 105.468 1.00 34.19 84 ILE B C 1
ATOM 6203 O O . ILE B 1 62 ? 80.509 85.173 105.289 1.00 34.11 84 ILE B O 1
ATOM 6208 N N . ASN B 1 63 ? 79.861 83.033 104.982 1.00 31.02 85 ASN B N 1
ATOM 6209 C CA . ASN B 1 63 ? 78.721 83.375 104.130 1.00 31.63 85 ASN B CA 1
ATOM 6210 C C . ASN B 1 63 ? 77.684 84.193 104.857 1.00 37.35 85 ASN B C 1
ATOM 6211 O O . ASN B 1 63 ? 77.094 85.097 104.250 1.00 38.31 85 ASN B O 1
ATOM 6216 N N . LYS B 1 64 ? 77.492 83.913 106.154 1.00 33.08 86 LYS B N 1
ATOM 6217 C CA . LYS B 1 64 ? 76.605 84.673 107.019 1.00 32.73 86 LYS B CA 1
ATOM 6218 C C . LYS B 1 64 ? 77.029 86.162 106.965 1.00 38.04 86 LYS B C 1
ATOM 6219 O O . LYS B 1 64 ? 76.193 87.011 106.648 1.00 38.17 86 LYS B O 1
ATOM 6225 N N . VAL B 1 65 ? 78.339 86.451 107.172 1.00 33.82 87 VAL B N 1
ATOM 6226 C CA . VAL B 1 65 ? 78.891 87.821 107.180 1.00 32.73 87 VAL B CA 1
ATOM 6227 C C . VAL B 1 65 ? 78.847 88.436 105.756 1.00 37.00 87 VAL B C 1
ATOM 6228 O O . VAL B 1 65 ? 78.512 89.610 105.617 1.00 36.13 87 VAL B O 1
ATOM 6232 N N . LEU B 1 66 ? 79.096 87.645 104.715 1.00 35.93 88 LEU B N 1
ATOM 6233 C CA . LEU B 1 66 ? 79.019 88.166 103.347 1.00 37.14 88 LEU B CA 1
ATOM 6234 C C . LEU B 1 66 ? 77.595 88.627 102.997 1.00 44.82 88 LEU B C 1
ATOM 6235 O O . LEU B 1 66 ? 77.457 89.693 102.404 1.00 44.94 88 LEU B O 1
ATOM 6240 N N . GLU B 1 67 ? 76.553 87.864 103.410 1.00 43.96 89 GLU B N 1
ATOM 6241 C CA . GLU B 1 67 ? 75.136 88.207 103.187 1.00 45.77 89 GLU B CA 1
ATOM 6242 C C . GLU B 1 67 ? 74.718 89.486 103.961 1.00 53.92 89 GLU B C 1
ATOM 6243 O O . GLU B 1 67 ? 73.902 90.262 103.456 1.00 54.93 89 GLU B O 1
ATOM 6249 N N . GLU B 1 68 ? 75.290 89.720 105.151 1.00 52.05 90 GLU B N 1
ATOM 6250 C CA . GLU B 1 68 ? 75.033 90.937 105.927 1.00 52.82 90 GLU B CA 1
ATOM 6251 C C . GLU B 1 68 ? 75.652 92.162 105.221 1.00 59.10 90 GLU B C 1
ATOM 6252 O O . GLU B 1 68 ? 75.249 93.291 105.502 1.00 61.35 90 GLU B O 1
ATOM 6258 N N . ASN B 1 69 ? 76.635 91.935 104.323 1.00 53.41 91 ASN B N 1
ATOM 6259 C CA . ASN B 1 69 ? 77.345 92.974 103.580 1.00 52.39 91 ASN B CA 1
ATOM 6260 C C . ASN B 1 69 ? 76.924 93.018 102.110 1.00 55.92 91 ASN B C 1
ATOM 6261 O O . ASN B 1 69 ? 77.451 93.837 101.346 1.00 54.37 91 ASN B O 1
ATOM 6266 N N . LYS B 1 70 ? 75.993 92.105 101.715 1.00 52.79 92 LYS B N 1
ATOM 6267 C CA . LYS B 1 70 ? 75.476 91.901 100.354 1.00 52.28 92 LYS B CA 1
ATOM 6268 C C . LYS B 1 70 ? 76.667 91.746 99.374 1.00 55.37 92 LYS B C 1
ATOM 6269 O O . LYS B 1 70 ? 76.689 92.343 98.288 1.00 55.45 92 LYS B O 1
ATOM 6275 N N . ALA B 1 71 ? 77.675 90.955 99.800 1.00 50.53 93 ALA B N 1
ATOM 6276 C CA . ALA B 1 71 ? 78.942 90.790 99.089 1.00 50.08 93 ALA B CA 1
ATOM 6277 C C . ALA B 1 71 ? 78.987 89.530 98.248 1.00 53.47 93 ALA B C 1
ATOM 6278 O O . ALA B 1 71 ? 79.938 89.348 97.466 1.00 54.28 93 ALA B O 1
ATOM 6280 N N . GLY B 1 72 ? 77.956 88.693 98.385 1.00 47.93 94 GLY B N 1
ATOM 6281 C CA . GLY B 1 72 ? 77.832 87.449 97.636 1.00 46.53 94 GLY B CA 1
ATOM 6282 C C . GLY B 1 72 ? 77.902 86.209 98.494 1.00 49.36 94 GLY B C 1
ATOM 6283 O O . GLY B 1 72 ? 77.552 86.247 99.674 1.00 48.50 94 GLY B O 1
ATOM 6284 N N . LYS B 1 73 ? 78.361 85.095 97.890 1.00 46.12 95 LYS B N 1
ATOM 6285 C CA . LYS B 1 73 ? 78.436 83.771 98.516 1.00 45.63 95 LYS B CA 1
ATOM 6286 C C . LYS B 1 73 ? 79.591 82.921 97.949 1.00 49.12 95 LYS B C 1
ATOM 6287 O O . LYS B 1 73 ? 79.807 82.911 96.727 1.00 48.99 95 LYS B O 1
ATOM 6293 N N . LEU B 1 74 ? 80.311 82.193 98.844 1.00 42.95 96 LEU B N 1
ATOM 6294 C CA . LEU B 1 74 ? 81.371 81.269 98.455 1.00 41.79 96 LEU B CA 1
ATOM 6295 C C . LEU B 1 74 ? 80.783 79.873 98.257 1.00 44.86 96 LEU B C 1
ATOM 6296 O O . LEU B 1 74 ? 79.885 79.466 99.006 1.00 43.63 96 LEU B O 1
ATOM 6301 N N . SER B 1 75 ? 81.285 79.144 97.249 1.00 40.51 97 SER B N 1
ATOM 6302 C CA . SER B 1 75 ? 80.852 77.764 96.974 1.00 40.17 97 SER B CA 1
ATOM 6303 C C . SER B 1 75 ? 81.752 76.752 97.693 1.00 41.58 97 SER B C 1
ATOM 6304 O O . SER B 1 75 ? 81.337 75.618 97.929 1.00 41.61 97 SER B O 1
ATOM 6307 N N . HIS B 1 76 ? 83.004 77.158 97.985 1.00 34.92 98 HIS B N 1
ATOM 6308 C CA . HIS B 1 76 ? 84.056 76.369 98.649 1.00 33.65 98 HIS B CA 1
ATOM 6309 C C . HIS B 1 76 ? 85.098 77.349 99.182 1.00 35.77 98 HIS B C 1
ATOM 6310 O O . HIS B 1 76 ? 85.136 78.492 98.738 1.00 35.21 98 HIS B O 1
ATOM 6317 N N . LEU B 1 77 ? 85.985 76.892 100.055 1.00 31.34 99 LEU B N 1
ATOM 6318 C CA . LEU B 1 77 ? 87.039 77.726 100.634 1.00 30.01 99 LEU B CA 1
ATOM 6319 C C . LEU B 1 77 ? 88.401 77.471 99.979 1.00 36.56 99 LEU B C 1
ATOM 6320 O O . LEU B 1 77 ? 89.412 77.927 100.496 1.00 35.70 99 LEU B O 1
ATOM 6325 N N . TYR B 1 78 ? 88.434 76.797 98.815 1.00 36.41 100 TYR B N 1
ATOM 6326 C CA . TYR B 1 78 ? 89.701 76.483 98.153 1.00 36.66 100 TYR B CA 1
ATOM 6327 C C . TYR B 1 78 ? 90.397 77.706 97.527 1.00 40.77 100 TYR B C 1
ATOM 6328 O O . TYR B 1 78 ? 91.606 77.650 97.339 1.00 42.20 100 TYR B O 1
ATOM 6337 N N . SER B 1 79 ? 89.679 78.791 97.229 1.00 36.08 101 SER B N 1
ATOM 6338 C CA . SER B 1 79 ? 90.303 79.935 96.563 1.00 35.98 101 SER B CA 1
ATOM 6339 C C . SER B 1 79 ? 90.709 81.088 97.497 1.00 38.12 101 SER B C 1
ATOM 6340 O O . SER B 1 79 ? 91.065 82.173 97.032 1.00 36.44 101 SER B O 1
ATOM 6343 N N . VAL B 1 80 ? 90.716 80.850 98.801 1.00 35.91 102 VAL B N 1
ATOM 6344 C CA . VAL B 1 80 ? 91.135 81.914 99.723 1.00 34.97 102 VAL B CA 1
ATOM 6345 C C . VAL B 1 80 ? 92.671 81.983 99.780 1.00 40.33 102 VAL B C 1
ATOM 6346 O O . VAL B 1 80 ? 93.365 80.982 99.515 1.00 40.43 102 VAL B O 1
ATOM 6350 N N . ARG B 1 81 ? 93.196 83.180 100.125 1.00 36.06 103 ARG B N 1
ATOM 6351 C CA . ARG B 1 81 ? 94.625 83.418 100.310 1.00 35.06 103 ARG B CA 1
ATOM 6352 C C . ARG B 1 81 ? 94.852 84.095 101.648 1.00 38.90 103 ARG B C 1
ATOM 6353 O O . ARG B 1 81 ? 93.963 84.780 102.168 1.00 38.04 103 ARG B O 1
ATOM 6361 N N . PHE B 1 82 ? 96.054 83.913 102.203 1.00 36.64 104 PHE B N 1
ATOM 6362 C CA . PHE B 1 82 ? 96.488 84.485 103.476 1.00 36.14 104 PHE B CA 1
ATOM 6363 C C . PHE B 1 82 ? 97.800 85.255 103.259 1.00 43.23 104 PHE B C 1
ATOM 6364 O O . PHE B 1 82 ? 98.853 84.799 103.725 1.00 43.92 104 PHE B O 1
ATOM 6372 N N . PRO B 1 83 ? 97.764 86.429 102.563 1.00 41.02 105 PRO B N 1
ATOM 6373 C CA . PRO B 1 83 ? 99.022 87.155 102.285 1.00 41.04 105 PRO B CA 1
ATOM 6374 C C . PRO B 1 83 ? 99.632 87.983 103.434 1.00 47.24 105 PRO B C 1
ATOM 6375 O O . PRO B 1 83 ? 100.733 88.504 103.245 1.00 48.82 105 PRO B O 1
ATOM 6379 N N . TRP B 1 84 ? 98.961 88.125 104.593 1.00 44.16 106 TRP B N 1
ATOM 6380 C CA . TRP B 1 84 ? 99.512 88.861 105.755 1.00 43.19 106 TRP B CA 1
ATOM 6381 C C . TRP B 1 84 ? 99.885 87.899 106.890 1.00 50.09 106 TRP B C 1
ATOM 6382 O O . TRP B 1 84 ? 99.017 87.244 107.456 1.00 50.64 106 TRP B O 1
ATOM 6393 N N . THR B 1 85 ? 101.161 87.828 107.228 1.00 48.53 107 THR B N 1
ATOM 6394 C CA . THR B 1 85 ? 101.693 86.981 108.296 1.00 49.12 107 THR B CA 1
ATOM 6395 C C . THR B 1 85 ? 101.179 87.412 109.672 1.00 55.87 107 THR B C 1
ATOM 6396 O O . THR B 1 85 ? 100.962 86.556 110.535 1.00 56.51 107 THR B O 1
ATOM 6400 N N . ASP B 1 86 ? 100.987 88.735 109.859 1.00 53.96 108 ASP B N 1
ATOM 6401 C CA . ASP B 1 86 ? 100.658 89.380 111.129 1.00 55.23 108 ASP B CA 1
ATOM 6402 C C . ASP B 1 86 ? 99.182 89.810 111.293 1.00 58.68 108 ASP B C 1
ATOM 6403 O O . ASP B 1 86 ? 98.756 90.109 112.420 1.00 59.32 108 ASP B O 1
ATOM 6408 N N . LYS B 1 87 ? 98.412 89.851 110.198 1.00 51.62 109 LYS B N 1
ATOM 6409 C CA . LYS B 1 87 ? 96.999 90.201 110.287 1.00 49.06 109 LYS B CA 1
ATOM 6410 C C . LYS B 1 87 ? 96.188 88.918 110.156 1.00 49.88 109 LYS B C 1
ATOM 6411 O O . LYS B 1 87 ? 96.514 88.092 109.297 1.00 50.07 109 LYS B O 1
ATOM 6417 N N . ALA B 1 88 ? 95.139 88.737 110.993 1.00 43.07 110 ALA B N 1
ATOM 6418 C CA . ALA B 1 88 ? 94.247 87.574 110.920 1.00 41.34 110 ALA B CA 1
ATOM 6419 C C . ALA B 1 88 ? 93.219 87.807 109.826 1.00 43.99 110 ALA B C 1
ATOM 6420 O O . ALA B 1 88 ? 92.012 87.808 110.084 1.00 44.84 110 ALA B O 1
ATOM 6422 N N . GLN B 1 89 ? 93.717 88.010 108.589 1.00 38.91 111 GLN B N 1
ATOM 6423 C CA . GLN B 1 89 ? 92.927 88.320 107.399 1.00 37.40 111 GLN B CA 1
ATOM 6424 C C . GLN B 1 89 ? 93.153 87.346 106.242 1.00 41.60 111 GLN B C 1
ATOM 6425 O O . GLN B 1 89 ? 94.233 86.781 106.029 1.00 39.21 111 GLN B O 1
ATOM 6439 N N . LEU B 1 91 ? 91.920 86.746 101.919 1.00 35.26 113 LEU B N 1
ATOM 6440 C CA . LEU B 1 91 ? 91.549 87.427 100.670 1.00 32.91 113 LEU B CA 1
ATOM 6441 C C . LEU B 1 91 ? 90.874 86.434 99.724 1.00 36.20 113 LEU B C 1
ATOM 6442 O O . LEU B 1 91 ? 91.393 85.340 99.518 1.00 35.45 113 LEU B O 1
ATOM 6447 N N . PHE B 1 92 ? 89.729 86.816 99.154 1.00 33.86 114 PHE B N 1
ATOM 6448 C CA . PHE B 1 92 ? 89.023 86.010 98.158 1.00 34.63 114 PHE B CA 1
ATOM 6449 C C . PHE B 1 92 ? 88.326 86.922 97.150 1.00 42.51 114 PHE B C 1
ATOM 6450 O O . PHE B 1 92 ? 88.282 88.138 97.341 1.00 42.58 114 PHE B O 1
ATOM 6458 N N . THR B 1 93 ? 87.819 86.334 96.056 1.00 42.96 115 THR B N 1
ATOM 6459 C CA . THR B 1 93 ? 87.095 87.046 95.002 1.00 44.01 115 THR B CA 1
ATOM 6460 C C . THR B 1 93 ? 85.729 86.393 94.787 1.00 49.76 115 THR B C 1
ATOM 6461 O O . THR B 1 93 ? 85.639 85.168 94.732 1.00 49.69 115 THR B O 1
ATOM 6465 N N . ILE B 1 94 ? 84.674 87.215 94.686 1.00 48.01 116 ILE B N 1
ATOM 6466 C CA . ILE B 1 94 ? 83.325 86.746 94.391 1.00 49.46 116 ILE B CA 1
ATOM 6467 C C . ILE B 1 94 ? 82.783 87.622 93.255 1.00 56.73 116 ILE B C 1
ATOM 6468 O O . ILE B 1 94 ? 82.427 88.791 93.482 1.00 57.01 116 ILE B O 1
ATOM 6473 N N . ALA B 1 95 ? 82.738 87.044 92.023 1.00 54.52 117 ALA B N 1
ATOM 6474 C CA . ALA B 1 95 ? 82.278 87.692 90.774 1.00 54.33 117 ALA B CA 1
ATOM 6475 C C . ALA B 1 95 ? 83.099 88.969 90.450 1.00 57.94 117 ALA B C 1
ATOM 6476 O O . ALA B 1 95 ? 82.536 90.049 90.229 1.00 56.89 117 ALA B O 1
ATOM 6478 N N . GLY B 1 96 ? 84.427 88.821 90.455 1.00 55.07 118 GLY B N 1
ATOM 6479 C CA . GLY B 1 96 ? 85.362 89.913 90.184 1.00 54.50 118 GLY B CA 1
ATOM 6480 C C . GLY B 1 96 ? 85.646 90.866 91.340 1.00 55.34 118 GLY B C 1
ATOM 6481 O O . GLY B 1 96 ? 86.533 91.717 91.226 1.00 55.84 118 GLY B O 1
ATOM 6482 N N . LYS B 1 97 ? 84.899 90.748 92.450 1.00 47.49 119 LYS B N 1
ATOM 6483 C CA . LYS B 1 97 ? 85.047 91.616 93.611 1.00 45.86 119 LYS B CA 1
ATOM 6484 C C . LYS B 1 97 ? 86.014 90.998 94.627 1.00 48.94 119 LYS B C 1
ATOM 6485 O O . LYS B 1 97 ? 85.833 89.853 95.055 1.00 48.37 119 LYS B O 1
ATOM 6491 N N . PHE B 1 98 ? 87.039 91.778 95.011 1.00 44.38 120 PHE B N 1
ATOM 6492 C CA . PHE B 1 98 ? 88.016 91.392 96.018 1.00 43.56 120 PHE B CA 1
ATOM 6493 C C . PHE B 1 98 ? 87.465 91.701 97.389 1.00 44.05 120 PHE B C 1
ATOM 6494 O O . PHE B 1 98 ? 87.047 92.832 97.640 1.00 42.76 120 PHE B O 1
ATOM 6502 N N . ILE B 1 99 ? 87.475 90.709 98.286 1.00 38.88 121 ILE B N 1
ATOM 6503 C CA . ILE B 1 99 ? 86.982 90.879 99.655 1.00 37.80 121 ILE B CA 1
ATOM 6504 C C . ILE B 1 99 ? 88.120 90.562 100.620 1.00 38.58 121 ILE B C 1
ATOM 6505 O O . ILE B 1 99 ? 88.765 89.520 100.480 1.00 37.69 121 ILE B O 1
ATOM 6510 N N . VAL B 1 100 ? 88.386 91.478 101.570 1.00 33.30 122 VAL B N 1
ATOM 6511 C CA . VAL B 1 100 ? 89.348 91.250 102.644 1.00 32.31 122 VAL B CA 1
ATOM 6512 C C . VAL B 1 100 ? 88.479 90.931 103.845 1.00 36.80 122 VAL B C 1
ATOM 6513 O O . VAL B 1 100 ? 87.579 91.714 104.164 1.00 37.10 122 VAL B O 1
ATOM 6517 N N . TYR B 1 101 ? 88.675 89.729 104.435 1.00 32.29 123 TYR B N 1
ATOM 6518 C CA . TYR B 1 101 ? 87.881 89.212 105.543 1.00 31.62 123 TYR B CA 1
ATOM 6519 C C . TYR B 1 101 ? 88.736 88.933 106.807 1.00 37.77 123 TYR B C 1
ATOM 6520 O O . TYR B 1 101 ? 89.736 88.213 106.729 1.00 36.77 123 TYR B O 1
ATOM 6529 N N . ASN B 1 102 ? 88.311 89.464 107.978 1.00 37.63 124 ASN B N 1
ATOM 6530 C CA . ASN B 1 102 ? 88.988 89.182 109.252 1.00 38.64 124 ASN B CA 1
ATOM 6531 C C . ASN B 1 102 ? 88.384 87.907 109.844 1.00 43.13 124 ASN B C 1
ATOM 6532 O O . ASN B 1 102 ? 87.181 87.887 110.089 1.00 41.63 124 ASN B O 1
ATOM 6537 N N . PHE B 1 103 ? 89.198 86.854 110.089 1.00 41.29 125 PHE B N 1
ATOM 6538 C CA . PHE B 1 103 ? 88.629 85.596 110.587 1.00 41.81 125 PHE B CA 1
ATOM 6539 C C . PHE B 1 103 ? 88.638 85.442 112.110 1.00 49.67 125 PHE B C 1
ATOM 6540 O O . PHE B 1 103 ? 88.053 84.471 112.602 1.00 50.23 125 PHE B O 1
ATOM 6548 N N . LYS B 1 104 ? 89.230 86.389 112.861 1.00 47.80 126 LYS B N 1
ATOM 6549 C CA . LYS B 1 104 ? 89.145 86.352 114.323 1.00 47.74 126 LYS B CA 1
ATOM 6550 C C . LYS B 1 104 ? 87.927 87.186 114.784 1.00 50.87 126 LYS B C 1
ATOM 6551 O O . LYS B 1 104 ? 87.342 86.843 115.802 1.00 50.64 126 LYS B O 1
ATOM 6557 N N . ASN B 1 105 ? 87.520 88.239 114.016 1.00 46.66 127 ASN B N 1
ATOM 6558 C CA . ASN B 1 105 ? 86.374 89.124 114.330 1.00 45.73 127 ASN B CA 1
ATOM 6559 C C . ASN B 1 105 ? 85.127 88.840 113.496 1.00 47.50 127 ASN B C 1
ATOM 6560 O O . ASN B 1 105 ? 84.060 89.361 113.831 1.00 48.54 127 ASN B O 1
ATOM 6565 N N . ASN B 1 106 ? 85.269 88.079 112.388 1.00 40.77 128 ASN B N 1
ATOM 6566 C CA . ASN B 1 106 ? 84.223 87.756 111.405 1.00 39.51 128 ASN B CA 1
ATOM 6567 C C . ASN B 1 106 ? 83.625 89.032 110.812 1.00 41.05 128 ASN B C 1
ATOM 6568 O O . ASN B 1 106 ? 82.425 89.306 110.951 1.00 40.17 128 ASN B O 1
ATOM 6573 N N . GLN B 1 107 ? 84.495 89.824 110.165 1.00 36.13 129 GLN B N 1
ATOM 6574 C CA . GLN B 1 107 ? 84.128 91.105 109.565 1.00 34.86 129 GLN B CA 1
ATOM 6575 C C . GLN B 1 107 ? 84.722 91.299 108.197 1.00 36.74 129 GLN B C 1
ATOM 6576 O O . GLN B 1 107 ? 85.877 90.931 107.960 1.00 35.58 129 GLN B O 1
ATOM 6582 N N . VAL B 1 108 ? 83.956 91.931 107.307 1.00 33.35 130 VAL B N 1
ATOM 6583 C CA . VAL B 1 108 ? 84.470 92.334 106.002 1.00 33.92 130 VAL B CA 1
ATOM 6584 C C . VAL B 1 108 ? 85.313 93.606 106.253 1.00 38.23 130 VAL B C 1
ATOM 6585 O O . VAL B 1 108 ? 84.795 94.585 106.795 1.00 36.84 130 VAL B O 1
ATOM 6589 N N . VAL B 1 109 ? 86.622 93.554 105.936 1.00 36.51 131 VAL B N 1
ATOM 6590 C CA . VAL B 1 109 ? 87.568 94.663 106.142 1.00 36.05 131 VAL B CA 1
ATOM 6591 C C . VAL B 1 109 ? 87.442 95.673 104.990 1.00 42.12 131 VAL B C 1
ATOM 6592 O O . VAL B 1 109 ? 87.334 96.884 105.237 1.00 43.38 131 VAL B O 1
ATOM 6596 N N . SER B 1 110 ? 87.410 95.172 103.739 1.00 38.41 132 SER B N 1
ATOM 6597 C CA . SER B 1 110 ? 87.278 95.983 102.535 1.00 37.80 132 SER B CA 1
ATOM 6598 C C . SER B 1 110 ? 86.849 95.142 101.330 1.00 43.41 132 SER B C 1
ATOM 6599 O O . SER B 1 110 ? 86.963 93.916 101.324 1.00 42.67 132 SER B O 1
ATOM 6602 N N . THR B 1 111 ? 86.330 95.825 100.315 1.00 42.64 133 THR B N 1
ATOM 6603 C CA . THR B 1 111 ? 85.903 95.276 99.035 1.00 42.76 133 THR B CA 1
ATOM 6604 C C . THR B 1 111 ? 86.408 96.198 97.955 1.00 46.96 133 THR B C 1
ATOM 6605 O O . THR B 1 111 ? 86.418 97.423 98.124 1.00 46.94 133 THR B O 1
ATOM 6609 N N . PHE B 1 112 ? 86.824 95.620 96.848 1.00 43.67 134 PHE B N 1
ATOM 6610 C CA . PHE B 1 112 ? 87.264 96.387 95.704 1.00 43.76 134 PHE B CA 1
ATOM 6611 C C . PHE B 1 112 ? 86.883 95.607 94.468 1.00 47.44 134 PHE B C 1
ATOM 6612 O O . PHE B 1 112 ? 87.175 94.420 94.354 1.00 46.15 134 PHE B O 1
ATOM 6620 N N . LYS B 1 113 ? 86.222 96.285 93.542 1.00 45.62 135 LYS B N 1
ATOM 6621 C CA . LYS B 1 113 ? 85.806 95.679 92.292 1.00 45.71 135 LYS B CA 1
ATOM 6622 C C . LYS B 1 113 ? 86.530 96.385 91.116 1.00 49.40 135 LYS B C 1
ATOM 6623 O O . LYS B 1 113 ? 86.166 97.504 90.755 1.00 50.19 135 LYS B O 1
ATOM 6629 N N . PRO B 1 114 ? 87.555 95.744 90.506 1.00 44.83 136 PRO B N 1
ATOM 6630 C CA . PRO B 1 114 ? 88.196 96.346 89.321 1.00 44.76 136 PRO B CA 1
ATOM 6631 C C . PRO B 1 114 ? 87.200 96.502 88.157 1.00 50.25 136 PRO B C 1
ATOM 6632 O O . PRO B 1 114 ? 86.129 95.886 88.192 1.00 49.83 136 PRO B O 1
ATOM 6636 N N . LYS B 1 115 ? 87.542 97.301 87.119 1.00 48.16 137 LYS B N 1
ATOM 6637 C CA . LYS B 1 115 ? 86.698 97.497 85.923 1.00 48.31 137 LYS B CA 1
ATOM 6638 C C . LYS B 1 115 ? 86.403 96.164 85.231 1.00 53.19 137 LYS B C 1
ATOM 6639 O O . LYS B 1 115 ? 87.190 95.223 85.354 1.00 53.13 137 LYS B O 1
ATOM 6645 N N . ASP B 1 116 ? 85.263 96.076 84.533 1.00 50.83 138 ASP B N 1
ATOM 6646 C CA . ASP B 1 116 ? 84.804 94.853 83.871 1.00 50.98 138 ASP B CA 1
ATOM 6647 C C . ASP B 1 116 ? 85.734 94.432 82.751 1.00 53.21 138 ASP B C 1
ATOM 6648 O O . ASP B 1 116 ? 86.174 95.262 81.946 1.00 52.36 138 ASP B O 1
ATOM 6653 N N . GLY B 1 117 ? 86.050 93.140 82.747 1.00 48.41 139 GLY B N 1
ATOM 6654 C CA . GLY B 1 117 ? 86.948 92.529 81.770 1.00 46.85 139 GLY B CA 1
ATOM 6655 C C . GLY B 1 117 ? 88.386 92.462 82.242 1.00 47.90 139 GLY B C 1
ATOM 6656 O O . GLY B 1 117 ? 89.288 92.247 81.430 1.00 47.74 139 GLY B O 1
ATOM 6657 N N . ALA B 1 118 ? 88.605 92.640 83.558 1.00 42.95 140 ALA B N 1
ATOM 6658 C CA . ALA B 1 118 ? 89.919 92.620 84.206 1.00 42.61 140 ALA B CA 1
ATOM 6659 C C . ALA B 1 118 ? 90.588 91.258 84.103 1.00 45.96 140 ALA B C 1
ATOM 6660 O O . ALA B 1 118 ? 89.941 90.242 84.349 1.00 47.91 140 ALA B O 1
ATOM 6662 N N . ASN B 1 119 ? 91.867 91.251 83.701 1.00 39.49 141 ASN B N 1
ATOM 6663 C CA . ASN B 1 119 ? 92.730 90.071 83.596 1.00 39.07 141 ASN B CA 1
ATOM 6664 C C . ASN B 1 119 ? 94.071 90.340 84.258 1.00 41.41 141 ASN B C 1
ATOM 6665 O O . ASN B 1 119 ? 94.398 91.498 84.523 1.00 40.41 141 ASN B O 1
ATOM 6670 N N . ASN B 1 120 ? 94.875 89.279 84.462 1.00 37.82 142 ASN B N 1
ATOM 6671 C CA . ASN B 1 120 ? 96.252 89.312 84.977 1.00 37.59 142 ASN B CA 1
ATOM 6672 C C . ASN B 1 120 ? 96.374 90.132 86.268 1.00 41.49 142 ASN B C 1
ATOM 6673 O O . ASN B 1 120 ? 97.330 90.885 86.452 1.00 41.35 142 ASN B O 1
ATOM 6678 N N . GLU B 1 121 ? 95.384 89.988 87.146 1.00 39.63 143 GLU B N 1
ATOM 6679 C CA . GLU B 1 121 ? 95.278 90.701 88.415 1.00 40.33 143 GLU B CA 1
ATOM 6680 C C . GLU B 1 121 ? 96.453 90.349 89.314 1.00 45.68 143 GLU B C 1
ATOM 6681 O O . GLU B 1 121 ? 96.734 89.166 89.539 1.00 46.11 143 GLU B O 1
ATOM 6687 N N . ASP B 1 122 ? 97.185 91.377 89.752 1.00 41.87 144 ASP B N 1
ATOM 6688 C CA . ASP B 1 122 ? 98.349 91.210 90.600 1.00 41.51 144 ASP B CA 1
ATOM 6689 C C . ASP B 1 122 ? 98.194 92.124 91.800 1.00 44.62 144 ASP B C 1
ATOM 6690 O O . ASP B 1 122 ? 98.373 93.339 91.699 1.00 42.31 144 ASP B O 1
ATOM 6695 N N . TYR B 1 123 ? 97.790 91.513 92.930 1.00 43.18 145 TYR B N 1
ATOM 6696 C CA . TYR B 1 123 ? 97.553 92.167 94.212 1.00 43.46 145 TYR B CA 1
ATOM 6697 C C . TYR B 1 123 ? 98.825 92.286 95.047 1.00 48.84 145 TYR B C 1
ATOM 6698 O O . TYR B 1 123 ? 99.572 91.307 95.187 1.00 49.69 145 TYR B O 1
ATOM 6707 N N . CYS B 1 124 ? 99.046 93.475 95.631 1.00 45.76 146 CYS B N 1
ATOM 6708 C CA . CYS B 1 124 ? 100.188 93.722 96.513 1.00 46.19 146 CYS B CA 1
ATOM 6709 C C . CYS B 1 124 ? 99.696 93.960 97.940 1.00 49.57 146 CYS B C 1
ATOM 6710 O O . CYS B 1 124 ? 99.219 95.049 98.265 1.00 48.84 146 CYS B O 1
ATOM 6713 N N . ALA B 1 125 ? 99.854 92.928 98.785 1.00 46.14 147 ALA B N 1
ATOM 6714 C CA . ALA B 1 125 ? 99.425 92.849 100.183 1.00 46.17 147 ALA B CA 1
ATOM 6715 C C . ALA B 1 125 ? 99.990 93.952 101.059 1.00 50.32 147 ALA B C 1
ATOM 6716 O O . ALA B 1 125 ? 99.343 94.343 102.035 1.00 51.05 147 ALA B O 1
ATOM 6718 N N . ALA B 1 126 ? 101.202 94.427 100.738 1.00 46.21 148 ALA B N 1
ATOM 6719 C CA . ALA B 1 126 ? 101.907 95.444 101.513 1.00 46.41 148 ALA B CA 1
ATOM 6720 C C . ALA B 1 126 ? 101.309 96.834 101.353 1.00 51.09 148 ALA B C 1
ATOM 6721 O O . ALA B 1 126 ? 101.287 97.592 102.320 1.00 52.67 148 ALA B O 1
ATOM 6723 N N . SER B 1 127 ? 100.807 97.162 100.166 1.00 46.81 149 SER B N 1
ATOM 6724 C CA . SER B 1 127 ? 100.249 98.481 99.906 1.00 46.42 149 SER B CA 1
ATOM 6725 C C . SER B 1 127 ? 98.729 98.460 99.680 1.00 48.42 149 SER B C 1
ATOM 6726 O O . SER B 1 127 ? 98.098 99.510 99.758 1.00 47.31 149 SER B O 1
ATOM 6729 N N . GLY B 1 128 ? 98.165 97.294 99.385 1.00 44.74 150 GLY B N 1
ATOM 6730 C CA . GLY B 1 128 ? 96.742 97.148 99.088 1.00 44.04 150 GLY B CA 1
ATOM 6731 C C . GLY B 1 128 ? 96.385 97.507 97.653 1.00 46.12 150 GLY B C 1
ATOM 6732 O O . GLY B 1 128 ? 95.208 97.519 97.302 1.00 46.78 150 GLY B O 1
ATOM 6733 N N . ASN B 1 129 ? 97.392 97.808 96.810 1.00 39.99 151 ASN B N 1
ATOM 6734 C CA . ASN B 1 129 ? 97.193 98.147 95.402 1.00 38.84 151 ASN B CA 1
ATOM 6735 C C . ASN B 1 129 ? 97.044 96.871 94.572 1.00 41.24 151 ASN B C 1
ATOM 6736 O O . ASN B 1 129 ? 97.619 95.823 94.910 1.00 39.87 151 ASN B O 1
ATOM 6741 N N . VAL B 1 130 ? 96.266 96.965 93.485 1.00 36.05 152 VAL B N 1
ATOM 6742 C CA . VAL B 1 130 ? 96.034 95.860 92.550 1.00 34.58 152 VAL B CA 1
ATOM 6743 C C . VAL B 1 130 ? 96.253 96.381 91.129 1.00 37.17 152 VAL B C 1
ATOM 6744 O O . VAL B 1 130 ? 95.746 97.452 90.774 1.00 36.68 152 VAL B O 1
ATOM 6748 N N . ALA B 1 131 ? 97.053 95.648 90.347 1.00 31.31 153 ALA B N 1
ATOM 6749 C CA . ALA B 1 131 ? 97.318 95.961 88.953 1.00 29.51 153 ALA B CA 1
ATOM 6750 C C . ALA B 1 131 ? 96.672 94.895 88.164 1.00 34.10 153 ALA B C 1
ATOM 6751 O O . ALA B 1 131 ? 96.649 93.748 88.598 1.00 34.31 153 ALA B O 1
ATOM 6753 N N . TYR B 1 132 ? 96.073 95.263 87.046 1.00 31.32 154 TYR B N 1
ATOM 6754 C CA . TYR B 1 132 ? 95.345 94.337 86.182 1.00 31.00 154 TYR B CA 1
ATOM 6755 C C . TYR B 1 132 ? 95.253 94.949 84.788 1.00 34.80 154 TYR B C 1
ATOM 6756 O O . TYR B 1 132 ? 95.493 96.149 84.616 1.00 33.34 154 TYR B O 1
ATOM 6765 N N . THR B 1 133 ? 94.913 94.132 83.795 1.00 31.95 155 THR B N 1
ATOM 6766 C CA . THR B 1 133 ? 94.827 94.622 82.436 1.00 32.06 155 THR B CA 1
ATOM 6767 C C . THR B 1 133 ? 93.397 94.491 81.895 1.00 37.78 155 THR B C 1
ATOM 6768 O O . THR B 1 133 ? 92.638 93.606 82.300 1.00 35.84 155 THR B O 1
ATOM 6772 N N . ILE B 1 134 ? 93.053 95.418 80.992 1.00 36.78 156 ILE B N 1
ATOM 6773 C CA . ILE B 1 134 ? 91.807 95.478 80.245 1.00 37.88 156 ILE B CA 1
ATOM 6774 C C . ILE B 1 134 ? 92.257 95.644 78.798 1.00 43.29 156 ILE B C 1
ATOM 6775 O O . ILE B 1 134 ? 92.819 96.684 78.416 1.00 41.56 156 ILE B O 1
ATOM 6780 N N . ASP B 1 135 ? 92.075 94.568 78.016 1.00 42.63 157 ASP B N 1
ATOM 6781 C CA . ASP B 1 135 ? 92.503 94.457 76.622 1.00 42.85 157 ASP B CA 1
ATOM 6782 C C . ASP B 1 135 ? 94.041 94.614 76.576 1.00 43.04 157 ASP B C 1
ATOM 6783 O O . ASP B 1 135 ? 94.732 93.799 77.199 1.00 42.64 157 ASP B O 1
ATOM 6788 N N . ASN B 1 136 ? 94.563 95.663 75.905 1.00 35.44 158 ASN B N 1
ATOM 6789 C CA . ASN B 1 136 ? 95.997 95.885 75.725 1.00 33.56 158 ASN B CA 1
ATOM 6790 C C . ASN B 1 136 ? 96.611 96.892 76.748 1.00 35.02 158 ASN B C 1
ATOM 6791 O O . ASN B 1 136 ? 97.824 97.105 76.743 1.00 34.36 158 ASN B O 1
ATOM 6796 N N . ASN B 1 137 ? 95.782 97.477 77.624 1.00 29.57 159 ASN B N 1
ATOM 6797 C CA . ASN B 1 137 ? 96.206 98.498 78.580 1.00 28.67 159 ASN B CA 1
ATOM 6798 C C . ASN B 1 137 ? 96.273 98.017 80.015 1.00 30.72 159 ASN B C 1
ATOM 6799 O O . ASN B 1 137 ? 95.575 97.092 80.400 1.00 29.93 159 ASN B O 1
ATOM 6804 N N . LEU B 1 138 ? 97.113 98.698 80.808 1.00 28.12 160 LEU B N 1
ATOM 6805 C CA . LEU B 1 138 ? 97.375 98.430 82.223 1.00 27.94 160 LEU B CA 1
ATOM 6806 C C . LEU B 1 138 ? 96.606 99.403 83.129 1.00 36.00 160 LEU B C 1
ATOM 6807 O O . LEU B 1 138 ? 96.458 100.599 82.829 1.00 36.42 160 LEU B O 1
ATOM 6812 N N . TYR B 1 139 ? 96.120 98.858 84.245 1.00 34.17 161 TYR B N 1
ATOM 6813 C CA . TYR B 1 139 ? 95.346 99.560 85.260 1.00 33.36 161 TYR B CA 1
ATOM 6814 C C . TYR B 1 139 ? 95.874 99.272 86.634 1.00 37.14 161 TYR B C 1
ATOM 6815 O O . TYR B 1 139 ? 96.293 98.151 86.904 1.00 35.77 161 TYR B O 1
ATOM 6824 N N . VAL B 1 140 ? 95.855 100.281 87.506 1.00 35.69 162 VAL B N 1
ATOM 6825 C CA . VAL B 1 140 ? 96.172 100.156 88.930 1.00 36.47 162 VAL B CA 1
ATOM 6826 C C . VAL B 1 140 ? 94.968 100.738 89.679 1.00 45.73 162 VAL B C 1
ATOM 6827 O O . VAL B 1 140 ? 94.680 101.943 89.543 1.00 46.50 162 VAL B O 1
ATOM 6831 N N . ASN B 1 141 ? 94.265 99.877 90.462 1.00 43.65 163 ASN B N 1
ATOM 6832 C CA . ASN B 1 141 ? 93.088 100.237 91.266 1.00 43.14 163 ASN B CA 1
ATOM 6833 C C . ASN B 1 141 ? 91.984 100.738 90.321 1.00 48.33 163 ASN B C 1
ATOM 6834 O O . ASN B 1 141 ? 91.595 99.986 89.433 1.00 46.79 163 ASN B O 1
ATOM 6839 N N . GLU B 1 142 ? 91.510 101.988 90.450 1.00 46.91 164 GLU B N 1
ATOM 6840 C CA . GLU B 1 142 ? 90.441 102.475 89.558 1.00 46.98 164 GLU B CA 1
ATOM 6841 C C . GLU B 1 142 ? 90.989 103.217 88.294 1.00 48.41 164 GLU B C 1
ATOM 6842 O O . GLU B 1 142 ? 90.214 103.467 87.376 1.00 48.67 164 GLU B O 1
ATOM 6848 N N . LYS B 1 143 ? 92.303 103.535 88.243 1.00 42.74 165 LYS B N 1
ATOM 6849 C CA . LYS B 1 143 ? 92.929 104.306 87.157 1.00 41.54 165 LYS B CA 1
ATOM 6850 C C . LYS B 1 143 ? 93.647 103.480 86.084 1.00 46.59 165 LYS B C 1
ATOM 6851 O O . LYS B 1 143 ? 94.260 102.444 86.369 1.00 45.60 165 LYS B O 1
ATOM 6857 N N . ALA B 1 144 ? 93.643 104.023 84.854 1.00 43.11 166 ALA B N 1
ATOM 6858 C CA . ALA B 1 144 ? 94.376 103.493 83.716 1.00 41.81 166 ALA B CA 1
ATOM 6859 C C . ALA B 1 144 ? 95.798 104.005 83.793 1.00 45.21 166 ALA B C 1
ATOM 6860 O O . ALA B 1 144 ? 95.987 105.212 83.936 1.00 46.43 166 ALA B O 1
ATOM 6862 N N . VAL B 1 145 ? 96.797 103.103 83.748 1.00 39.83 167 VAL B N 1
ATOM 6863 C CA . VAL B 1 145 ? 98.207 103.491 83.744 1.00 39.43 167 VAL B CA 1
ATOM 6864 C C . VAL B 1 145 ? 98.577 103.895 82.313 1.00 44.56 167 VAL B C 1
ATOM 6865 O O . VAL B 1 145 ? 99.399 104.793 82.117 1.00 45.56 167 VAL B O 1
ATOM 6869 N N . THR B 1 146 ? 98.000 103.185 81.325 1.00 40.35 168 THR B N 1
ATOM 6870 C CA . THR B 1 146 ? 98.266 103.371 79.898 1.00 39.90 168 THR B CA 1
ATOM 6871 C C . THR B 1 146 ? 96.967 103.531 79.093 1.00 43.24 168 THR B C 1
ATOM 6872 O O . THR B 1 146 ? 95.898 103.033 79.491 1.00 41.02 168 THR B O 1
ATOM 6876 N N . ASN B 1 147 ? 97.102 104.216 77.931 1.00 41.64 169 ASN B N 1
ATOM 6877 C CA . 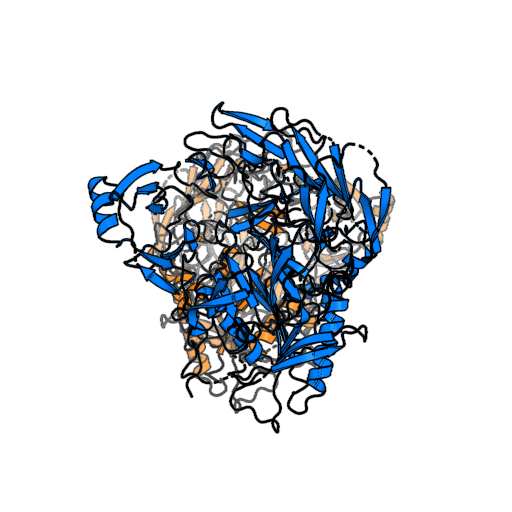ASN B 1 147 ? 96.074 104.464 76.913 1.00 41.66 169 ASN B CA 1
ATOM 6878 C C . ASN B 1 147 ? 96.771 104.322 75.568 1.00 46.17 169 ASN B C 1
ATOM 6879 O O . ASN B 1 147 ? 97.106 105.314 74.913 1.00 46.89 169 ASN B O 1
ATOM 6884 N N . GLU B 1 148 ? 97.086 103.069 75.214 1.00 41.10 170 GLU B N 1
ATOM 6885 C CA . GLU B 1 148 ? 97.864 102.745 74.034 1.00 39.46 170 GLU B CA 1
ATOM 6886 C C . GLU B 1 148 ? 97.027 102.174 72.902 1.00 40.91 170 GLU B C 1
ATOM 6887 O O . GLU B 1 148 ? 96.082 101.429 73.154 1.00 39.46 170 GLU B O 1
ATOM 6893 N N . PRO B 1 149 ? 97.396 102.493 71.636 1.00 37.34 171 PRO B N 1
ATOM 6894 C CA . PRO B 1 149 ? 96.658 101.939 70.480 1.00 37.05 171 PRO B CA 1
ATOM 6895 C C . PRO B 1 149 ? 96.923 100.448 70.225 1.00 43.50 171 PRO B C 1
ATOM 6896 O O . PRO B 1 149 ? 97.794 99.856 70.862 1.00 44.18 171 PRO B O 1
ATOM 6900 N N . GLU B 1 150 ? 96.184 99.847 69.267 1.00 41.99 172 GLU B N 1
ATOM 6901 C CA . GLU B 1 150 ? 96.361 98.455 68.813 1.00 41.95 172 GLU B CA 1
ATOM 6902 C C . GLU B 1 150 ? 97.793 98.302 68.315 1.00 43.21 172 GLU B C 1
ATOM 6903 O O . GLU B 1 150 ? 98.295 99.175 67.582 1.00 41.66 172 GLU B O 1
ATOM 6909 N N . GLY B 1 151 ? 98.444 97.229 68.759 1.00 37.87 173 GLY B N 1
ATOM 6910 C CA . GLY B 1 151 ? 99.832 96.961 68.404 1.00 36.58 173 GLY B CA 1
ATOM 6911 C C . GLY B 1 151 ? 100.774 97.180 69.564 1.00 37.40 173 GLY B C 1
ATOM 6912 O O . GLY B 1 151 ? 101.917 96.726 69.506 1.00 38.51 173 GLY B O 1
ATOM 6913 N N . ILE B 1 152 ? 100.304 97.896 70.609 1.00 30.20 174 ILE B N 1
ATOM 6914 C CA . ILE B 1 152 ? 101.032 98.134 71.857 1.00 29.40 174 ILE B CA 1
ATOM 6915 C C . ILE B 1 152 ? 100.321 97.347 72.940 1.00 36.30 174 ILE B C 1
ATOM 6916 O O . ILE B 1 152 ? 99.108 97.466 73.072 1.00 36.48 174 ILE B O 1
ATOM 6921 N N . VAL B 1 153 ? 101.067 96.543 73.706 1.00 34.79 175 VAL B N 1
ATOM 6922 C CA . VAL B 1 153 ? 100.539 95.696 74.793 1.00 34.33 175 VAL B CA 1
ATOM 6923 C C . VAL B 1 153 ? 101.266 96.069 76.053 1.00 38.02 175 VAL B C 1
ATOM 6924 O O . VAL B 1 153 ? 102.495 95.979 76.087 1.00 36.62 175 VAL B O 1
ATOM 6928 N N . CYS B 1 154 ? 100.514 96.468 77.101 1.00 37.25 176 CYS B N 1
ATOM 6929 C CA . CYS B 1 154 ? 101.083 96.924 78.375 1.00 37.15 176 CYS B CA 1
ATOM 6930 C C . CYS B 1 154 ? 100.690 96.058 79.530 1.00 36.37 176 CYS B C 1
ATOM 6931 O O . CYS B 1 154 ? 99.545 95.629 79.613 1.00 34.19 176 CYS B O 1
ATOM 6934 N N . GLY B 1 155 ? 101.651 95.848 80.426 1.00 33.92 177 GLY B N 1
ATOM 6935 C CA . GLY B 1 155 ? 101.499 95.083 81.666 1.00 34.00 177 GLY B CA 1
ATOM 6936 C C . GLY B 1 155 ? 101.289 93.593 81.491 1.00 38.14 177 GLY B C 1
ATOM 6937 O O . GLY B 1 155 ? 100.824 92.913 82.408 1.00 38.02 177 GLY B O 1
ATOM 6938 N N . GLN B 1 156 ? 101.630 93.075 80.316 1.00 34.04 178 GLN B N 1
ATOM 6939 C CA . GLN B 1 156 ? 101.440 91.667 80.008 1.00 34.13 178 GLN B CA 1
ATOM 6940 C C . GLN B 1 156 ? 102.766 91.031 79.601 1.00 37.92 178 GLN B C 1
ATOM 6941 O O . GLN B 1 156 ? 103.744 91.738 79.362 1.00 36.64 178 GLN B O 1
ATOM 6947 N N . THR B 1 157 ? 102.787 89.696 79.513 1.00 35.24 179 THR B N 1
ATOM 6948 C CA . THR B 1 157 ? 103.970 88.897 79.159 1.00 34.41 179 THR B CA 1
ATOM 6949 C C . THR B 1 157 ? 104.501 89.322 77.763 1.00 34.70 179 THR B C 1
ATOM 6950 O O . THR B 1 157 ? 103.749 89.798 76.918 1.00 33.42 179 THR B O 1
ATOM 6954 N N . VAL B 1 158 ? 105.812 89.269 77.600 1.00 29.66 180 VAL B N 1
ATOM 6955 C CA . VAL B 1 158 ? 106.502 89.673 76.379 1.00 28.40 180 VAL B CA 1
ATOM 6956 C C . VAL B 1 158 ? 107.448 88.556 75.965 1.00 30.32 180 VAL B C 1
ATOM 6957 O O . VAL B 1 158 ? 107.552 87.544 76.673 1.00 27.80 180 VAL B O 1
ATOM 6961 N N . HIS B 1 159 ? 108.159 88.754 74.837 1.00 26.89 181 HIS B N 1
ATOM 6962 C CA . HIS B 1 159 ? 109.133 87.818 74.262 1.00 26.77 181 HIS B CA 1
ATOM 6963 C C . HIS B 1 159 ? 108.579 86.371 74.184 1.00 29.75 181 HIS B C 1
ATOM 6964 O O . HIS B 1 159 ? 109.307 85.398 74.366 1.00 30.17 181 HIS B O 1
ATOM 6971 N N . ARG B 1 160 ? 107.270 86.260 73.925 1.00 26.05 182 ARG B N 1
ATOM 6972 C CA . ARG B 1 160 ? 106.494 85.020 73.781 1.00 25.92 182 ARG B CA 1
ATOM 6973 C C . ARG B 1 160 ? 106.796 84.026 74.926 1.00 28.55 182 ARG B C 1
ATOM 6974 O O . ARG B 1 160 ? 107.052 82.846 74.684 1.00 28.08 182 ARG B O 1
ATOM 6982 N N . ASN B 1 161 ? 106.769 84.535 76.179 1.00 25.42 183 ASN B N 1
ATOM 6983 C CA . ASN B 1 161 ? 106.965 83.773 77.429 1.00 26.28 183 ASN B CA 1
ATOM 6984 C C . ASN B 1 161 ? 108.324 83.061 77.534 1.00 29.74 183 ASN B C 1
ATOM 6985 O O . ASN B 1 161 ? 108.438 82.096 78.273 1.00 29.61 183 ASN B O 1
ATOM 6990 N N . GLU B 1 162 ? 109.349 83.563 76.830 1.00 26.34 184 GLU B N 1
ATOM 6991 C CA . GLU B 1 162 ? 110.701 83.015 76.872 1.00 25.64 184 GLU B CA 1
ATOM 6992 C C . GLU B 1 162 ? 111.450 83.662 78.041 1.00 31.03 184 GLU B C 1
ATOM 6993 O O . GLU B 1 162 ? 110.937 84.620 78.648 1.00 31.26 184 GLU B O 1
ATOM 6999 N N . PHE B 1 163 ? 112.649 83.116 78.376 1.00 26.02 185 PHE B N 1
ATOM 7000 C CA . PHE B 1 163 ? 113.535 83.591 79.442 1.00 24.64 185 PHE B CA 1
ATOM 7001 C C . PHE B 1 163 ? 112.836 83.678 80.786 1.00 29.10 185 PHE B C 1
ATOM 7002 O O . PHE B 1 163 ? 113.179 84.542 81.583 1.00 27.87 185 PHE B O 1
ATOM 7010 N N . GLY B 1 164 ? 111.875 82.775 81.022 1.00 27.47 186 GLY B N 1
ATOM 7011 C CA . GLY B 1 164 ? 111.094 82.685 82.251 1.00 26.30 186 GLY B CA 1
ATOM 7012 C C . GLY B 1 164 ? 110.057 83.774 82.481 1.00 30.87 186 GLY B C 1
ATOM 7013 O O . GLY B 1 164 ? 109.561 83.894 83.604 1.00 31.16 186 GLY B O 1
ATOM 7014 N N . ILE B 1 165 ? 109.711 84.576 81.442 1.00 27.24 187 ILE B N 1
ATOM 7015 C CA . ILE B 1 165 ? 108.693 85.642 81.538 1.00 27.24 187 ILE B CA 1
ATOM 7016 C C . ILE B 1 165 ? 107.272 85.008 81.534 1.00 33.22 187 ILE B C 1
ATOM 7017 O O . ILE B 1 165 ? 106.908 84.343 80.577 1.00 33.80 187 ILE B O 1
ATOM 7022 N N . ASN B 1 166 ? 106.477 85.237 82.581 1.00 31.36 188 ASN B N 1
ATOM 7023 C CA . ASN B 1 166 ? 105.123 84.682 82.683 1.00 32.38 188 ASN B CA 1
ATOM 7024 C C . ASN B 1 166 ? 104.086 85.788 82.969 1.00 37.14 188 ASN B C 1
ATOM 7025 O O . ASN B 1 166 ? 102.877 85.555 82.831 1.00 38.23 188 ASN B O 1
ATOM 7030 N N . LYS B 1 167 ? 104.562 86.987 83.329 1.00 32.00 189 LYS B N 1
ATOM 7031 C CA . LYS B 1 167 ? 103.708 88.143 83.598 1.00 32.26 189 LYS B CA 1
ATOM 7032 C C . LYS B 1 167 ? 104.434 89.442 83.170 1.00 37.89 189 LYS B C 1
ATOM 7033 O O . LYS B 1 167 ? 105.619 89.419 82.806 1.00 37.91 189 LYS B O 1
ATOM 7039 N N . GLY B 1 168 ? 103.707 90.555 83.214 1.00 33.78 190 GLY B N 1
ATOM 7040 C CA . GLY B 1 168 ? 104.246 91.846 82.824 1.00 32.06 190 GLY B CA 1
ATOM 7041 C C . GLY B 1 168 ? 104.064 92.944 83.843 1.00 32.54 190 GLY B C 1
ATOM 7042 O O . GLY B 1 168 ? 104.175 94.118 83.476 1.00 32.32 190 GLY B O 1
ATOM 7043 N N . THR B 1 169 ? 103.780 92.576 85.118 1.00 27.24 191 THR B N 1
ATOM 7044 C CA . THR B 1 169 ? 103.604 93.490 86.270 1.00 26.73 191 THR B CA 1
ATOM 7045 C C . THR B 1 169 ? 104.523 93.027 87.382 1.00 30.49 191 THR B C 1
ATOM 7046 O O . THR B 1 169 ? 104.570 91.837 87.678 1.00 30.36 191 THR B O 1
ATOM 7050 N N . PHE B 1 170 ? 105.283 93.947 87.973 1.00 26.87 192 PHE B N 1
ATOM 7051 C CA . PHE B 1 170 ? 106.267 93.619 89.018 1.00 26.42 192 PHE B CA 1
ATOM 7052 C C . PHE B 1 170 ? 106.225 94.691 90.129 1.00 31.45 192 PHE B C 1
ATOM 7053 O O . PHE B 1 170 ? 106.796 95.774 89.993 1.00 30.68 192 PHE B O 1
ATOM 7061 N N . TRP B 1 171 ? 105.515 94.384 91.208 1.00 29.62 193 TRP B N 1
ATOM 7062 C CA . TRP B 1 171 ? 105.399 95.272 92.355 1.00 29.97 193 TRP B CA 1
ATOM 7063 C C . TRP B 1 171 ? 106.701 95.366 93.127 1.00 31.95 193 TRP B C 1
ATOM 7064 O O . TRP B 1 171 ? 107.400 94.356 93.304 1.00 31.83 193 TRP B O 1
ATOM 7075 N N . SER B 1 172 ? 106.998 96.594 93.598 1.00 26.98 194 SER B N 1
ATOM 7076 C CA A SER B 1 172 ? 108.161 96.901 94.424 0.50 26.57 194 SER B CA 1
ATOM 7077 C CA B SER B 1 172 ? 108.132 96.936 94.448 0.50 26.56 194 SER B CA 1
ATOM 7078 C C . SER B 1 172 ? 108.014 96.150 95.764 1.00 32.99 194 SER B C 1
ATOM 7079 O O . SER B 1 172 ? 106.874 95.828 96.154 1.00 33.55 194 SER B O 1
ATOM 7084 N N . PRO B 1 173 ? 109.120 95.816 96.502 1.00 31.68 195 PRO B N 1
ATOM 7085 C CA . PRO B 1 173 ? 108.944 95.043 97.754 1.00 32.39 195 PRO B CA 1
ATOM 7086 C C . PRO B 1 173 ? 107.889 95.576 98.746 1.00 40.97 195 PRO B C 1
ATOM 7087 O O . PRO B 1 173 ? 107.195 94.751 99.350 1.00 41.02 195 PRO B O 1
ATOM 7091 N N . LYS B 1 174 ? 107.721 96.925 98.886 1.00 40.03 196 LYS B N 1
ATOM 7092 C CA . LYS B 1 174 ? 106.715 97.519 99.797 1.00 40.10 196 LYS B CA 1
ATOM 7093 C C . LYS B 1 174 ? 105.442 97.967 99.052 1.00 44.40 196 LYS B C 1
ATOM 7094 O O . LYS B 1 174 ? 104.535 98.516 99.675 1.00 44.75 196 LYS B O 1
ATOM 7100 N N . GLY B 1 175 ? 105.382 97.723 97.745 1.00 41.75 197 GLY B N 1
ATOM 7101 C CA . GLY B 1 175 ? 104.229 98.044 96.900 1.00 41.32 197 GLY B CA 1
ATOM 7102 C C . GLY B 1 175 ? 103.988 99.499 96.533 1.00 45.61 197 GLY B C 1
ATOM 7103 O O . GLY B 1 175 ? 102.867 99.851 96.146 1.00 46.87 197 GLY B O 1
ATOM 7104 N N . ASN B 1 176 ? 105.036 100.343 96.589 1.00 40.10 198 ASN B N 1
ATOM 7105 C CA . ASN B 1 176 ? 104.941 101.767 96.259 1.00 39.24 198 ASN B CA 1
ATOM 7106 C C . ASN B 1 176 ? 105.190 102.064 94.783 1.00 43.93 198 ASN B C 1
ATOM 7107 O O . ASN B 1 176 ? 104.820 103.142 94.319 1.00 45.03 198 ASN B O 1
ATOM 7112 N N . LEU B 1 177 ? 105.851 101.149 94.048 1.00 38.77 199 LEU B N 1
ATOM 7113 C CA . LEU B 1 177 ? 106.089 101.340 92.617 1.00 36.39 199 LEU B CA 1
ATOM 7114 C C . LEU B 1 177 ? 105.754 100.072 91.873 1.00 36.98 199 LEU B C 1
ATOM 7115 O O . LEU B 1 177 ? 105.874 98.974 92.413 1.00 34.82 199 LEU B O 1
ATOM 7120 N N . LEU B 1 178 ? 105.324 100.225 90.628 1.00 33.05 200 LEU B N 1
ATOM 7121 C CA . LEU B 1 178 ? 105.020 99.088 89.771 1.00 31.31 200 LEU B CA 1
ATOM 7122 C C . LEU B 1 178 ? 105.882 99.161 88.514 1.00 32.67 200 LEU B C 1
ATOM 7123 O O . LEU B 1 178 ? 105.862 100.179 87.826 1.00 32.14 200 LEU B O 1
ATOM 7128 N N . ALA B 1 179 ? 106.670 98.108 88.253 1.00 27.14 201 ALA B N 1
ATOM 7129 C CA . ALA B 1 179 ? 107.420 97.968 87.017 1.00 26.79 201 ALA B CA 1
ATOM 7130 C C . ALA B 1 179 ? 106.559 97.162 86.091 1.00 29.14 201 ALA B C 1
ATOM 7131 O O . ALA B 1 179 ? 105.880 96.233 86.528 1.00 28.13 201 ALA B O 1
ATOM 7133 N N . PHE B 1 180 ? 106.531 97.536 84.832 1.00 25.45 202 PHE B N 1
ATOM 7134 C CA . PHE B 1 180 ? 105.695 96.859 83.857 1.00 24.20 202 PHE B CA 1
ATOM 7135 C C . PHE B 1 180 ? 106.318 96.889 82.491 1.00 25.44 202 PHE B C 1
ATOM 7136 O O . PHE B 1 180 ? 107.067 97.800 82.164 1.00 23.08 202 PHE B O 1
ATOM 7144 N N . TYR B 1 181 ? 105.918 95.942 81.667 1.00 24.99 203 TYR B N 1
ATOM 7145 C CA . TYR B 1 181 ? 106.328 95.859 80.264 1.00 25.00 203 TYR B CA 1
ATOM 7146 C C . TYR B 1 181 ? 105.411 96.654 79.373 1.00 29.19 203 TYR B C 1
ATOM 7147 O O . TYR B 1 181 ? 104.212 96.700 79.612 1.00 28.49 203 TYR B O 1
ATOM 7156 N N . ARG B 1 182 ? 105.981 97.201 78.294 1.00 28.00 204 ARG B N 1
ATOM 7157 C CA . ARG B 1 182 ? 105.312 97.903 77.206 1.00 28.48 204 ARG B CA 1
ATOM 7158 C C . ARG B 1 182 ? 105.901 97.346 75.922 1.00 34.18 204 ARG B C 1
ATOM 7159 O O . ARG B 1 182 ? 107.053 97.634 75.572 1.00 34.12 204 ARG B O 1
ATOM 7175 N N . ASP B 1 184 ? 105.739 96.956 71.834 1.00 26.85 206 ASP B N 1
ATOM 7176 C CA . ASP B 1 184 ? 105.317 97.436 70.537 1.00 26.98 206 ASP B CA 1
ATOM 7177 C C . ASP B 1 184 ? 105.566 96.276 69.524 1.00 30.58 206 ASP B C 1
ATOM 7178 O O . ASP B 1 184 ? 106.707 95.874 69.311 1.00 27.74 206 ASP B O 1
ATOM 7183 N N . GLU B 1 185 ? 104.464 95.709 68.994 1.00 28.77 207 GLU B N 1
ATOM 7184 C CA . GLU B 1 185 ? 104.355 94.602 68.029 1.00 29.08 207 GLU B CA 1
ATOM 7185 C C . GLU B 1 185 ? 103.911 95.091 66.648 1.00 33.27 207 GLU B C 1
ATOM 7186 O O . GLU B 1 185 ? 103.785 94.267 65.738 1.00 33.25 207 GLU B O 1
ATOM 7192 N N . SER B 1 186 ? 103.650 96.424 66.506 1.00 28.59 208 SER B N 1
ATOM 7193 C CA A SER B 1 186 ? 103.144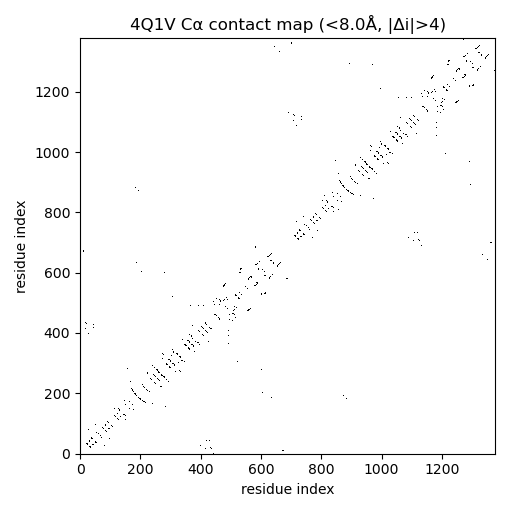 97.047 65.273 0.50 27.65 208 SER B CA 1
ATOM 7194 C CA B SER B 1 186 ? 103.132 97.044 65.277 0.50 27.73 208 SER B CA 1
ATOM 7195 C C . SER B 1 186 ? 103.898 96.634 64.019 1.00 30.48 208 SER B C 1
ATOM 7196 O O . SER B 1 186 ? 103.283 96.518 62.970 1.00 31.26 208 SER B O 1
ATOM 7209 N N . VAL B 1 188 ? 105.556 93.709 63.600 1.00 30.84 210 VAL B N 1
ATOM 7210 C CA . VAL B 1 188 ? 105.578 92.246 63.441 1.00 30.75 210 VAL B CA 1
ATOM 7211 C C . VAL B 1 188 ? 104.438 91.853 62.499 1.00 34.11 210 VAL B C 1
ATOM 7212 O O . VAL B 1 188 ? 103.346 92.421 62.578 1.00 33.74 210 VAL B O 1
ATOM 7216 N N . THR B 1 189 ? 104.702 90.868 61.636 1.00 30.27 211 THR B N 1
ATOM 7217 C CA . THR B 1 189 ? 103.765 90.327 60.662 1.00 30.34 211 THR B CA 1
ATOM 7218 C C . THR B 1 189 ? 102.597 89.668 61.347 1.00 34.43 211 THR B C 1
ATOM 7219 O O . THR B 1 189 ? 102.765 88.980 62.352 1.00 34.35 211 THR B O 1
ATOM 7223 N N . GLN B 1 190 ? 101.412 89.865 60.785 1.00 30.82 212 GLN B N 1
ATOM 7224 C CA . GLN B 1 190 ? 100.202 89.239 61.293 1.00 29.85 212 GLN B CA 1
ATOM 7225 C C . GLN B 1 190 ? 99.938 87.947 60.496 1.00 31.76 212 GLN B C 1
ATOM 7226 O O . GLN B 1 190 ? 100.089 87.927 59.275 1.00 29.66 212 GLN B O 1
ATOM 7232 N N . TYR B 1 191 ? 99.645 86.863 61.198 1.00 28.20 213 TYR B N 1
ATOM 7233 C CA . TYR B 1 191 ? 99.292 85.594 60.566 1.00 28.18 213 TYR B CA 1
ATOM 7234 C C . TYR B 1 191 ? 97.762 85.496 60.552 1.00 33.37 213 TYR B C 1
ATOM 7235 O O . TYR B 1 191 ? 97.137 85.640 61.606 1.00 32.84 213 TYR B O 1
ATOM 7244 N N . PRO B 1 192 ? 97.141 85.236 59.384 1.00 31.33 214 PRO B N 1
ATOM 7245 C CA . PRO B 1 192 ? 95.671 85.191 59.336 1.00 30.58 214 PRO B CA 1
ATOM 7246 C C . PRO B 1 192 ? 95.044 83.852 59.728 1.00 34.11 214 PRO B C 1
ATOM 7247 O O . PRO B 1 192 ? 94.981 82.938 58.912 1.00 36.00 214 PRO B O 1
ATOM 7251 N N . LEU B 1 193 ? 94.537 83.740 60.958 1.00 28.44 215 LEU B N 1
ATOM 7252 C CA . LEU B 1 193 ? 93.760 82.550 61.316 1.00 27.06 215 LEU B CA 1
ATOM 7253 C C . LEU B 1 193 ? 92.313 82.870 60.881 1.00 31.53 215 LEU B C 1
ATOM 7254 O O . LEU B 1 193 ? 91.966 84.051 60.791 1.00 30.99 215 LEU B O 1
ATOM 7259 N N . VAL B 1 194 ? 91.511 81.862 60.516 1.00 26.75 216 VAL B N 1
ATOM 7260 C CA . VAL B 1 194 ? 90.165 82.062 59.996 1.00 25.52 216 VAL B CA 1
ATOM 7261 C C . VAL B 1 194 ? 89.152 81.387 60.914 1.00 32.65 216 VAL B C 1
ATOM 7262 O O . VAL B 1 194 ? 89.250 80.177 61.152 1.00 33.82 216 VAL B O 1
ATOM 7266 N N . ASP B 1 195 ? 88.174 82.168 61.427 1.00 30.28 217 ASP B N 1
ATOM 7267 C CA . ASP B 1 195 ? 87.112 81.683 62.313 1.00 29.85 217 ASP B CA 1
ATOM 7268 C C . ASP B 1 195 ? 85.953 81.148 61.440 1.00 33.71 217 ASP B C 1
ATOM 7269 O O . ASP B 1 195 ? 85.236 81.935 60.809 1.00 33.92 217 ASP B O 1
ATOM 7274 N N . ILE B 1 196 ? 85.772 79.819 61.405 1.00 29.37 218 ILE B N 1
ATOM 7275 C CA . ILE B 1 196 ? 84.744 79.230 60.547 1.00 29.89 218 ILE B CA 1
ATOM 7276 C C . ILE B 1 196 ? 83.359 79.133 61.242 1.00 35.66 218 ILE B C 1
ATOM 7277 O O . ILE B 1 196 ? 82.420 78.595 60.637 1.00 35.98 218 ILE B O 1
ATOM 7282 N N . THR B 1 197 ? 83.208 79.681 62.459 1.00 33.68 219 THR B N 1
ATOM 7283 C CA . THR B 1 197 ? 81.913 79.631 63.172 1.00 33.93 219 THR B CA 1
ATOM 7284 C C . THR B 1 197 ? 81.114 80.903 62.920 1.00 38.78 219 THR B C 1
ATOM 7285 O O . THR B 1 197 ? 79.913 80.916 63.163 1.00 39.68 219 THR B O 1
ATOM 7289 N N . ALA B 1 198 ? 81.767 81.961 62.402 1.00 35.72 220 ALA B N 1
ATOM 7290 C CA . ALA B 1 198 ? 81.113 83.231 62.054 1.00 33.79 220 ALA B CA 1
ATOM 7291 C C . ALA B 1 198 ? 80.146 83.019 60.862 1.00 36.46 220 ALA B C 1
ATOM 7292 O O . ALA B 1 198 ? 80.307 82.029 60.124 1.00 35.35 220 ALA B O 1
ATOM 7294 N N . ARG B 1 199 ? 79.132 83.923 60.695 1.00 31.04 221 ARG B N 1
ATOM 7295 C CA . ARG B 1 199 ? 78.154 83.876 59.595 1.00 30.58 221 ARG B CA 1
ATOM 7296 C C . ARG B 1 199 ? 78.886 83.716 58.257 1.00 33.71 221 ARG B C 1
ATOM 7297 O O . ARG B 1 199 ? 78.511 82.882 57.421 1.00 32.79 221 ARG B O 1
ATOM 7305 N N . VAL B 1 200 ? 79.946 84.515 58.092 1.00 29.87 222 VAL B N 1
ATOM 7306 C CA . VAL B 1 200 ? 80.890 84.460 56.975 1.00 29.46 222 VAL B CA 1
ATOM 7307 C C . VAL B 1 200 ? 82.263 84.302 57.606 1.00 37.50 222 VAL B C 1
ATOM 7308 O O . VAL B 1 200 ? 82.632 85.140 58.432 1.00 39.08 222 VAL B O 1
ATOM 7312 N N . GLY B 1 201 ? 82.986 83.236 57.260 1.00 34.11 223 GLY B N 1
ATOM 7313 C CA . GLY B 1 201 ? 84.327 82.987 57.782 1.00 33.53 223 GLY B CA 1
ATOM 7314 C C . GLY B 1 201 ? 85.126 84.272 57.849 1.00 37.86 223 GLY B C 1
ATOM 7315 O O . GLY B 1 201 ? 85.256 84.943 56.826 1.00 37.46 223 GLY B O 1
ATOM 7316 N N . GLU B 1 202 ? 85.504 84.702 59.088 1.00 33.83 224 GLU B N 1
ATOM 7317 C CA . GLU B 1 202 ? 86.269 85.926 59.393 1.00 33.49 224 GLU B CA 1
ATOM 7318 C C . GLU B 1 202 ? 87.741 85.643 59.711 1.00 36.48 224 GLU B C 1
ATOM 7319 O O . GLU B 1 202 ? 88.060 84.631 60.335 1.00 36.62 224 GLU B O 1
ATOM 7325 N N . VAL B 1 203 ? 88.605 86.614 59.426 1.00 32.91 225 VAL B N 1
ATOM 7326 C CA . VAL B 1 203 ? 90.026 86.580 59.753 1.00 33.05 225 VAL B CA 1
ATOM 7327 C C . VAL B 1 203 ? 90.196 86.947 61.228 1.00 38.29 225 VAL B C 1
ATOM 7328 O O . VAL B 1 203 ? 89.540 87.866 61.743 1.00 39.31 225 VAL B O 1
ATOM 7332 N N . ASN B 1 204 ? 91.050 86.189 61.908 1.00 33.49 226 ASN B N 1
ATOM 7333 C CA . ASN B 1 204 ? 91.479 86.386 63.282 1.00 31.71 226 ASN B CA 1
ATOM 7334 C C . ASN B 1 204 ? 92.979 86.505 63.227 1.00 34.78 226 ASN B C 1
ATOM 7335 O O . ASN B 1 204 ? 93.664 85.489 63.242 1.00 34.33 226 ASN B O 1
ATOM 7340 N N . ASN B 1 205 ? 93.494 87.716 63.042 1.00 31.02 227 ASN B N 1
ATOM 7341 C CA . ASN B 1 205 ? 94.938 87.921 62.923 1.00 31.32 227 ASN B CA 1
ATOM 7342 C C . ASN B 1 205 ? 95.667 87.768 64.250 1.00 34.27 227 ASN B C 1
ATOM 7343 O O . ASN B 1 205 ? 95.139 88.177 65.293 1.00 34.97 227 ASN B O 1
ATOM 7348 N N . VAL B 1 206 ? 96.893 87.213 64.205 1.00 28.45 228 VAL B N 1
ATOM 7349 C CA . VAL B 1 206 ? 97.772 87.110 65.393 1.00 27.50 228 VAL B CA 1
ATOM 7350 C C . VAL B 1 206 ? 99.166 87.612 65.008 1.00 30.07 228 VAL B C 1
ATOM 7351 O O . VAL B 1 206 ? 99.603 87.379 63.885 1.00 30.34 228 VAL B O 1
ATOM 7355 N N . ARG B 1 207 ? 99.841 88.325 65.904 1.00 25.61 229 ARG B N 1
ATOM 7356 C CA . ARG B 1 207 ? 101.216 88.751 65.636 1.00 25.32 229 ARG B CA 1
ATOM 7357 C C . ARG B 1 207 ? 102.115 87.532 65.786 1.00 30.23 229 ARG B C 1
ATOM 7358 O O . ARG B 1 207 ? 102.000 86.796 66.767 1.00 30.15 229 ARG B O 1
ATOM 7366 N N . TYR B 1 208 ? 102.904 87.234 64.766 1.00 28.45 230 TYR B N 1
ATOM 7367 C CA . TYR B 1 208 ? 103.771 86.077 64.826 1.00 27.95 230 TYR B CA 1
ATOM 7368 C C . TYR B 1 208 ? 105.129 86.431 64.195 1.00 31.69 230 TYR B C 1
ATOM 7369 O O . TYR B 1 208 ? 105.182 86.591 62.978 1.00 31.22 230 TYR B O 1
ATOM 7378 N N . PRO B 1 209 ? 106.220 86.606 64.998 1.00 29.57 231 PRO B N 1
ATOM 7379 C CA . PRO B 1 209 ? 107.531 86.963 64.404 1.00 29.13 231 PRO B CA 1
ATOM 7380 C C . PRO B 1 209 ? 108.302 85.710 64.004 1.00 31.80 231 PRO B C 1
ATOM 7381 O O . PRO B 1 209 ? 108.625 84.899 64.865 1.00 32.71 231 PRO B O 1
ATOM 7393 N N . ALA B 1 211 ? 111.459 83.357 62.416 1.00 28.10 233 ALA B N 1
ATOM 7394 C CA . ALA B 1 211 ? 112.926 83.306 62.425 1.00 28.26 233 ALA B CA 1
ATOM 7395 C C . ALA B 1 211 ? 113.523 84.103 61.249 1.00 34.11 233 ALA B C 1
ATOM 7396 O O . ALA B 1 211 ? 113.082 83.958 60.103 1.00 33.70 233 ALA B O 1
ATOM 7398 N N . GLY B 1 212 ? 114.444 85.004 61.583 1.00 30.66 234 GLY B N 1
ATOM 7399 C CA . GLY B 1 212 ? 115.118 85.860 60.621 1.00 30.35 234 GLY B CA 1
ATOM 7400 C C . GLY B 1 212 ? 114.411 87.137 60.229 1.00 33.71 234 GLY B C 1
ATOM 7401 O O . GLY B 1 212 ? 114.987 87.938 59.495 1.00 34.87 234 GLY B O 1
ATOM 7410 N N . THR B 1 214 ? 111.548 90.673 61.295 1.00 33.79 236 THR B N 1
ATOM 7411 C CA . THR B 1 214 ? 111.431 91.792 62.236 1.00 34.00 236 THR B CA 1
ATOM 7412 C C . THR B 1 214 ? 110.719 91.347 63.518 1.00 37.58 236 THR B C 1
ATOM 7413 O O . THR B 1 214 ? 109.616 90.789 63.486 1.00 37.84 236 THR B O 1
ATOM 7417 N N . SER B 1 215 ? 111.383 91.605 64.634 1.00 33.81 237 SER B N 1
ATOM 7418 C CA . SER B 1 215 ? 110.968 91.292 65.995 1.00 34.03 237 SER B CA 1
ATOM 7419 C C . SER B 1 215 ? 110.147 92.458 66.601 1.00 37.21 237 SER B C 1
ATOM 7420 O O . SER B 1 215 ? 110.022 93.516 65.979 1.00 36.93 237 SER B O 1
ATOM 7423 N N . HIS B 1 216 ? 109.575 92.247 67.798 1.00 33.40 238 HIS B N 1
ATOM 7424 C CA . HIS B 1 216 ? 108.833 93.261 68.548 1.00 32.82 238 HIS B CA 1
ATOM 7425 C C . HIS B 1 216 ? 109.831 94.046 69.457 1.00 36.29 238 HIS B C 1
ATOM 7426 O O . HIS B 1 216 ? 110.977 93.621 69.656 1.00 36.36 238 HIS B O 1
ATOM 7433 N N . GLN B 1 217 ? 109.411 95.188 69.981 1.00 32.48 239 GLN B N 1
ATOM 7434 C CA . GLN B 1 217 ? 110.275 96.032 70.822 1.00 31.45 239 GLN B CA 1
ATOM 7435 C C . GLN B 1 217 ? 109.691 96.146 72.200 1.00 34.00 239 GLN B C 1
ATOM 7436 O O . GLN B 1 217 ? 108.482 96.369 72.333 1.00 33.98 239 GLN B O 1
ATOM 7442 N N . VAL B 1 218 ? 110.536 95.966 73.225 1.00 27.71 240 VAL B N 1
ATOM 7443 C CA . VAL B 1 218 ? 110.080 95.991 74.597 1.00 26.77 240 VAL B CA 1
ATOM 7444 C C . VAL B 1 218 ? 110.718 97.170 75.359 1.00 30.65 240 VAL B C 1
ATOM 7445 O O . VAL B 1 218 ? 111.894 97.465 75.180 1.00 31.64 240 VAL B O 1
ATOM 7449 N N . LYS B 1 219 ? 109.898 97.839 76.187 1.00 25.38 241 LYS B N 1
ATOM 7450 C CA . LYS B 1 219 ? 110.254 98.923 77.083 1.00 25.43 241 LYS B CA 1
ATOM 7451 C C . LYS B 1 219 ? 109.729 98.576 78.477 1.00 31.08 241 LYS B C 1
ATOM 7452 O O . LYS B 1 219 ? 108.739 97.845 78.608 1.00 30.65 241 LYS B O 1
ATOM 7458 N N . VAL B 1 220 ? 110.438 99.053 79.517 1.00 26.61 242 VAL B N 1
ATOM 7459 C CA . VAL B 1 220 ? 110.085 98.838 80.907 1.00 24.68 242 VAL B CA 1
ATOM 7460 C C . VAL B 1 220 ? 109.666 100.181 81.477 1.00 28.67 242 VAL B C 1
ATOM 7461 O O . VAL B 1 220 ? 110.424 101.154 81.425 1.00 27.18 242 VAL B O 1
ATOM 7465 N N . GLY B 1 221 ? 108.454 100.223 81.985 1.00 25.49 243 GLY B N 1
ATOM 7466 C CA . GLY B 1 221 ? 107.930 101.403 82.637 1.00 25.74 243 GLY B CA 1
ATOM 7467 C C . GLY B 1 221 ? 107.878 101.227 84.138 1.00 30.70 243 GLY B C 1
ATOM 7468 O O . GLY B 1 221 ? 107.844 100.097 84.642 1.00 29.92 243 GLY B O 1
ATOM 7469 N N . ILE B 1 222 ? 107.906 102.355 84.854 1.00 28.60 244 ILE B N 1
ATOM 7470 C CA A ILE B 1 222 ? 107.823 102.401 86.318 0.50 28.56 244 ILE B CA 1
ATOM 7471 C CA B ILE B 1 222 ? 107.794 102.368 86.312 0.50 28.34 244 ILE B CA 1
ATOM 7472 C C . ILE B 1 222 ? 106.690 103.356 86.655 1.00 33.17 244 ILE B C 1
ATOM 7473 O O . ILE B 1 222 ? 106.795 104.533 86.328 1.00 34.39 244 ILE B O 1
ATOM 7482 N N . TYR B 1 223 ? 105.612 102.849 87.268 1.00 31.40 245 TYR B N 1
ATOM 7483 C CA . TYR B 1 223 ? 104.447 103.649 87.664 1.00 32.89 245 TYR B CA 1
ATOM 7484 C C . TYR B 1 223 ? 104.344 103.820 89.201 1.00 37.93 245 TYR B C 1
ATOM 7485 O O . TYR B 1 223 ? 104.448 102.844 89.945 1.00 36.73 245 TYR B O 1
ATOM 7494 N N . ASN B 1 224 ? 104.098 105.062 89.650 1.00 37.30 246 ASN B N 1
ATOM 7495 C CA . ASN B 1 224 ? 103.918 105.427 91.068 1.00 38.10 246 ASN B CA 1
ATOM 7496 C C . ASN B 1 224 ? 102.408 105.666 91.355 1.00 42.98 246 ASN B C 1
ATOM 7497 O O . ASN B 1 224 ? 101.886 106.707 90.955 1.00 42.64 246 ASN B O 1
ATOM 7502 N N . PRO B 1 225 ? 101.695 104.743 92.053 1.00 40.49 247 PRO B N 1
ATOM 7503 C CA . PRO B 1 225 ? 100.243 104.934 92.265 1.00 41.22 247 PRO B CA 1
ATOM 7504 C C . PRO B 1 225 ? 99.874 106.190 93.066 1.00 49.94 247 PRO B C 1
ATOM 7505 O O . PRO B 1 225 ? 98.749 106.682 92.928 1.00 51.49 247 PRO B O 1
ATOM 7509 N N . ALA B 1 226 ? 100.821 106.719 93.865 1.00 47.54 248 ALA B N 1
ATOM 7510 C CA . ALA B 1 226 ? 100.613 107.913 94.683 1.00 47.98 248 ALA B CA 1
ATOM 7511 C C . ALA B 1 226 ? 100.665 109.199 93.845 1.00 53.60 248 ALA B C 1
ATOM 7512 O O . ALA B 1 226 ? 99.938 110.143 94.162 1.00 53.90 248 ALA B O 1
ATOM 7514 N N . THR B 1 227 ? 101.501 109.245 92.784 1.00 49.88 249 THR B N 1
ATOM 7515 C CA . THR B 1 227 ? 101.614 110.436 91.926 1.00 48.77 249 THR B CA 1
ATOM 7516 C C . THR B 1 227 ? 100.777 110.275 90.660 1.00 54.14 249 THR B C 1
ATOM 7517 O O . THR B 1 227 ? 100.305 111.271 90.113 1.00 54.69 249 THR B O 1
ATOM 7521 N N . GLY B 1 228 ? 100.620 109.033 90.201 1.00 51.22 250 GLY B N 1
ATOM 7522 C CA . GLY B 1 228 ? 99.886 108.694 88.989 1.00 50.52 250 GLY B CA 1
ATOM 7523 C C . GLY B 1 228 ? 100.720 108.930 87.749 1.00 53.24 250 GLY B C 1
ATOM 7524 O O . GLY B 1 228 ? 100.182 109.009 86.644 1.00 53.67 250 GLY B O 1
ATOM 7525 N N . LYS B 1 229 ? 102.038 109.036 87.923 1.00 48.70 251 LYS B N 1
ATOM 7526 C CA . LYS B 1 229 ? 102.972 109.288 86.825 1.00 47.79 251 LYS B CA 1
ATOM 7527 C C . LYS B 1 229 ? 103.877 108.077 86.597 1.00 49.73 251 LYS B C 1
ATOM 7528 O O . LYS B 1 229 ? 104.191 107.338 87.536 1.00 49.29 251 LYS B O 1
ATOM 7534 N N . SER B 1 230 ? 104.282 107.875 85.346 1.00 44.98 252 SER B N 1
ATOM 7535 C CA . SER B 1 230 ? 105.154 106.775 84.964 1.00 43.99 252 SER B CA 1
ATOM 7536 C C . SER B 1 230 ? 106.375 107.285 84.233 1.00 46.85 252 SER B C 1
ATOM 7537 O O . SER B 1 230 ? 106.299 108.266 83.507 1.00 46.82 252 SER B O 1
ATOM 7540 N N . ILE B 1 231 ? 107.497 106.608 84.423 1.00 43.04 253 ILE B N 1
ATOM 7541 C CA . ILE B 1 231 ? 108.749 106.839 83.707 1.00 42.36 253 ILE B CA 1
ATOM 7542 C C . ILE B 1 231 ? 109.071 105.546 82.929 1.00 42.89 253 ILE B C 1
ATOM 7543 O O . ILE B 1 231 ? 108.441 104.516 83.150 1.00 42.34 253 ILE B O 1
ATOM 7548 N N . TYR B 1 232 ? 110.005 105.612 82.002 1.00 37.62 254 TYR B N 1
ATOM 7549 C CA . TYR B 1 232 ? 110.427 104.459 81.214 1.00 35.48 254 TYR B CA 1
ATOM 7550 C C . TYR B 1 232 ? 111.908 104.357 81.332 1.00 37.55 254 TYR B C 1
ATOM 7551 O O . TYR B 1 232 ? 112.568 105.402 81.357 1.00 38.19 254 TYR B O 1
ATOM 7560 N N . LEU B 1 233 ? 112.448 103.125 81.476 1.00 32.58 255 LEU B N 1
ATOM 7561 C CA . LEU B 1 233 ? 113.896 102.944 81.587 1.00 31.54 255 LEU B CA 1
ATOM 7562 C C . LEU B 1 233 ? 114.560 103.369 80.296 1.00 37.64 255 LEU B C 1
ATOM 7563 O O . LEU B 1 233 ? 114.124 102.992 79.209 1.00 36.39 255 LEU B O 1
ATOM 7568 N N . ASN B 1 234 ? 115.570 104.219 80.428 1.00 36.31 256 ASN B N 1
ATOM 7569 C CA . ASN B 1 234 ? 116.346 104.765 79.327 1.00 35.58 256 ASN B CA 1
ATOM 7570 C C . ASN B 1 234 ? 117.429 103.753 78.925 1.00 37.76 256 ASN B C 1
ATOM 7571 O O . ASN B 1 234 ?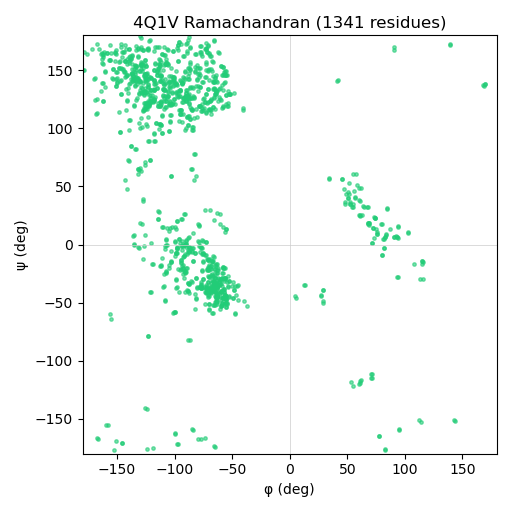 118.604 103.894 79.281 1.00 37.54 256 ASN B O 1
ATOM 7576 N N . ALA B 1 235 ? 117.022 102.723 78.186 1.00 34.07 257 ALA B N 1
ATOM 7577 C CA . ALA B 1 235 ? 117.943 101.667 77.769 1.00 34.10 257 ALA B CA 1
ATOM 7578 C C . ALA B 1 235 ? 118.492 101.839 76.339 1.00 38.65 257 ALA B C 1
ATOM 7579 O O . ALA B 1 235 ? 119.355 101.066 75.930 1.00 39.41 257 ALA B O 1
ATOM 7581 N N . GLY B 1 236 ? 118.048 102.862 75.614 1.00 35.91 258 GLY B N 1
ATOM 7582 C CA . GLY B 1 236 ? 118.477 103.097 74.233 1.00 35.80 258 GLY B CA 1
ATOM 7583 C C . GLY B 1 236 ? 117.504 102.481 73.237 1.00 41.25 258 GLY B C 1
ATOM 7584 O O . GLY B 1 236 ? 116.348 102.212 73.597 1.00 41.00 258 GLY B O 1
ATOM 7585 N N . ASP B 1 237 ? 117.962 102.229 71.982 1.00 38.40 259 ASP B N 1
ATOM 7586 C CA . ASP B 1 237 ? 117.114 101.624 70.950 1.00 38.07 259 ASP B CA 1
ATOM 7587 C C . ASP B 1 237 ? 116.847 100.166 71.337 1.00 41.34 259 ASP B C 1
ATOM 7588 O O . ASP B 1 237 ? 117.803 99.383 71.402 1.00 41.50 259 ASP B O 1
ATOM 7593 N N . PRO B 1 238 ? 115.553 99.799 71.603 1.00 35.99 260 PRO B N 1
ATOM 7594 C CA . PRO B 1 238 ? 115.258 98.427 72.055 1.00 35.55 260 PRO B CA 1
ATOM 7595 C C . PRO B 1 238 ? 115.273 97.377 70.952 1.00 39.92 260 PRO B C 1
ATOM 7596 O O . PRO B 1 238 ? 115.100 96.196 71.262 1.00 40.37 260 PRO B O 1
ATOM 7600 N N . THR B 1 239 ? 115.496 97.784 69.693 1.00 36.35 261 THR B N 1
ATOM 7601 C CA . THR B 1 239 ? 115.516 96.869 68.545 1.00 36.37 261 THR B CA 1
ATOM 7602 C C . THR B 1 239 ? 116.529 95.746 68.757 1.00 39.62 261 THR B C 1
ATOM 7603 O O . THR B 1 239 ? 117.685 96.010 69.111 1.00 39.90 261 THR B O 1
ATOM 7607 N N . ASP B 1 240 ? 116.052 94.490 68.574 1.00 35.61 262 ASP B N 1
ATOM 7608 C CA . ASP B 1 240 ? 116.805 93.222 68.624 1.00 35.24 262 ASP B CA 1
ATOM 7609 C C . ASP B 1 240 ? 117.470 92.944 69.990 1.00 38.15 262 ASP B C 1
ATOM 7610 O O . ASP B 1 240 ? 118.558 92.362 70.063 1.00 38.24 262 ASP B O 1
ATOM 7615 N N . ARG B 1 241 ? 116.767 93.316 71.066 1.00 33.36 263 ARG B N 1
ATOM 7616 C CA . ARG B 1 241 ? 117.236 93.132 72.440 1.00 32.08 263 ARG B CA 1
ATOM 7617 C C . ARG B 1 241 ? 116.129 92.529 73.306 1.00 33.14 263 ARG B C 1
ATOM 7618 O O . ARG B 1 241 ? 114.946 92.889 73.155 1.00 31.65 263 ARG B O 1
ATOM 7626 N N . TYR B 1 242 ? 116.508 91.612 74.216 1.00 27.61 264 TYR B N 1
ATOM 7627 C CA . TYR B 1 242 ? 115.532 91.025 75.135 1.00 26.29 264 TYR B CA 1
ATOM 7628 C C . TYR B 1 242 ? 115.706 91.606 76.533 1.00 30.85 264 TYR B C 1
ATOM 7629 O O . TYR B 1 242 ? 116.829 91.679 77.010 1.00 32.58 264 TYR B O 1
ATOM 7638 N N . PHE B 1 243 ? 114.601 92.049 77.173 1.00 27.19 265 PHE B N 1
ATOM 7639 C CA . PHE B 1 243 ? 114.583 92.614 78.518 1.00 26.97 265 PHE B CA 1
ATOM 7640 C C . PHE B 1 243 ? 113.836 91.642 79.374 1.00 33.59 265 PHE B C 1
ATOM 7641 O O . PHE B 1 243 ? 112.605 91.514 79.291 1.00 34.09 265 PHE B O 1
ATOM 7649 N N . THR B 1 244 ? 114.619 90.893 80.160 1.00 30.25 266 THR B N 1
ATOM 7650 C CA . THR B 1 244 ? 114.163 89.759 80.950 1.00 29.39 266 THR B CA 1
ATOM 7651 C C . THR B 1 244 ? 114.473 89.886 82.456 1.00 33.60 266 THR B C 1
ATOM 7652 O O . THR B 1 244 ? 115.270 90.724 82.877 1.00 32.30 266 THR B O 1
ATOM 7656 N N . ASN B 1 245 ? 113.841 88.994 83.249 1.00 31.55 267 ASN B N 1
ATOM 7657 C CA . ASN B 1 245 ? 114.050 88.728 84.672 1.00 30.80 267 ASN B CA 1
ATOM 7658 C C . ASN B 1 245 ? 114.154 90.000 85.549 1.00 32.44 267 ASN B C 1
ATOM 7659 O O . ASN B 1 245 ? 115.131 90.188 86.286 1.00 30.30 267 ASN B O 1
ATOM 7664 N N . ILE B 1 246 ? 113.115 90.845 85.472 1.00 27.49 268 ILE B N 1
ATOM 7665 C CA . ILE B 1 246 ? 113.002 92.081 86.233 1.00 26.74 268 ILE B CA 1
ATOM 7666 C C . ILE B 1 246 ? 112.930 91.724 87.720 1.00 33.56 268 ILE B C 1
ATOM 7667 O O . ILE B 1 246 ? 112.170 90.831 88.113 1.00 35.30 268 ILE B O 1
ATOM 7672 N N . SER B 1 247 ? 113.760 92.396 88.520 1.00 29.86 269 SER B N 1
ATOM 7673 C CA . SER B 1 247 ? 113.917 92.243 89.967 1.00 29.29 269 SER B CA 1
ATOM 7674 C C . SER B 1 247 ? 114.167 93.628 90.600 1.00 31.92 269 SER B C 1
ATOM 7675 O O . SER B 1 247 ? 114.818 94.469 89.997 1.00 30.22 269 SER B O 1
ATOM 7678 N N . TRP B 1 248 ? 113.643 93.852 91.806 1.00 30.20 270 TRP B N 1
ATOM 7679 C CA . TRP B 1 248 ? 113.762 95.112 92.555 1.00 29.25 270 TRP B CA 1
ATOM 7680 C C . TRP B 1 248 ? 114.812 95.089 93.645 1.00 34.96 270 TRP B C 1
ATOM 7681 O O . TRP B 1 248 ? 114.928 94.097 94.381 1.00 33.81 270 TRP B O 1
ATOM 7692 N N . ALA B 1 249 ? 115.492 96.239 93.835 1.00 33.76 271 ALA B N 1
ATOM 7693 C CA . ALA B 1 249 ? 116.390 96.427 94.978 1.00 33.68 271 ALA B CA 1
ATOM 7694 C C . ALA B 1 249 ? 115.541 96.392 96.257 1.00 38.09 271 ALA B C 1
ATOM 7695 O O . ALA B 1 249 ? 114.398 96.858 96.224 1.00 37.38 271 ALA B O 1
ATOM 7697 N N . PRO B 1 250 ? 116.014 95.829 97.384 1.00 36.12 272 PRO B N 1
ATOM 7698 C CA . PRO B 1 250 ? 115.170 95.808 98.599 1.00 36.16 272 PRO B CA 1
ATOM 7699 C C . PRO B 1 250 ? 114.681 97.201 99.076 1.00 41.07 272 PRO B C 1
ATOM 7700 O O . PRO B 1 250 ? 113.572 97.287 99.618 1.00 41.74 272 PRO B O 1
ATOM 7704 N N . ASP B 1 251 ? 115.448 98.284 98.811 1.00 37.40 273 ASP B N 1
ATOM 7705 C CA . ASP B 1 251 ? 115.092 99.656 99.195 1.00 38.07 273 ASP B CA 1
ATOM 7706 C C . ASP B 1 251 ? 114.147 100.365 98.175 1.00 44.82 273 ASP B C 1
ATOM 7707 O O . ASP B 1 251 ? 113.745 101.508 98.421 1.00 45.06 273 ASP B O 1
ATOM 7712 N N . GLU B 1 252 ? 113.814 99.696 97.035 1.00 41.34 274 GLU B N 1
ATOM 7713 C CA . GLU B 1 252 ? 112.912 100.184 95.963 1.00 40.63 274 GLU B CA 1
ATOM 7714 C C . GLU B 1 252 ? 113.498 101.390 95.175 1.00 41.71 274 GLU B C 1
ATOM 7715 O O . GLU B 1 252 ? 112.744 102.078 94.488 1.00 41.13 274 GLU B O 1
ATOM 7721 N N . LYS B 1 253 ? 114.817 101.624 95.250 1.00 37.15 275 LYS B N 1
ATOM 7722 C CA . LYS B 1 253 ? 115.464 102.771 94.595 1.00 37.35 275 LYS B CA 1
ATOM 7723 C C . LYS B 1 253 ? 116.022 102.450 93.223 1.00 39.90 275 LYS B C 1
ATOM 7724 O O . LYS B 1 253 ? 116.278 103.365 92.430 1.00 38.38 275 LYS B O 1
ATOM 7730 N N . SER B 1 254 ? 116.258 101.166 92.950 1.00 35.30 276 SER B N 1
ATOM 7731 C CA . SER B 1 254 ? 116.762 100.726 91.659 1.00 32.88 276 SER B CA 1
ATOM 7732 C C . SER B 1 254 ? 116.097 99.421 91.238 1.00 36.85 276 SER B C 1
ATOM 7733 O O . SER B 1 254 ? 115.530 98.686 92.061 1.00 36.52 276 SER B O 1
ATOM 7736 N N . LEU B 1 255 ? 116.147 99.155 89.941 1.00 33.28 277 LEU B N 1
ATOM 7737 C CA . LEU B 1 255 ? 115.572 97.971 89.314 1.00 32.52 277 LEU B CA 1
ATOM 7738 C C . LEU B 1 255 ? 116.679 97.233 88.556 1.00 34.47 277 LEU B C 1
ATOM 7739 O O . LEU B 1 255 ? 117.585 97.849 87.991 1.00 34.55 277 LEU B O 1
ATOM 7744 N N . TYR B 1 256 ? 116.632 95.914 88.594 1.00 28.65 278 TYR B N 1
ATOM 7745 C CA . TYR B 1 256 ? 117.578 95.064 87.892 1.00 26.82 278 TYR B CA 1
ATOM 7746 C C . TYR B 1 256 ? 116.849 94.271 86.825 1.00 29.93 278 TYR B C 1
ATOM 7747 O O . TYR B 1 256 ? 115.680 93.956 86.990 1.00 29.28 278 TYR B O 1
ATOM 7756 N N . LEU B 1 257 ? 117.531 93.956 85.734 1.00 26.31 279 LEU B N 1
ATOM 7757 C CA . LEU B 1 257 ? 117.035 93.092 84.671 1.00 25.40 279 LEU B CA 1
ATOM 7758 C C . LEU B 1 257 ? 118.224 92.424 84.028 1.00 27.76 279 LEU B C 1
ATOM 7759 O O . LEU B 1 257 ? 119.345 92.857 84.237 1.00 26.47 279 LEU B O 1
ATOM 7764 N N . ILE B 1 258 ? 117.984 91.378 83.238 1.00 26.12 280 ILE B N 1
ATOM 7765 C CA . ILE B 1 258 ? 119.012 90.692 82.465 1.00 24.59 280 ILE B CA 1
ATOM 7766 C C . ILE B 1 258 ? 118.681 90.936 80.999 1.00 30.14 280 ILE B C 1
ATOM 7767 O O . ILE B 1 258 ? 117.584 90.603 80.557 1.00 29.00 280 ILE B O 1
ATOM 7772 N N . GLU B 1 259 ? 119.604 91.587 80.276 1.00 28.88 281 GLU B N 1
ATOM 7773 C CA . GLU B 1 259 ? 119.484 91.904 78.849 1.00 28.16 281 GLU B CA 1
ATOM 7774 C C . GLU B 1 259 ? 120.185 90.828 78.071 1.00 31.02 281 GLU B C 1
ATOM 7775 O O . GLU B 1 259 ? 121.289 90.435 78.426 1.00 30.70 281 GLU B O 1
ATOM 7781 N N . VAL B 1 260 ? 119.524 90.318 77.035 1.00 26.93 282 VAL B N 1
ATOM 7782 C CA . VAL B 1 260 ? 120.042 89.279 76.155 1.00 25.87 282 VAL B CA 1
ATOM 7783 C C . VAL B 1 260 ? 119.992 89.848 74.754 1.00 28.86 282 VAL B C 1
ATOM 7784 O O . VAL B 1 260 ? 119.030 90.548 74.426 1.00 30.71 282 VAL B O 1
ATOM 7788 N N . ASN B 1 261 ? 121.048 89.632 73.958 1.00 23.50 283 ASN B N 1
ATOM 7789 C CA . ASN B 1 261 ? 121.110 90.112 72.579 1.00 22.95 283 ASN B CA 1
ATOM 7790 C C . ASN B 1 261 ? 120.255 89.194 71.657 1.00 28.97 283 ASN B C 1
ATOM 7791 O O . ASN B 1 261 ? 119.806 88.125 72.101 1.00 28.27 283 ASN B O 1
ATOM 7796 N N . ARG B 1 262 ? 120.042 89.611 70.382 1.00 26.49 284 ARG B N 1
ATOM 7797 C CA . ARG B 1 262 ? 119.288 88.823 69.411 1.00 26.38 284 ARG B CA 1
ATOM 7798 C C . ARG B 1 262 ? 119.998 87.498 69.115 1.00 30.63 284 ARG B C 1
ATOM 7799 O O . ARG B 1 262 ? 119.318 86.499 68.915 1.00 31.13 284 ARG B O 1
ATOM 7807 N N . ASP B 1 263 ? 121.340 87.467 69.138 1.00 27.51 285 ASP B N 1
ATOM 7808 C CA . ASP B 1 263 ? 122.067 86.227 68.871 1.00 28.28 285 ASP B CA 1
ATOM 7809 C C . ASP B 1 263 ? 122.018 85.270 70.078 1.00 31.13 285 ASP B C 1
ATOM 7810 O O . ASP B 1 263 ? 122.409 84.096 69.964 1.00 31.73 285 ASP B O 1
ATOM 7815 N N . GLN B 1 264 ? 121.495 85.757 71.211 1.00 25.98 286 GLN B N 1
ATOM 7816 C CA . GLN B 1 264 ? 121.279 84.983 72.436 1.00 25.03 286 GLN B CA 1
ATOM 7817 C C . GLN B 1 264 ? 122.534 84.279 72.949 1.00 29.85 286 GLN B C 1
ATOM 7818 O O . GLN B 1 264 ? 122.438 83.218 73.553 1.00 29.65 286 GLN B O 1
ATOM 7824 N N . ASN B 1 265 ? 123.691 84.907 72.789 1.00 28.88 287 ASN B N 1
ATOM 7825 C CA . ASN B 1 265 ? 124.976 84.363 73.260 1.00 29.06 287 ASN B CA 1
ATOM 7826 C C . ASN B 1 265 ? 125.626 85.305 74.255 1.00 34.23 287 ASN B C 1
ATOM 7827 O O . ASN B 1 265 ? 126.716 85.026 74.704 1.00 34.63 287 ASN B O 1
ATOM 7832 N N . HIS B 1 266 ? 124.977 86.420 74.584 1.00 32.84 288 HIS B N 1
ATOM 7833 C CA . HIS B 1 266 ? 125.531 87.409 75.501 1.00 33.53 288 HIS B CA 1
ATOM 7834 C C . HIS B 1 266 ? 124.436 87.995 76.389 1.00 35.05 288 HIS B C 1
ATOM 7835 O O . HIS B 1 266 ? 123.528 88.677 75.899 1.00 34.16 288 HIS B O 1
ATOM 7842 N N . ALA B 1 267 ? 124.546 87.739 77.711 1.00 30.56 289 ALA B N 1
ATOM 7843 C CA . ALA B 1 267 ? 123.617 88.248 78.732 1.00 29.00 289 ALA B CA 1
ATOM 7844 C C . ALA B 1 267 ? 124.322 89.272 79.635 1.00 30.94 289 ALA B C 1
ATOM 7845 O O . ALA B 1 267 ? 125.505 89.109 79.933 1.00 31.12 289 ALA B O 1
ATOM 7847 N N . LYS B 1 268 ? 123.595 90.303 80.088 1.00 26.69 290 LYS B N 1
ATOM 7848 C CA . LYS B 1 268 ? 124.108 91.370 80.966 1.00 25.57 290 LYS B CA 1
ATOM 7849 C C . LYS B 1 268 ? 123.168 91.643 82.138 1.00 27.97 290 LYS B C 1
ATOM 7850 O O . LYS B 1 268 ? 122.000 91.979 81.899 1.00 27.67 290 LYS B O 1
ATOM 7856 N N . LEU B 1 269 ? 123.675 91.589 83.390 1.00 22.93 291 LEU B N 1
ATOM 7857 C CA . LEU B 1 269 ? 122.879 91.981 84.554 1.00 22.34 291 LEU B CA 1
ATOM 7858 C C . LEU B 1 269 ? 123.005 93.498 84.701 1.00 28.96 291 LEU B C 1
ATOM 7859 O O . LEU B 1 269 ? 124.103 93.992 84.912 1.00 30.33 291 LEU B O 1
ATOM 7864 N N . CYS B 1 270 ? 121.896 94.223 84.540 1.00 28.39 292 CYS B N 1
ATOM 7865 C CA . CYS B 1 270 ? 121.834 95.687 84.528 1.00 31.51 292 CYS B CA 1
ATOM 7866 C C . CYS B 1 270 ? 121.038 96.257 85.677 1.00 33.65 292 CYS B C 1
ATOM 7867 O O . CYS B 1 270 ? 119.969 95.743 86.003 1.00 34.13 292 CYS B O 1
ATOM 7870 N N . GLN B 1 271 ? 121.479 97.421 86.163 1.00 28.06 293 GLN B N 1
ATOM 7871 C CA . GLN B 1 271 ? 120.793 98.189 87.179 1.00 27.64 293 GLN B CA 1
ATOM 7872 C C . GLN B 1 271 ? 120.270 99.499 86.572 1.00 31.80 293 GLN B C 1
ATOM 7873 O O . GLN B 1 271 ? 120.943 100.107 85.737 1.00 32.49 293 GLN B O 1
ATOM 7879 N N . TYR B 1 272 ? 119.071 99.913 86.975 1.00 28.87 294 TYR B N 1
ATOM 7880 C CA . TYR B 1 272 ? 118.439 101.153 86.525 1.00 29.92 294 TYR B CA 1
ATOM 7881 C C . TYR B 1 272 ? 117.871 101.916 87.710 1.00 36.94 294 TYR B C 1
ATOM 7882 O O . TYR B 1 272 ? 117.315 101.289 88.607 1.00 36.36 294 TYR B O 1
ATOM 7891 N N . ASN B 1 273 ? 117.996 103.260 87.717 1.00 35.58 295 ASN B N 1
ATOM 7892 C CA . ASN B 1 273 ? 117.419 104.107 88.763 1.00 35.64 295 ASN B CA 1
ATOM 7893 C C . ASN B 1 273 ? 115.881 104.076 88.641 1.00 40.42 295 ASN B C 1
ATOM 7894 O O . ASN B 1 273 ? 115.355 104.369 87.574 1.00 40.47 295 ASN B O 1
ATOM 7899 N N . ALA B 1 274 ? 115.169 103.718 89.711 1.00 38.58 296 ALA B N 1
ATOM 7900 C CA . ALA B 1 274 ? 113.704 103.597 89.698 1.00 39.61 296 ALA B CA 1
ATOM 7901 C C . ALA B 1 274 ? 112.969 104.959 89.603 1.00 47.61 296 ALA B C 1
ATOM 7902 O O . ALA B 1 274 ? 111.796 105.001 89.202 1.00 47.95 296 ALA B O 1
ATOM 7904 N N . GLU B 1 275 ? 113.645 106.054 89.988 1.00 45.18 297 GLU B N 1
ATOM 7905 C CA . GLU B 1 275 ? 113.062 107.392 89.988 1.00 45.37 297 GLU B CA 1
ATOM 7906 C C . GLU B 1 275 ? 113.244 108.079 88.636 1.00 47.00 297 GLU B C 1
ATOM 7907 O O . GLU B 1 275 ? 112.323 108.760 88.196 1.00 45.72 297 GLU B O 1
ATOM 7913 N N . THR B 1 276 ? 114.415 107.917 87.985 1.00 42.86 298 THR B N 1
ATOM 7914 C CA . THR B 1 276 ? 114.710 108.596 86.714 1.00 41.87 298 THR B CA 1
ATOM 7915 C C . THR B 1 276 ? 114.699 107.659 85.492 1.00 45.91 298 THR B C 1
ATOM 7916 O O . THR B 1 276 ? 114.563 108.136 84.364 1.00 46.76 298 THR B O 1
ATOM 7920 N N . GLY B 1 277 ? 114.901 106.360 85.710 1.00 40.74 299 GLY B N 1
ATOM 7921 C CA . GLY B 1 277 ? 114.980 105.379 84.627 1.00 39.08 299 GLY B CA 1
ATOM 7922 C C . GLY B 1 277 ? 116.352 105.317 83.988 1.00 39.61 299 GLY B C 1
ATOM 7923 O O . GLY B 1 277 ? 116.542 104.622 82.991 1.00 38.15 299 GLY B O 1
ATOM 7924 N N . GLU B 1 278 ? 117.321 106.035 84.568 1.00 36.55 300 GLU B N 1
ATOM 7925 C CA . GLU B 1 278 ? 118.687 106.094 84.067 1.00 36.28 300 GLU B CA 1
ATOM 7926 C C . GLU B 1 278 ? 119.490 104.834 84.392 1.00 38.25 300 GLU B C 1
ATOM 7927 O O . GLU B 1 278 ? 119.406 104.305 85.502 1.00 37.43 300 GLU B O 1
ATOM 7933 N N . PRO B 1 279 ? 120.309 104.366 83.432 1.00 35.80 301 PRO B N 1
ATOM 7934 C CA . PRO B 1 279 ? 121.166 103.199 83.711 1.00 36.20 301 PRO B CA 1
ATOM 7935 C C . PRO B 1 279 ? 122.210 103.514 84.787 1.00 41.96 301 PRO B C 1
ATOM 7936 O O . PRO B 1 279 ? 122.723 104.638 84.838 1.00 43.67 301 PRO B O 1
ATOM 7948 N N . GLY B 1 281 ? 124.784 100.975 85.544 1.00 36.47 303 GLY B N 1
ATOM 7949 C CA . GLY B 1 281 ? 125.900 100.057 85.358 1.00 35.87 303 GLY B CA 1
ATOM 7950 C C . GLY B 1 281 ? 125.548 98.607 85.106 1.00 39.61 303 GLY B C 1
ATOM 7951 O O . GLY B 1 281 ? 124.391 98.190 85.244 1.00 40.06 303 GLY B O 1
ATOM 7952 N N . VAL B 1 282 ? 126.569 97.841 84.717 1.00 34.83 304 VAL B N 1
ATOM 7953 C CA . VAL B 1 282 ? 126.468 96.413 84.432 1.00 33.81 304 VAL B CA 1
ATOM 7954 C C . VAL B 1 282 ? 127.269 95.717 85.497 1.00 38.00 304 VAL B C 1
ATOM 7955 O O . VAL B 1 282 ? 128.447 96.018 85.665 1.00 39.42 304 VAL B O 1
ATOM 7959 N N . LEU B 1 283 ? 126.606 94.847 86.267 1.00 32.78 305 LEU B N 1
ATOM 7960 C CA . LEU B 1 283 ? 127.185 94.108 87.377 1.00 31.75 305 LEU B CA 1
ATOM 7961 C C . LEU B 1 283 ? 127.884 92.816 86.953 1.00 33.29 305 LEU B C 1
ATOM 7962 O O . LEU B 1 283 ? 128.828 92.390 87.637 1.00 33.43 305 LEU B O 1
ATOM 7967 N N . TYR B 1 284 ? 127.389 92.157 85.879 1.00 27.05 306 TYR B N 1
ATOM 7968 C CA . TYR B 1 284 ? 127.887 90.854 85.424 1.00 26.43 306 TYR B CA 1
ATOM 7969 C C . TYR B 1 284 ? 127.494 90.619 83.987 1.00 31.22 306 TYR B C 1
ATOM 7970 O O . TYR B 1 284 ? 126.440 91.088 83.557 1.00 32.37 306 TYR B O 1
ATOM 7979 N N . GLU B 1 285 ? 128.332 89.880 83.248 1.00 26.69 307 GLU B N 1
ATOM 7980 C CA . GLU B 1 285 ? 128.093 89.534 81.843 1.00 25.97 307 GLU B CA 1
ATOM 7981 C C . GLU B 1 285 ? 128.390 88.069 81.632 1.00 29.61 307 GLU B C 1
ATOM 7982 O O . GLU B 1 285 ? 129.402 87.588 82.142 1.00 29.29 307 GLU B O 1
ATOM 7988 N N . GLU B 1 286 ? 127.533 87.355 80.884 1.00 24.83 308 GLU B N 1
ATOM 7989 C CA . GLU B 1 286 ? 127.737 85.934 80.599 1.00 24.01 308 GLU B CA 1
ATOM 7990 C C . GLU B 1 286 ? 127.651 85.706 79.099 1.00 31.03 308 GLU B C 1
ATOM 7991 O O . GLU B 1 286 ? 126.721 86.205 78.447 1.00 31.16 308 GLU B O 1
ATOM 8005 N N . HIS B 1 288 ? 128.448 82.727 75.669 1.00 27.24 310 HIS B N 1
ATOM 8006 C CA . HIS B 1 288 ? 128.591 81.314 75.287 1.00 27.43 310 HIS B CA 1
ATOM 8007 C C . HIS B 1 288 ? 128.586 81.236 73.768 1.00 33.35 310 HIS B C 1
ATOM 8008 O O . HIS B 1 288 ? 127.822 81.965 73.164 1.00 34.67 310 HIS B O 1
ATOM 8015 N N . PRO B 1 289 ? 129.459 80.447 73.114 1.00 29.46 311 PRO B N 1
ATOM 8016 C CA . PRO B 1 289 ? 129.460 80.440 71.627 1.00 29.17 311 PRO B CA 1
ATOM 8017 C C . PRO B 1 289 ? 128.121 79.987 71.008 1.00 32.92 311 PRO B C 1
ATOM 8018 O O . PRO B 1 289 ? 127.757 80.459 69.932 1.00 33.79 311 PRO B O 1
ATOM 8022 N N . LYS B 1 290 ? 127.379 79.101 71.713 1.00 27.64 312 LYS B N 1
ATOM 8023 C CA . LYS B 1 290 ? 126.072 78.558 71.337 1.00 25.65 312 LYS B CA 1
ATOM 8024 C C . LYS B 1 290 ? 124.971 79.497 71.876 1.00 31.85 312 LYS B C 1
ATOM 8025 O O . LYS B 1 290 ? 124.498 80.379 71.147 1.00 33.93 312 LYS B O 1
ATOM 8031 N N . TYR B 1 291 ? 124.599 79.366 73.145 1.00 26.53 313 TYR B N 1
ATOM 8032 C CA . TYR B 1 291 ? 123.616 80.289 73.696 1.00 25.37 313 TYR B CA 1
ATOM 8033 C C . TYR B 1 291 ? 123.721 80.375 75.197 1.00 27.36 313 TYR B C 1
ATOM 8034 O O . TYR B 1 291 ? 124.261 79.484 75.857 1.00 25.92 313 TYR B O 1
ATOM 8043 N N . VAL B 1 292 ? 123.200 81.481 75.712 1.00 25.05 314 VAL B N 1
ATOM 8044 C CA . VAL B 1 292 ? 122.997 81.835 77.114 1.00 25.34 314 VAL B CA 1
ATOM 8045 C C . VAL B 1 292 ? 121.495 82.004 77.301 1.00 31.66 314 VAL B C 1
ATOM 8046 O O . VAL B 1 292 ? 120.831 82.687 76.497 1.00 31.47 314 VAL B O 1
ATOM 8050 N N . GLU B 1 293 ? 120.956 81.409 78.363 1.00 29.76 315 GLU B N 1
ATOM 8051 C CA . GLU B 1 293 ? 119.533 81.474 78.579 1.00 29.98 315 GLU B CA 1
ATOM 8052 C C . GLU B 1 293 ? 119.182 81.812 80.032 1.00 34.93 315 GLU B C 1
ATOM 8053 O O . GLU B 1 293 ? 118.841 80.904 80.797 1.00 35.01 315 GLU B O 1
ATOM 8059 N N . PRO B 1 294 ? 119.197 83.121 80.425 1.00 31.63 316 PRO B N 1
ATOM 8060 C CA . PRO B 1 294 ? 118.731 83.488 81.782 1.00 31.01 316 PRO B CA 1
ATOM 8061 C C . PRO B 1 294 ? 117.222 83.219 81.909 1.00 34.46 316 PRO B C 1
ATOM 8062 O O . PRO B 1 294 ? 116.472 83.491 80.968 1.00 34.09 316 PRO B O 1
ATOM 8066 N N . GLN B 1 295 ? 116.802 82.587 83.022 1.00 28.95 317 GLN B N 1
ATOM 8067 C CA . GLN B 1 295 ? 115.407 82.200 83.276 1.00 27.19 317 GLN B CA 1
ATOM 8068 C C . GLN B 1 295 ? 114.916 82.619 84.665 1.00 30.65 317 GLN B C 1
ATOM 8069 O O . GLN B 1 295 ? 113.737 82.407 84.991 1.00 29.33 317 GLN B O 1
ATOM 8075 N N . ASN B 1 296 ? 115.806 83.209 85.487 1.00 27.80 318 ASN B N 1
ATOM 8076 C CA . ASN B 1 296 ? 115.433 83.586 86.859 1.00 27.36 318 ASN B CA 1
ATOM 8077 C C . ASN B 1 296 ? 115.971 84.932 87.259 1.00 30.08 318 ASN B C 1
ATOM 8078 O O . ASN B 1 296 ? 117.130 85.227 86.987 1.00 30.66 318 ASN B O 1
ATOM 8083 N N . PRO B 1 297 ? 115.159 85.745 87.957 1.00 26.29 319 PRO B N 1
ATOM 8084 C CA . PRO B 1 297 ? 115.670 87.034 88.446 1.00 26.22 319 PRO B CA 1
ATOM 8085 C C . PRO B 1 297 ? 116.639 86.835 89.627 1.00 30.14 319 PRO B C 1
ATOM 8086 O O . PRO B 1 297 ? 116.715 85.731 90.193 1.00 29.07 319 PRO B O 1
ATOM 8090 N N . ILE B 1 298 ? 117.357 87.911 90.016 1.00 26.05 320 ILE B N 1
ATOM 8091 C CA . ILE B 1 298 ? 118.264 87.858 91.160 1.00 25.80 320 ILE B CA 1
ATOM 8092 C C . ILE B 1 298 ? 117.423 87.991 92.432 1.00 31.12 320 ILE B C 1
ATOM 8093 O O . ILE B 1 298 ? 116.373 88.623 92.409 1.00 31.79 320 ILE B O 1
ATOM 8098 N N . VAL B 1 299 ? 117.849 87.339 93.505 1.00 29.26 321 VAL B N 1
ATOM 8099 C CA . VAL B 1 299 ? 117.162 87.326 94.799 1.00 29.71 321 VAL B CA 1
ATOM 8100 C C . VAL B 1 299 ? 118.137 87.850 95.859 1.00 33.62 321 VAL B C 1
ATOM 8101 O O . VAL B 1 299 ? 119.189 87.241 96.061 1.00 33.25 321 VAL B O 1
ATOM 8105 N N . PHE B 1 300 ? 117.786 88.951 96.539 1.00 29.17 322 PHE B N 1
ATOM 8106 C CA . PHE B 1 300 ? 118.618 89.532 97.602 1.00 27.32 322 PHE B CA 1
ATOM 8107 C C . PHE B 1 300 ? 118.444 88.750 98.871 1.00 32.51 322 PHE B C 1
ATOM 8108 O O . PHE B 1 300 ? 117.377 88.159 99.077 1.00 32.39 322 PHE B O 1
ATOM 8116 N N . LEU B 1 301 ? 119.485 88.737 99.734 1.00 29.77 323 LEU B N 1
ATOM 8117 C CA . LEU B 1 301 ? 119.416 88.047 101.022 1.00 28.33 323 LEU B CA 1
ATOM 8118 C C . LEU B 1 301 ? 118.528 88.862 101.912 1.00 34.85 323 LEU B C 1
ATOM 8119 O O . LEU B 1 301 ? 118.720 90.079 101.976 1.00 33.56 323 LEU B O 1
ATOM 8124 N N . PRO B 1 302 ? 117.515 88.257 102.565 1.00 35.82 324 PRO B N 1
ATOM 8125 C CA . PRO B 1 302 ? 116.612 89.062 103.423 1.00 36.55 324 PRO B CA 1
ATOM 8126 C C . PRO B 1 302 ? 117.314 89.719 104.633 1.00 42.67 324 PRO B C 1
ATOM 8127 O O . PRO B 1 302 ? 116.854 90.751 105.108 1.00 44.59 324 PRO B O 1
ATOM 8131 N N . TRP B 1 303 ? 118.442 89.157 105.096 1.00 37.76 325 TRP B N 1
ATOM 8132 C CA . TRP B 1 303 ? 119.229 89.668 106.229 1.00 35.55 325 TRP B CA 1
ATOM 8133 C C . TRP B 1 303 ? 120.399 90.594 105.774 1.00 39.59 325 TRP B C 1
ATOM 8134 O O . TRP B 1 303 ? 120.980 91.266 106.624 1.00 40.26 325 TRP B O 1
ATOM 8145 N N . ASP B 1 304 ? 120.743 90.624 104.462 1.00 34.63 326 ASP B N 1
ATOM 8146 C CA . ASP B 1 304 ? 121.848 91.442 103.935 1.00 34.12 326 ASP B CA 1
ATOM 8147 C C . ASP B 1 304 ? 121.568 91.938 102.494 1.00 39.60 326 ASP B C 1
ATOM 8148 O O . ASP B 1 304 ? 121.890 91.234 101.530 1.00 39.14 326 ASP B O 1
ATOM 8153 N N . PRO B 1 305 ? 121.070 93.186 102.323 1.00 36.27 327 PRO B N 1
ATOM 8154 C CA . PRO B 1 305 ? 120.803 93.688 100.962 1.00 35.19 327 PRO B CA 1
ATOM 8155 C C . PRO B 1 305 ? 122.056 94.034 100.142 1.00 38.95 327 PRO B C 1
ATOM 8156 O O . PRO B 1 305 ? 121.915 94.498 98.999 1.00 39.19 327 PRO B O 1
ATOM 8160 N N . THR B 1 306 ? 123.269 93.812 100.692 1.00 34.54 328 THR B N 1
ATOM 8161 C CA . THR B 1 306 ? 124.511 94.098 99.959 1.00 34.36 328 THR B CA 1
ATOM 8162 C C . THR B 1 306 ? 124.913 92.879 99.123 1.00 39.36 328 THR B C 1
ATOM 8163 O O . THR B 1 306 ? 125.895 92.943 98.392 1.00 40.84 328 THR B O 1
ATOM 8167 N N . LYS B 1 307 ? 124.141 91.784 99.217 1.00 34.88 329 LYS B N 1
ATOM 8168 C CA . LYS B 1 307 ? 124.393 90.534 98.514 1.00 34.30 329 LYS B CA 1
ATOM 8169 C C . LYS B 1 307 ? 123.098 89.914 97.925 1.00 34.91 329 LYS B C 1
ATOM 8170 O O . LYS B 1 307 ? 122.018 90.032 98.518 1.00 34.09 329 LYS B O 1
ATOM 8176 N N . PHE B 1 308 ? 123.235 89.235 96.759 1.00 28.38 330 PHE B N 1
ATOM 8177 C CA . PHE B 1 308 ? 122.139 88.567 96.051 1.00 26.59 330 PHE B CA 1
ATOM 8178 C C . PHE B 1 308 ? 122.581 87.255 95.409 1.00 28.44 330 PHE B C 1
ATOM 8179 O O . PHE B 1 308 ? 123.766 87.053 95.130 1.00 26.92 330 PHE B O 1
ATOM 8187 N N . ILE B 1 309 ? 121.600 86.380 95.150 1.00 24.74 331 ILE B N 1
ATOM 8188 C CA . ILE B 1 309 ? 121.828 85.103 94.505 1.00 23.71 331 ILE B CA 1
ATOM 8189 C C . ILE B 1 309 ? 121.438 85.205 93.038 1.00 28.42 331 ILE B C 1
ATOM 8190 O O . ILE B 1 309 ? 120.319 85.615 92.700 1.00 26.91 331 ILE B O 1
ATOM 8195 N N . TYR B 1 310 ? 122.389 84.846 92.170 1.00 25.59 332 TYR B N 1
ATOM 8196 C CA . TYR B 1 310 ? 122.205 84.777 90.735 1.00 26.03 332 TYR B CA 1
ATOM 8197 C C . TYR B 1 310 ? 122.227 83.288 90.360 1.00 30.00 332 TYR B C 1
ATOM 8198 O O . TYR B 1 310 ? 123.035 82.529 90.912 1.00 31.84 332 TYR B O 1
ATOM 8207 N N . GLN B 1 311 ? 121.339 82.875 89.447 1.00 25.32 333 GLN B N 1
ATOM 8208 C CA . GLN B 1 311 ? 121.204 81.484 88.964 1.00 24.97 333 GLN B CA 1
ATOM 8209 C C . GLN B 1 311 ? 121.882 81.343 87.608 1.00 26.13 333 GLN B C 1
ATOM 8210 O O . GLN B 1 311 ? 121.553 82.082 86.687 1.00 26.66 333 GLN B O 1
ATOM 8216 N N . SER B 1 312 ? 122.865 80.446 87.491 1.00 22.05 334 SER B N 1
ATOM 8217 C CA . SER B 1 312 ? 123.623 80.308 86.241 1.00 21.86 334 SER B CA 1
ATOM 8218 C C . SER B 1 312 ? 123.998 78.883 85.943 1.00 24.85 334 SER B C 1
ATOM 8219 O O . SER B 1 312 ? 124.267 78.109 86.863 1.00 24.83 334 SER B O 1
ATOM 8222 N N . GLN B 1 313 ? 124.087 78.563 84.641 1.00 21.51 335 GLN B N 1
ATOM 8223 C CA . GLN B 1 313 ? 124.531 77.258 84.130 1.00 21.72 335 GLN B CA 1
ATOM 8224 C C . GLN B 1 313 ? 125.936 77.321 83.579 1.00 26.31 335 GLN B C 1
ATOM 8225 O O . GLN B 1 313 ? 126.334 76.408 82.859 1.00 26.05 335 GLN B O 1
ATOM 8231 N N . ARG B 1 314 ? 126.662 78.415 83.828 1.00 25.21 336 ARG B N 1
ATOM 8232 C CA . ARG B 1 314 ? 128.018 78.623 83.300 1.00 25.94 336 ARG B CA 1
ATOM 8233 C C . ARG B 1 314 ? 128.963 77.411 83.531 1.00 29.40 336 ARG B C 1
ATOM 8234 O O . ARG B 1 314 ? 129.816 77.183 82.693 1.00 29.55 336 ARG B O 1
ATOM 8242 N N . ASP B 1 315 ? 128.814 76.643 84.619 1.00 26.30 337 ASP B N 1
ATOM 8243 C CA . ASP B 1 315 ? 129.702 75.481 84.849 1.00 26.58 337 ASP B CA 1
ATOM 8244 C C . ASP B 1 315 ? 129.110 74.192 84.227 1.00 32.58 337 ASP B C 1
ATOM 8245 O O . ASP B 1 315 ? 129.732 73.130 84.336 1.00 33.57 337 ASP B O 1
ATOM 8250 N N . GLY B 1 316 ? 127.917 74.305 83.608 1.00 28.17 338 GLY B N 1
ATOM 8251 C CA . GLY B 1 316 ? 127.240 73.200 82.942 1.00 27.50 338 GLY B CA 1
ATOM 8252 C C . GLY B 1 316 ? 125.924 72.790 83.576 1.00 31.61 338 GLY B C 1
ATOM 8253 O O . GLY B 1 316 ? 125.164 72.036 82.965 1.00 31.89 338 GLY B O 1
ATOM 8254 N N . TYR B 1 317 ? 125.653 73.253 84.812 1.00 25.79 339 TYR B N 1
ATOM 8255 C CA . TYR B 1 317 ? 124.409 72.951 85.515 1.00 26.16 339 TYR B CA 1
ATOM 8256 C C . TYR B 1 317 ? 123.899 74.218 86.185 1.00 29.09 339 TYR B C 1
ATOM 8257 O O . TYR B 1 317 ? 124.707 75.064 86.582 1.00 27.31 339 TYR B O 1
ATOM 8266 N N . ASN B 1 318 ? 122.566 74.372 86.287 1.00 24.13 340 ASN B N 1
ATOM 8267 C CA . ASN B 1 318 ? 122.033 75.543 86.950 1.00 23.75 340 ASN B CA 1
ATOM 8268 C C . ASN B 1 318 ? 122.394 75.497 88.415 1.00 25.72 340 ASN B C 1
ATOM 8269 O O . ASN B 1 318 ? 121.987 74.559 89.102 1.00 25.91 340 ASN B O 1
ATOM 8274 N N . HIS B 1 319 ? 123.166 76.494 88.885 1.00 20.51 341 HIS B N 1
ATOM 8275 C CA . HIS B 1 319 ? 123.627 76.564 90.268 1.00 19.69 341 HIS B CA 1
ATOM 8276 C C . HIS B 1 319 ? 123.512 77.960 90.817 1.00 26.25 341 HIS B C 1
ATOM 8277 O O . HIS B 1 319 ? 123.363 78.940 90.062 1.00 24.77 341 HIS B O 1
ATOM 8284 N N . LEU B 1 320 ? 123.563 78.041 92.168 1.00 23.68 342 LEU B N 1
ATOM 8285 C CA . LEU B 1 320 ? 123.438 79.306 92.879 1.00 23.14 342 LEU B CA 1
ATOM 8286 C C . LEU B 1 320 ? 124.778 79.972 93.086 1.00 28.13 342 LEU B C 1
ATOM 8287 O O . LEU B 1 320 ? 125.737 79.332 93.494 1.00 28.14 342 LEU B O 1
ATOM 8292 N N . TYR B 1 321 ? 124.840 81.265 92.788 1.00 26.12 343 TYR B N 1
ATOM 8293 C CA . TYR B 1 321 ? 126.056 82.051 92.968 1.00 24.94 343 TYR B CA 1
ATOM 8294 C C . TYR B 1 321 ? 125.757 83.272 93.799 1.00 26.63 343 TYR B C 1
ATOM 8295 O O . TYR B 1 321 ? 124.809 84.002 93.498 1.00 25.46 343 TYR B O 1
ATOM 8304 N N . LEU B 1 322 ? 126.572 83.514 94.816 1.00 23.35 344 LEU B N 1
ATOM 8305 C CA . LEU B 1 322 ? 126.394 84.679 95.665 1.00 23.89 344 LEU B CA 1
ATOM 8306 C C . LEU B 1 322 ? 127.276 85.855 95.172 1.00 29.83 344 LEU B C 1
ATOM 8307 O O . LEU B 1 322 ? 128.504 85.776 95.165 1.00 29.81 344 LEU B O 1
ATOM 8312 N N . PHE B 1 323 ? 126.619 86.933 94.746 1.00 26.94 345 PHE B N 1
ATOM 8313 C CA . PHE B 1 323 ? 127.245 88.140 94.233 1.00 27.29 345 PHE B CA 1
ATOM 8314 C C . PHE B 1 323 ? 127.134 89.311 95.199 1.00 34.51 345 PHE B C 1
ATOM 8315 O O . PHE B 1 323 ? 126.270 89.296 96.067 1.00 33.41 345 PHE B O 1
ATOM 8323 N N . GLU B 1 324 ? 127.963 90.357 94.996 1.00 35.15 346 GLU B N 1
ATOM 8324 C CA . GLU B 1 324 ? 127.953 91.604 95.772 1.00 37.05 346 GLU B CA 1
ATOM 8325 C C . GLU B 1 324 ? 127.184 92.679 94.995 1.00 44.38 346 GLU B C 1
ATOM 8326 O O . GLU B 1 324 ? 127.346 92.778 93.778 1.00 44.52 346 GLU B O 1
ATOM 8332 N N . THR B 1 325 ? 126.343 93.475 95.679 1.00 43.30 347 THR B N 1
ATOM 8333 C CA . THR B 1 325 ? 125.532 94.536 95.054 1.00 44.01 347 THR B CA 1
ATOM 8334 C C . THR B 1 325 ? 126.422 95.617 94.422 1.00 50.98 347 THR B C 1
ATOM 8335 O O . THR B 1 325 ? 126.090 96.118 93.347 1.00 50.11 347 THR B O 1
ATOM 8339 N N . ASN B 1 326 ? 127.579 95.919 95.038 1.00 51.94 348 ASN B N 1
ATOM 8340 C CA . ASN B 1 326 ? 128.513 96.944 94.553 1.00 53.38 348 ASN B CA 1
ATOM 8341 C C . ASN B 1 326 ? 129.420 96.470 93.362 1.00 58.57 348 ASN B C 1
ATOM 8342 O O . ASN B 1 326 ? 130.408 97.143 93.058 1.00 57.86 348 ASN B O 1
ATOM 8347 N N . ALA B 1 327 ? 129.066 95.353 92.671 1.00 56.00 349 ALA B N 1
ATOM 8348 C CA . ALA B 1 327 ? 129.855 94.746 91.587 1.00 56.22 349 ALA B CA 1
ATOM 8349 C C . ALA B 1 327 ? 130.109 95.686 90.380 1.00 63.59 349 ALA B C 1
ATOM 8350 O O . ALA B 1 327 ? 131.234 95.709 89.874 1.00 63.51 349 ALA B O 1
ATOM 8352 N N . ALA B 1 328 ? 129.103 96.484 89.952 1.00 61.87 350 ALA B N 1
ATOM 8353 C CA . ALA B 1 328 ? 129.253 97.433 88.832 1.00 62.26 350 ALA B CA 1
ATOM 8354 C C . ALA B 1 328 ? 130.387 98.480 89.074 1.00 67.80 350 ALA B C 1
ATOM 8355 O O . ALA B 1 328 ? 131.003 98.944 88.106 1.00 68.06 350 ALA B O 1
ATOM 8357 N N . ASN B 1 329 ? 130.665 98.818 90.359 1.00 64.38 351 ASN B N 1
ATOM 8358 C CA . ASN B 1 329 ? 131.667 99.806 90.790 1.00 64.54 351 ASN B CA 1
ATOM 8359 C C . ASN B 1 329 ? 132.946 99.143 91.335 1.00 69.12 351 ASN B C 1
ATOM 8360 O O . ASN B 1 329 ? 133.588 99.684 92.245 1.00 69.97 351 ASN B O 1
ATOM 8373 N N . LYS B 1 331 ? 136.474 96.156 90.137 1.00 57.10 353 LYS B N 1
ATOM 8374 C CA . LYS B 1 331 ? 137.322 95.728 89.033 1.00 56.47 353 LYS B CA 1
ATOM 8375 C C . LYS B 1 331 ? 136.875 94.388 88.465 1.00 57.33 353 LYS B C 1
ATOM 8376 O O . LYS B 1 331 ? 136.904 93.370 89.161 1.00 58.17 353 LYS B O 1
ATOM 8382 N N . GLY B 1 332 ? 136.528 94.409 87.189 1.00 50.73 354 GLY B N 1
ATOM 8383 C CA . GLY B 1 332 ? 136.065 93.246 86.453 1.00 49.57 354 GLY B CA 1
ATOM 8384 C C . GLY B 1 332 ? 137.151 92.546 85.678 1.00 52.28 354 GLY B C 1
ATOM 8385 O O . GLY B 1 332 ? 138.021 93.191 85.096 1.00 52.86 354 GLY B O 1
ATOM 8386 N N . GLU B 1 333 ? 137.084 91.212 85.659 1.00 46.79 355 GLU B N 1
ATOM 8387 C CA . GLU B 1 333 ? 137.997 90.313 84.949 1.00 45.48 355 GLU B CA 1
ATOM 8388 C C . GLU B 1 333 ? 137.191 89.307 84.132 1.00 46.35 355 GLU B C 1
ATOM 8389 O O . GLU B 1 333 ? 136.107 88.912 84.556 1.00 46.98 355 GLU B O 1
ATOM 8395 N N . THR B 1 334 ? 137.727 88.858 82.999 1.00 39.91 356 THR B N 1
ATOM 8396 C CA . THR B 1 334 ? 137.091 87.855 82.141 1.00 38.02 356 THR B CA 1
ATOM 8397 C C . THR B 1 334 ? 137.620 86.488 82.539 1.00 40.05 356 THR B C 1
ATOM 8398 O O . THR B 1 334 ? 138.812 86.367 82.824 1.00 41.35 356 THR B O 1
ATOM 8402 N N . TYR B 1 335 ? 136.740 85.468 82.582 1.00 32.99 357 TYR B N 1
ATOM 8403 C CA . TYR B 1 335 ? 137.053 84.079 82.930 1.00 31.85 357 TYR B CA 1
ATOM 8404 C C . TYR B 1 335 ? 136.409 83.126 81.956 1.00 35.10 357 TYR B C 1
ATOM 8405 O O . TYR B 1 335 ? 135.350 83.435 81.407 1.00 33.02 357 TYR B O 1
ATOM 8414 N N . ASN B 1 336 ? 137.005 81.942 81.789 1.00 32.77 358 ASN B N 1
ATOM 8415 C CA . ASN B 1 336 ? 136.416 80.883 80.977 1.00 32.62 358 ASN B CA 1
ATOM 8416 C C . ASN B 1 336 ? 135.557 80.036 81.898 1.00 36.18 358 ASN B C 1
ATOM 8417 O O . ASN B 1 336 ? 135.839 79.987 83.100 1.00 36.36 358 ASN B O 1
ATOM 8422 N N . SER B 1 337 ? 134.467 79.448 81.379 1.00 31.12 359 SER B N 1
ATOM 8423 C CA . SER B 1 337 ? 133.604 78.639 82.232 1.00 30.26 359 SER B CA 1
ATOM 8424 C C . SER B 1 337 ? 133.601 77.191 81.753 1.00 33.08 359 SER B C 1
ATOM 8425 O O . SER B 1 337 ? 133.924 76.925 80.592 1.00 32.44 359 SER B O 1
ATOM 8428 N N . ALA B 1 338 ? 133.295 76.252 82.673 1.00 29.27 360 ALA B N 1
ATOM 8429 C CA . ALA B 1 338 ? 133.338 74.811 82.405 1.00 29.34 360 ALA B CA 1
ATOM 8430 C C . ALA B 1 338 ? 132.412 74.367 81.242 1.00 36.72 360 ALA B C 1
ATOM 8431 O O . ALA B 1 338 ? 132.741 73.369 80.595 1.00 37.20 360 ALA B O 1
ATOM 8433 N N . ASN B 1 339 ? 131.319 75.137 80.934 1.00 33.13 361 ASN B N 1
ATOM 8434 C CA . ASN B 1 339 ? 130.387 74.852 79.826 1.00 32.63 361 ASN B CA 1
ATOM 8435 C C . ASN B 1 339 ? 130.946 75.286 78.433 1.00 36.92 361 ASN B C 1
ATOM 8436 O O . ASN B 1 339 ? 130.249 75.154 77.421 1.00 37.07 361 ASN B O 1
ATOM 8441 N N . GLY B 1 340 ? 132.175 75.802 78.399 1.00 32.83 362 GLY B N 1
ATOM 8442 C CA . GLY B 1 340 ? 132.809 76.256 77.165 1.00 31.36 362 GLY B CA 1
ATOM 8443 C C . GLY B 1 340 ? 132.554 77.717 76.874 1.00 34.24 362 GLY B C 1
ATOM 8444 O O . GLY B 1 340 ? 132.946 78.228 75.834 1.00 34.76 362 GLY B O 1
ATOM 8445 N N . GLY B 1 341 ? 131.922 78.400 77.804 1.00 30.56 363 GLY B N 1
ATOM 8446 C CA . GLY B 1 341 ? 131.647 79.815 77.667 1.00 30.34 363 GLY B CA 1
ATOM 8447 C C . GLY B 1 341 ? 132.634 80.681 78.416 1.00 35.35 363 GLY B C 1
ATOM 8448 O O . GLY B 1 341 ? 133.721 80.240 78.800 1.00 37.54 363 GLY B O 1
ATOM 8449 N N . SER B 1 342 ? 132.248 81.917 78.634 1.00 30.20 364 SER B N 1
ATOM 8450 C CA . SER B 1 342 ? 133.061 82.889 79.329 1.00 30.09 364 SER B CA 1
ATOM 8451 C C . SER B 1 342 ? 132.168 83.830 80.145 1.00 34.17 364 SER B C 1
ATOM 8452 O O . SER B 1 342 ? 130.954 83.841 79.943 1.00 35.59 364 SER B O 1
ATOM 8455 N N . TYR B 1 343 ? 132.751 84.600 81.075 1.00 28.75 365 TYR B N 1
ATOM 8456 C CA . TYR B 1 343 ? 131.967 85.563 81.858 1.00 27.63 365 TYR B CA 1
ATOM 8457 C C . TYR B 1 343 ? 132.848 86.723 82.343 1.00 32.65 365 TYR B C 1
ATOM 8458 O O . TYR B 1 343 ? 134.049 86.562 82.521 1.00 31.13 365 TYR B O 1
ATOM 8467 N N . PHE B 1 344 ? 132.240 87.895 82.522 1.00 31.24 366 PHE B N 1
ATOM 8468 C CA . PHE B 1 344 ? 132.911 89.098 82.995 1.00 31.60 366 PHE B CA 1
ATOM 8469 C C . PHE B 1 344 ? 132.366 89.375 84.383 1.00 34.51 366 PHE B C 1
ATOM 8470 O O . PHE B 1 344 ? 131.173 89.618 84.562 1.00 34.26 366 PHE B O 1
ATOM 8478 N N . GLN B 1 345 ? 133.227 89.207 85.375 1.00 30.56 367 GLN B N 1
ATOM 8479 C CA . GLN B 1 345 ? 132.846 89.272 86.764 1.00 29.80 367 GLN B CA 1
ATOM 8480 C C . GLN B 1 345 ? 133.743 90.195 87.607 1.00 37.12 367 GLN B C 1
ATOM 8481 O O . GLN B 1 345 ? 134.966 90.190 87.466 1.00 37.62 367 GLN B O 1
ATOM 8487 N N . ALA B 1 346 ? 133.114 90.939 88.519 1.00 35.96 368 ALA B N 1
ATOM 8488 C CA . ALA B 1 346 ? 133.741 91.834 89.491 1.00 37.19 368 ALA B CA 1
ATOM 8489 C C . ALA B 1 346 ? 133.306 91.466 90.900 1.00 44.46 368 ALA B C 1
ATOM 8490 O O . ALA B 1 346 ? 132.165 91.058 91.117 1.00 44.25 368 ALA B O 1
ATOM 8492 N N . GLY B 1 347 ? 134.203 91.657 91.846 1.00 44.00 369 GLY B N 1
ATOM 8493 C CA . GLY B 1 347 ? 133.935 91.385 93.249 1.00 45.13 369 GLY B CA 1
ATOM 8494 C C . GLY B 1 347 ? 134.111 89.936 93.633 1.00 51.89 369 GLY B C 1
ATOM 8495 O O . GLY B 1 347 ? 134.538 89.101 92.821 1.00 52.01 369 GLY B O 1
ATOM 8496 N N . LYS B 1 348 ? 133.795 89.636 94.886 1.00 49.28 370 LYS B N 1
ATOM 8497 C CA . LYS B 1 348 ? 133.893 88.265 95.346 1.00 50.16 370 LYS B CA 1
ATOM 8498 C C . LYS B 1 348 ? 132.589 87.534 94.998 1.00 50.84 370 LYS B C 1
ATOM 8499 O O . LYS B 1 348 ? 131.490 88.020 95.306 1.00 50.22 370 LYS B O 1
ATOM 8505 N N . VAL B 1 349 ? 132.722 86.399 94.295 1.00 43.03 371 VAL B N 1
ATOM 8506 C CA . VAL B 1 349 ? 131.582 85.582 93.917 1.00 40.21 371 VAL B CA 1
ATOM 8507 C C . VAL B 1 349 ? 131.810 84.226 94.512 1.00 42.05 371 VAL B C 1
ATOM 8508 O O . VAL B 1 349 ? 132.917 83.692 94.431 1.00 43.01 371 VAL B O 1
ATOM 8512 N N . LYS B 1 350 ? 130.775 83.692 95.153 1.00 35.57 372 LYS B N 1
ATOM 8513 C CA . LYS B 1 350 ? 130.818 82.413 95.838 1.00 33.35 372 LYS B CA 1
ATOM 8514 C C . LYS B 1 350 ? 129.814 81.444 95.193 1.00 34.48 372 LYS B C 1
ATOM 8515 O O . LYS B 1 350 ? 128.628 81.756 95.103 1.00 34.72 372 LYS B O 1
ATOM 8521 N N . GLN B 1 351 ? 130.290 80.274 94.757 1.00 29.44 373 GLN B N 1
ATOM 8522 C CA . GLN B 1 351 ? 129.413 79.240 94.232 1.00 28.90 373 GLN B CA 1
ATOM 8523 C C . GLN B 1 351 ? 128.844 78.461 95.429 1.00 32.72 373 GLN B C 1
ATOM 8524 O O . GLN B 1 351 ? 129.573 77.715 96.094 1.00 33.34 373 GLN B O 1
ATOM 8530 N N . LEU B 1 352 ? 127.544 78.653 95.702 1.00 27.22 374 LEU B N 1
ATOM 8531 C CA . LEU B 1 352 ? 126.865 78.040 96.836 1.00 26.46 374 LEU B CA 1
ATOM 8532 C C . LEU B 1 352 ? 126.519 76.599 96.588 1.00 32.93 374 LEU B C 1
ATOM 8533 O O . LEU B 1 352 ? 126.576 75.809 97.522 1.00 35.55 374 LEU B O 1
ATOM 8538 N N . THR B 1 353 ? 126.137 76.232 95.360 1.00 29.27 375 THR B N 1
ATOM 8539 C CA . THR B 1 353 ? 125.789 74.836 95.065 1.00 28.32 375 THR B CA 1
ATOM 8540 C C . THR B 1 353 ? 126.710 74.330 93.969 1.00 29.62 375 THR B C 1
ATOM 8541 O O . THR B 1 353 ? 127.058 75.090 93.083 1.00 28.09 375 THR B O 1
ATOM 8545 N N . LYS B 1 354 ? 127.119 73.062 94.030 1.00 28.06 376 LYS B N 1
ATOM 8546 C CA . LYS B 1 354 ? 128.009 72.470 93.010 1.00 28.74 376 LYS B CA 1
ATOM 8547 C C . LYS B 1 354 ? 127.738 70.971 92.894 1.00 31.16 376 LYS B C 1
ATOM 8548 O O . LYS B 1 354 ? 127.395 70.341 93.899 1.00 32.72 376 LYS B O 1
ATOM 8554 N N . GLY B 1 355 ? 127.925 70.419 91.695 1.00 24.85 377 GLY B N 1
ATOM 8555 C CA . GLY B 1 355 ? 127.732 68.991 91.423 1.00 24.19 377 GLY B CA 1
ATOM 8556 C C . GLY B 1 355 ? 127.054 68.722 90.093 1.00 29.59 377 GLY B C 1
ATOM 8557 O O . GLY B 1 355 ? 126.579 69.653 89.442 1.00 27.93 377 GLY B O 1
ATOM 8558 N N . ASN B 1 356 ? 126.972 67.442 89.687 1.00 29.16 378 ASN B N 1
ATOM 8559 C CA . ASN B 1 356 ? 126.317 67.039 88.431 1.00 28.96 378 ASN B CA 1
ATOM 8560 C C . ASN B 1 356 ? 124.828 66.869 88.664 1.00 31.83 378 ASN B C 1
ATOM 8561 O O . ASN B 1 356 ? 124.308 65.758 88.591 1.00 31.94 378 ASN B O 1
ATOM 8566 N N . TRP B 1 357 ? 124.165 67.998 88.990 1.00 27.42 379 TRP B N 1
ATOM 8567 C CA . TRP B 1 357 ? 122.739 68.180 89.241 1.00 26.47 379 TRP B CA 1
ATOM 8568 C C . TRP B 1 357 ? 122.440 69.656 89.148 1.00 29.89 379 TRP B C 1
ATOM 8569 O O . TRP B 1 357 ? 123.365 70.468 89.156 1.00 30.95 379 TRP B O 1
ATOM 8580 N N . LEU B 1 358 ? 121.172 70.021 89.036 1.00 25.34 380 LEU B N 1
ATOM 8581 C CA . LEU B 1 358 ? 120.802 71.425 88.910 1.00 24.96 380 LEU B CA 1
ATOM 8582 C C . LEU B 1 358 ? 119.740 71.840 89.910 1.00 30.23 380 LEU B C 1
ATOM 8583 O O . LEU B 1 358 ? 118.976 71.013 90.398 1.00 30.02 380 LEU B O 1
ATOM 8588 N N . VAL B 1 359 ? 119.702 73.141 90.202 1.00 26.83 381 VAL B N 1
ATOM 8589 C CA . VAL B 1 359 ? 118.718 73.790 91.064 1.00 24.46 381 VAL B CA 1
ATOM 8590 C C . VAL B 1 359 ? 117.499 74.107 90.186 1.00 25.18 381 VAL B C 1
ATOM 8591 O O . VAL B 1 359 ? 117.616 74.867 89.219 1.00 23.20 381 VAL B O 1
ATOM 8595 N N . SER B 1 360 ? 116.347 73.489 90.495 1.00 23.09 382 SER B N 1
ATOM 8596 C CA . SER B 1 360 ? 115.089 73.702 89.740 1.00 23.34 382 SER B CA 1
ATOM 8597 C C . SER B 1 360 ? 114.225 74.834 90.341 1.00 30.92 382 SER B C 1
ATOM 8598 O O . SER B 1 360 ? 113.394 75.409 89.621 1.00 33.54 382 SER B O 1
ATOM 8601 N N . GLU B 1 361 ? 114.414 75.163 91.639 1.00 25.82 383 GLU B N 1
ATOM 8602 C CA . GLU B 1 361 ? 113.651 76.244 92.262 1.00 25.31 383 GLU B CA 1
ATOM 8603 C C . GLU B 1 361 ? 114.287 76.734 93.554 1.00 27.32 383 GLU B C 1
ATOM 8604 O O . GLU B 1 361 ? 114.733 75.921 94.360 1.00 26.43 383 GLU B O 1
ATOM 8610 N N . ILE B 1 362 ? 114.287 78.064 93.749 1.00 23.56 384 ILE B N 1
ATOM 8611 C CA . ILE B 1 362 ? 114.645 78.701 95.011 1.00 24.37 384 ILE B CA 1
ATOM 8612 C C . ILE B 1 362 ? 113.333 78.786 95.773 1.00 29.57 384 ILE B C 1
ATOM 8613 O O . ILE B 1 362 ? 112.441 79.520 95.356 1.00 30.20 384 ILE B O 1
ATOM 8618 N N . LEU B 1 363 ? 113.190 77.994 96.837 1.00 26.21 385 LEU B N 1
ATOM 8619 C CA . LEU B 1 363 ? 111.964 77.975 97.625 1.00 25.79 385 LEU B CA 1
ATOM 8620 C C . LEU B 1 363 ? 111.848 79.210 98.532 1.00 29.94 385 LEU B C 1
ATOM 8621 O O . LEU B 1 363 ? 110.734 79.688 98.798 1.00 29.76 385 LEU B O 1
ATOM 8626 N N . GLY B 1 364 ? 112.995 79.738 98.953 1.00 25.90 386 GLY B N 1
ATOM 8627 C CA . GLY B 1 364 ? 113.082 80.903 99.830 1.00 24.55 386 GLY B CA 1
ATOM 8628 C C . GLY B 1 364 ? 114.207 80.781 100.835 1.00 26.88 386 GLY B C 1
ATOM 8629 O O . GLY B 1 364 ? 115.217 80.106 100.579 1.00 26.04 386 GLY B O 1
ATOM 8630 N N . PHE B 1 365 ? 114.029 81.414 101.999 1.00 23.22 387 PHE B N 1
ATOM 8631 C CA . PHE B 1 365 ? 115.088 81.472 103.001 1.00 23.25 387 PHE B CA 1
ATOM 8632 C C . PHE B 1 365 ? 114.640 81.164 104.401 1.00 30.26 387 PHE B C 1
ATOM 8633 O O . PHE B 1 365 ? 113.488 81.421 104.758 1.00 31.25 387 PHE B O 1
ATOM 8641 N N . ASN B 1 366 ? 115.589 80.658 105.211 1.00 30.03 388 ASN B N 1
ATOM 8642 C CA . ASN B 1 366 ? 115.518 80.576 106.670 1.00 32.73 388 ASN B CA 1
ATOM 8643 C C . ASN B 1 366 ? 116.457 81.694 107.165 1.00 39.12 388 ASN B C 1
ATOM 8644 O O . ASN B 1 366 ? 117.674 81.536 107.111 1.00 37.87 388 ASN B O 1
ATOM 8649 N N . THR B 1 367 ? 115.886 82.855 107.517 1.00 40.12 389 THR B N 1
ATOM 8650 C CA . THR B 1 367 ? 116.616 84.072 107.897 1.00 42.62 389 THR B CA 1
ATOM 8651 C C . THR B 1 367 ? 117.390 83.875 109.206 1.00 51.38 389 THR B C 1
ATOM 8652 O O . THR B 1 367 ? 118.515 84.374 109.321 1.00 53.01 389 THR B O 1
ATOM 8656 N N . LYS B 1 368 ? 116.811 83.134 110.171 1.00 48.49 390 LYS B N 1
ATOM 8657 C CA . LYS B 1 368 ? 117.460 82.858 111.448 1.00 48.27 390 LYS B CA 1
ATOM 8658 C C . LYS B 1 368 ? 118.761 82.028 111.238 1.00 51.38 390 LYS B C 1
ATOM 8659 O O . LYS B 1 368 ? 119.812 82.390 111.771 1.00 52.83 390 LYS B O 1
ATOM 8665 N N . ARG B 1 369 ? 118.687 80.936 110.463 1.00 43.97 391 ARG B N 1
ATOM 8666 C CA . ARG B 1 369 ? 119.811 80.038 110.230 1.00 40.54 391 ARG B CA 1
ATOM 8667 C C . ARG B 1 369 ? 120.713 80.476 109.054 1.00 42.17 391 ARG B C 1
ATOM 8668 O O . ARG B 1 369 ? 121.739 79.824 108.825 1.00 42.74 391 ARG B O 1
ATOM 8676 N N . LYS B 1 370 ? 120.345 81.587 108.337 1.00 35.72 392 LYS B N 1
ATOM 8677 C CA . LYS B 1 370 ? 121.028 82.185 107.162 1.00 34.20 392 LYS B CA 1
ATOM 8678 C C . LYS B 1 370 ? 121.209 81.164 106.009 1.00 36.72 392 LYS B C 1
ATOM 8679 O O . LYS B 1 370 ? 122.292 81.052 105.421 1.00 33.63 392 LYS B O 1
ATOM 8685 N N . GLU B 1 371 ? 120.131 80.424 105.701 1.00 34.27 393 GLU B N 1
ATOM 8686 C CA . GLU B 1 371 ? 120.121 79.410 104.653 1.00 33.06 393 GLU B CA 1
ATOM 8687 C C . GLU B 1 371 ? 119.195 79.783 103.499 1.00 34.21 393 GLU B C 1
ATOM 8688 O O . GLU B 1 371 ? 118.214 80.496 103.692 1.00 33.94 393 GLU B O 1
ATOM 8694 N N . VAL B 1 372 ? 119.521 79.299 102.297 1.00 29.42 394 VAL B N 1
ATOM 8695 C CA . VAL B 1 372 ? 118.679 79.371 101.126 1.00 28.47 394 VAL B CA 1
ATOM 8696 C C . VAL B 1 372 ? 118.185 77.936 100.971 1.00 31.98 394 VAL B C 1
ATOM 8697 O O . VAL B 1 372 ? 118.996 77.007 101.038 1.00 31.05 394 VAL B O 1
ATOM 8701 N N . ILE B 1 373 ? 116.857 77.760 100.873 1.00 27.51 395 ILE B N 1
ATOM 8702 C CA . ILE B 1 373 ? 116.176 76.470 100.676 1.00 24.86 395 ILE B CA 1
ATOM 8703 C C . ILE B 1 373 ? 115.875 76.356 99.177 1.00 27.55 395 ILE B C 1
ATOM 8704 O O . ILE B 1 373 ? 115.428 77.334 98.553 1.00 27.03 395 ILE B O 1
ATOM 8709 N N . PHE B 1 374 ? 116.104 75.169 98.595 1.00 23.84 396 PHE B N 1
ATOM 8710 C CA . PHE B 1 374 ? 115.912 74.992 97.154 1.00 23.74 396 PHE B CA 1
ATOM 8711 C C . PHE B 1 374 ? 115.548 73.550 96.784 1.00 29.76 396 PHE B C 1
ATOM 8712 O O . PHE B 1 374 ? 115.760 72.637 97.580 1.00 28.32 396 PHE B O 1
ATOM 8720 N N . THR B 1 375 ? 115.036 73.342 95.545 1.00 28.42 397 THR B N 1
ATOM 8721 C CA . THR B 1 375 ? 114.772 72.005 94.993 1.00 26.62 397 THR B CA 1
ATOM 8722 C C . THR B 1 375 ? 115.875 71.733 94.006 1.00 30.20 397 THR B C 1
ATOM 8723 O O . THR B 1 375 ? 116.284 72.640 93.291 1.00 30.66 397 THR B O 1
ATOM 8727 N N . ALA B 1 376 ? 116.375 70.506 93.975 1.00 26.93 398 ALA B N 1
ATOM 8728 C CA . ALA B 1 376 ? 117.415 70.096 93.038 1.00 27.66 398 ALA B CA 1
ATOM 8729 C C . ALA B 1 376 ? 116.952 68.867 92.271 1.00 31.00 398 ALA B C 1
ATOM 8730 O O . ALA B 1 376 ? 116.237 68.053 92.830 1.00 30.85 398 ALA B O 1
ATOM 8732 N N . VAL B 1 377 ? 117.353 68.735 91.000 1.00 26.57 399 VAL B N 1
ATOM 8733 C CA . VAL B 1 377 ? 116.960 67.623 90.127 1.00 25.46 399 VAL B CA 1
ATOM 8734 C C . VAL B 1 377 ? 118.113 67.133 89.257 1.00 27.78 399 VAL B C 1
ATOM 8735 O O . VAL B 1 377 ? 119.025 67.884 88.914 1.00 27.77 399 VAL B O 1
ATOM 8739 N N . GLU B 1 378 ? 117.997 65.902 88.810 1.00 23.74 400 GLU B N 1
ATOM 8740 C CA . GLU B 1 378 ? 118.856 65.299 87.811 1.00 24.18 400 GLU B CA 1
ATOM 8741 C C . GLU B 1 378 ? 118.193 64.021 87.377 1.00 29.73 400 GLU B C 1
ATOM 8742 O O . GLU B 1 378 ? 117.846 63.196 88.222 1.00 30.50 400 GLU B O 1
ATOM 8748 N N . GLY B 1 379 ? 117.977 63.889 86.071 1.00 26.37 401 GLY B N 1
ATOM 8749 C CA . GLY B 1 379 ? 117.329 62.727 85.484 1.00 24.95 401 GLY B CA 1
ATOM 8750 C C . GLY B 1 379 ? 116.010 62.456 86.160 1.00 27.85 401 GLY B C 1
ATOM 8751 O O . GLY B 1 379 ? 115.161 63.339 86.237 1.00 29.21 401 GLY B O 1
ATOM 8752 N N . LEU B 1 380 ? 115.904 61.295 86.781 1.00 22.53 402 LEU B N 1
ATOM 8753 C CA . LEU B 1 380 ? 114.706 60.793 87.450 1.00 21.33 402 LEU B CA 1
ATOM 8754 C C . LEU B 1 380 ? 114.656 61.120 88.939 1.00 27.48 402 LEU B C 1
ATOM 8755 O O . LEU B 1 380 ? 113.671 60.757 89.613 1.00 29.35 402 LEU B O 1
ATOM 8760 N N . ARG B 1 381 ? 115.708 61.797 89.453 1.00 24.09 403 ARG B N 1
ATOM 8761 C CA A ARG B 1 381 ? 115.901 62.112 90.879 0.50 24.00 403 ARG B CA 1
ATOM 8762 C CA B ARG B 1 381 ? 115.841 62.091 90.881 0.50 24.02 403 ARG B CA 1
ATOM 8763 C C . ARG B 1 381 ? 115.586 63.549 91.209 1.00 29.16 403 ARG B C 1
ATOM 8764 O O . ARG B 1 381 ? 115.887 64.437 90.411 1.00 30.90 403 ARG B O 1
ATOM 8779 N N . SER B 1 382 ? 115.025 63.786 92.411 1.00 24.90 404 SER B N 1
ATOM 8780 C CA A SER B 1 382 ? 114.661 65.119 92.886 0.50 24.10 404 SER B CA 1
ATOM 8781 C CA B SER B 1 382 ? 114.749 65.144 92.890 0.50 22.83 404 SER B CA 1
ATOM 8782 C C . SER B 1 382 ? 114.719 65.159 94.409 1.00 27.66 404 SER B C 1
ATOM 8783 O O . SER B 1 382 ? 114.612 64.097 95.037 1.00 29.91 404 SER B O 1
ATOM 8788 N N . GLY B 1 383 ? 114.838 66.358 94.992 1.00 22.18 405 GLY B N 1
ATOM 8789 C CA . GLY B 1 383 ? 114.839 66.521 96.446 1.00 21.08 405 GLY B CA 1
ATOM 8790 C C . GLY B 1 383 ? 114.895 67.955 96.916 1.00 23.63 405 GLY B C 1
ATOM 8791 O O . GLY B 1 383 ? 115.230 68.843 96.140 1.00 23.16 405 GLY B O 1
ATOM 8792 N N . HIS B 1 384 ? 114.575 68.198 98.189 1.00 21.32 406 HIS B N 1
ATOM 8793 C CA . HIS B 1 384 ? 114.660 69.552 98.753 1.00 21.94 406 HIS B CA 1
ATOM 8794 C C . HIS B 1 384 ? 115.949 69.661 99.569 1.00 27.50 406 HIS B C 1
ATOM 8795 O O . HIS B 1 384 ? 116.401 68.668 100.164 1.00 26.86 406 HIS B O 1
ATOM 8802 N N . PHE B 1 385 ? 116.586 70.841 99.526 1.00 25.01 407 PHE B N 1
ATOM 8803 C CA . PHE B 1 385 ? 117.875 71.080 100.172 1.00 25.21 407 PHE B CA 1
ATOM 8804 C C . PHE B 1 385 ? 117.994 72.494 100.750 1.00 29.71 407 PHE B C 1
ATOM 8805 O O . PHE B 1 385 ? 117.241 73.374 100.405 1.00 28.64 407 PHE B O 1
ATOM 8813 N N . ALA B 1 386 ? 118.987 72.695 101.597 1.00 28.64 408 ALA B N 1
ATOM 8814 C CA . ALA B 1 386 ? 119.337 73.944 102.250 1.00 28.59 408 ALA B CA 1
ATOM 8815 C C . ALA B 1 386 ? 120.827 74.126 102.157 1.00 32.92 408 ALA B C 1
ATOM 8816 O O . ALA B 1 386 ? 121.568 73.135 102.167 1.00 32.63 408 ALA B O 1
ATOM 8818 N N . VAL B 1 387 ? 121.288 75.371 102.048 1.00 30.11 409 VAL B N 1
ATOM 8819 C CA . VAL B 1 387 ? 122.728 75.630 102.038 1.00 30.17 409 VAL B CA 1
ATOM 8820 C C . VAL B 1 387 ? 122.943 76.880 102.844 1.00 33.20 409 VAL B C 1
ATOM 8821 O O . VAL B 1 387 ? 122.230 77.857 102.673 1.00 32.04 409 VAL B O 1
ATOM 8825 N N . ASN B 1 388 ? 123.890 76.819 103.785 1.00 30.87 410 ASN B N 1
ATOM 8826 C CA . ASN B 1 388 ? 124.224 77.968 104.596 1.00 29.74 410 ASN B CA 1
ATOM 8827 C C . ASN B 1 388 ? 124.958 78.947 103.684 1.00 31.80 410 ASN B C 1
ATOM 8828 O O . ASN B 1 388 ? 125.933 78.575 103.047 1.00 30.38 410 ASN B O 1
ATOM 8833 N N . VAL B 1 389 ? 124.439 80.154 103.541 1.00 30.42 411 VAL B N 1
ATOM 8834 C CA . VAL B 1 389 ? 125.001 81.162 102.639 1.00 31.49 411 VAL B CA 1
ATOM 8835 C C . VAL B 1 389 ? 126.404 81.627 103.102 1.00 39.14 411 VAL B C 1
ATOM 8836 O O . VAL B 1 389 ? 127.271 81.885 102.259 1.00 39.41 411 VAL B O 1
ATOM 8840 N N . SER B 1 390 ? 126.651 81.670 104.405 1.00 38.06 412 SER B N 1
ATOM 8841 C CA . SER B 1 390 ? 127.955 82.105 104.893 1.00 38.89 412 SER B CA 1
ATOM 8842 C C . SER B 1 390 ? 129.103 81.088 104.610 1.00 44.00 412 SER B C 1
ATOM 8843 O O . SER B 1 390 ? 130.112 81.470 104.007 1.00 43.62 412 SER B O 1
ATOM 8846 N N . ASN B 1 391 ? 128.961 79.815 105.043 1.00 40.17 413 ASN B N 1
ATOM 8847 C CA . ASN B 1 391 ? 130.040 78.828 104.872 1.00 39.60 413 ASN B CA 1
ATOM 8848 C C . ASN B 1 391 ? 129.908 77.913 103.637 1.00 44.56 413 ASN B C 1
ATOM 8849 O O . ASN B 1 391 ? 130.912 77.339 103.201 1.00 44.67 413 ASN B O 1
ATOM 8854 N N . GLY B 1 392 ? 128.695 77.772 103.099 1.00 40.36 414 GLY B N 1
ATOM 8855 C CA . GLY B 1 392 ? 128.440 76.904 101.957 1.00 39.37 414 GLY B CA 1
ATOM 8856 C C . GLY B 1 392 ? 128.140 75.455 102.316 1.00 42.90 414 GLY B C 1
ATOM 8857 O O . GLY B 1 392 ? 128.121 74.606 101.423 1.00 44.83 414 GLY B O 1
ATOM 8858 N N . LYS B 1 393 ? 127.869 75.151 103.601 1.00 36.92 415 LYS B N 1
ATOM 8859 C CA . LYS B 1 393 ? 127.534 73.794 104.033 1.00 37.45 415 LYS B CA 1
ATOM 8860 C C . LYS B 1 393 ? 126.113 73.406 103.525 1.00 40.08 415 LYS B C 1
ATOM 8861 O O . LYS B 1 393 ? 125.130 74.094 103.823 1.00 39.19 415 LYS B O 1
ATOM 8867 N N . ILE B 1 394 ? 126.036 72.309 102.757 1.00 35.62 416 ILE B N 1
ATOM 8868 C CA . ILE B 1 394 ? 124.788 71.782 102.210 1.00 35.25 416 ILE B CA 1
ATOM 8869 C C . ILE B 1 394 ? 124.174 70.812 103.236 1.00 37.49 416 ILE B C 1
ATOM 8870 O O . ILE B 1 394 ? 124.905 70.106 103.923 1.00 38.25 416 ILE B O 1
ATOM 8875 N N . SER B 1 395 ? 122.844 70.816 103.358 1.00 31.86 417 SER B N 1
ATOM 8876 C CA . SER B 1 395 ? 122.084 69.973 104.286 1.00 30.40 417 SER B CA 1
ATOM 8877 C C . SER B 1 395 ? 122.462 68.472 104.131 1.00 33.06 417 SER B C 1
ATOM 8878 O O . SER B 1 395 ? 122.683 67.799 105.137 1.00 29.92 417 SER B O 1
ATOM 8881 N N . GLN B 1 396 ? 122.559 67.973 102.887 1.00 32.28 418 GLN B N 1
ATOM 8882 C CA . GLN B 1 396 ? 122.951 66.589 102.592 1.00 34.34 418 GLN B CA 1
ATOM 8883 C C . GLN B 1 396 ? 123.366 66.466 101.127 1.00 39.22 418 GLN B C 1
ATOM 8884 O O . GLN B 1 396 ? 122.971 67.308 100.321 1.00 39.84 418 GLN B O 1
ATOM 8890 N N . PRO B 1 397 ? 124.199 65.468 100.754 1.00 36.03 419 PRO B N 1
ATOM 8891 C CA . PRO B 1 397 ? 124.621 65.374 99.338 1.00 34.62 419 PRO B CA 1
ATOM 8892 C C . PRO B 1 397 ? 123.460 64.987 98.423 1.00 33.72 419 PRO B C 1
ATOM 8893 O O . PRO B 1 397 ? 122.570 64.255 98.863 1.00 31.25 419 PRO B O 1
ATOM 8897 N N . PHE B 1 398 ? 123.496 65.428 97.139 1.00 30.84 420 PHE B N 1
ATOM 8898 C CA . PHE B 1 398 ? 122.439 65.119 96.160 1.00 30.37 420 PHE B CA 1
ATOM 8899 C C . PHE B 1 398 ? 122.251 63.613 95.988 1.00 38.18 420 PHE B C 1
ATOM 8900 O O . PHE B 1 398 ? 121.122 63.167 95.757 1.00 37.85 420 PHE B O 1
ATOM 8908 N N . GLU B 1 399 ? 123.329 62.834 96.189 1.00 37.05 421 GLU B N 1
ATOM 8909 C CA . GLU B 1 399 ? 123.333 61.378 96.079 1.00 37.83 421 GLU B CA 1
ATOM 8910 C C . GLU B 1 399 ? 122.318 60.676 97.024 1.00 42.32 421 GLU B C 1
ATOM 8911 O O . GLU B 1 399 ? 121.904 59.560 96.723 1.00 42.61 421 GLU B O 1
ATOM 8917 N N . ASN B 1 400 ? 121.851 61.339 98.092 1.00 39.40 422 ASN B N 1
ATOM 8918 C CA . ASN B 1 400 ? 120.852 60.743 98.985 1.00 40.67 422 ASN B CA 1
ATOM 8919 C C . ASN B 1 400 ? 119.410 60.736 98.375 1.00 47.40 422 ASN B C 1
ATOM 8920 O O . ASN B 1 400 ? 118.504 60.125 98.942 1.00 46.77 422 ASN B O 1
ATOM 8925 N N . CYS B 1 401 ? 119.222 61.391 97.214 1.00 47.05 423 CYS B N 1
ATOM 8926 C CA . CYS B 1 401 ? 117.960 61.478 96.472 1.00 48.17 423 CYS B CA 1
ATOM 8927 C C . CYS B 1 401 ? 117.509 60.156 95.932 1.00 46.70 423 CYS B C 1
ATOM 8928 O O . CYS B 1 401 ? 118.302 59.448 95.313 1.00 46.00 423 CYS B O 1
ATOM 8931 N N . LYS B 1 402 ? 116.206 59.909 96.017 1.00 40.19 424 LYS B N 1
ATOM 8932 C CA . LYS B 1 402 ? 115.566 58.733 95.430 1.00 38.80 424 LYS B CA 1
ATOM 8933 C C . LYS B 1 402 ? 114.881 59.146 94.110 1.00 38.59 424 LYS B C 1
ATOM 8934 O O . LYS B 1 402 ? 114.733 60.339 93.843 1.00 35.91 424 LYS B O 1
ATOM 8940 N N . GLU B 1 403 ? 114.481 58.166 93.280 1.00 35.93 425 GLU B N 1
ATOM 8941 C CA . GLU B 1 403 ? 113.712 58.454 92.064 1.00 34.63 425 GLU B CA 1
ATOM 8942 C C . GLU B 1 403 ? 112.339 58.934 92.517 1.00 35.66 425 GLU B C 1
ATOM 8943 O O . GLU B 1 403 ? 111.637 58.186 93.177 1.00 35.37 425 GLU B O 1
ATOM 8949 N N . SER B 1 404 ? 112.030 60.212 92.289 1.00 31.43 426 SER B N 1
ATOM 8950 C CA . SER B 1 404 ? 110.780 60.866 92.674 1.00 30.34 426 SER B CA 1
ATOM 8951 C C . SER B 1 404 ? 110.646 62.224 91.988 1.00 33.46 426 SER B C 1
ATOM 8952 O O . SER B 1 404 ? 111.579 62.709 91.345 1.00 34.13 426 SER B O 1
ATOM 8955 N N . GLU B 1 405 ? 109.482 62.831 92.136 1.00 29.82 427 GLU B N 1
ATOM 8956 C CA . GLU B 1 405 ? 109.183 64.141 91.588 1.00 29.86 427 GLU B CA 1
ATOM 8957 C C . GLU B 1 405 ? 108.717 64.997 92.759 1.00 30.73 427 GLU B C 1
ATOM 8958 O O . GLU B 1 405 ? 107.642 64.767 93.274 1.00 29.41 427 GLU B O 1
ATOM 8964 N N . HIS B 1 406 ? 109.583 65.893 93.255 1.00 27.75 428 HIS B N 1
ATOM 8965 C CA . HIS B 1 406 ? 109.276 66.753 94.415 1.00 27.20 428 HIS B CA 1
ATOM 8966 C C . HIS B 1 406 ? 108.912 68.144 94.004 1.00 30.53 428 HIS B C 1
ATOM 8967 O O . HIS B 1 406 ? 109.533 68.709 93.100 1.00 30.08 428 HIS B O 1
ATOM 8974 N N . SER B 1 407 ? 107.966 68.721 94.747 1.00 28.24 429 SER B N 1
ATOM 8975 C CA . SER B 1 407 ? 107.456 70.093 94.668 1.00 28.72 429 SER B CA 1
ATOM 8976 C C . SER B 1 407 ? 107.335 70.618 96.097 1.00 33.34 429 SER B C 1
ATOM 8977 O O . SER B 1 407 ? 106.971 69.858 96.991 1.00 33.90 429 SER B O 1
ATOM 8980 N N . GLY B 1 408 ? 107.674 71.883 96.313 1.00 30.47 430 GLY B N 1
ATOM 8981 C CA . GLY B 1 408 ? 107.630 72.456 97.650 1.00 30.29 430 GLY B CA 1
ATOM 8982 C C . GLY B 1 408 ? 107.140 73.880 97.784 1.00 33.48 430 GLY B C 1
ATOM 8983 O O . GLY B 1 408 ? 107.262 74.672 96.851 1.00 33.72 430 GLY B O 1
ATOM 8984 N N . THR B 1 409 ? 106.621 74.218 98.989 1.00 27.52 431 THR B N 1
ATOM 8985 C CA . THR B 1 409 ? 106.140 75.548 99.380 1.00 26.33 431 THR B CA 1
ATOM 8986 C C . THR B 1 409 ? 106.697 75.809 100.790 1.00 29.63 431 THR B C 1
ATOM 8987 O O . THR B 1 409 ? 106.467 75.017 101.706 1.00 28.88 431 THR B O 1
ATOM 8991 N N . LEU B 1 410 ? 107.499 76.871 100.925 1.00 25.00 432 LEU B N 1
ATOM 8992 C CA . LEU B 1 410 ? 108.191 77.178 102.164 1.00 24.42 432 LEU B CA 1
ATOM 8993 C C . LEU B 1 410 ? 107.387 78.099 103.056 1.00 28.63 432 LEU B C 1
ATOM 8994 O O . LEU B 1 410 ? 106.765 79.030 102.544 1.00 29.26 432 LEU B O 1
ATOM 8999 N N . SER B 1 411 ? 107.450 77.890 104.394 1.00 25.77 433 SER B N 1
ATOM 9000 C CA . SER B 1 411 ? 106.757 78.796 105.339 1.00 25.92 433 SER B CA 1
ATOM 9001 C C . SER B 1 411 ? 107.476 80.151 105.418 1.00 33.05 433 SER B C 1
ATOM 9002 O O . SER B 1 411 ? 108.623 80.261 104.986 1.00 33.14 433 SER B O 1
ATOM 9005 N N . ALA B 1 412 ? 106.813 81.172 105.992 1.00 31.04 434 ALA B N 1
ATOM 9006 C CA . ALA B 1 412 ? 107.333 82.541 106.127 1.00 30.05 434 ALA B CA 1
ATOM 9007 C C . ALA B 1 412 ? 108.727 82.638 106.820 1.00 37.16 434 ALA B C 1
ATOM 9008 O O . ALA B 1 412 ? 109.515 83.503 106.448 1.00 39.35 434 ALA B O 1
ATOM 9010 N N . SER B 1 413 ? 109.020 81.789 107.824 1.00 33.83 435 SER B N 1
ATOM 9011 C CA . SER B 1 413 ? 110.307 81.798 108.542 1.00 32.89 435 SER B CA 1
ATOM 9012 C C . SER B 1 413 ? 111.337 80.843 107.926 1.00 37.07 435 SER B C 1
ATOM 9013 O O . SER B 1 413 ? 112.497 80.842 108.347 1.00 37.75 435 SER B O 1
ATOM 9016 N N . GLY B 1 414 ? 110.885 80.011 106.985 1.00 32.18 436 GLY B N 1
ATOM 9017 C CA . GLY B 1 414 ? 111.701 79.018 106.299 1.00 29.90 436 GLY B CA 1
ATOM 9018 C C . GLY B 1 414 ? 112.007 77.842 107.193 1.00 32.73 436 GLY B C 1
ATOM 9019 O O . GLY B 1 414 ? 113.000 77.159 106.987 1.00 32.17 436 GLY B O 1
ATOM 9020 N N . THR B 1 415 ? 111.170 77.612 108.218 1.00 29.97 437 THR B N 1
ATOM 9021 C CA . THR B 1 415 ? 111.336 76.542 109.210 1.00 28.28 437 THR B CA 1
ATOM 9022 C C . THR B 1 415 ? 110.662 75.270 108.722 1.00 30.70 437 THR B C 1
ATOM 9023 O O . THR B 1 415 ? 111.150 74.179 109.003 1.00 31.45 437 THR B O 1
ATOM 9027 N N . TYR B 1 416 ? 109.554 75.406 107.979 1.00 25.62 438 TYR B N 1
ATOM 9028 C CA . TYR B 1 416 ? 108.822 74.267 107.457 1.00 25.17 438 TYR B CA 1
ATOM 9029 C C . TYR B 1 416 ? 108.513 74.438 105.974 1.00 29.42 438 TYR B C 1
ATOM 9030 O O . TYR B 1 416 ? 108.541 75.535 105.388 1.00 27.40 438 TYR B O 1
ATOM 9039 N N . LEU B 1 417 ? 108.189 73.286 105.400 1.00 28.25 439 LEU B N 1
ATOM 9040 C CA A LEU B 1 417 ? 107.974 73.082 103.984 0.50 27.73 439 LEU B CA 1
ATOM 9041 C CA B LEU B 1 417 ? 107.958 73.081 103.985 0.50 28.36 439 LEU B CA 1
ATOM 9042 C C . LEU B 1 417 ? 106.748 72.202 103.720 1.00 31.23 439 LEU B C 1
ATOM 9043 O O . LEU B 1 417 ? 106.536 71.222 104.433 1.00 31.96 439 LEU B O 1
ATOM 9052 N N . ILE B 1 418 ? 105.965 72.528 102.677 1.00 25.54 440 ILE B N 1
ATOM 9053 C CA . ILE B 1 418 ? 104.868 71.664 102.230 1.00 24.10 440 ILE B CA 1
ATOM 9054 C C . ILE B 1 418 ? 105.535 70.834 101.132 1.00 30.01 440 ILE B C 1
ATOM 9055 O O . ILE B 1 418 ? 105.959 71.409 100.126 1.00 31.05 440 ILE B O 1
ATOM 9060 N N . ASP B 1 419 ? 105.718 69.533 101.334 1.00 25.92 441 ASP B N 1
ATOM 9061 C CA . ASP B 1 419 ? 106.380 68.697 100.333 1.00 24.45 441 ASP B CA 1
ATOM 9062 C C . ASP B 1 419 ? 105.363 67.846 99.558 1.00 28.62 441 ASP B C 1
ATOM 9063 O O . ASP B 1 419 ? 104.804 66.910 100.114 1.00 29.61 441 ASP B O 1
ATOM 9068 N N . ARG B 1 420 ? 105.167 68.140 98.279 1.00 24.37 442 ARG B N 1
ATOM 9069 C CA . ARG B 1 420 ? 104.298 67.345 97.409 1.00 24.47 442 ARG B CA 1
ATOM 9070 C C . ARG B 1 420 ? 105.163 66.510 96.518 1.00 28.76 442 ARG B C 1
ATOM 9071 O O . ARG B 1 420 ? 105.983 67.055 95.779 1.00 27.66 442 ARG B O 1
ATOM 9079 N N . TYR B 1 421 ? 105.018 65.195 96.568 1.00 27.06 443 TYR B N 1
ATOM 9080 C CA . TYR B 1 421 ? 105.814 64.378 95.666 1.00 26.25 443 TYR B CA 1
ATOM 9081 C C . TYR B 1 421 ? 105.013 63.183 95.140 1.00 30.21 443 TYR B C 1
ATOM 9082 O O . TYR B 1 421 ? 103.892 62.945 95.578 1.00 30.48 443 TYR B O 1
ATOM 9091 N N . SER B 1 422 ? 105.560 62.505 94.130 1.00 27.08 444 SER B N 1
ATOM 9092 C CA . SER B 1 422 ? 105.048 61.273 93.543 1.00 26.71 444 SER B CA 1
ATOM 9093 C C . SER B 1 422 ? 106.222 60.373 93.166 1.00 29.21 444 SER B C 1
ATOM 9094 O O . SER B 1 422 ? 107.326 60.859 92.897 1.00 29.00 444 SER B O 1
ATOM 9097 N N . THR B 1 423 ? 106.008 59.060 93.247 1.00 24.42 445 THR B N 1
ATOM 9098 C CA . THR B 1 423 ? 106.973 58.037 92.845 1.00 23.98 445 THR B CA 1
ATOM 9099 C C . THR B 1 423 ? 106.193 57.112 91.933 1.00 29.55 445 THR B C 1
ATOM 9100 O O . THR B 1 423 ? 104.969 57.245 91.895 1.00 28.29 445 THR B O 1
ATOM 9104 N N . LYS B 1 424 ? 106.877 56.174 91.226 1.00 28.55 446 LYS B N 1
ATOM 9105 C CA . LYS B 1 424 ? 106.308 55.219 90.266 1.00 29.63 446 LYS B CA 1
ATOM 9106 C C . LYS B 1 424 ? 104.962 54.637 90.711 1.00 37.43 446 LYS B C 1
ATOM 9107 O O . LYS B 1 424 ? 104.007 54.627 89.912 1.00 37.31 446 LYS B O 1
ATOM 9113 N N . ASP B 1 425 ? 104.889 54.168 91.974 1.00 36.71 447 ASP B N 1
ATOM 9114 C CA . ASP B 1 425 ? 103.689 53.535 92.521 1.00 37.85 447 ASP B CA 1
ATOM 9115 C C . ASP B 1 425 ? 102.884 54.394 93.537 1.00 42.30 447 ASP B C 1
ATOM 9116 O O . ASP B 1 425 ? 101.770 53.980 93.893 1.00 44.58 447 ASP B O 1
ATOM 9121 N N A GLN B 1 426 ? 103.420 55.559 93.970 0.50 36.74 448 GLN B N 1
ATOM 9122 N N B GLN B 1 426 ? 103.416 55.557 93.975 0.50 37.25 448 GLN B N 1
ATOM 9123 C CA A GLN B 1 426 ? 102.754 56.480 94.906 0.50 35.25 448 GLN B CA 1
ATOM 9124 C CA B GLN B 1 426 ? 102.725 56.464 94.903 0.50 36.01 448 GLN B CA 1
ATOM 9125 C C A GLN B 1 426 ? 102.202 57.680 94.115 0.50 37.94 448 GLN B C 1
ATOM 9126 C C B GLN B 1 426 ? 102.200 57.677 94.118 0.50 38.27 448 GLN B C 1
ATOM 9127 O O A GLN B 1 426 ? 102.992 58.549 93.738 0.50 38.09 448 GLN B O 1
ATOM 9128 O O B GLN B 1 426 ? 103.000 58.538 93.747 0.50 38.42 448 GLN B O 1
ATOM 9139 N N . PRO B 1 427 ? 100.876 57.758 93.825 1.00 33.84 449 PRO B N 1
ATOM 9140 C CA . PRO B 1 427 ? 100.360 58.883 92.999 1.00 33.21 449 PRO B CA 1
ATOM 9141 C C . PRO B 1 427 ? 100.544 60.306 93.543 1.00 36.65 449 PRO B C 1
ATOM 9142 O O . PRO B 1 427 ? 100.815 61.213 92.745 1.00 36.16 449 PRO B O 1
ATOM 9146 N N . ARG B 1 428 ? 100.367 60.519 94.866 1.00 32.18 450 ARG B N 1
ATOM 9147 C CA . ARG B 1 428 ? 100.498 61.839 95.508 1.00 30.65 450 ARG B CA 1
ATOM 9148 C C . ARG B 1 428 ? 100.671 61.695 97.023 1.00 31.79 450 ARG B C 1
ATOM 9149 O O . ARG B 1 428 ? 99.847 61.084 97.693 1.00 30.01 450 ARG B O 1
ATOM 9157 N N . VAL B 1 429 ? 101.760 62.253 97.546 1.00 28.42 451 VAL B N 1
ATOM 9158 C CA . VAL B 1 429 ? 102.087 62.250 98.969 1.00 27.52 451 VAL B CA 1
ATOM 9159 C C . VAL B 1 429 ? 102.330 63.693 99.330 1.00 31.22 451 VAL B C 1
ATOM 9160 O O . VAL B 1 429 ? 103.065 64.367 98.611 1.00 30.90 451 VAL B O 1
ATOM 9164 N N . ILE B 1 430 ? 101.683 64.188 100.400 1.00 27.02 452 ILE B N 1
ATOM 9165 C CA . ILE B 1 430 ? 101.873 65.552 100.893 1.00 26.21 452 ILE B CA 1
ATOM 9166 C C . ILE B 1 430 ? 102.234 65.472 102.355 1.00 31.04 452 ILE B C 1
ATOM 9167 O O . ILE B 1 430 ? 101.468 64.954 103.167 1.00 31.05 452 ILE B O 1
ATOM 9172 N N . ASN B 1 431 ? 103.421 65.973 102.684 1.00 28.61 453 ASN B N 1
ATOM 9173 C CA . ASN B 1 431 ? 103.952 66.009 104.044 1.00 27.78 453 ASN B CA 1
ATOM 9174 C C . ASN B 1 431 ? 104.355 67.403 104.429 1.00 31.31 453 ASN B C 1
ATOM 9175 O O . ASN B 1 431 ? 104.659 68.215 103.555 1.00 29.42 453 ASN B O 1
ATOM 9180 N N . LEU B 1 432 ? 104.435 67.653 105.741 1.00 29.46 454 LEU B N 1
ATOM 9181 C CA . LEU B 1 432 ? 105.025 68.861 106.291 1.00 30.91 454 LEU B CA 1
ATOM 9182 C C . LEU B 1 432 ? 106.432 68.428 106.692 1.00 37.32 454 LEU B C 1
ATOM 9183 O O . LEU B 1 432 ? 106.605 67.318 107.214 1.00 38.39 454 LEU B O 1
ATOM 9188 N N . VAL B 1 433 ? 107.444 69.202 106.297 1.00 32.99 455 VAL B N 1
ATOM 9189 C CA . VAL B 1 433 ? 108.841 68.842 106.511 1.00 31.95 455 VAL B CA 1
ATOM 9190 C C . VAL B 1 433 ? 109.573 69.946 107.305 1.00 36.92 455 VAL B C 1
ATOM 9191 O O . VAL B 1 433 ? 109.432 71.126 107.004 1.00 36.60 455 VAL B O 1
ATOM 9195 N N . ASP B 1 434 ? 110.376 69.544 108.294 1.00 34.65 456 ASP B N 1
ATOM 9196 C CA . ASP B 1 434 ? 111.233 70.425 109.097 1.00 34.80 456 ASP B CA 1
ATOM 9197 C C . ASP B 1 434 ? 112.484 70.755 108.273 1.00 37.59 456 ASP B C 1
ATOM 9198 O O . ASP B 1 434 ? 113.223 69.829 107.913 1.00 35.64 456 ASP B O 1
ATOM 9203 N N . THR B 1 435 ? 112.739 72.044 107.967 1.00 34.05 457 THR B N 1
ATOM 9204 C CA . THR B 1 435 ? 113.905 72.379 107.118 1.00 34.45 457 THR B CA 1
ATOM 9205 C C . THR B 1 435 ? 115.275 72.346 107.872 1.00 39.47 457 THR B C 1
ATOM 9206 O O . THR B 1 435 ? 116.315 72.574 107.238 1.00 38.59 457 THR B O 1
ATOM 9210 N N . LYS B 1 436 ? 115.279 72.047 109.198 1.00 36.66 458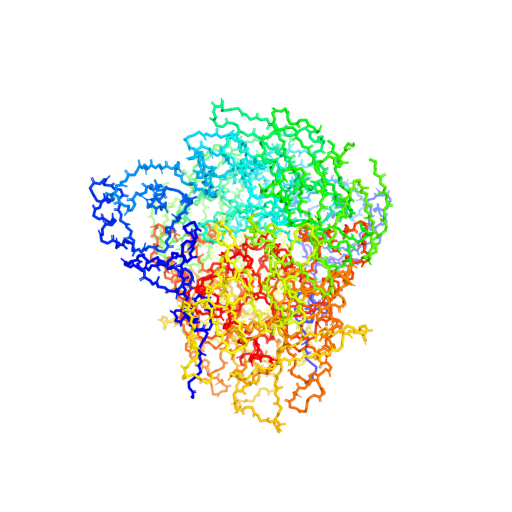 LYS B N 1
ATOM 9211 C CA . LYS B 1 436 ? 116.513 71.932 109.983 1.00 36.59 458 LYS B CA 1
ATOM 9212 C C . LYS B 1 436 ? 117.217 70.598 109.683 1.00 39.85 458 LYS B C 1
ATOM 9213 O O . LYS B 1 436 ? 118.441 70.573 109.640 1.00 41.80 458 LYS B O 1
ATOM 9219 N N . ASN B 1 437 ? 116.464 69.515 109.486 1.00 34.48 459 ASN B N 1
ATOM 9220 C CA . ASN B 1 437 ? 116.991 68.163 109.268 1.00 34.81 459 ASN B CA 1
ATOM 9221 C C . ASN B 1 437 ? 116.280 67.452 108.119 1.00 39.33 459 ASN B C 1
ATOM 9222 O O . ASN B 1 437 ? 116.574 66.292 107.851 1.00 40.81 459 ASN B O 1
ATOM 9227 N N . PHE B 1 438 ? 115.312 68.126 107.481 1.00 34.83 460 PHE B N 1
ATOM 9228 C CA . PHE B 1 438 ? 114.514 67.626 106.358 1.00 34.00 460 PHE B CA 1
ATOM 9229 C C . PHE B 1 438 ? 113.787 66.318 106.715 1.00 39.97 460 PHE B C 1
ATOM 9230 O O . PHE B 1 438 ? 113.660 65.409 105.894 1.00 39.98 460 PHE B O 1
ATOM 9238 N N . LYS B 1 439 ? 113.265 66.273 107.938 1.00 37.65 461 LYS B N 1
ATOM 9239 C CA . LYS B 1 439 ? 112.484 65.149 108.436 1.00 38.43 461 LYS B CA 1
ATOM 9240 C C . LYS B 1 439 ? 111.005 65.482 108.349 1.00 41.05 461 LYS B C 1
ATOM 9241 O O . LYS B 1 439 ? 110.607 66.604 108.681 1.00 38.87 461 LYS B O 1
ATOM 9247 N N . GLU B 1 440 ? 110.193 64.502 107.899 1.00 38.67 462 GLU B N 1
ATOM 9248 C CA . GLU B 1 440 ? 108.730 64.611 107.855 1.00 39.52 462 GLU B CA 1
ATOM 9249 C C . GLU B 1 440 ? 108.222 64.812 109.282 1.00 42.60 462 GLU B C 1
ATOM 9250 O O . GLU B 1 440 ? 108.668 64.161 110.231 1.00 40.96 462 GLU B O 1
ATOM 9256 N N . THR B 1 441 ? 107.332 65.755 109.428 1.00 39.25 463 THR B N 1
ATOM 9257 C CA . THR B 1 441 ? 106.790 66.154 110.709 1.00 38.13 463 THR B CA 1
ATOM 9258 C C . THR B 1 441 ? 105.309 65.682 110.809 1.00 41.19 463 THR B C 1
ATOM 9259 O O . THR B 1 441 ? 104.814 65.448 111.914 1.00 42.20 463 THR B O 1
ATOM 9263 N N . ALA B 1 442 ? 104.637 65.501 109.647 1.00 34.12 464 ALA B N 1
ATOM 9264 C CA . ALA B 1 442 ? 103.245 65.065 109.532 1.00 32.55 464 ALA B CA 1
ATOM 9265 C C . ALA B 1 442 ? 102.894 64.715 108.086 1.00 34.64 464 ALA B C 1
ATOM 9266 O O . ALA B 1 442 ? 103.342 65.400 107.181 1.00 34.18 464 ALA B O 1
ATOM 9268 N N . ASN B 1 443 ? 102.065 63.683 107.884 1.00 30.20 465 ASN B N 1
ATOM 9269 C CA . ASN B 1 443 ? 101.537 63.293 106.584 1.00 30.05 465 ASN B CA 1
ATOM 9270 C C . ASN B 1 443 ? 100.171 63.905 106.409 1.00 32.36 465 ASN B C 1
ATOM 9271 O O . ASN B 1 443 ? 99.271 63.572 107.160 1.00 32.08 465 ASN B O 1
ATOM 9276 N N . LEU B 1 444 ? 100.010 64.800 105.439 1.00 30.74 466 LEU B N 1
ATOM 9277 C CA . LEU B 1 444 ? 98.716 65.450 105.170 1.00 30.26 466 LEU B CA 1
ATOM 9278 C C . LEU B 1 444 ? 97.864 64.618 104.199 1.00 32.80 466 LEU B C 1
ATOM 9279 O O . LEU B 1 444 ? 96.647 64.575 104.344 1.00 34.34 466 LEU B O 1
ATOM 9284 N N . LEU B 1 445 ? 98.493 63.931 103.249 1.00 28.80 467 LEU B N 1
ATOM 9285 C CA . LEU B 1 445 ? 97.827 63.074 102.255 1.00 28.40 467 LEU B CA 1
ATOM 9286 C C . LEU B 1 445 ? 98.762 61.980 101.758 1.00 33.20 467 LEU B C 1
ATOM 9287 O O . LEU B 1 445 ? 99.956 62.204 101.593 1.00 31.57 467 LEU B O 1
ATOM 9292 N N . THR B 1 446 ? 98.203 60.793 101.531 1.00 33.08 468 THR B N 1
ATOM 9293 C CA . THR B 1 446 ? 98.838 59.649 100.868 1.00 33.49 468 THR B CA 1
ATOM 9294 C C . THR B 1 446 ? 97.755 59.138 99.976 1.00 36.52 468 THR B C 1
ATOM 9295 O O . THR B 1 446 ? 96.959 58.309 100.412 1.00 37.33 468 THR B O 1
ATOM 9299 N N . ALA B 1 447 ? 97.635 59.732 98.777 1.00 31.54 469 ALA B N 1
ATOM 9300 C CA . ALA B 1 447 ? 96.590 59.390 97.831 1.00 30.84 469 ALA B CA 1
ATOM 9301 C C . ALA B 1 447 ? 96.611 57.919 97.485 1.00 36.73 469 ALA B C 1
ATOM 9302 O O . ALA B 1 447 ? 97.676 57.329 97.333 1.00 36.22 469 ALA B O 1
ATOM 9304 N N . GLU B 1 448 ? 95.424 57.326 97.388 1.00 35.64 470 GLU B N 1
ATOM 9305 C CA . GLU B 1 448 ? 95.252 55.955 96.925 1.00 35.71 470 GLU B CA 1
ATOM 9306 C C . GLU B 1 448 ? 95.313 55.946 95.389 1.00 35.19 470 GLU B C 1
ATOM 9307 O O . GLU B 1 448 ? 94.997 56.950 94.753 1.00 30.26 470 GLU B O 1
ATOM 9310 N N . ASN B 1 449 ? 95.750 54.820 94.813 1.00 33.51 471 ASN B N 1
ATOM 9311 C CA . ASN B 1 449 ? 95.819 54.583 93.372 1.00 32.60 471 ASN B CA 1
ATOM 9312 C C . ASN B 1 449 ? 94.427 54.758 92.756 1.00 36.40 471 ASN B C 1
ATOM 9313 O O . ASN B 1 449 ? 93.517 54.007 93.109 1.00 35.81 471 ASN B O 1
ATOM 9318 N N . PRO B 1 450 ? 94.244 55.727 91.821 1.00 32.23 472 PRO B N 1
ATOM 9319 C CA . PRO B 1 450 ? 92.897 55.923 91.235 1.00 31.37 472 PRO B CA 1
ATOM 9320 C C . PRO B 1 450 ? 92.469 54.781 90.287 1.00 36.70 472 PRO B C 1
ATOM 9321 O O . PRO B 1 450 ? 91.283 54.665 89.968 1.00 38.84 472 PRO B O 1
ATOM 9325 N N . TYR B 1 451 ? 93.404 53.908 89.896 1.00 31.46 473 TYR B N 1
ATOM 9326 C CA . TYR B 1 451 ? 93.117 52.792 89.009 1.00 31.30 473 TYR B CA 1
ATOM 9327 C C . TYR B 1 451 ? 92.913 51.493 89.779 1.00 39.17 473 TYR B C 1
ATOM 9328 O O . TYR B 1 451 ? 92.992 50.412 89.192 1.00 39.68 473 TYR B O 1
ATOM 9337 N N . ASP B 1 452 ? 92.613 51.586 91.077 1.00 38.60 474 ASP B N 1
ATOM 9338 C CA . ASP B 1 452 ? 92.361 50.398 91.896 1.00 40.69 474 ASP B CA 1
ATOM 9339 C C . ASP B 1 452 ? 91.086 49.695 91.401 1.00 42.83 474 ASP B C 1
ATOM 9340 O O . ASP B 1 452 ? 90.033 50.337 91.220 1.00 40.51 474 ASP B O 1
ATOM 9345 N N . GLY B 1 453 ? 91.233 48.400 91.128 1.00 39.34 475 GLY B N 1
ATOM 9346 C CA . GLY B 1 453 ? 90.162 47.566 90.604 1.00 39.34 475 GLY B CA 1
ATOM 9347 C C . GLY B 1 453 ? 90.129 47.489 89.086 1.00 44.13 475 GLY B C 1
ATOM 9348 O O . GLY B 1 453 ? 89.181 46.946 88.514 1.00 44.81 475 GLY B O 1
ATOM 9349 N N . TYR B 1 454 ? 91.145 48.047 88.413 1.00 39.39 476 TYR B N 1
ATOM 9350 C CA . TYR B 1 454 ? 91.238 48.011 86.950 1.00 38.06 476 TYR B CA 1
ATOM 9351 C C . TYR B 1 454 ? 92.391 47.166 86.517 1.00 39.78 476 TYR B C 1
ATOM 9352 O O . TYR B 1 454 ? 93.375 47.049 87.245 1.00 39.35 476 TYR B O 1
ATOM 9361 N N . GLN B 1 455 ? 92.300 46.614 85.318 1.00 36.03 477 GLN B N 1
ATOM 9362 C CA . GLN B 1 455 ? 93.411 45.902 84.689 1.00 36.31 477 GLN B CA 1
ATOM 9363 C C . GLN B 1 455 ? 94.366 46.995 84.170 1.00 38.61 477 GLN B C 1
ATOM 9364 O O . GLN B 1 455 ? 93.915 47.955 83.538 1.00 39.17 477 GLN B O 1
ATOM 9378 N N . PRO B 1 457 ? 98.459 48.062 82.586 1.00 30.13 479 PRO B N 1
ATOM 9379 C CA . PRO B 1 457 ? 99.714 47.576 81.993 1.00 29.31 479 PRO B CA 1
ATOM 9380 C C . PRO B 1 457 ? 100.902 47.696 82.960 1.00 31.19 479 PRO B C 1
ATOM 9381 O O . PRO B 1 457 ? 100.839 48.432 83.954 1.00 29.91 479 PRO B O 1
ATOM 9385 N N . SER B 1 458 ? 101.995 46.995 82.657 1.00 27.07 480 SER B N 1
ATOM 9386 C CA . SER B 1 458 ? 103.217 47.058 83.461 1.00 25.61 480 SER B CA 1
ATOM 9387 C C . SER B 1 458 ? 104.102 48.205 82.955 1.00 30.00 480 SER B C 1
ATOM 9388 O O . SER B 1 458 ? 104.010 48.588 81.780 1.00 29.88 480 SER B O 1
ATOM 9391 N N . ILE B 1 459 ? 104.924 48.778 83.845 1.00 26.74 481 ILE B N 1
ATOM 9392 C CA . ILE B 1 459 ? 105.827 49.883 83.507 1.00 27.21 481 ILE B CA 1
ATOM 9393 C C . ILE B 1 459 ? 107.219 49.515 83.985 1.00 32.70 481 ILE B C 1
ATOM 9394 O O . ILE B 1 459 ? 107.385 49.074 85.125 1.00 33.82 481 ILE B O 1
ATOM 9399 N N . GLU B 1 460 ? 108.204 49.677 83.091 1.00 28.76 482 GLU B N 1
ATOM 9400 C CA . GLU B 1 460 ? 109.627 49.4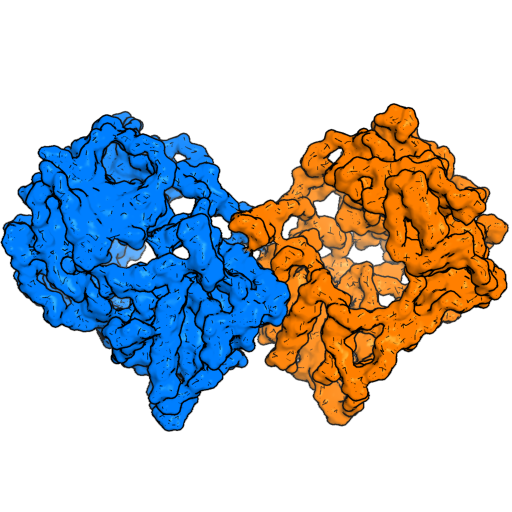26 83.298 1.00 28.85 482 GLU B CA 1
ATOM 9401 C C . GLU B 1 460 ? 110.415 50.616 82.810 1.00 33.56 482 GLU B C 1
ATOM 9402 O O . GLU B 1 460 ? 110.085 51.170 81.761 1.00 31.54 482 GLU B O 1
ATOM 9408 N N . THR B 1 461 ? 111.477 50.989 83.545 1.00 31.75 483 THR B N 1
ATOM 9409 C CA . THR B 1 461 ? 112.423 52.031 83.148 1.00 30.83 483 THR B CA 1
ATOM 9410 C C . THR B 1 461 ? 113.838 51.462 83.150 1.00 31.89 483 THR B C 1
ATOM 9411 O O . THR B 1 461 ? 114.148 50.515 83.869 1.00 30.33 483 THR B O 1
ATOM 9415 N N . GLY B 1 462 ? 114.687 52.053 82.343 1.00 27.69 484 GLY B N 1
ATOM 9416 C CA . GLY B 1 462 ? 116.079 51.652 82.240 1.00 26.13 484 GLY B CA 1
ATOM 9417 C C . GLY B 1 462 ? 116.872 52.694 81.498 1.00 27.49 484 GLY B C 1
ATOM 9418 O O . GLY B 1 462 ? 116.397 53.811 81.302 1.00 25.09 484 GLY B O 1
ATOM 9419 N N . THR B 1 463 ? 118.097 52.330 81.102 1.00 25.12 485 THR B N 1
ATOM 9420 C CA . THR B 1 463 ? 118.995 53.200 80.333 1.00 23.76 485 THR B CA 1
ATOM 9421 C C . THR B 1 463 ? 119.639 52.409 79.204 1.00 27.10 485 THR B C 1
ATOM 9422 O O . THR B 1 463 ? 119.751 51.170 79.262 1.00 25.37 485 THR B O 1
ATOM 9426 N N . ILE B 1 464 ? 119.953 53.129 78.124 1.00 24.43 486 ILE B N 1
ATOM 9427 C CA . ILE B 1 464 ? 120.731 52.679 76.970 1.00 23.35 486 ILE B CA 1
ATOM 9428 C C . ILE B 1 464 ? 121.668 53.863 76.612 1.00 27.03 486 ILE B C 1
ATOM 9429 O O . ILE B 1 464 ? 121.443 54.999 77.030 1.00 24.31 486 ILE B O 1
ATOM 9434 N N . LYS B 1 465 ? 122.711 53.585 75.855 1.00 25.17 487 LYS B N 1
ATOM 9435 C CA . LYS B 1 465 ? 123.636 54.614 75.438 1.00 25.01 487 LYS B CA 1
ATOM 9436 C C . LYS B 1 465 ? 123.091 55.387 74.242 1.00 31.08 487 LYS B C 1
ATOM 9437 O O . LYS B 1 465 ? 122.508 54.806 73.328 1.00 29.52 487 LYS B O 1
ATOM 9443 N N . ALA B 1 466 ? 123.338 56.707 74.230 1.00 30.36 488 ALA B N 1
ATOM 9444 C CA . ALA B 1 466 ? 122.979 57.603 73.136 1.00 30.08 488 ALA B CA 1
ATOM 9445 C C . ALA B 1 466 ? 123.798 57.246 71.868 1.00 34.16 488 ALA B C 1
ATOM 9446 O O . ALA B 1 466 ? 124.660 56.364 71.923 1.00 32.88 488 ALA B O 1
ATOM 9448 N N . ALA B 1 467 ? 123.532 57.923 70.731 1.00 32.24 489 ALA B N 1
ATOM 9449 C CA . ALA B 1 467 ? 124.241 57.684 69.469 1.00 32.24 489 ALA B CA 1
ATOM 9450 C C . ALA B 1 467 ? 125.735 58.109 69.578 1.00 36.96 489 ALA B C 1
ATOM 9451 O O . ALA B 1 467 ? 126.535 57.753 68.700 1.00 38.31 489 ALA B O 1
ATOM 9453 N N . ASP B 1 468 ? 126.113 58.806 70.682 1.00 32.17 490 ASP B N 1
ATOM 9454 C CA . ASP B 1 468 ? 127.499 59.227 70.939 1.00 32.12 490 ASP B CA 1
ATOM 9455 C C . ASP B 1 468 ? 128.338 58.109 71.606 1.00 39.22 490 ASP B C 1
ATOM 9456 O O . ASP B 1 468 ? 129.561 58.202 71.636 1.00 40.56 490 ASP B O 1
ATOM 9461 N N . GLY B 1 469 ? 127.667 57.076 72.117 1.00 36.91 491 GLY B N 1
ATOM 9462 C CA . GLY B 1 469 ? 128.270 55.920 72.772 1.00 36.18 491 GLY B CA 1
ATOM 9463 C C . GLY B 1 469 ? 128.652 56.112 74.228 1.00 40.40 491 GLY B C 1
ATOM 9464 O O . GLY B 1 469 ? 129.119 55.163 74.867 1.00 40.96 491 GLY B O 1
ATOM 9465 N N . THR B 1 470 ? 128.463 57.329 74.782 1.00 34.88 492 THR B N 1
ATOM 9466 C CA . THR B 1 470 ? 128.882 57.601 76.157 1.00 33.47 492 THR B CA 1
ATOM 9467 C C . THR B 1 470 ? 127.730 58.041 77.053 1.00 34.16 492 THR B C 1
ATOM 9468 O O . THR B 1 470 ? 127.696 57.638 78.210 1.00 31.94 492 THR B O 1
ATOM 9472 N N . THR B 1 471 ? 126.816 58.900 76.546 1.00 30.57 493 THR B N 1
ATOM 9473 C CA . THR B 1 471 ? 125.680 59.457 77.296 1.00 28.73 493 THR B CA 1
ATOM 9474 C C . THR B 1 471 ? 124.625 58.379 77.556 1.00 31.53 493 THR B C 1
ATOM 9475 O O . THR B 1 471 ? 124.267 57.638 76.631 1.00 31.66 493 THR B O 1
ATOM 9479 N N . ASP B 1 472 ? 124.127 58.301 78.812 1.00 26.44 494 ASP B N 1
ATOM 9480 C CA . ASP B 1 472 ? 123.070 57.370 79.238 1.00 25.49 494 ASP B CA 1
ATOM 9481 C C . ASP B 1 472 ? 121.709 58.007 79.075 1.00 30.68 494 ASP B C 1
ATOM 9482 O O . ASP B 1 472 ? 121.469 59.134 79.541 1.00 30.66 494 ASP B O 1
ATOM 9487 N N . LEU B 1 473 ? 120.814 57.303 78.364 1.00 26.38 495 LEU B N 1
ATOM 9488 C CA . LEU B 1 473 ? 119.460 57.808 78.123 1.00 23.96 495 LEU B CA 1
ATOM 9489 C C . LEU B 1 473 ? 118.456 57.005 78.889 1.00 27.88 495 LEU B C 1
ATOM 9490 O O . LEU B 1 473 ? 118.516 55.782 78.861 1.00 26.89 495 LEU B O 1
ATOM 9495 N N . HIS B 1 474 ? 117.519 57.684 79.570 1.00 26.98 496 HIS B N 1
ATOM 9496 C CA . HIS B 1 474 ? 116.433 57.021 80.317 1.00 26.75 496 HIS B CA 1
ATOM 9497 C C . HIS B 1 474 ? 115.285 56.700 79.381 1.00 25.33 496 HIS B C 1
ATOM 9498 O O . HIS B 1 474 ? 114.921 57.534 78.561 1.00 21.61 496 HIS B O 1
ATOM 9505 N N . TYR B 1 475 ? 114.741 55.487 79.483 1.00 22.80 497 TYR B N 1
ATOM 9506 C CA . TYR B 1 475 ? 113.583 55.074 78.698 1.00 23.15 497 TYR B CA 1
ATOM 9507 C C . TYR B 1 475 ? 112.513 54.487 79.620 1.00 29.73 497 TYR B C 1
ATOM 9508 O O . TYR B 1 475 ? 112.838 53.918 80.675 1.00 28.83 497 TYR B O 1
ATOM 9517 N N . ARG B 1 476 ? 111.245 54.545 79.163 1.00 25.81 498 ARG B N 1
ATOM 9518 C CA . ARG B 1 476 ? 110.128 53.895 79.827 1.00 25.08 498 ARG B CA 1
ATOM 9519 C C . ARG B 1 476 ? 109.524 52.898 78.822 1.00 28.41 498 ARG B C 1
ATOM 9520 O O . ARG B 1 476 ? 109.359 53.236 77.649 1.00 26.69 498 ARG B O 1
ATOM 9528 N N . LEU B 1 477 ? 109.273 51.655 79.275 1.00 25.94 499 LEU B N 1
ATOM 9529 C CA . LEU B 1 477 ? 108.701 50.566 78.478 1.00 26.05 499 LEU B CA 1
ATOM 9530 C C . LEU B 1 477 ? 107.418 50.051 79.134 1.00 30.51 499 LEU B C 1
ATOM 9531 O O . LEU B 1 477 ? 107.442 49.611 80.280 1.00 28.64 499 LEU B O 1
ATOM 9544 N N . LYS B 1 479 ? 104.051 47.389 78.830 1.00 27.99 501 LYS B N 1
ATOM 9545 C CA . LYS B 1 479 ? 103.507 46.154 78.251 1.00 27.22 501 LYS B CA 1
ATOM 9546 C C . LYS B 1 479 ? 102.045 45.901 78.669 1.00 31.70 501 LYS B C 1
ATOM 9547 O O . LYS B 1 479 ? 101.709 46.213 79.808 1.00 29.58 501 LYS B O 1
ATOM 9553 N N . PRO B 1 480 ? 101.197 45.222 77.838 1.00 31.61 502 PRO B N 1
ATOM 9554 C CA . PRO B 1 480 ? 99.840 44.840 78.318 1.00 31.28 502 PRO B CA 1
ATOM 9555 C C . PRO B 1 480 ? 99.905 43.931 79.547 1.00 35.74 502 PRO B C 1
ATOM 9556 O O . PRO B 1 480 ? 100.887 43.216 79.722 1.00 34.90 502 PRO B O 1
ATOM 9560 N N . ALA B 1 481 ? 98.862 43.947 80.384 1.00 33.77 503 ALA B N 1
ATOM 9561 C CA . ALA B 1 481 ? 98.790 43.156 81.621 1.00 34.18 503 ALA B CA 1
ATOM 9562 C C . ALA B 1 481 ? 98.966 41.631 81.397 1.00 39.94 503 ALA B C 1
ATOM 9563 O O . ALA B 1 481 ? 99.621 40.965 82.199 1.00 40.38 503 ALA B O 1
ATOM 9565 N N . ASN B 1 482 ? 98.409 41.098 80.302 1.00 37.63 504 ASN B N 1
ATOM 9566 C CA . ASN B 1 482 ? 98.453 39.672 79.951 1.00 38.31 504 ASN B CA 1
ATOM 9567 C C . ASN B 1 482 ? 99.667 39.324 79.057 1.00 41.74 504 ASN B C 1
ATOM 9568 O O . ASN B 1 482 ? 99.647 38.339 78.306 1.00 42.26 504 ASN B O 1
ATOM 9573 N N . PHE B 1 483 ? 100.726 40.121 79.174 1.00 36.67 505 PHE B N 1
ATOM 9574 C CA . PHE B 1 483 ? 101.962 40.018 78.413 1.00 34.06 505 PHE B CA 1
ATOM 9575 C C . PHE B 1 483 ? 102.560 38.618 78.467 1.00 38.37 505 PHE B C 1
ATOM 9576 O O . PHE B 1 483 ? 102.758 38.064 79.550 1.00 38.04 505 PHE B O 1
ATOM 9584 N N . ASP B 1 484 ? 102.875 38.077 77.272 1.00 34.99 506 ASP B N 1
ATOM 9585 C CA . ASP B 1 484 ? 103.472 36.765 77.078 1.00 34.31 506 ASP B CA 1
ATOM 9586 C C . ASP B 1 484 ? 104.748 36.946 76.269 1.00 38.15 506 ASP B C 1
ATOM 9587 O O . ASP B 1 484 ? 104.673 37.395 75.121 1.00 39.53 506 ASP B O 1
ATOM 9592 N N . PRO B 1 485 ? 105.931 36.610 76.832 1.00 32.99 507 PRO B N 1
ATOM 9593 C CA . PRO B 1 485 ? 107.190 36.877 76.106 1.00 32.88 507 PRO B CA 1
ATOM 9594 C C . PRO B 1 485 ? 107.493 35.902 74.958 1.00 38.62 507 PRO B C 1
ATOM 9595 O O . PRO B 1 485 ? 108.547 36.017 74.294 1.00 38.20 507 PRO B O 1
ATOM 9599 N N . ALA B 1 486 ? 106.549 34.977 74.700 1.00 36.26 508 ALA B N 1
ATOM 9600 C CA . ALA B 1 486 ? 106.600 33.977 73.630 1.00 35.42 508 ALA B CA 1
ATOM 9601 C C . ALA B 1 486 ? 105.899 34.501 72.357 1.00 38.54 508 ALA B C 1
ATOM 9602 O O . ALA B 1 486 ? 106.176 33.998 71.273 1.00 41.82 508 ALA B O 1
ATOM 9604 N N . LYS B 1 487 ? 105.010 35.507 72.496 1.00 30.46 509 LYS B N 1
ATOM 9605 C CA . LYS B 1 487 ? 104.260 36.155 71.411 1.00 28.74 509 LYS B CA 1
ATOM 9606 C C . LYS B 1 487 ? 105.000 37.400 70.887 1.00 32.13 509 LYS B C 1
ATOM 9607 O O . LYS B 1 487 ? 105.858 37.918 71.568 1.00 32.48 509 LYS B O 1
ATOM 9613 N N . LYS B 1 488 ? 104.646 37.888 69.694 1.00 30.59 510 LYS B N 1
ATOM 9614 C CA . LYS B 1 488 ? 105.209 39.089 69.052 1.00 30.69 510 LYS B CA 1
ATOM 9615 C C . LYS B 1 488 ? 104.208 40.222 69.163 1.00 35.12 510 LYS B C 1
ATOM 9616 O O . LYS B 1 488 ? 103.013 40.018 68.921 1.00 36.42 510 LYS B O 1
ATOM 9622 N N . TYR B 1 489 ? 104.683 41.411 69.528 1.00 30.16 511 TYR B N 1
ATOM 9623 C CA . TYR B 1 489 ? 103.818 42.564 69.728 1.00 27.84 511 TYR B CA 1
ATOM 9624 C C . TYR B 1 489 ? 104.189 43.777 68.874 1.00 30.79 511 TYR B C 1
ATOM 9625 O O . TYR B 1 489 ? 105.380 44.073 68.695 1.00 29.30 511 TYR B O 1
ATOM 9634 N N . PRO B 1 490 ? 103.182 44.558 68.405 1.00 26.71 512 PRO B N 1
ATOM 9635 C CA . PRO B 1 490 ? 103.507 45.830 67.729 1.00 24.98 512 PRO B CA 1
ATOM 9636 C C . PRO B 1 490 ? 103.988 46.862 68.760 1.00 27.38 512 PRO B C 1
ATOM 9637 O O . PRO B 1 490 ? 103.682 46.733 69.954 1.00 23.41 512 PRO B O 1
ATOM 9641 N N . VAL B 1 491 ? 104.762 47.875 68.309 1.00 26.04 513 VAL B N 1
ATOM 9642 C CA . VAL B 1 491 ? 105.306 48.896 69.209 1.00 26.46 513 VAL B CA 1
ATOM 9643 C C . VAL B 1 491 ? 104.934 50.274 68.730 1.00 29.92 513 VAL B C 1
ATOM 9644 O O . VAL B 1 491 ? 104.953 50.539 67.525 1.00 31.27 513 VAL B O 1
ATOM 9648 N N . ILE B 1 492 ? 104.603 51.157 69.669 1.00 24.42 514 ILE B N 1
ATOM 9649 C CA . ILE B 1 492 ? 104.365 52.573 69.365 1.00 23.36 514 ILE B CA 1
ATOM 9650 C C . ILE B 1 492 ? 105.354 53.369 70.228 1.00 26.28 514 ILE B C 1
ATOM 9651 O O . ILE B 1 492 ? 105.342 53.270 71.461 1.00 25.00 514 ILE B O 1
ATOM 9656 N N . VAL B 1 493 ? 106.230 54.117 69.562 1.00 21.86 515 VAL B N 1
ATOM 9657 C CA . VAL B 1 493 ? 107.169 55.016 70.192 1.00 20.35 515 VAL B CA 1
ATOM 9658 C C . VAL B 1 493 ? 106.460 56.361 70.421 1.00 24.27 515 VAL B C 1
ATOM 9659 O O . VAL B 1 493 ? 106.022 56.982 69.464 1.00 25.76 515 VAL B O 1
ATOM 9663 N N . TYR B 1 494 ? 106.292 56.788 71.670 1.00 20.15 516 TYR B N 1
ATOM 9664 C CA . TYR B 1 494 ? 105.799 58.131 71.957 1.00 19.01 516 TYR B CA 1
ATOM 9665 C C . TYR B 1 494 ? 107.039 59.036 72.048 1.00 25.48 516 TYR B C 1
ATOM 9666 O O . TYR B 1 494 ? 107.956 58.734 72.822 1.00 26.08 516 TYR B O 1
ATOM 9675 N N . VAL B 1 495 ? 107.095 60.111 71.234 1.00 21.83 517 VAL B N 1
ATOM 9676 C CA . VAL B 1 495 ? 108.251 60.990 71.196 1.00 21.21 517 VAL B CA 1
ATOM 9677 C C . VAL B 1 495 ? 107.836 62.446 71.435 1.00 26.16 517 VAL B C 1
ATOM 9678 O O . VAL B 1 495 ? 106.770 62.865 71.025 1.00 25.57 517 VAL B O 1
ATOM 9682 N N . TYR B 1 496 ? 108.689 63.200 72.140 1.00 25.56 518 TYR B N 1
ATOM 9683 C CA . TYR B 1 496 ? 108.673 64.660 72.246 1.00 25.79 518 TYR B CA 1
ATOM 9684 C C . TYR B 1 496 ? 110.068 65.074 71.773 1.00 31.20 518 TYR B C 1
ATOM 9685 O O . TYR B 1 496 ? 110.251 65.351 70.579 1.00 29.77 518 TYR B O 1
ATOM 9694 N N . GLY B 1 497 ? 111.055 64.935 72.665 1.00 29.55 519 GLY B N 1
ATOM 9695 C CA . GLY B 1 497 ? 112.472 65.099 72.355 1.00 29.84 519 GLY B CA 1
ATOM 9696 C C . GLY B 1 497 ? 113.024 66.487 72.169 1.00 35.20 519 GLY B C 1
ATOM 9697 O O . GLY B 1 497 ? 114.175 66.646 71.753 1.00 37.00 519 GLY B O 1
ATOM 9698 N N . GLY B 1 498 ? 112.227 67.488 72.482 1.00 30.33 520 GLY B N 1
ATOM 9699 C CA . GLY B 1 498 ? 112.677 68.859 72.338 1.00 29.20 520 GLY B CA 1
ATOM 9700 C C . GLY B 1 498 ? 113.184 69.401 73.637 1.00 30.68 520 GLY B C 1
ATOM 9701 O O . GLY B 1 498 ? 113.013 68.757 74.664 1.00 30.82 520 GLY B O 1
ATOM 9702 N N . PRO B 1 499 ? 113.792 70.599 73.629 1.00 28.09 521 PRO B N 1
ATOM 9703 C CA . PRO B 1 499 ? 114.272 71.187 74.896 1.00 27.62 521 PRO B CA 1
ATOM 9704 C C . PRO B 1 499 ? 113.132 71.630 75.820 1.00 36.08 521 PRO B C 1
ATOM 9705 O O . PRO B 1 499 ? 111.999 71.800 75.369 1.00 36.20 521 PRO B O 1
ATOM 9709 N N . HIS B 1 500 ? 113.454 71.863 77.110 1.00 35.33 522 HIS B N 1
ATOM 9710 C CA . HIS B 1 500 ? 112.550 72.322 78.163 1.00 36.10 522 HIS B CA 1
ATOM 9711 C C . HIS B 1 500 ? 111.525 71.259 78.536 1.00 39.60 522 HIS B C 1
ATOM 9712 O O . HIS B 1 500 ? 110.514 71.595 79.154 1.00 40.94 522 HIS B O 1
ATOM 9719 N N . ALA B 1 501 ? 111.768 69.987 78.194 1.00 34.57 523 ALA B N 1
ATOM 9720 C CA . ALA B 1 501 ? 110.812 68.927 78.552 1.00 34.05 523 ALA B CA 1
ATOM 9721 C C . ALA B 1 501 ? 111.506 67.630 78.798 1.00 37.31 523 ALA B C 1
ATOM 9722 O O . ALA B 1 501 ? 112.563 67.364 78.204 1.00 36.80 523 ALA B O 1
ATOM 9724 N N . GLN B 1 502 ? 110.882 66.805 79.649 1.00 32.92 524 GLN B N 1
ATOM 9725 C CA . GLN B 1 502 ? 111.353 65.480 80.010 1.00 32.69 524 GLN B CA 1
ATOM 9726 C C . GLN B 1 502 ? 110.126 64.551 80.128 1.00 38.05 524 GLN B C 1
ATOM 9727 O O . GLN B 1 502 ? 109.179 64.853 80.855 1.00 38.45 524 GLN B O 1
ATOM 9733 N N . CYS B 1 503 ? 110.139 63.442 79.376 1.00 34.99 525 CYS B N 1
ATOM 9734 C CA . CYS B 1 503 ? 109.032 62.497 79.315 1.00 35.24 525 CYS B CA 1
ATOM 9735 C C . CYS B 1 503 ? 109.111 61.403 80.378 1.00 34.63 525 CYS B C 1
ATOM 9736 O O . CYS B 1 503 ? 108.072 61.012 80.928 1.00 33.49 525 CYS B O 1
ATOM 9739 N N . VAL B 1 504 ? 110.325 60.882 80.635 1.00 27.81 526 VAL B N 1
ATOM 9740 C CA . VAL B 1 504 ? 110.552 59.814 81.602 1.00 25.67 526 VAL B CA 1
ATOM 9741 C C . VAL B 1 504 ? 110.967 60.470 82.920 1.00 29.86 526 VAL B C 1
ATOM 9742 O O . VAL B 1 504 ? 112.024 61.085 82.997 1.00 28.02 526 VAL B O 1
ATOM 9746 N N . THR B 1 505 ? 110.104 60.363 83.940 1.00 26.67 527 THR B N 1
ATOM 9747 C CA . THR B 1 505 ? 110.311 60.955 85.248 1.00 25.57 527 THR B CA 1
ATOM 9748 C C . THR B 1 505 ? 110.402 59.882 86.292 1.00 29.93 527 THR B C 1
ATOM 9749 O O . THR B 1 505 ? 110.074 58.724 86.038 1.00 28.45 527 THR B O 1
ATOM 9753 N N . GLY B 1 506 ? 110.792 60.297 87.490 1.00 28.33 528 GLY B N 1
ATOM 9754 C CA . GLY B 1 506 ? 110.833 59.455 88.674 1.00 27.33 528 GLY B CA 1
ATOM 9755 C C . GLY B 1 506 ? 109.520 59.520 89.434 1.00 30.66 528 GLY B C 1
ATOM 9756 O O . GLY B 1 506 ? 109.357 58.850 90.456 1.00 30.33 528 GLY B O 1
ATOM 9757 N N . GLY B 1 507 ? 108.582 60.311 88.921 1.00 27.90 529 GLY B N 1
ATOM 9758 C CA . GLY B 1 507 ? 107.242 60.467 89.475 1.00 28.29 529 GLY B CA 1
ATOM 9759 C C . GLY B 1 507 ? 106.271 59.351 89.109 1.00 33.80 529 GLY B C 1
ATOM 9760 O O . GLY B 1 507 ? 106.668 58.295 88.609 1.00 33.25 529 GLY B O 1
ATOM 9761 N N . TRP B 1 508 ? 104.976 59.589 89.371 1.00 31.11 530 TRP B N 1
ATOM 9762 C CA . TRP B 1 508 ? 103.848 58.665 89.208 1.00 30.13 530 TRP B CA 1
ATOM 9763 C C . TRP B 1 508 ? 103.768 58.076 87.778 1.00 32.72 530 TRP B C 1
ATOM 9764 O O . TRP B 1 508 ? 103.666 58.822 86.804 1.00 33.63 530 TRP B O 1
ATOM 9775 N N . GLN B 1 509 ? 103.883 56.721 87.682 1.00 27.85 531 GLN B N 1
ATOM 9776 C CA . GLN B 1 509 ? 103.882 55.898 86.452 1.00 27.84 531 GLN B CA 1
ATOM 9777 C C . GLN B 1 509 ? 105.044 56.283 85.535 1.00 31.53 531 GLN B C 1
ATOM 9778 O O . GLN B 1 509 ? 104.937 56.127 84.325 1.00 31.52 531 GLN B O 1
ATOM 9784 N N . ASN B 1 510 ? 106.124 56.846 86.112 1.00 26.76 532 ASN B N 1
ATOM 9785 C CA . ASN B 1 510 ? 107.321 57.314 85.424 1.00 25.78 532 ASN B CA 1
ATOM 9786 C C . ASN B 1 510 ? 106.972 58.268 84.263 1.00 29.90 532 ASN B C 1
ATOM 9787 O O . ASN B 1 510 ? 107.655 58.311 83.236 1.00 28.48 532 ASN B O 1
ATOM 9792 N N . GLY B 1 511 ? 105.918 59.056 84.480 1.00 28.75 533 GLY B N 1
ATOM 9793 C CA . GLY B 1 511 ? 105.436 60.064 83.544 1.00 28.58 533 GLY B CA 1
ATOM 9794 C C . GLY B 1 511 ? 104.523 59.568 82.442 1.00 33.20 533 GLY B C 1
ATOM 9795 O O . GLY B 1 511 ? 104.231 60.334 81.513 1.00 34.19 533 GLY B O 1
ATOM 9796 N N . ALA B 1 512 ? 104.069 58.291 82.510 1.00 28.78 534 ALA B N 1
ATOM 9797 C CA . ALA B 1 512 ? 103.150 57.726 81.501 1.00 28.59 534 ALA B CA 1
ATOM 9798 C C . ALA B 1 512 ? 101.901 58.597 81.367 1.00 35.79 534 ALA B C 1
ATOM 9799 O O . ALA B 1 512 ? 101.467 59.217 82.345 1.00 37.12 534 ALA B O 1
ATOM 9801 N N . ARG B 1 513 ? 101.353 58.682 80.156 1.00 32.62 535 ARG B N 1
ATOM 9802 C CA . ARG B 1 513 ? 100.146 59.465 79.903 1.00 31.33 535 ARG B CA 1
ATOM 9803 C C . ARG B 1 513 ? 98.994 58.499 79.708 1.00 33.18 535 ARG B C 1
ATOM 9804 O O . ARG B 1 513 ? 99.230 57.286 79.600 1.00 31.69 535 ARG B O 1
ATOM 9812 N N . GLY B 1 514 ? 97.763 59.030 79.706 1.00 27.62 536 GLY B N 1
ATOM 9813 C CA . GLY B 1 514 ? 96.546 58.242 79.570 1.00 25.83 536 GLY B CA 1
ATOM 9814 C C . GLY B 1 514 ? 96.516 57.387 78.324 1.00 30.14 536 GLY B C 1
ATOM 9815 O O . GLY B 1 514 ? 96.176 56.201 78.402 1.00 32.17 536 GLY B O 1
ATOM 9816 N N . TRP B 1 515 ? 96.877 57.968 77.162 1.00 24.61 537 TRP B N 1
ATOM 9817 C CA . TRP B 1 515 ? 96.854 57.225 75.901 1.00 24.94 537 TRP B CA 1
ATOM 9818 C C . TRP B 1 515 ? 97.903 56.109 75.902 1.00 31.79 537 TRP B C 1
ATOM 9819 O O . TRP B 1 515 ? 97.620 55.060 75.332 1.00 34.02 537 TRP B O 1
ATOM 9830 N N . ASP B 1 516 ? 99.053 56.283 76.598 1.00 29.60 538 ASP B N 1
ATOM 9831 C CA . ASP B 1 516 ? 100.069 55.224 76.785 1.00 30.93 538 ASP B CA 1
ATOM 9832 C C . ASP B 1 516 ? 99.397 53.998 77.397 1.00 33.27 538 ASP B C 1
ATOM 9833 O O . ASP B 1 516 ? 99.442 52.901 76.828 1.00 33.10 538 ASP B O 1
ATOM 9838 N N . THR B 1 517 ? 98.697 54.221 78.525 1.00 28.67 539 THR B N 1
ATOM 9839 C CA . THR B 1 517 ? 97.952 53.220 79.292 1.00 27.54 539 THR B CA 1
ATOM 9840 C C . THR B 1 517 ? 96.936 52.535 78.390 1.00 31.67 539 THR B C 1
ATOM 9841 O O . THR B 1 517 ? 96.914 51.313 78.333 1.00 31.06 539 THR B O 1
ATOM 9845 N N . TYR B 1 518 ? 96.123 53.333 77.661 1.00 28.86 540 TYR B N 1
ATOM 9846 C CA . TYR B 1 518 ? 95.107 52.860 76.731 1.00 27.83 540 TYR B CA 1
ATOM 9847 C C . TYR B 1 518 ? 95.673 51.909 75.658 1.00 31.77 540 TYR B C 1
ATOM 9848 O O . TYR B 1 518 ? 95.145 50.807 75.487 1.00 35.40 540 TYR B O 1
ATOM 9865 N N . ALA B 1 520 ? 98.687 50.365 75.572 1.00 33.20 542 ALA B N 1
ATOM 9866 C CA . ALA B 1 520 ? 99.367 49.217 76.191 1.00 34.02 542 ALA B CA 1
ATOM 9867 C C . ALA B 1 520 ? 98.343 48.142 76.559 1.00 40.20 542 ALA B C 1
ATOM 9868 O O . ALA B 1 520 ? 98.574 46.979 76.288 1.00 41.46 542 ALA B O 1
ATOM 9870 N N . SER B 1 521 ? 97.177 48.538 77.046 1.00 37.81 543 SER B N 1
ATOM 9871 C CA . SER B 1 521 ? 96.110 47.615 77.412 1.00 38.41 543 SER B CA 1
ATOM 9872 C C . SER B 1 521 ? 95.375 47.033 76.188 1.00 41.23 543 SER B C 1
ATOM 9873 O O . SER B 1 521 ? 94.677 46.025 76.330 1.00 41.82 543 SER B O 1
ATOM 9876 N N . LYS B 1 522 ? 95.563 47.641 74.991 1.00 34.38 544 LYS B N 1
ATOM 9877 C CA . LYS B 1 522 ? 94.993 47.195 73.726 1.00 32.08 544 LYS B CA 1
ATOM 9878 C C . LYS B 1 522 ? 95.935 46.191 72.988 1.00 36.71 544 LYS B C 1
ATOM 9879 O O . LYS B 1 522 ? 95.596 45.740 71.891 1.00 38.14 544 LYS B O 1
ATOM 9885 N N . GLY B 1 523 ? 97.096 45.871 73.583 1.00 32.55 545 GLY B N 1
ATOM 9886 C CA . GLY B 1 523 ? 98.067 44.919 73.045 1.00 31.75 545 GLY B CA 1
ATOM 9887 C C . GLY B 1 523 ? 99.304 45.492 72.377 1.00 36.45 545 GLY B C 1
ATOM 9888 O O . GLY B 1 523 ? 100.051 44.752 71.728 1.00 37.02 545 GLY B O 1
ATOM 9889 N N . TYR B 1 524 ? 99.516 46.816 72.501 1.00 31.83 546 TYR B N 1
ATOM 9890 C CA . TYR B 1 524 ? 100.659 47.528 71.929 1.00 29.89 546 TYR B CA 1
ATOM 9891 C C . TYR B 1 524 ? 101.702 47.837 72.978 1.00 34.25 546 TYR B C 1
ATOM 9892 O O . TYR B 1 524 ? 101.371 48.382 74.034 1.00 34.02 546 TYR B O 1
ATOM 9901 N N . ILE B 1 525 ? 102.964 47.521 72.696 1.00 30.27 547 ILE B N 1
ATOM 9902 C CA A ILE B 1 525 ? 104.050 47.895 73.587 0.50 29.47 547 ILE B CA 1
ATOM 9903 C CA B ILE B 1 525 ? 104.028 47.893 73.608 0.50 28.92 547 ILE B CA 1
ATOM 9904 C C . ILE B 1 525 ? 104.253 49.403 73.385 1.00 31.25 547 ILE B C 1
ATOM 9905 O O . ILE B 1 525 ? 104.278 49.868 72.241 1.00 32.44 547 ILE B O 1
ATOM 9922 N N . PHE B 1 527 ? 106.730 52.738 74.070 1.00 25.10 549 PHE B N 1
ATOM 9923 C CA . PHE B 1 527 ? 108.115 53.066 74.366 1.00 24.06 549 PHE B CA 1
ATOM 9924 C C . PHE B 1 527 ? 108.358 54.557 74.239 1.00 27.60 549 PHE B C 1
ATOM 9925 O O . PHE B 1 527 ? 107.861 55.190 73.312 1.00 25.97 549 PHE B O 1
ATOM 9933 N N . THR B 1 528 ? 109.125 55.114 75.186 1.00 24.13 550 THR B N 1
ATOM 9934 C CA . THR B 1 528 ? 109.533 56.525 75.211 1.00 23.61 550 THR B CA 1
ATOM 9935 C C . THR B 1 528 ? 110.965 56.588 75.722 1.00 25.81 550 THR B C 1
ATOM 9936 O O . THR B 1 528 ? 111.295 55.927 76.699 1.00 26.62 550 THR B O 1
ATOM 9940 N N . ILE B 1 529 ? 111.811 57.351 75.056 1.00 22.27 551 ILE B N 1
ATOM 9941 C CA . ILE B 1 529 ? 113.204 57.554 75.476 1.00 22.23 551 ILE B CA 1
ATOM 9942 C C . ILE B 1 529 ? 113.491 59.059 75.529 1.00 27.85 551 ILE B C 1
ATOM 9943 O O . ILE B 1 529 ? 113.094 59.794 74.628 1.00 27.25 551 ILE B O 1
ATOM 9948 N N . ASP B 1 530 ? 114.140 59.528 76.586 1.00 26.94 552 ASP B N 1
ATOM 9949 C CA . ASP B 1 530 ? 114.492 60.948 76.637 1.00 28.30 552 ASP B CA 1
ATOM 9950 C C . ASP B 1 530 ? 115.878 61.157 76.000 1.00 32.36 552 ASP B C 1
ATOM 9951 O O . ASP B 1 530 ? 116.926 60.871 76.606 1.00 33.48 552 ASP B O 1
ATOM 9956 N N . ASN B 1 531 ? 115.861 61.615 74.740 1.00 27.12 553 ASN B N 1
ATOM 9957 C CA . ASN B 1 531 ? 117.072 61.837 73.940 1.00 26.12 553 ASN B CA 1
ATOM 9958 C C . ASN B 1 531 ? 117.864 63.070 74.366 1.00 29.20 553 ASN B C 1
ATOM 9959 O O . ASN B 1 531 ? 117.349 63.915 75.112 1.00 28.13 553 ASN B O 1
ATOM 9964 N N . ARG B 1 532 ? 119.112 63.200 73.843 1.00 25.96 554 ARG B N 1
ATOM 9965 C CA . ARG B 1 532 ? 119.940 64.393 74.042 1.00 25.60 554 ARG B CA 1
ATOM 9966 C C . ARG B 1 532 ? 119.155 65.577 73.475 1.00 32.54 554 ARG B C 1
ATOM 9967 O O . ARG B 1 532 ? 118.473 65.437 72.457 1.00 33.00 554 ARG B O 1
ATOM 9975 N N . GLY B 1 533 ? 119.155 66.680 74.198 1.00 29.51 555 GLY B N 1
ATOM 9976 C CA . GLY B 1 533 ? 118.368 67.855 73.848 1.00 28.21 555 GLY B CA 1
ATOM 9977 C C . GLY B 1 533 ? 117.281 68.097 74.877 1.00 31.89 555 GLY B C 1
ATOM 9978 O O . GLY B 1 533 ? 116.926 69.237 75.123 1.00 33.43 555 GLY B O 1
ATOM 9979 N N . SER B 1 534 ? 116.776 67.031 75.530 1.00 27.26 556 SER B N 1
ATOM 9980 C CA . SER B 1 534 ? 115.750 67.108 76.567 1.00 26.12 556 SER B CA 1
ATOM 9981 C C . SER B 1 534 ? 116.345 67.727 77.871 1.00 29.72 556 SER B C 1
ATOM 9982 O O . SER B 1 534 ? 117.563 67.961 77.957 1.00 29.18 556 SER B O 1
ATOM 9985 N N . SER B 1 535 ? 115.485 68.020 78.865 1.00 24.92 557 SER B N 1
ATOM 9986 C CA . SER B 1 535 ? 115.896 68.749 80.072 1.00 24.41 557 SER B CA 1
ATOM 9987 C C . SER B 1 535 ? 116.246 67.896 81.307 1.00 28.50 557 SER B C 1
ATOM 9988 O O . SER B 1 535 ? 116.074 66.681 81.314 1.00 26.94 557 SER B O 1
ATOM 9991 N N . ASN B 1 536 ? 116.736 68.592 82.366 1.00 26.06 558 ASN B N 1
ATOM 9992 C CA . ASN B 1 536 ? 117.091 68.104 83.713 1.00 25.47 558 ASN B CA 1
ATOM 9993 C C . ASN B 1 536 ? 118.286 67.168 83.702 1.00 29.28 558 ASN B C 1
ATOM 9994 O O . ASN B 1 536 ? 118.388 66.284 84.562 1.00 27.15 558 ASN B O 1
ATOM 9999 N N . ARG B 1 537 ? 119.228 67.408 82.747 1.00 26.72 559 ARG B N 1
ATOM 10000 C CA . ARG B 1 537 ? 120.447 66.630 82.555 1.00 26.01 559 ARG B CA 1
ATOM 10001 C C . ARG B 1 537 ? 121.688 67.512 82.330 1.00 30.70 559 ARG B C 1
ATOM 10002 O O . ARG B 1 537 ? 122.770 66.993 82.010 1.00 29.48 559 ARG B O 1
ATOM 10010 N N . GLY B 1 538 ? 121.520 68.821 82.504 1.00 27.68 560 GLY B N 1
ATOM 10011 C CA . GLY B 1 538 ? 122.570 69.805 82.266 1.00 27.52 560 GLY B CA 1
ATOM 10012 C C . GLY B 1 538 ? 122.594 70.348 80.845 1.00 31.81 560 GLY B C 1
ATOM 10013 O O . GLY B 1 538 ? 121.938 69.816 79.942 1.00 31.48 560 GLY B O 1
ATOM 10014 N N . LEU B 1 539 ? 123.392 71.391 80.642 1.00 29.08 561 LEU B N 1
ATOM 10015 C CA . LEU B 1 539 ? 123.557 72.098 79.377 1.00 28.58 561 LEU B CA 1
ATOM 10016 C C . LEU B 1 539 ? 124.262 71.288 78.292 1.00 32.26 561 LEU B C 1
ATOM 10017 O O . LEU B 1 539 ? 123.882 71.433 77.134 1.00 31.29 561 LEU B O 1
ATOM 10022 N N . THR B 1 540 ? 125.294 70.485 78.625 1.00 30.87 562 THR B N 1
ATOM 10023 C CA . THR B 1 540 ? 126.037 69.710 77.602 1.00 31.53 562 THR B CA 1
ATOM 10024 C C . THR B 1 540 ? 125.114 68.709 76.910 1.00 33.79 562 THR B C 1
ATOM 10025 O O . THR B 1 540 ? 125.145 68.598 75.687 1.00 33.76 562 THR B O 1
ATOM 10029 N N . PHE B 1 541 ? 124.288 68.005 77.700 1.00 28.56 563 PHE B N 1
ATOM 10030 C CA . PHE B 1 541 ? 123.275 67.055 77.230 1.00 25.78 563 PHE B CA 1
ATOM 10031 C C . PHE B 1 541 ? 122.270 67.753 76.318 1.00 30.74 563 PHE B C 1
ATOM 10032 O O . PHE B 1 541 ? 121.819 67.179 75.322 1.00 30.88 563 PHE B O 1
ATOM 10040 N N . GLU B 1 542 ? 121.884 68.967 76.703 1.00 27.58 564 GLU B N 1
ATOM 10041 C CA . GLU B 1 542 ? 120.908 69.781 75.993 1.00 27.53 564 GLU B CA 1
ATOM 10042 C C . GLU B 1 542 ? 121.442 70.403 74.678 1.00 31.33 564 GLU B C 1
ATOM 10043 O O . GLU B 1 542 ? 120.744 70.333 73.666 1.00 30.84 564 GLU B O 1
ATOM 10049 N N . ASN B 1 543 ? 122.601 71.086 74.703 1.00 29.08 565 ASN B N 1
ATOM 10050 C CA . ASN B 1 543 ? 123.054 71.851 73.523 1.00 28.90 565 ASN B CA 1
ATOM 10051 C C . ASN B 1 543 ? 123.819 71.024 72.458 1.00 33.58 565 ASN B C 1
ATOM 10052 O O . ASN B 1 543 ? 124.285 71.584 71.459 1.00 32.04 565 ASN B O 1
ATOM 10057 N N . ALA B 1 544 ? 123.815 69.689 72.600 1.00 33.13 566 ALA B N 1
ATOM 10058 C CA . ALA B 1 544 ? 124.418 68.760 71.636 1.00 33.61 566 ALA B CA 1
ATOM 10059 C C . ALA B 1 544 ? 123.695 68.827 70.235 1.00 37.03 566 ALA B C 1
ATOM 10060 O O . ALA B 1 544 ? 124.254 68.424 69.207 1.00 37.34 566 ALA B O 1
ATOM 10062 N N . THR B 1 545 ? 122.470 69.373 70.221 1.00 32.80 567 THR B N 1
ATOM 10063 C CA . THR B 1 545 ? 121.569 69.541 69.071 1.00 31.67 567 THR B CA 1
ATOM 10064 C C . THR B 1 545 ? 121.678 70.921 68.384 1.00 34.08 567 THR B C 1
ATOM 10065 O O . THR B 1 545 ? 120.968 71.152 67.411 1.00 35.42 567 THR B O 1
ATOM 10069 N N . PHE B 1 546 ? 122.528 71.835 68.893 1.00 27.98 568 PHE B N 1
ATOM 10070 C CA . PHE B 1 546 ? 122.644 73.209 68.398 1.00 26.66 568 PHE B CA 1
ATOM 10071 C C . PHE B 1 546 ? 122.857 73.287 66.898 1.00 29.19 568 PHE B C 1
ATOM 10072 O O . PHE B 1 546 ? 123.709 72.583 66.353 1.00 29.99 568 PHE B O 1
ATOM 10080 N N . ARG B 1 547 ? 122.025 74.121 66.228 1.00 24.41 569 ARG B N 1
ATOM 10081 C CA . ARG B 1 547 ? 122.035 74.462 64.794 1.00 23.47 569 ARG B CA 1
ATOM 10082 C C . ARG B 1 547 ? 121.558 73.310 63.880 1.00 31.02 569 ARG B C 1
ATOM 10083 O O . ARG B 1 547 ? 121.473 73.507 62.664 1.00 31.19 569 ARG B O 1
ATOM 10091 N N . ARG B 1 548 ? 121.166 72.149 64.457 1.00 28.89 570 ARG B N 1
ATOM 10092 C CA . ARG B 1 548 ? 120.699 70.973 63.707 1.00 28.84 570 ARG B CA 1
ATOM 10093 C C . ARG B 1 548 ? 119.512 70.246 64.424 1.00 31.70 570 ARG B C 1
ATOM 10094 O O . ARG B 1 548 ? 119.533 69.024 64.575 1.00 30.43 570 ARG B O 1
ATOM 10102 N N . LEU B 1 549 ? 118.497 71.005 64.870 1.00 28.71 571 LEU B N 1
ATOM 10103 C CA . LEU B 1 549 ? 117.348 70.487 65.629 1.00 27.92 571 LEU B CA 1
ATOM 10104 C C . LEU B 1 549 ? 116.720 69.246 64.973 1.00 32.48 571 LEU B C 1
ATOM 10105 O O . LEU B 1 549 ? 116.482 69.233 63.770 1.00 32.87 571 LEU B O 1
ATOM 10110 N N . GLY B 1 550 ? 116.509 68.200 65.762 1.00 27.58 572 GLY B N 1
ATOM 10111 C CA . GLY B 1 550 ? 115.940 66.950 65.272 1.00 25.46 572 GLY B CA 1
ATOM 10112 C C . GLY B 1 550 ? 116.920 65.878 64.849 1.00 28.54 572 GLY B C 1
ATOM 10113 O O . GLY B 1 550 ? 116.570 64.698 64.926 1.00 28.66 572 GLY B O 1
ATOM 10114 N N . ILE B 1 551 ? 118.154 66.252 64.398 1.00 25.51 573 ILE B N 1
ATOM 10115 C CA . ILE B 1 551 ? 119.150 65.298 63.858 1.00 25.59 573 ILE B CA 1
ATOM 10116 C C . ILE B 1 551 ? 119.707 64.320 64.922 1.00 33.48 573 ILE B C 1
ATOM 10117 O O . ILE B 1 551 ? 119.610 63.109 64.737 1.00 34.86 573 ILE B O 1
ATOM 10122 N N . GLU B 1 552 ? 120.323 64.826 65.986 1.00 31.86 574 GLU B N 1
ATOM 10123 C CA . GLU B 1 552 ? 120.906 63.972 67.014 1.00 32.65 574 GLU B CA 1
ATOM 10124 C C . GLU B 1 552 ? 119.809 63.276 67.817 1.00 36.20 574 GLU B C 1
ATOM 10125 O O . GLU B 1 552 ? 120.020 62.157 68.303 1.00 36.17 574 GLU B O 1
ATOM 10131 N N . GLU B 1 553 ? 118.630 63.922 67.893 1.00 31.18 575 GLU B N 1
ATOM 10132 C CA . GLU B 1 553 ? 117.409 63.450 68.544 1.00 30.57 575 GLU B CA 1
ATOM 10133 C C . GLU B 1 553 ? 116.907 62.190 67.829 1.00 32.86 575 GLU B C 1
ATOM 10134 O O . GLU B 1 553 ? 116.591 61.189 68.483 1.00 32.97 575 GLU B O 1
ATOM 10140 N N . GLY B 1 554 ? 116.883 62.237 66.501 1.00 26.72 576 GLY B N 1
ATOM 10141 C CA . GLY B 1 554 ? 116.481 61.106 65.678 1.00 26.20 576 GLY B CA 1
ATOM 10142 C C . GLY B 1 554 ? 117.427 59.935 65.825 1.00 29.00 576 GLY B C 1
ATOM 10143 O O . GLY B 1 554 ? 116.984 58.806 66.016 1.00 28.86 576 GLY B O 1
ATOM 10144 N N . LYS B 1 555 ? 118.740 60.213 65.798 1.00 27.08 577 LYS B N 1
ATOM 10145 C CA . LYS B 1 555 ? 119.807 59.218 65.961 1.00 26.90 577 LYS B CA 1
ATOM 10146 C C . LYS B 1 555 ? 119.632 58.470 67.269 1.00 30.78 577 LYS B C 1
ATOM 10147 O O . LYS B 1 555 ? 119.701 57.238 67.272 1.00 31.63 577 LYS B O 1
ATOM 10153 N N . ASP B 1 556 ? 119.308 59.204 68.357 1.00 26.20 578 ASP B N 1
ATOM 10154 C CA . ASP B 1 556 ? 119.052 58.641 69.691 1.00 25.04 578 ASP B CA 1
ATOM 10155 C C . ASP B 1 556 ? 117.734 57.828 69.727 1.00 28.58 578 ASP B C 1
ATOM 10156 O O . ASP B 1 556 ? 117.698 56.774 70.356 1.00 27.20 578 ASP B O 1
ATOM 10161 N N . GLN B 1 557 ? 116.670 58.297 69.029 1.00 26.78 579 GLN B N 1
ATOM 10162 C CA . GLN B 1 557 ? 115.389 57.573 68.935 1.00 26.48 579 GLN B CA 1
ATOM 10163 C C . GLN B 1 557 ? 115.583 56.249 68.187 1.00 31.80 579 GLN B C 1
ATOM 10164 O O . GLN B 1 557 ? 114.948 55.249 68.532 1.00 32.77 579 GLN B O 1
ATOM 10170 N N . VAL B 1 558 ? 116.489 56.233 67.196 1.00 28.24 580 VAL B N 1
ATOM 10171 C CA . VAL B 1 558 ? 116.819 55.032 66.417 1.00 28.61 580 VAL B CA 1
ATOM 10172 C C . VAL B 1 558 ? 117.620 54.032 67.301 1.00 33.46 580 VAL B C 1
ATOM 10173 O O . VAL B 1 558 ? 117.416 52.827 67.178 1.00 33.84 580 VAL B O 1
ATOM 10177 N N . LYS B 1 559 ? 118.443 54.527 68.243 1.00 28.72 581 LYS B N 1
ATOM 10178 C CA . LYS B 1 559 ? 119.155 53.669 69.198 1.00 26.98 581 LYS B CA 1
ATOM 10179 C C . LYS B 1 559 ? 118.139 52.997 70.109 1.00 31.64 581 LYS B C 1
ATOM 10180 O O . LYS B 1 559 ? 118.349 51.858 70.505 1.00 32.17 581 LYS B O 1
ATOM 10186 N N . GLY B 1 560 ? 117.045 53.706 70.420 1.00 27.90 582 GLY B N 1
ATOM 10187 C CA . GLY B 1 560 ? 115.938 53.171 71.206 1.00 26.90 582 GLY B CA 1
ATOM 10188 C C . GLY B 1 560 ? 115.231 52.045 70.478 1.00 32.29 582 GLY B C 1
ATOM 10189 O O . GLY B 1 560 ? 114.872 51.031 71.083 1.00 33.43 582 GLY B O 1
ATOM 10190 N N . VAL B 1 561 ? 115.040 52.206 69.164 1.00 29.29 583 VAL B N 1
ATOM 10191 C CA . VAL B 1 561 ? 114.406 51.215 68.291 1.00 28.83 583 VAL B CA 1
ATOM 10192 C C . VAL B 1 561 ? 115.329 49.994 68.154 1.00 34.49 583 VAL B C 1
ATOM 10193 O O . VAL B 1 561 ? 114.825 48.877 68.235 1.00 34.51 583 VAL B O 1
ATOM 10197 N N . GLU B 1 562 ? 116.669 50.198 68.009 1.00 32.18 584 GLU B N 1
ATOM 10198 C CA . GLU B 1 562 ? 117.665 49.101 67.925 1.00 32.92 584 GLU B CA 1
ATOM 10199 C C . GLU B 1 562 ? 117.653 48.249 69.215 1.00 36.42 584 GLU B C 1
ATOM 10200 O O . GLU B 1 562 ? 117.907 47.045 69.168 1.00 37.18 584 GLU B O 1
ATOM 10206 N N . PHE B 1 563 ? 117.310 48.871 70.345 1.00 31.73 585 PHE B N 1
ATOM 10207 C CA . PHE B 1 563 ? 117.150 48.206 71.635 1.00 30.97 585 PHE B CA 1
ATOM 10208 C C . PHE B 1 563 ? 115.878 47.321 71.574 1.00 34.56 585 PHE B C 1
ATOM 10209 O O . PHE B 1 563 ? 115.965 46.130 71.873 1.00 34.12 585 PHE B O 1
ATOM 10217 N N . LEU B 1 564 ? 114.723 47.897 71.146 1.00 30.89 586 LEU B N 1
ATOM 10218 C CA . LEU B 1 564 ? 113.426 47.203 70.998 1.00 30.52 586 LEU B CA 1
ATOM 10219 C C . LEU B 1 564 ? 113.558 45.984 70.074 1.00 36.98 586 LEU B C 1
ATOM 10220 O O . LEU B 1 564 ? 113.027 44.919 70.390 1.00 36.91 586 LEU B O 1
ATOM 10225 N N . LYS B 1 565 ? 114.291 46.148 68.944 1.00 33.10 587 LYS B N 1
ATOM 10226 C CA . LYS B 1 565 ? 114.505 45.109 67.941 1.00 32.55 587 LYS B CA 1
ATOM 10227 C C . LYS B 1 565 ? 115.324 43.963 68.510 1.00 38.98 587 LYS B C 1
ATOM 10228 O O . LYS B 1 565 ? 115.241 42.854 67.987 1.00 40.64 587 LYS B O 1
ATOM 10234 N N . SER B 1 566 ? 116.074 44.211 69.603 1.00 35.36 588 SER B N 1
ATOM 10235 C CA . SER B 1 566 ? 116.887 43.203 70.277 1.00 34.89 588 SER B CA 1
ATOM 10236 C C . SER B 1 566 ? 116.026 42.344 71.257 1.00 39.85 588 SER B C 1
ATOM 10237 O O . SER B 1 566 ? 116.534 41.369 71.821 1.00 40.22 588 SER B O 1
ATOM 10240 N N . LEU B 1 567 ? 114.739 42.728 71.469 1.00 35.46 589 LEU B N 1
ATOM 10241 C CA . LEU B 1 567 ? 113.790 42.020 72.332 1.00 34.86 589 LEU B CA 1
ATOM 10242 C C . LEU B 1 567 ? 113.002 41.026 71.473 1.00 42.32 589 LEU B C 1
ATOM 10243 O O . LEU B 1 567 ? 112.442 41.424 70.436 1.00 43.27 589 LEU B O 1
ATOM 10248 N N . PRO B 1 568 ? 112.975 39.726 71.850 1.00 38.92 590 PRO B N 1
ATOM 10249 C CA . PRO B 1 568 ? 112.330 38.721 70.975 1.00 38.53 590 PRO B CA 1
ATOM 10250 C C . PRO B 1 568 ? 110.798 38.834 70.851 1.00 41.79 590 PRO B C 1
ATOM 10251 O O . PRO B 1 568 ? 110.252 38.310 69.875 1.00 43.19 590 PRO B O 1
ATOM 10255 N N . TYR B 1 569 ? 110.118 39.538 71.777 1.00 34.70 591 TYR B N 1
ATOM 10256 C CA . TYR B 1 569 ? 108.658 39.728 71.758 1.00 32.08 591 TYR B CA 1
ATOM 10257 C C . TYR B 1 569 ? 108.228 40.969 70.978 1.00 33.99 591 TYR B C 1
ATOM 10258 O O . TYR B 1 569 ? 107.036 41.292 70.923 1.00 34.91 591 TYR B O 1
ATOM 10267 N N . VAL B 1 570 ? 109.180 41.664 70.372 1.00 27.47 592 VAL B N 1
ATOM 10268 C CA . VAL B 1 570 ? 108.885 42.827 69.556 1.00 25.92 592 VAL B CA 1
ATOM 10269 C C . VAL B 1 570 ? 108.803 42.383 68.083 1.00 31.27 592 VAL B C 1
ATOM 10270 O O . VAL B 1 570 ? 109.728 41.734 67.566 1.00 30.79 592 VAL B O 1
ATOM 10274 N N . ASP B 1 571 ? 107.694 42.743 67.416 1.00 28.54 593 ASP B N 1
ATOM 10275 C CA . ASP B 1 571 ? 107.528 42.558 65.983 1.00 29.18 593 ASP B CA 1
ATOM 10276 C C . ASP B 1 571 ? 108.185 43.770 65.319 1.00 35.44 593 ASP B C 1
ATOM 10277 O O . ASP B 1 571 ? 107.580 44.852 65.265 1.00 35.14 593 ASP B O 1
ATOM 10282 N N . SER B 1 572 ? 109.436 43.593 64.853 1.00 34.51 594 SER B N 1
ATOM 10283 C CA . SER B 1 572 ? 110.293 44.606 64.202 1.00 34.89 594 SER B CA 1
ATOM 10284 C C . SER B 1 572 ? 109.665 45.242 62.958 1.00 38.38 594 SER B C 1
ATOM 10285 O O . SER B 1 572 ? 110.130 46.299 62.527 1.00 37.42 594 SER B O 1
ATOM 10288 N N . GLU B 1 573 ? 108.664 44.576 62.354 1.00 34.92 595 GLU B N 1
ATOM 10289 C CA . GLU B 1 573 ? 108.004 45.053 61.133 1.00 35.02 595 GLU B CA 1
ATOM 10290 C C . GLU B 1 573 ? 106.725 45.892 61.429 1.00 37.90 595 GLU B C 1
ATOM 10291 O O . GLU B 1 573 ? 106.044 46.327 60.484 1.00 38.74 595 GLU B O 1
ATOM 10297 N N . ARG B 1 574 ? 106.433 46.119 62.742 1.00 31.07 596 ARG B N 1
ATOM 10298 C CA . ARG B 1 574 ? 105.287 46.866 63.281 1.00 29.53 596 ARG B CA 1
ATOM 10299 C C . ARG B 1 574 ? 105.723 47.920 64.331 1.00 31.32 596 ARG B C 1
ATOM 10300 O O . ARG B 1 574 ? 105.360 47.810 65.504 1.00 29.74 596 ARG B O 1
ATOM 10308 N N . ILE B 1 575 ? 106.486 48.948 63.885 1.00 25.68 597 ILE B N 1
ATOM 10309 C CA . ILE B 1 575 ? 106.943 50.051 64.708 1.00 24.52 597 ILE B CA 1
ATOM 10310 C C . ILE B 1 575 ? 106.279 51.321 64.196 1.00 28.62 597 ILE B C 1
ATOM 10311 O O . ILE B 1 575 ? 106.461 51.712 63.030 1.00 29.14 597 ILE B O 1
ATOM 10316 N N . GLY B 1 576 ? 105.512 51.935 65.097 1.00 23.17 598 GLY B N 1
ATOM 10317 C CA . GLY B 1 576 ? 104.781 53.167 64.870 1.00 21.86 598 GLY B CA 1
ATOM 10318 C C . GLY B 1 576 ? 105.359 54.259 65.740 1.00 26.85 598 GLY B C 1
ATOM 10319 O O . GLY B 1 576 ? 106.177 53.991 66.626 1.00 28.74 598 GLY B O 1
ATOM 10320 N N . VAL B 1 577 ? 104.943 55.490 65.510 1.00 20.44 599 VAL B N 1
ATOM 10321 C CA . VAL B 1 577 ? 105.488 56.617 66.241 1.00 19.04 599 VAL B CA 1
ATOM 10322 C C . VAL B 1 577 ? 104.421 57.738 66.339 1.00 22.72 599 VAL B C 1
ATOM 10323 O O . VAL B 1 577 ? 103.642 57.959 65.402 1.00 21.63 599 VAL B O 1
ATOM 10327 N N . HIS B 1 578 ? 104.387 58.422 67.486 1.00 19.12 600 HIS B N 1
ATOM 10328 C CA . HIS B 1 578 ? 103.433 59.496 67.723 1.00 20.03 600 HIS B CA 1
ATOM 10329 C C . HIS B 1 578 ? 104.068 60.570 68.619 1.00 22.77 600 HIS B C 1
ATOM 10330 O O . HIS B 1 578 ? 104.821 60.252 69.529 1.00 21.84 600 HIS B O 1
ATOM 10337 N N . GLY B 1 579 ? 103.779 61.823 68.322 1.00 19.98 601 GLY B N 1
ATOM 10338 C CA . GLY B 1 579 ? 104.232 62.980 69.088 1.00 19.70 601 GLY B CA 1
ATOM 10339 C C . GLY B 1 579 ? 103.438 64.219 68.736 1.00 23.74 601 GLY B C 1
ATOM 10340 O O . GLY B 1 579 ? 102.753 64.237 67.717 1.00 22.07 601 GLY B O 1
ATOM 10341 N N . TRP B 1 580 ? 103.514 65.258 69.579 1.00 23.13 602 TRP B N 1
ATOM 10342 C CA . TRP B 1 580 ? 102.859 66.558 69.370 1.00 23.97 602 TRP B CA 1
ATOM 10343 C C . TRP B 1 580 ? 103.858 67.685 69.457 1.00 26.50 602 TRP B C 1
ATOM 10344 O O . TRP B 1 580 ? 104.743 67.587 70.291 1.00 25.79 602 TRP B O 1
ATOM 10355 N N . SER B 1 581 ? 103.733 68.758 68.621 1.00 25.68 603 SER B N 1
ATOM 10356 C CA . SER B 1 581 ? 104.575 69.990 68.665 1.00 26.76 603 SER B CA 1
ATOM 10357 C C . SER B 1 581 ? 106.017 69.668 68.159 1.00 32.01 603 SER B C 1
ATOM 10358 O O . SER B 1 581 ? 106.147 69.329 66.974 1.00 31.76 603 SER B O 1
ATOM 10361 N N . PHE B 1 582 ? 107.076 69.699 69.044 1.00 26.92 604 PHE B N 1
ATOM 10362 C CA . PHE B 1 582 ? 108.418 69.216 68.689 1.00 25.03 604 PHE B CA 1
ATOM 10363 C C . PHE B 1 582 ? 108.318 67.716 68.338 1.00 25.42 604 PHE B C 1
ATOM 10364 O O . PHE B 1 582 ? 108.993 67.220 67.421 1.00 23.94 604 PHE B O 1
ATOM 10372 N N . GLY B 1 583 ? 107.423 67.035 69.050 1.00 21.38 605 GLY B N 1
ATOM 10373 C CA . GLY B 1 583 ? 107.141 65.617 68.858 1.00 22.17 605 GLY B CA 1
ATOM 10374 C C . GLY B 1 583 ? 106.562 65.332 67.487 1.00 26.71 605 GLY B C 1
ATOM 10375 O O . GLY B 1 583 ? 106.813 64.262 66.914 1.00 26.94 605 GLY B O 1
ATOM 10376 N N . GLY B 1 584 ? 105.784 66.292 66.980 1.00 23.34 606 GLY B N 1
ATOM 10377 C CA . GLY B 1 584 ? 105.181 66.238 65.651 1.00 23.81 606 GLY B CA 1
ATOM 10378 C C . GLY B 1 584 ? 106.245 66.323 64.579 1.00 26.33 606 GLY B C 1
ATOM 10379 O O . GLY B 1 584 ? 106.173 65.629 63.567 1.00 26.80 606 GLY B O 1
ATOM 10380 N N . HIS B 1 585 ? 107.255 67.166 64.818 1.00 22.12 607 HIS B N 1
ATOM 10381 C CA . HIS B 1 585 ? 108.416 67.327 63.937 1.00 22.32 607 HIS B CA 1
ATOM 10382 C C . HIS B 1 585 ? 109.213 66.026 63.925 1.00 27.53 607 HIS B C 1
ATOM 10383 O O . HIS B 1 585 ? 109.617 65.540 62.869 1.00 26.74 607 HIS B O 1
ATOM 10398 N N . THR B 1 587 ? 108.094 62.988 64.721 1.00 23.72 609 THR B N 1
ATOM 10399 C CA . THR B 1 587 ? 107.306 61.908 64.108 1.00 23.10 609 THR B CA 1
ATOM 10400 C C . THR B 1 587 ? 107.510 61.967 62.606 1.00 28.13 609 THR B C 1
ATOM 10401 O O . THR B 1 587 ? 107.908 60.965 62.029 1.00 27.70 609 THR B O 1
ATOM 10405 N N . THR B 1 588 ? 107.342 63.166 61.998 1.00 25.07 610 THR B N 1
ATOM 10406 C CA . THR B 1 588 ? 107.492 63.367 60.563 1.00 24.28 610 THR B CA 1
ATOM 10407 C C . THR B 1 588 ? 108.914 63.065 60.143 1.00 28.21 610 THR B C 1
ATOM 10408 O O . THR B 1 588 ? 109.083 62.249 59.252 1.00 28.31 610 THR B O 1
ATOM 10412 N N . ALA B 1 589 ? 109.929 63.651 60.820 1.00 25.58 611 ALA B N 1
ATOM 10413 C CA . ALA B 1 589 ? 111.367 63.440 60.533 1.00 24.84 611 ALA B CA 1
ATOM 10414 C C . ALA B 1 589 ? 111.769 61.955 60.592 1.00 26.36 611 ALA B C 1
ATOM 10415 O O . ALA B 1 589 ? 112.424 61.482 59.678 1.00 25.35 611 ALA B O 1
ATOM 10417 N N . LEU B 1 590 ? 111.319 61.209 61.609 1.00 23.86 612 LEU B N 1
ATOM 10418 C CA . LEU B 1 590 ? 111.612 59.771 61.726 1.00 23.65 612 LEU B CA 1
ATOM 10419 C C . LEU B 1 590 ? 111.015 58.958 60.546 1.00 31.36 612 LEU B C 1
ATOM 10420 O O . LEU B 1 590 ? 111.645 58.009 60.087 1.00 31.32 612 LEU B O 1
ATOM 10433 N N . LEU B 1 592 ? 110.438 60.178 57.511 1.00 29.28 614 LEU B N 1
ATOM 10434 C CA . LEU B 1 592 ? 111.153 60.623 56.310 1.00 28.13 614 LEU B CA 1
ATOM 10435 C C . LEU B 1 592 ? 112.650 60.239 56.263 1.00 32.14 614 LEU B C 1
ATOM 10436 O O . LEU B 1 592 ? 113.146 59.969 55.167 1.00 32.38 614 LEU B O 1
ATOM 10441 N N . ARG B 1 593 ? 113.358 60.220 57.418 1.00 26.72 615 ARG B N 1
ATOM 10442 C CA . ARG B 1 593 ? 114.800 59.908 57.475 1.00 26.01 615 ARG B CA 1
ATOM 10443 C C . ARG B 1 593 ? 115.070 58.421 57.680 1.00 28.61 615 ARG B C 1
ATOM 10444 O O . ARG B 1 593 ? 116.145 57.950 57.323 1.00 27.45 615 ARG B O 1
ATOM 10452 N N . TYR B 1 594 ? 114.114 57.690 58.272 1.00 25.90 616 TYR B N 1
ATOM 10453 C CA . TYR B 1 594 ? 114.223 56.239 58.522 1.00 25.70 616 TYR B CA 1
ATOM 10454 C C . TYR B 1 594 ? 112.972 55.545 57.991 1.00 31.09 616 TYR B C 1
ATOM 10455 O O . TYR B 1 594 ? 112.224 54.963 58.799 1.00 31.55 616 TYR B O 1
ATOM 10464 N N . PRO B 1 595 ? 112.717 55.602 56.645 1.00 27.38 617 PRO B N 1
ATOM 10465 C CA . PRO B 1 595 ? 111.457 55.056 56.113 1.00 27.63 617 PRO B CA 1
ATOM 10466 C C . PRO B 1 595 ? 111.360 53.535 56.157 1.00 33.27 617 PRO B C 1
ATOM 10467 O O . PRO B 1 595 ? 110.261 52.996 56.050 1.00 33.78 617 PRO B O 1
ATOM 10471 N N . GLU B 1 596 ? 112.489 52.858 56.400 1.00 30.84 618 GLU B N 1
ATOM 10472 C CA . GLU B 1 596 ? 112.550 51.411 56.528 1.00 30.57 618 GLU B CA 1
ATOM 10473 C C . GLU B 1 596 ? 112.321 50.976 57.967 1.00 37.48 618 GLU B C 1
ATOM 10474 O O . GLU B 1 596 ? 112.176 49.777 58.204 1.00 38.47 618 GLU B O 1
ATOM 10480 N N . ILE B 1 597 ? 112.264 51.933 58.933 1.00 34.32 619 ILE B N 1
ATOM 10481 C CA . ILE B 1 597 ? 112.074 51.606 60.352 1.00 33.39 619 ILE B CA 1
ATOM 10482 C C . ILE B 1 597 ? 110.627 51.833 60.817 1.00 35.64 619 ILE B C 1
ATOM 10483 O O . ILE B 1 597 ? 110.005 50.891 61.296 1.00 37.69 619 ILE B O 1
ATOM 10488 N N . PHE B 1 598 ? 110.111 53.065 60.687 1.00 30.09 620 PHE B N 1
ATOM 10489 C CA . PHE B 1 598 ? 108.789 53.505 61.157 1.00 27.89 620 PHE B CA 1
ATOM 10490 C C . PHE B 1 598 ? 107.754 53.304 60.085 1.00 33.35 620 PHE B C 1
ATOM 10491 O O . PHE B 1 598 ? 107.917 53.793 58.968 1.00 34.83 620 PHE B O 1
ATOM 10499 N N . LYS B 1 599 ? 106.688 52.555 60.425 1.00 28.40 621 LYS B N 1
ATOM 10500 C CA . LYS B 1 599 ? 105.667 52.128 59.480 1.00 26.43 621 LYS B CA 1
ATOM 10501 C C . LYS B 1 599 ? 104.453 53.019 59.443 1.00 30.06 621 LYS B C 1
ATOM 10502 O O . LYS B 1 599 ? 103.888 53.262 58.368 1.00 30.37 621 LYS B O 1
ATOM 10508 N N . VAL B 1 600 ? 104.016 53.456 60.622 1.00 24.58 622 VAL B N 1
ATOM 10509 C CA . VAL B 1 600 ? 102.842 54.301 60.810 1.00 21.96 622 VAL B CA 1
ATOM 10510 C C . VAL B 1 600 ? 103.245 55.409 61.742 1.00 24.67 622 VAL B C 1
ATOM 10511 O O . VAL B 1 600 ? 103.902 55.148 62.734 1.00 23.01 622 VAL B O 1
ATOM 10515 N N . GLY B 1 601 ? 102.811 56.619 61.450 1.00 21.95 623 GLY B N 1
ATOM 10516 C CA . GLY B 1 601 ? 103.081 57.758 62.314 1.00 21.72 623 GLY B CA 1
ATOM 10517 C C . GLY B 1 601 ? 101.915 58.711 62.425 1.00 24.91 623 GLY B C 1
ATOM 10518 O O . GLY B 1 601 ? 101.161 58.888 61.467 1.00 25.30 623 GLY B O 1
ATOM 10519 N N . VAL B 1 602 ? 101.743 59.316 63.596 1.00 20.85 624 VAL B N 1
ATOM 10520 C CA . VAL B 1 602 ? 100.728 60.342 63.820 1.00 19.43 624 VAL B CA 1
ATOM 10521 C C . VAL B 1 602 ? 101.443 61.557 64.422 1.00 24.15 624 VAL B C 1
ATOM 10522 O O . VAL B 1 602 ? 101.992 61.466 65.517 1.00 22.86 624 VAL B O 1
ATOM 10526 N N . ALA B 1 603 ? 101.437 62.680 63.686 1.00 22.21 625 ALA B N 1
ATOM 10527 C CA . ALA B 1 603 ? 102.084 63.926 64.074 1.00 22.49 625 ALA B CA 1
ATOM 10528 C C . ALA B 1 603 ? 101.053 65.013 64.317 1.00 28.62 625 ALA B C 1
ATOM 10529 O O . ALA B 1 603 ? 100.254 65.347 63.443 1.00 28.88 625 ALA B O 1
ATOM 10531 N N . GLY B 1 604 ? 101.065 65.557 65.511 1.00 27.14 626 GLY B N 1
ATOM 10532 C CA . GLY B 1 604 ? 100.156 66.640 65.851 1.00 27.68 626 GLY B CA 1
ATOM 10533 C C . GLY B 1 604 ? 100.869 67.972 65.974 1.00 30.96 626 GLY B C 1
ATOM 10534 O O . GLY B 1 604 ? 101.995 68.007 66.471 1.00 29.02 626 GLY B O 1
ATOM 10535 N N . GLY B 1 605 ? 100.204 69.049 65.510 1.00 28.33 627 GLY B N 1
ATOM 10536 C CA . GLY B 1 605 ? 100.665 70.441 65.504 1.00 27.64 627 GLY B CA 1
ATOM 10537 C C . GLY B 1 605 ? 102.156 70.536 65.287 1.00 34.02 627 GLY B C 1
ATOM 10538 O O . GLY B 1 605 ? 102.859 71.053 66.151 1.00 33.34 627 GLY B O 1
ATOM 10539 N N . PRO B 1 606 ? 102.713 69.967 64.196 1.00 32.84 628 PRO B N 1
ATOM 10540 C CA . PRO B 1 606 ? 104.174 69.928 64.101 1.00 32.34 628 PRO B CA 1
ATOM 10541 C C . PRO B 1 606 ? 104.838 71.185 63.587 1.00 36.98 628 PRO B C 1
ATOM 10542 O O . PRO B 1 606 ? 104.200 72.052 62.989 1.00 37.79 628 PRO B O 1
ATOM 10546 N N . VAL B 1 607 ? 106.148 71.254 63.825 1.00 31.53 629 VAL B N 1
ATOM 10547 C CA . VAL B 1 607 ? 107.030 72.204 63.183 1.00 31.10 629 VAL B CA 1
ATOM 10548 C C . VAL B 1 607 ? 107.465 71.461 61.900 1.00 33.41 629 VAL B C 1
ATOM 10549 O O . VAL B 1 607 ? 107.857 70.295 61.996 1.00 32.95 629 VAL B O 1
ATOM 10553 N N . ILE B 1 608 ? 107.326 72.071 60.720 1.00 28.00 630 ILE B N 1
ATOM 10554 C CA . ILE B 1 608 ? 107.756 71.406 59.482 1.00 27.41 630 ILE B CA 1
ATOM 10555 C C . ILE B 1 608 ? 109.033 72.113 58.980 1.00 32.38 630 ILE B C 1
ATOM 10556 O O . ILE B 1 608 ? 110.042 71.461 58.698 1.00 31.12 630 ILE B O 1
ATOM 10561 N N . ASP B 1 609 ? 108.980 73.450 58.933 1.00 29.08 631 ASP B N 1
ATOM 10562 C CA . ASP B 1 609 ? 110.061 74.310 58.515 1.00 29.05 631 ASP B CA 1
ATOM 10563 C C . ASP B 1 609 ? 110.291 75.315 59.637 1.00 34.12 631 ASP B C 1
ATOM 10564 O O . ASP B 1 609 ? 109.365 76.042 60.026 1.00 34.35 631 ASP B O 1
ATOM 10569 N N . TRP B 1 610 ? 111.533 75.341 60.171 1.00 31.06 632 TRP B N 1
ATOM 10570 C CA . TRP B 1 610 ? 111.947 76.218 61.268 1.00 30.00 632 TRP B CA 1
ATOM 10571 C C . TRP B 1 610 ? 111.877 77.710 60.881 1.00 31.56 632 TRP B C 1
ATOM 10572 O O . TRP B 1 610 ? 111.752 78.556 61.756 1.00 33.13 632 TRP B O 1
ATOM 10583 N N . GLY B 1 611 ? 111.804 77.996 59.592 1.00 26.80 633 GLY B N 1
ATOM 10584 C CA . GLY B 1 611 ? 111.616 79.341 59.055 1.00 26.08 633 GLY B CA 1
ATOM 10585 C C . GLY B 1 611 ? 110.213 79.876 59.290 1.00 29.78 633 GLY B C 1
ATOM 10586 O O . GLY B 1 611 ? 109.971 81.073 59.126 1.00 30.26 633 GLY B O 1
ATOM 10587 N N . TYR B 1 612 ? 109.278 79.008 59.693 1.00 25.03 634 TYR B N 1
ATOM 10588 C CA . TYR B 1 612 ? 107.931 79.449 60.038 1.00 24.99 634 TYR B CA 1
ATOM 10589 C C . TYR B 1 612 ? 107.797 79.587 61.543 1.00 29.72 634 TYR B C 1
ATOM 10590 O O . TYR B 1 612 ? 106.751 80.026 62.032 1.00 30.57 634 TYR B O 1
ATOM 10599 N N . TYR B 1 613 ? 108.826 79.153 62.292 1.00 25.25 635 TYR B N 1
ATOM 10600 C CA . TYR B 1 613 ? 108.770 79.178 63.740 1.00 24.49 635 TYR B CA 1
ATOM 10601 C C . TYR B 1 613 ? 109.223 80.532 64.301 1.00 29.69 635 TYR B C 1
ATOM 10602 O O . TYR B 1 613 ? 109.921 81.266 63.615 1.00 30.83 635 TYR B O 1
ATOM 10611 N N . GLU B 1 614 ? 108.766 80.882 65.519 1.00 26.43 636 GLU B N 1
ATOM 10612 C CA . GLU B 1 614 ? 109.054 82.136 66.235 1.00 26.82 636 GLU B CA 1
ATOM 10613 C C . GLU B 1 614 ? 110.554 82.373 66.444 1.00 31.87 636 GLU B C 1
ATOM 10614 O O . GLU B 1 614 ? 111.320 81.424 66.643 1.00 32.49 636 GLU B O 1
ATOM 10620 N N . ILE B 1 615 ? 110.942 83.660 66.418 1.00 28.99 637 ILE B N 1
ATOM 10621 C CA . ILE B 1 615 ? 112.302 84.184 66.548 1.00 28.82 637 ILE B CA 1
ATOM 10622 C C . ILE B 1 615 ? 112.951 83.756 67.856 1.00 34.20 637 ILE B C 1
ATOM 10623 O O . ILE B 1 615 ? 114.056 83.233 67.834 1.00 35.33 637 ILE B O 1
ATOM 10636 N N . TYR B 1 617 ? 112.432 81.369 70.463 1.00 30.19 639 TYR B N 1
ATOM 10637 C CA . TYR B 1 617 ? 112.781 79.961 70.628 1.00 29.98 639 TYR B CA 1
ATOM 10638 C C . TYR B 1 617 ? 113.659 79.437 69.451 1.00 34.49 639 TYR B C 1
ATOM 10639 O O . TYR B 1 617 ? 114.660 78.750 69.681 1.00 34.38 639 TYR B O 1
ATOM 10648 N N . GLY B 1 618 ? 113.259 79.755 68.230 1.00 30.68 640 GLY B N 1
ATOM 10649 C CA . GLY B 1 618 ? 113.922 79.276 67.027 1.00 30.66 640 GLY B CA 1
ATOM 10650 C C . GLY B 1 618 ? 115.374 79.660 66.886 1.00 34.05 640 GLY B C 1
ATOM 10651 O O . GLY B 1 618 ? 116.225 78.791 66.685 1.00 33.06 640 GLY B O 1
ATOM 10652 N N . GLU B 1 619 ? 115.663 80.971 66.996 1.00 30.29 641 GLU B N 1
ATOM 10653 C CA . GLU B 1 619 ? 117.015 81.505 66.830 1.00 29.45 641 GLU B CA 1
ATOM 10654 C C . GLU B 1 619 ? 117.937 81.120 67.964 1.00 31.48 641 GLU B C 1
ATOM 10655 O O . GLU B 1 619 ? 119.140 81.195 67.794 1.00 31.84 641 GLU B O 1
ATOM 10661 N N . ARG B 1 620 ? 117.401 80.690 69.096 1.00 27.65 642 ARG B N 1
ATOM 10662 C CA . ARG B 1 620 ? 118.250 80.216 70.177 1.00 27.39 642 ARG B CA 1
ATOM 10663 C C . ARG B 1 620 ? 118.985 78.950 69.724 1.00 30.91 642 ARG B C 1
ATOM 10664 O O . ARG B 1 620 ? 120.208 78.909 69.788 1.00 30.37 642 ARG B O 1
ATOM 10672 N N . TYR B 1 621 ? 118.251 77.953 69.213 1.00 27.20 643 TYR B N 1
ATOM 10673 C CA . TYR B 1 621 ? 118.846 76.668 68.841 1.00 26.68 643 TYR B CA 1
ATOM 10674 C C . TYR B 1 621 ? 119.258 76.570 67.393 1.00 29.50 643 TYR B C 1
ATOM 10675 O O . TYR B 1 621 ? 120.053 75.702 67.073 1.00 30.28 643 TYR B O 1
ATOM 10692 N N . ASP B 1 623 ? 119.932 79.522 65.233 1.00 26.13 645 ASP B N 1
ATOM 10693 C CA . ASP B 1 623 ? 120.505 80.802 64.773 1.00 27.13 645 ASP B CA 1
ATOM 10694 C C . ASP B 1 623 ? 119.516 81.349 63.683 1.00 33.65 645 ASP B C 1
ATOM 10695 O O . ASP B 1 623 ? 118.336 80.976 63.737 1.00 35.43 645 ASP B O 1
ATOM 10700 N N . THR B 1 624 ? 119.948 82.196 62.729 1.00 28.55 646 THR B N 1
ATOM 10701 C CA . THR B 1 624 ? 119.033 82.731 61.711 1.00 27.85 646 THR B CA 1
ATOM 10702 C C . THR B 1 624 ? 119.107 81.939 60.406 1.00 33.03 646 THR B C 1
ATOM 10703 O O . THR B 1 624 ? 120.151 81.344 60.149 1.00 34.20 646 THR B O 1
ATOM 10707 N N . PRO B 1 625 ? 118.069 81.974 59.518 1.00 29.48 647 PRO B N 1
ATOM 10708 C CA . PRO B 1 625 ? 118.204 81.308 58.196 1.00 29.59 647 PRO B CA 1
ATOM 10709 C C . PRO B 1 625 ? 119.404 81.823 57.374 1.00 37.19 647 PRO B C 1
ATOM 10710 O O . PRO B 1 625 ? 119.985 81.071 56.591 1.00 38.09 647 PRO B O 1
ATOM 10714 N N . GLU B 1 626 ? 119.796 83.089 57.587 1.00 35.27 648 GLU B N 1
ATOM 10715 C CA . GLU B 1 626 ? 120.922 83.745 56.926 1.00 35.76 648 GLU B CA 1
ATOM 10716 C C . GLU B 1 626 ? 122.271 83.261 57.557 1.00 36.34 648 GLU B C 1
ATOM 10717 O O . GLU B 1 626 ? 123.247 83.034 56.830 1.00 35.15 648 GLU B O 1
ATOM 10723 N N . SER B 1 627 ? 122.302 83.050 58.892 1.00 31.66 649 SER B N 1
ATOM 10724 C CA . SER B 1 627 ? 123.497 82.571 59.625 1.00 30.43 649 SER B CA 1
ATOM 10725 C C . SER B 1 627 ? 123.696 81.033 59.537 1.00 32.72 649 SER B C 1
ATOM 10726 O O . SER B 1 627 ? 124.829 80.567 59.684 1.00 32.81 649 SER B O 1
ATOM 10729 N N . ASN B 1 628 ? 122.602 80.256 59.381 1.00 27.44 650 ASN B N 1
ATOM 10730 C CA . ASN B 1 628 ? 122.613 78.782 59.337 1.00 27.55 650 ASN B CA 1
ATOM 10731 C C . ASN B 1 628 ? 121.784 78.292 58.130 1.00 31.62 650 ASN B C 1
ATOM 10732 O O . ASN B 1 628 ? 120.742 77.658 58.312 1.00 29.56 650 ASN B O 1
ATOM 10737 N N . PRO B 1 629 ? 122.199 78.581 56.876 1.00 29.69 651 PRO B N 1
ATOM 10738 C CA . PRO B 1 629 ? 121.398 78.123 55.732 1.00 28.92 651 PRO B CA 1
ATOM 10739 C C . PRO B 1 629 ? 121.364 76.596 55.615 1.00 35.88 651 PRO B C 1
ATOM 10740 O O . PRO B 1 629 ? 120.330 76.070 55.198 1.00 36.99 651 PRO B O 1
ATOM 10744 N N . GLU B 1 630 ? 122.467 75.890 55.989 1.00 33.15 652 GLU B N 1
ATOM 10745 C CA . GLU B 1 630 ? 122.574 74.420 55.908 1.00 33.26 652 GLU B CA 1
ATOM 10746 C C . GLU B 1 630 ? 121.679 73.735 56.913 1.00 37.90 652 GLU B C 1
ATOM 10747 O O . GLU B 1 630 ? 121.077 72.718 56.588 1.00 38.45 652 GLU B O 1
ATOM 10753 N N . GLY B 1 631 ? 121.620 74.281 58.125 1.00 33.92 653 GLY B N 1
ATOM 10754 C CA . GLY B 1 631 ? 120.805 73.751 59.209 1.00 32.56 653 GLY B CA 1
ATOM 10755 C C . GLY B 1 631 ? 119.340 73.844 58.882 1.00 34.70 653 GLY B C 1
ATOM 10756 O O . GLY B 1 631 ? 118.605 72.870 59.062 1.00 34.80 653 GLY B O 1
ATOM 10757 N N . TYR B 1 632 ? 118.926 74.998 58.343 1.00 30.06 654 TYR B N 1
ATOM 10758 C CA . TYR B 1 632 ? 117.542 75.233 57.976 1.00 30.07 654 TYR B CA 1
ATOM 10759 C C . TYR B 1 632 ? 117.120 74.373 56.791 1.00 36.75 654 TYR B C 1
ATOM 10760 O O . TYR B 1 632 ? 115.984 73.924 56.782 1.00 38.34 654 TYR B O 1
ATOM 10769 N N . LYS B 1 633 ? 118.018 74.125 55.813 1.00 32.94 655 LYS B N 1
ATOM 10770 C CA . LYS B 1 633 ? 117.722 73.292 54.640 1.00 32.26 655 LYS B CA 1
ATOM 10771 C C . LYS B 1 633 ? 117.505 71.817 55.084 1.00 36.63 655 LYS B C 1
ATOM 10772 O O . LYS B 1 633 ? 116.461 71.227 54.791 1.00 36.52 655 LYS B O 1
ATOM 10778 N N . GLU B 1 634 ? 118.467 71.274 55.847 1.00 32.40 656 GLU B N 1
ATOM 10779 C CA . GLU B 1 634 ? 118.512 69.914 56.395 1.00 32.47 656 GLU B CA 1
ATOM 10780 C C . GLU B 1 634 ? 117.302 69.593 57.286 1.00 37.60 656 GLU B C 1
ATOM 10781 O O . GLU B 1 634 ? 116.804 68.466 57.226 1.00 38.16 656 GLU B O 1
ATOM 10787 N N . CYS B 1 635 ? 116.849 70.568 58.107 1.00 34.44 657 CYS B N 1
ATOM 10788 C CA . CYS B 1 635 ? 115.756 70.409 59.069 1.00 34.70 657 CYS B CA 1
ATOM 10789 C C . CYS B 1 635 ? 114.403 70.896 58.516 1.00 35.97 657 CYS B C 1
ATOM 10790 O O . CYS B 1 635 ? 113.423 70.887 59.255 1.00 35.04 657 CYS B O 1
ATOM 10793 N N . ASN B 1 636 ? 114.345 71.299 57.235 1.00 30.94 658 ASN B N 1
ATOM 10794 C CA . ASN B 1 636 ? 113.112 71.673 56.543 1.00 30.37 658 ASN B CA 1
ATOM 10795 C C . ASN B 1 636 ? 112.544 70.390 55.934 1.00 33.58 658 ASN B C 1
ATOM 10796 O O . ASN B 1 636 ? 113.038 69.913 54.898 1.00 32.27 658 ASN B O 1
ATOM 10801 N N . LEU B 1 637 ? 111.504 69.837 56.586 1.00 29.44 659 LEU B N 1
ATOM 10802 C CA . LEU B 1 637 ? 110.904 68.543 56.241 1.00 28.26 659 LEU B CA 1
ATOM 10803 C C . LEU B 1 637 ? 110.187 68.551 54.905 1.00 31.75 659 LEU B C 1
ATOM 10804 O O . LEU B 1 637 ? 109.951 67.467 54.365 1.00 33.03 659 LEU B O 1
ATOM 10809 N N . LYS B 1 638 ? 109.913 69.742 54.324 1.00 27.27 660 LYS B N 1
ATOM 10810 C CA . LYS B 1 638 ? 109.343 69.839 52.974 1.00 26.83 660 LYS B CA 1
ATOM 10811 C C . LYS B 1 638 ? 110.357 69.282 51.961 1.00 34.30 660 LYS B C 1
ATOM 10812 O O . LYS B 1 638 ? 109.958 68.721 50.940 1.00 35.78 660 LYS B O 1
ATOM 10818 N N . ASN B 1 639 ? 111.674 69.388 52.278 1.00 30.42 661 ASN B N 1
ATOM 10819 C CA . ASN B 1 639 ? 112.746 68.924 51.400 1.00 30.31 661 ASN B CA 1
ATOM 10820 C C . ASN B 1 639 ? 112.825 67.410 51.311 1.00 33.59 661 ASN B C 1
ATOM 10821 O O . ASN B 1 639 ? 113.375 66.900 50.342 1.00 34.15 661 ASN B O 1
ATOM 10826 N N . LEU B 1 640 ? 112.233 66.699 52.281 1.00 29.11 662 LEU B N 1
ATOM 10827 C CA . LEU B 1 640 ? 112.247 65.245 52.349 1.00 28.05 662 LEU B CA 1
ATOM 10828 C C . LEU B 1 640 ? 110.881 64.619 51.999 1.00 32.57 662 LEU B C 1
ATOM 10829 O O . LEU B 1 640 ? 110.738 63.404 52.109 1.00 31.44 662 LEU B O 1
ATOM 10834 N N . ALA B 1 641 ? 109.887 65.438 51.583 1.00 29.00 663 ALA B N 1
ATOM 10835 C CA . ALA B 1 641 ? 108.520 65.010 51.232 1.00 28.24 663 ALA B CA 1
ATOM 10836 C C . ALA B 1 641 ? 108.468 63.753 50.330 1.00 33.95 663 ALA B C 1
ATOM 10837 O O . ALA B 1 641 ? 107.569 62.935 50.507 1.00 34.54 663 ALA B O 1
ATOM 10839 N N . ASP B 1 642 ? 109.430 63.588 49.397 1.00 29.16 664 ASP B N 1
ATOM 10840 C CA . ASP B 1 642 ? 109.477 62.472 48.438 1.00 28.26 664 ASP B CA 1
ATOM 10841 C C . ASP B 1 642 ? 109.881 61.138 49.097 1.00 32.37 664 ASP B C 1
ATOM 10842 O O . ASP B 1 642 ? 109.763 60.099 48.445 1.00 32.42 664 ASP B O 1
ATOM 10847 N N . GLN B 1 643 ? 110.318 61.157 50.382 1.00 26.64 665 GLN B N 1
ATOM 10848 C CA . GLN B 1 643 ? 110.764 59.960 51.109 1.00 25.36 665 GLN B CA 1
ATOM 10849 C C . GLN B 1 643 ? 109.649 59.211 51.817 1.00 31.82 665 GLN B C 1
ATOM 10850 O O . GLN B 1 643 ? 109.920 58.149 52.381 1.00 33.39 665 GLN B O 1
ATOM 10856 N N . LEU B 1 644 ? 108.416 59.742 51.822 1.00 28.69 666 LEU B N 1
ATOM 10857 C CA . LEU B 1 644 ? 107.305 59.094 52.521 1.00 29.23 666 LEU B CA 1
ATOM 10858 C C . LEU B 1 644 ? 106.851 57.791 51.810 1.00 36.16 666 LEU B C 1
ATOM 10859 O O . LEU B 1 644 ? 106.354 57.821 50.692 1.00 39.22 666 LEU B O 1
ATOM 10864 N N . LYS B 1 645 ? 107.022 56.664 52.503 1.00 31.49 667 LYS B N 1
ATOM 10865 C CA . LYS B 1 645 ? 106.709 55.276 52.131 1.00 30.55 667 LYS B CA 1
ATOM 10866 C C . LYS B 1 645 ? 105.524 54.741 52.940 1.00 35.61 667 LYS B C 1
ATOM 10867 O O . LYS B 1 645 ? 104.790 53.882 52.460 1.00 36.18 667 LYS B O 1
ATOM 10871 N N . GLY B 1 646 ? 105.440 55.155 54.214 1.00 31.15 668 GLY B N 1
ATOM 10872 C CA . GLY B 1 646 ? 104.447 54.664 55.156 1.00 29.04 668 GLY B CA 1
ATOM 10873 C C . GLY B 1 646 ? 103.239 55.542 55.321 1.00 31.50 668 GLY B C 1
ATOM 10874 O O . GLY B 1 646 ? 103.058 56.520 54.584 1.00 31.53 668 GLY B O 1
ATOM 10875 N N . HIS B 1 647 ? 102.403 55.182 56.311 1.00 26.61 669 HIS B N 1
ATOM 10876 C CA . HIS B 1 647 ? 101.176 55.873 56.647 1.00 25.81 669 HIS B CA 1
ATOM 10877 C C . HIS B 1 647 ? 101.452 56.983 57.657 1.00 28.51 669 HIS B C 1
ATOM 10878 O O . HIS B 1 647 ? 101.787 56.708 58.802 1.00 30.28 669 HIS B O 1
ATOM 10885 N N . LEU B 1 648 ? 101.334 58.240 57.228 1.00 22.79 670 LEU B N 1
ATOM 10886 C CA . LEU B 1 648 ? 101.537 59.383 58.099 1.00 21.23 670 LEU B CA 1
ATOM 10887 C C . LEU B 1 648 ? 100.291 60.262 58.146 1.00 24.92 670 LEU B C 1
ATOM 10888 O O . LEU B 1 648 ? 99.816 60.738 57.107 1.00 22.79 670 LEU B O 1
ATOM 10893 N N . LEU B 1 649 ? 99.762 60.455 59.365 1.00 21.92 671 LEU B N 1
ATOM 10894 C CA . LEU B 1 649 ? 98.620 61.322 59.632 1.00 22.10 671 LEU B CA 1
ATOM 10895 C C . LEU B 1 649 ? 99.117 62.568 60.335 1.00 27.27 671 LEU B C 1
ATOM 10896 O O . LEU B 1 649 ? 99.782 62.464 61.370 1.00 24.74 671 LEU B O 1
ATOM 10901 N N . ILE B 1 650 ? 98.819 63.739 59.748 1.00 25.37 672 ILE B N 1
ATOM 10902 C CA . ILE B 1 650 ? 99.154 65.034 60.311 1.00 25.41 672 ILE B CA 1
ATOM 10903 C C . ILE B 1 650 ? 97.875 65.684 60.809 1.00 28.29 672 ILE B C 1
ATOM 10904 O O . ILE B 1 650 ? 96.977 65.990 60.022 1.00 27.30 672 ILE B O 1
ATOM 10909 N N . ILE B 1 651 ? 97.820 65.940 62.119 1.00 25.00 673 ILE B N 1
ATOM 10910 C CA . ILE B 1 651 ? 96.715 66.641 62.773 1.00 23.23 673 ILE B CA 1
ATOM 10911 C C . ILE B 1 651 ? 97.195 68.048 63.124 1.00 26.88 673 ILE B C 1
ATOM 10912 O O . ILE B 1 651 ? 98.254 68.212 63.728 1.00 25.18 673 ILE B O 1
ATOM 10917 N N . HIS B 1 652 ? 96.433 69.058 62.711 1.00 25.58 674 HIS B N 1
ATOM 10918 C CA . HIS B 1 652 ? 96.728 70.449 63.024 1.00 26.04 674 HIS B CA 1
ATOM 10919 C C . HIS B 1 652 ? 95.428 71.161 63.448 1.00 29.61 674 HIS B C 1
ATOM 10920 O O . HIS B 1 652 ? 94.351 70.824 62.963 1.00 28.78 674 HIS B O 1
ATOM 10927 N N . ASP B 1 653 ? 95.530 72.095 64.399 1.00 25.63 675 ASP B N 1
ATOM 10928 C CA . ASP B 1 653 ? 94.396 72.860 64.927 1.00 24.69 675 ASP B CA 1
ATOM 10929 C C . ASP B 1 653 ? 94.325 74.213 64.207 1.00 27.09 675 ASP B C 1
ATOM 10930 O O . ASP B 1 653 ? 95.354 74.871 64.084 1.00 24.86 675 ASP B O 1
ATOM 10935 N N . ASP B 1 654 ? 93.121 74.621 63.725 1.00 26.22 676 ASP B N 1
ATOM 10936 C CA . ASP B 1 654 ? 92.964 75.832 62.888 1.00 26.84 676 ASP B CA 1
ATOM 10937 C C . ASP B 1 654 ? 93.291 77.161 63.608 1.00 31.79 676 ASP B C 1
ATOM 10938 O O . ASP B 1 654 ? 93.579 78.142 62.914 1.00 31.35 676 ASP B O 1
ATOM 10943 N N . HIS B 1 655 ? 93.324 77.182 64.958 1.00 28.12 677 HIS B N 1
ATOM 10944 C CA . HIS B 1 655 ? 93.655 78.410 65.691 1.00 28.52 677 HIS B CA 1
ATOM 10945 C C . HIS B 1 655 ? 94.968 78.260 66.457 1.00 31.02 677 HIS B C 1
ATOM 10946 O O . HIS B 1 655 ? 95.227 78.960 67.439 1.00 29.23 677 HIS B O 1
ATOM 10953 N N . ASP B 1 656 ? 95.840 77.406 65.917 1.00 29.12 678 ASP B N 1
ATOM 10954 C CA . ASP B 1 656 ? 97.167 77.190 66.473 1.00 29.65 678 ASP B CA 1
ATOM 10955 C C . ASP B 1 656 ? 98.063 78.429 66.171 1.00 35.08 678 ASP B C 1
ATOM 10956 O O . ASP B 1 656 ? 98.367 78.700 65.008 1.00 33.13 678 ASP B O 1
ATOM 10961 N N . ASP B 1 657 ? 98.453 79.166 67.235 1.00 31.93 679 ASP B N 1
ATOM 10962 C CA . ASP B 1 657 ? 99.319 80.340 67.146 1.00 32.67 679 ASP B CA 1
ATOM 10963 C C . ASP B 1 657 ? 100.723 80.067 67.768 1.00 34.33 679 ASP B C 1
ATOM 10964 O O . ASP B 1 657 ? 101.487 80.997 68.025 1.00 31.86 679 ASP B O 1
ATOM 10969 N N . THR B 1 658 ? 101.046 78.786 67.990 1.00 30.95 680 THR B N 1
ATOM 10970 C CA . THR B 1 658 ? 102.358 78.326 68.442 1.00 30.49 680 THR B CA 1
ATOM 10971 C C . THR B 1 658 ? 103.025 77.847 67.163 1.00 34.68 680 THR B C 1
ATOM 10972 O O . THR B 1 658 ? 104.061 78.386 66.793 1.00 35.60 680 THR B O 1
ATOM 10976 N N . CYS B 1 659 ? 102.389 76.872 66.456 1.00 29.60 681 CYS B N 1
ATOM 10977 C CA . CYS B 1 659 ? 102.799 76.368 65.140 1.00 28.46 681 CYS B CA 1
ATOM 10978 C C . CYS B 1 659 ? 101.750 76.795 64.189 1.00 29.24 681 CYS B C 1
ATOM 10979 O O . CYS B 1 659 ? 100.677 76.188 64.181 1.00 28.26 681 CYS B O 1
ATOM 10982 N N . VAL B 1 660 ? 102.004 77.837 63.400 1.00 25.18 682 VAL B N 1
ATOM 10983 C CA . VAL B 1 660 ? 100.970 78.302 62.476 1.00 25.52 682 VAL B CA 1
ATOM 10984 C C . VAL B 1 660 ? 100.501 77.162 61.529 1.00 28.96 682 VAL B C 1
ATOM 10985 O O . VAL B 1 660 ? 101.279 76.266 61.221 1.00 27.20 682 VAL B O 1
ATOM 10989 N N . PRO B 1 661 ? 99.208 77.132 61.140 1.00 27.33 683 PRO B N 1
ATOM 10990 C CA . PRO B 1 661 ? 98.719 76.043 60.260 1.00 27.79 683 PRO B CA 1
ATOM 10991 C C . PRO B 1 661 ? 99.466 75.944 58.917 1.00 32.71 683 PRO B C 1
ATOM 10992 O O . PRO B 1 661 ? 99.479 74.863 58.320 1.00 34.04 683 PRO B O 1
ATOM 10996 N N . GLN B 1 662 ? 100.168 77.030 58.497 1.00 27.63 684 GLN B N 1
ATOM 10997 C CA . GLN B 1 662 ? 101.030 77.073 57.308 1.00 26.73 684 GLN B CA 1
ATOM 10998 C C . GLN B 1 662 ? 102.016 75.869 57.250 1.00 29.79 684 GLN B C 1
ATOM 10999 O O . GLN B 1 662 ? 102.225 75.344 56.147 1.00 29.60 684 GLN B O 1
ATOM 11005 N N . HIS B 1 663 ? 102.596 75.440 58.420 1.00 23.02 685 HIS B N 1
ATOM 11006 C CA . HIS B 1 663 ? 103.507 74.284 58.542 1.00 22.83 685 HIS B CA 1
ATOM 11007 C C . HIS B 1 663 ? 102.969 73.024 57.828 1.00 28.37 685 HIS B C 1
ATOM 11008 O O . HIS B 1 663 ? 103.603 72.495 56.917 1.00 27.25 685 HIS B O 1
ATOM 11015 N N . THR B 1 664 ? 101.791 72.565 58.252 1.00 27.09 686 THR B N 1
ATOM 11016 C CA . THR B 1 664 ? 101.141 71.365 57.743 1.00 27.83 686 THR B CA 1
ATOM 11017 C C . THR B 1 664 ? 100.619 71.542 56.310 1.00 31.57 686 THR B C 1
ATOM 11018 O O . THR B 1 664 ? 100.803 70.637 55.500 1.00 30.14 686 THR B O 1
ATOM 11022 N N . LEU B 1 665 ? 99.975 72.666 55.995 1.00 28.43 687 LEU B N 1
ATOM 11023 C CA . LEU B 1 665 ? 99.475 72.825 54.636 1.00 29.63 687 LEU B CA 1
ATOM 11024 C C . LEU B 1 665 ? 100.625 72.967 53.632 1.00 32.28 687 LEU B C 1
ATOM 11025 O O . LEU B 1 665 ? 100.500 72.457 52.519 1.00 31.22 687 LEU B O 1
ATOM 11030 N N . SER B 1 666 ? 101.763 73.600 54.027 1.00 28.60 688 SER B N 1
ATOM 11031 C CA . SER B 1 666 ? 102.916 73.712 53.126 1.00 27.23 688 SER B CA 1
ATOM 11032 C C . SER B 1 666 ? 103.578 72.338 52.946 1.00 28.56 688 SER B C 1
ATOM 11033 O O . SER B 1 666 ? 104.162 72.106 51.884 1.00 26.98 688 SER B O 1
ATOM 11036 N N . PHE B 1 667 ? 103.447 71.422 53.957 1.00 23.85 689 PHE B N 1
ATOM 11037 C CA . PHE B 1 667 ? 103.948 70.051 53.850 1.00 23.62 689 PHE B CA 1
ATOM 11038 C C . PHE B 1 667 ? 103.028 69.235 52.908 1.00 29.73 689 PHE B C 1
ATOM 11039 O O . PHE B 1 667 ? 103.525 68.399 52.132 1.00 30.51 689 PHE B O 1
ATOM 11055 N N . LYS B 1 669 ? 101.287 70.399 50.356 1.00 24.60 691 LYS B N 1
ATOM 11056 C CA . LYS B 1 669 ? 101.607 70.840 49.009 1.00 24.54 691 LYS B CA 1
ATOM 11057 C C . LYS B 1 669 ? 102.875 70.155 48.499 1.00 29.61 691 LYS B C 1
ATOM 11058 O O . LYS B 1 669 ? 102.887 69.672 47.361 1.00 29.45 691 LYS B O 1
ATOM 11064 N N . ALA B 1 670 ? 103.908 70.059 49.351 1.00 25.84 692 ALA B N 1
ATOM 11065 C CA . ALA B 1 670 ? 105.167 69.425 48.987 1.00 25.76 692 ALA B CA 1
ATOM 11066 C C . ALA B 1 670 ? 104.985 67.943 48.677 1.00 27.59 692 ALA B C 1
ATOM 11067 O O . ALA B 1 670 ? 105.627 67.452 47.759 1.00 27.12 692 ALA B O 1
ATOM 11069 N N . CYS B 1 671 ? 104.093 67.234 49.394 1.00 24.90 693 CYS B N 1
ATOM 11070 C CA . CYS B 1 671 ? 103.812 65.809 49.148 1.00 23.80 693 CYS B CA 1
ATOM 11071 C C . CYS B 1 671 ? 103.013 65.638 47.878 1.00 28.01 693 CYS B C 1
ATOM 11072 O O . CYS B 1 671 ? 103.225 64.665 47.149 1.00 28.48 693 CYS B O 1
ATOM 11075 N N . VAL B 1 672 ? 102.063 66.557 47.608 1.00 23.07 694 VAL B N 1
ATOM 11076 C CA . VAL B 1 672 ? 101.252 66.491 46.380 1.00 21.51 694 VAL B CA 1
ATOM 11077 C C . VAL B 1 672 ? 102.222 66.550 45.186 1.00 28.70 694 VAL B C 1
ATOM 11078 O O . VAL B 1 672 ? 102.213 65.657 44.349 1.00 30.66 694 VAL B O 1
ATOM 11082 N N . ASP B 1 673 ? 103.130 67.534 45.194 1.00 26.44 695 ASP B N 1
ATOM 11083 C CA . ASP B 1 673 ? 104.149 67.767 44.178 1.00 26.46 695 ASP B CA 1
ATOM 11084 C C . ASP B 1 673 ? 105.100 66.583 44.002 1.00 30.58 695 ASP B C 1
ATOM 11085 O O . ASP B 1 673 ? 105.443 66.256 42.859 1.00 30.05 695 ASP B O 1
ATOM 11090 N N . ALA B 1 674 ? 105.503 65.939 45.115 1.00 27.14 696 ALA B N 1
ATOM 11091 C CA . ALA B 1 674 ? 106.437 64.799 45.153 1.00 26.94 696 ALA B CA 1
ATOM 11092 C C . ALA B 1 674 ? 105.740 63.460 44.918 1.00 32.07 696 ALA B C 1
ATOM 11093 O O . ALA B 1 674 ? 106.414 62.434 44.805 1.00 33.19 696 ALA B O 1
ATOM 11095 N N . ARG B 1 675 ? 104.392 63.482 44.828 1.00 28.34 697 ARG B N 1
ATOM 11096 C CA . ARG B 1 675 ? 103.477 62.343 44.657 1.00 26.85 697 ARG B CA 1
ATOM 11097 C C . ARG B 1 675 ? 103.598 61.359 45.825 1.00 29.44 697 ARG B C 1
ATOM 11098 O O . ARG B 1 675 ? 103.688 60.147 45.623 1.00 30.89 697 ARG B O 1
ATOM 11106 N N . THR B 1 676 ? 103.554 61.888 47.055 1.00 24.41 698 THR B N 1
ATOM 11107 C CA . THR B 1 676 ? 103.500 61.072 48.272 1.00 23.69 698 THR B CA 1
ATOM 11108 C C . THR B 1 676 ? 102.121 61.332 48.916 1.00 28.50 698 THR B C 1
ATOM 11109 O O . THR B 1 676 ? 101.465 62.341 48.629 1.00 26.29 698 THR B O 1
ATOM 11113 N N . TYR B 1 677 ? 101.638 60.369 49.705 1.00 26.56 699 TYR B N 1
ATOM 11114 C CA . TYR B 1 677 ? 100.261 60.410 50.179 1.00 25.18 699 TYR B CA 1
ATOM 11115 C C . TYR B 1 677 ? 100.088 60.417 51.707 1.00 29.09 699 TYR B C 1
ATOM 11116 O O . TYR B 1 677 ? 99.551 59.471 52.277 1.00 27.03 699 TYR B O 1
ATOM 11125 N N . PRO B 1 678 ? 100.403 61.541 52.372 1.00 27.06 700 PRO B N 1
ATOM 11126 C CA . PRO B 1 678 ? 100.090 61.639 53.797 1.00 26.83 700 PRO B CA 1
ATOM 11127 C C . PRO B 1 678 ? 98.589 61.906 53.999 1.00 29.02 700 PRO B C 1
ATOM 11128 O O . PRO B 1 678 ? 97.912 62.348 53.069 1.00 28.63 700 PRO B O 1
ATOM 11132 N N . ASP B 1 679 ? 98.080 61.665 55.217 1.00 23.31 701 ASP B N 1
ATOM 11133 C CA . ASP B 1 679 ? 96.699 61.965 55.585 1.00 22.17 701 ASP B CA 1
ATOM 11134 C C . ASP B 1 679 ? 96.717 63.196 56.497 1.00 25.89 701 ASP B C 1
ATOM 11135 O O . ASP B 1 679 ? 97.732 63.487 57.135 1.00 23.65 701 ASP B O 1
ATOM 11140 N N . LEU B 1 680 ? 95.603 63.915 56.542 1.00 24.90 702 LEU B N 1
ATOM 11141 C CA . LEU B 1 680 ? 95.460 65.153 57.296 1.00 25.54 702 LEU B CA 1
ATOM 11142 C C . LEU B 1 680 ? 94.156 65.209 58.104 1.00 29.44 702 LEU B C 1
ATOM 11143 O O . LEU B 1 680 ? 93.179 64.571 57.749 1.00 28.67 702 LEU B O 1
ATOM 11148 N N . PHE B 1 681 ? 94.149 65.992 59.180 1.00 26.75 703 PHE B N 1
ATOM 11149 C CA . PHE B 1 681 ? 92.971 66.316 59.967 1.00 26.27 703 PHE B CA 1
ATOM 11150 C C . PHE B 1 681 ? 93.147 67.699 60.606 1.00 31.45 703 PHE B C 1
ATOM 11151 O O . PHE B 1 681 ? 94.231 68.036 61.093 1.00 30.66 703 PHE B O 1
ATOM 11159 N N . ILE B 1 682 ? 92.080 68.512 60.555 1.00 28.36 704 ILE B N 1
ATOM 11160 C CA . ILE B 1 682 ? 92.073 69.838 61.157 1.00 27.65 704 ILE B CA 1
ATOM 11161 C C . ILE B 1 682 ? 91.006 69.876 62.258 1.00 31.26 704 ILE B C 1
ATOM 11162 O O . ILE B 1 682 ? 89.860 69.535 61.999 1.00 31.95 704 ILE B O 1
ATOM 11167 N N . TYR B 1 683 ? 91.380 70.292 63.467 1.00 25.67 705 TYR B N 1
ATOM 11168 C CA . TYR B 1 683 ? 90.416 70.523 64.536 1.00 24.88 705 TYR B CA 1
ATOM 11169 C C . TYR B 1 683 ? 90.095 71.999 64.524 1.00 31.38 705 TYR B C 1
ATOM 11170 O O . TYR B 1 683 ? 90.977 72.807 64.844 1.00 30.95 705 TYR B O 1
ATOM 11179 N N . PRO B 1 684 ? 88.892 72.409 64.055 1.00 30.36 706 PRO B N 1
ATOM 11180 C CA . PRO B 1 684 ? 88.591 73.847 64.027 1.00 30.38 706 PRO B CA 1
ATOM 11181 C C . PRO B 1 684 ? 88.354 74.364 65.437 1.00 36.70 706 PRO B C 1
ATOM 11182 O O . PRO B 1 684 ? 87.922 73.589 66.287 1.00 38.06 706 PRO B O 1
ATOM 11186 N N . CYS B 1 685 ? 88.669 75.646 65.703 1.00 35.03 707 CYS B N 1
ATOM 11187 C CA . CYS B 1 685 ? 88.452 76.337 66.997 1.00 37.03 707 CYS B CA 1
ATOM 11188 C C . CYS B 1 685 ? 89.261 75.749 68.147 1.00 39.95 707 CYS B C 1
ATOM 11189 O O . CYS B 1 685 ? 88.796 75.761 69.290 1.00 40.73 707 CYS B O 1
ATOM 11192 N N . HIS B 1 686 ? 90.453 75.246 67.868 1.00 33.66 708 HIS B N 1
ATOM 11193 C CA . HIS B 1 686 ? 91.321 74.750 68.913 1.00 31.16 708 HIS B CA 1
ATOM 11194 C C . HIS B 1 686 ? 92.642 75.440 68.756 1.00 34.82 708 HIS B C 1
ATOM 11195 O O . HIS B 1 686 ? 93.032 75.743 67.625 1.00 34.76 708 HIS B O 1
ATOM 11202 N N . LYS B 1 687 ? 93.326 75.709 69.887 1.00 31.16 709 LYS B N 1
ATOM 11203 C CA . LYS B 1 687 ? 94.633 76.373 69.904 1.00 30.88 709 LYS B CA 1
ATOM 11204 C C . LYS B 1 687 ? 95.705 75.295 69.676 1.00 32.77 709 LYS B C 1
ATOM 11205 O O . LYS B 1 687 ? 95.358 74.288 69.098 1.00 32.50 709 LYS B O 1
ATOM 11211 N N . HIS B 1 688 ? 96.984 75.492 70.033 1.00 28.99 710 HIS B N 1
ATOM 11212 C CA . HIS B 1 688 ? 98.038 74.488 69.770 1.00 28.72 710 HIS B CA 1
ATOM 11213 C C . HIS B 1 688 ? 97.650 73.040 70.160 1.00 34.44 710 HIS B C 1
ATOM 11214 O O . HIS B 1 688 ? 97.913 72.107 69.396 1.00 35.37 710 HIS B O 1
ATOM 11221 N N . ASN B 1 689 ? 97.030 72.862 71.333 1.00 31.69 711 ASN B N 1
ATOM 11222 C CA . ASN B 1 689 ? 96.521 71.568 71.803 1.00 31.26 711 ASN B CA 1
ATOM 11223 C C . ASN B 1 689 ? 94.993 71.543 71.870 1.00 33.35 711 ASN B C 1
ATOM 11224 O O . ASN B 1 689 ? 94.364 72.549 72.214 1.00 32.53 711 ASN B O 1
ATOM 11229 N N . VAL B 1 690 ? 94.406 70.371 71.565 1.00 28.66 712 VAL B N 1
ATOM 11230 C CA . VAL B 1 690 ? 92.972 70.124 71.672 1.00 28.08 712 VAL B CA 1
ATOM 11231 C C . VAL B 1 690 ? 92.678 69.975 73.164 1.00 36.08 712 VAL B C 1
ATOM 11232 O O . VAL B 1 690 ? 93.241 69.085 73.813 1.00 37.48 712 VAL B O 1
ATOM 11236 N N . ALA B 1 691 ? 91.861 70.866 73.718 1.00 32.67 713 ALA B N 1
ATOM 11237 C CA . ALA B 1 691 ? 91.484 70.861 75.140 1.00 32.05 713 ALA B CA 1
ATOM 11238 C C . ALA B 1 691 ? 89.977 70.537 75.324 1.00 34.37 713 ALA B C 1
ATOM 11239 O O . ALA B 1 691 ? 89.199 70.732 74.390 1.00 34.92 713 ALA B O 1
ATOM 11241 N N . GLY B 1 692 ? 89.574 70.073 76.509 1.00 28.87 714 GLY B N 1
ATOM 11242 C CA . GLY B 1 692 ? 88.169 69.768 76.768 1.00 28.02 714 GLY B CA 1
ATOM 11243 C C . GLY B 1 692 ? 87.716 68.445 76.169 1.00 32.02 714 GLY B C 1
ATOM 11244 O O . GLY B 1 692 ? 88.557 67.628 75.775 1.00 32.30 714 GLY B O 1
ATOM 11245 N N . ARG B 1 693 ? 86.384 68.227 76.078 1.00 26.62 715 ARG B N 1
ATOM 11246 C CA . ARG B 1 693 ? 85.779 66.970 75.615 1.00 26.28 715 ARG B CA 1
ATOM 11247 C C . ARG B 1 693 ? 86.310 66.488 74.251 1.00 30.72 715 ARG B C 1
ATOM 11248 O O . ARG B 1 693 ? 86.388 65.278 74.056 1.00 30.18 715 ARG B O 1
ATOM 11256 N N . ASP B 1 694 ? 86.699 67.415 73.341 1.00 27.07 716 ASP B N 1
ATOM 11257 C CA . ASP B 1 694 ? 87.226 67.081 72.009 1.00 26.94 716 ASP B CA 1
ATOM 11258 C C . ASP B 1 694 ? 88.586 66.385 72.070 1.00 29.51 716 ASP B C 1
ATOM 11259 O O . ASP B 1 694 ? 88.978 65.760 71.091 1.00 28.70 716 ASP B O 1
ATOM 11264 N N . ARG B 1 695 ? 89.281 66.427 73.222 1.00 26.48 717 ARG B N 1
ATOM 11265 C CA . ARG B 1 695 ? 90.574 65.755 73.379 1.00 25.29 717 ARG B CA 1
ATOM 11266 C C . ARG B 1 695 ? 90.388 64.237 73.346 1.00 31.27 717 ARG B C 1
ATOM 11267 O O . ARG B 1 695 ? 91.293 63.525 72.915 1.00 32.84 717 ARG B O 1
ATOM 11275 N N . VAL B 1 696 ? 89.184 63.753 73.724 1.00 27.30 718 VAL B N 1
ATOM 11276 C CA . VAL B 1 696 ? 88.768 62.345 73.687 1.00 26.38 718 VAL B CA 1
ATOM 11277 C C . VAL B 1 696 ? 88.589 61.954 72.223 1.00 28.57 718 VAL B C 1
ATOM 11278 O O . VAL B 1 696 ? 89.061 60.892 71.817 1.00 27.07 718 VAL B O 1
ATOM 11282 N N . HIS B 1 697 ? 87.906 62.829 71.419 1.00 24.45 719 HIS B N 1
ATOM 11283 C CA . HIS B 1 697 ? 87.706 62.628 69.983 1.00 23.17 719 HIS B CA 1
ATOM 11284 C C . HIS B 1 697 ? 89.083 62.479 69.316 1.00 26.15 719 HIS B C 1
ATOM 11285 O O . HIS B 1 697 ? 89.291 61.555 68.520 1.00 26.85 719 HIS B O 1
ATOM 11292 N N . LEU B 1 698 ? 90.035 63.367 69.688 1.00 20.39 720 LEU B N 1
ATOM 11293 C CA . LEU B 1 698 ? 91.398 63.342 69.177 1.00 20.65 720 LEU B CA 1
ATOM 11294 C C . LEU B 1 698 ? 92.083 61.987 69.416 1.00 24.99 720 LEU B C 1
ATOM 11295 O O . LEU B 1 698 ? 92.680 61.454 68.481 1.00 24.63 720 LEU B O 1
ATOM 11300 N N . HIS B 1 699 ? 91.964 61.424 70.632 1.00 20.90 721 HIS B N 1
ATOM 11301 C CA . HIS B 1 699 ? 92.623 60.161 70.962 1.00 19.87 721 HIS B CA 1
ATOM 11302 C C . HIS B 1 699 ? 91.942 58.938 70.366 1.00 24.78 721 HIS B C 1
ATOM 11303 O O . HIS B 1 699 ? 92.620 57.938 70.118 1.00 26.26 721 HIS B O 1
ATOM 11310 N N . GLU B 1 700 ? 90.656 59.033 70.045 1.00 20.94 722 GLU B N 1
ATOM 11311 C CA . GLU B 1 700 ? 89.942 57.969 69.348 1.00 20.16 722 GLU B CA 1
ATOM 11312 C C . GLU B 1 700 ? 90.419 57.946 67.888 1.00 24.23 722 GLU B C 1
ATOM 11313 O O . GLU B 1 700 ? 90.653 56.871 67.342 1.00 25.50 722 GLU B O 1
ATOM 11319 N N . LYS B 1 701 ? 90.581 59.126 67.273 1.00 19.43 723 LYS B N 1
ATOM 11320 C CA . LYS B 1 701 ? 91.062 59.280 65.905 1.00 19.80 723 LYS B CA 1
ATOM 11321 C C . LYS B 1 701 ? 92.529 58.725 65.803 1.00 24.96 723 LYS B C 1
ATOM 11322 O O . LYS B 1 701 ? 92.846 57.984 64.879 1.00 25.33 723 LYS B O 1
ATOM 11328 N N . ILE B 1 702 ? 93.389 59.043 66.764 1.00 23.34 724 ILE B N 1
ATOM 11329 C CA . ILE B 1 702 ? 94.780 58.553 66.812 1.00 24.05 724 ILE B CA 1
ATOM 11330 C C . ILE B 1 702 ? 94.792 57.003 66.985 1.00 27.74 724 ILE B C 1
ATOM 11331 O O . ILE B 1 702 ? 95.484 56.314 66.232 1.00 27.24 724 ILE B O 1
ATOM 11336 N N . THR B 1 703 ? 94.009 56.473 67.950 1.00 24.12 725 THR B N 1
ATOM 11337 C CA . THR B 1 703 ? 93.887 55.027 68.171 1.00 24.60 725 THR B CA 1
ATOM 11338 C C . THR B 1 703 ? 93.470 54.336 66.868 1.00 30.17 725 THR B C 1
ATOM 11339 O O . THR B 1 703 ? 94.130 53.383 66.467 1.00 31.04 725 THR B O 1
ATOM 11343 N N . ARG B 1 704 ? 92.392 54.840 66.206 1.00 26.11 726 ARG B N 1
ATOM 11344 C CA . ARG B 1 704 ? 91.816 54.306 64.964 1.00 25.54 726 ARG B CA 1
ATOM 11345 C C . ARG B 1 704 ? 92.810 54.232 63.836 1.00 28.13 726 ARG B C 1
ATOM 11346 O O . ARG B 1 704 ? 92.808 53.246 63.102 1.00 28.27 726 ARG B O 1
ATOM 11354 N N . TYR B 1 705 ? 93.665 55.263 63.701 1.00 23.01 727 TYR B N 1
ATOM 11355 C CA . TYR B 1 705 ? 94.709 55.299 62.681 1.00 21.95 727 TYR B CA 1
ATOM 11356 C C . TYR B 1 705 ? 95.729 54.178 62.882 1.00 25.67 727 TYR B C 1
ATOM 11357 O O . TYR B 1 705 ? 96.084 53.533 61.905 1.00 26.91 727 TYR B O 1
ATOM 11366 N N . PHE B 1 706 ? 96.162 53.918 64.133 1.00 21.97 728 PHE B N 1
ATOM 11367 C CA . PHE B 1 706 ? 97.125 52.856 64.430 1.00 22.01 728 PHE B CA 1
ATOM 11368 C C . PHE B 1 706 ? 96.505 51.465 64.286 1.00 29.41 728 PHE B C 1
ATOM 11369 O O . PHE B 1 706 ? 97.170 50.572 63.754 1.00 30.17 728 PHE B O 1
ATOM 11377 N N . GLU B 1 707 ? 95.229 51.290 64.681 1.00 26.17 729 GLU B N 1
ATOM 11378 C CA . GLU B 1 707 ? 94.521 50.008 64.553 1.00 25.97 729 GLU B CA 1
ATOM 11379 C C . GLU B 1 707 ? 94.326 49.631 63.077 1.00 31.77 729 GLU B C 1
ATOM 11380 O O . GLU B 1 707 ? 94.450 48.459 62.715 1.00 31.98 729 GLU B O 1
ATOM 11386 N N . GLN B 1 708 ? 94.048 50.613 62.224 1.00 28.54 730 GLN B N 1
ATOM 11387 C CA . GLN B 1 708 ? 93.849 50.317 60.809 1.00 27.93 730 GLN B CA 1
ATOM 11388 C C . GLN B 1 708 ? 95.167 50.062 60.057 1.00 31.06 730 GLN B C 1
ATOM 11389 O O . GLN B 1 708 ? 95.180 49.227 59.154 1.00 31.01 730 GLN B O 1
ATOM 11395 N N . ASN B 1 709 ? 96.256 50.769 60.404 1.00 26.69 731 ASN B N 1
ATOM 11396 C CA . ASN B 1 709 ? 97.479 50.689 59.614 1.00 26.09 731 ASN B CA 1
ATOM 11397 C C . ASN B 1 709 ? 98.706 49.994 60.247 1.00 29.44 731 ASN B C 1
ATOM 11398 O O . ASN B 1 709 ? 99.666 49.712 59.523 1.00 29.32 731 ASN B O 1
ATOM 11403 N N . LEU B 1 710 ? 98.695 49.708 61.552 1.00 25.36 732 LEU B N 1
ATOM 11404 C CA . LEU B 1 710 ? 99.852 49.055 62.193 1.00 27.96 732 LEU B CA 1
ATOM 11405 C C . LEU B 1 710 ? 99.535 47.596 62.520 1.00 56.51 732 LEU B C 1
ATOM 11406 O O . LEU B 1 710 ? 98.545 47.341 63.265 1.00 69.82 732 LEU B O 1
#

Nearest PDB structures (foldseek):
  2z3w-assembly1_A-2  TM=9.102E-01  e=5.804E-71  Porphyromonas gingivalis W83
  4ax4-assembly1_A  TM=6.256E-01  e=8.388E-24  Sus scrofa
  7zb2-assembly1_AAA  TM=6.663E-01  e=1.630E-22  Omphalotus olearius
  7zaz-assembly1_AAA  TM=6.231E-01  e=2.023E-22  Omphalotus olearius
  6jym-assembly1_A  TM=5.043E-01  e=1.988E-23  Haliotis discus hannai

Radius of gyration: 39.9 Å; Cα contacts (8 Å, |Δi|>4): 3471; chains: 2; bounding box: 91×76×119 Å

Sequence (1378 aa):
TKKPTTLEELIPGGESYLYAENLYGLQWWGDECIKPGVDTLYSIQPKTGKETVITRREQINKVLEENKAGKLSHLYSVVRFPWTDKAQLFTIAGKFIVYNFKNNQVVSTFKPKDGANNEDYCAASGNVAYTIIDNNLYVNEKAVTNEPEEGIVCGQTVHRNEFGINKGTFWWSSPKGNLLAFYRDESSVTQYPLVDITARVGEVNNVRYPAGTSHQVKVGIYNPATGKSIYLNAGDPTDRYFTNISWAPDEKSLYLIEVNRDQNHAKLCQYNAETGEPGVLYEEHPKYVEPQNPIVVFLPWDPTKFIYQSQRDGYNHLYLFETNAANKGETYNSANGGSYFQAGKVKQLTKGNWLVSEILGFNTKRRKEVIFTAVEGLRRSGHFAVNVSNGKISQPFENCKESEHSGTLSASGTYLLIDRYSTKDQQPRVINLVDTKNFKETANLLTAENPYDGYQPSIETGTIKAADGTTDLHYRLKPANFDPAKKYPVIVYVYGGPHAQCVTGGWQNGARGWDTYASKGYIFTIDNRGSSNRGLTFENATFRRLGIEEGKDQVKGVEFLKSLPYVDSERIGVHGWSFGGHTTALLRYPEIFKVGVAGGPVIDWGYYEIYGERYDTPESNPEGYKECNLKNLADQLKGHLLIIHDDHDDTCVPQHTLSFKACVDARTYPDLFIYPCHKHNVAGRDRVHLHEKITRYFEQNLTKKPTLEELIPGGESYLYAENLYGLQWWGDECIKPGVDTLYSIQPKTGKETVITRREQINKVLEENKAGKLSHLYSVRFPWTDKAQLFTIAGKFIVYNFKNNQVVSTFKPKDGANNEDYCAASGNVAYTIDNNLYVNEKAVTNEPEGIVCGQTVHRNEFGINKGTFWSSPKGNLLAFYRDESSVTQYPLVDITARVGEVNNVRYPAGTSHQVKVGIIYNPATGKSIYLNAGDPTDRYFTNISWAPDEKSLYLIEVNRDQNHAKLCQYNAETGEPGVLYEEHPKYVEPQNPIVFLPWDPTKFIYQSQRDGYNHLYLFETNAANKGETYNSANGGSYFQAGKVKQLTKGNWLVSEILGFNTKRKEVIFTAVEGLRRSSGHFAVNVSNGKISQPFENCKESEHSGTLSASGTYLLIDRYSTKDQQPRVINLVDTKNFKETANLLTAENPYDGYQPSIETGTIKAADGTTDLHYRLKPANFDPAKKYPVIVYVYGGPHAQCVTGGWQNGARGWDTYASKGYIIFTIDNRGSSNRGLTFENATFRRLGIEEGKDQVKGVEFLKSLPYVDSERIGVHGWSFGGHTTALLRYPEIFKVGVAGGPVIDWGYYEIYGERYDTPESNPEGYKECNLKNLADQLKGHLLIIHDDHDDTCVPQHTLSFKACVDARTYPDLFIYPCHKHNVAGRDRVHLHEKITRYFEQNL

B-factor: mean 36.89, std 12.4, range [6.57, 114.04]

Secondary structure (DSSP, 8-state):
-----HHHHSTT-TT-------TT-EEETTEEEEE-SSEEEEE-TTT--B--EEHHHHHHHHHHTT----S-STT-----SSS---EEETTEEEEEETTTTEEEEEE-PPTT-EEEEEETTTTEEEEEETTEEEETTEES----TT---SS--GGG-TT---SEEE-TTSS-EEEE-----PEEEEEETTSSS-EEEEEE----------EEEEETTTTEEEE------TTEEEEEEEE-TTSSEEEEEEEETTSS-EEEEEEETTT----EEEE---S-----S--EEETTEEEEEEEEE-TTSS-EEEEEEGGGG--EEEEE-TTS-EEEEES--EE---SSSEEEEEEEEETTTTEEEEEEEETTEEEEEEEETTT--BSS-GGG--B-EEEEEE-TTSSEEEEEEEETTEEEEEEEEETTTTEEEEEEEEPPPTTTT------EEEEE-TTSSSEEEEE---TT--TTS-EEEEEE----TT--SS-SSGGGG--HHHH--TTS---EE--BTBSSS-HHHHGGGTTSTTHHHHHHHHHHHHHHHTSTTEEEEEEEEEEETTTT--------TTT-SEEEEES----GGGS---TTT---TTT-HHHHHHT-GGGGGGG--SEEEEEEETT-SSS-THHHHH--HHHHHT---EEEEETT--SS--TTHHHHHHHHHHHHHHHH-/-----HHHHSTT-TT-------TT-EEETTEEEEE-SSEEEEE-TTT--B--EEHHHHHHHHHHTT----S-STT-----SSS---EEETTEEEEEETTTTEEEEEE-PPTT-EEEEEETTTTEEEEEETTEEEETTEES----TT---SS--GGG-TT---SEEE-TTSS-EEEE-----PEEEEEETTSSS-EEEEEE----------EEEEETTTTEEEE------TTEEEEEEEE-TTSSEEEEEEEETTSS-EEEEEEETTT----EEEE---S-----S--EEETTEEEEEEEEE-TTSS-EEEEEEGGGG--EEEEE-TTS-EEEEES--EE---SSSEEEEEEEEETTTTEEEEEEEETTEEEEEEEETTT--BSS-GGG--B-EEEEEE-TTSSEEEEEEE-SS-S-EEEEEETTTTEEEEEEEEPPPTTTT------EEEEE-TTSS-EEEEE---TT--TTS-EEEEEE----TT--SS-SSGGGG--HHHH--TTS---EE--TT-SSS-HHHHHTTTTSTTHHHHHHHHHHHHHHHTSTTEEEEEEEEEEETTTT--------TTT--EEEEES----GGGS---TTT---TTT-HHHHHHT-GGGGGGG--SEEEEEEETT-SSS-THHHHH--HHHHHT---EEEEETT--SS--TTHHHHHHHHHHHHHHHH-